Protein AF-A0A1V6GKD0-F1 (afdb_monomer_lite)

Sequence (882 aa):
MKEYPFYGKGAWTISAVLNGDIDNHHVLRGAIGEGGVSASPDVTTDTKTIPLMVEHYLYQGHDLKESFRRAVCDFEGSHAVAMGSNMEPGKVFLAQKGSGQTIYVGLLDDGYMFASEVYGLVEETRRFVKMDGETPRVPGDPATLGQLFILHDDRGPGLGGIEAMSYDGHPLILGDRDVSFAQITTRDIDRGEHPHFLIKEILDAPSSIRKTLRGKYFISEGRGVVFNLDEGVVDGRTREDLRQGRIRNIFVVGQGTAAVAAAAVAEAMAVYLRTAPVRVHARKSSDLSGFLLDDDMSDTIVIAITQSGTTTDTNRAVSMARLRGARLIAIVNRRQSDITTKVDGVFYTSDGRDIEMSVASTKAFYSQIVAGYVLALFFAQLLKTMPDEAIARDIETLEDAPDLMMRVIRGRDAIRKSAWNLVRRKQYWAVVGSGINKVASDEVRIKLSELCYKTISSDVIEDKKHIDLSSEPLILVCAAGSPEIVIDDIVKDVAIFKAHAATVVVITDEGEDRFDGISDAVVRVPRAGFPLSVIFNTLAGHLWGYYAACSLDELASTMKGFRTSLAEITRGHQSREYTVYESIADRELHRAIDTYAAEFKRWRARGELASMSNEVASDIALLFKYAKGKLPVEDFWMEFEDRRVSSSPIDMLDLTLKRAVDELSRPVDAIRHQAKTVTVGTSRKTETPRGPVFEVFGELGFTPESIHAKDVLTLKKLQSAIDRVNGYTLYEVEGLDEDGMPTEDSTLAIVKRMGSATGMTSRYDRPAPLKGTKNTIVRTRKVYAGTGRSDDASIVIIPIQGPRRIITHLLLLQVDFDERIGTEQKKDVMGVKTNDLMNLINEYNIPWKDAYLEGLAVKFLLGEDVEVIKNRIFEQIGNPAE

Structure (mmCIF, N/CA/C/O backbone):
data_AF-A0A1V6GKD0-F1
#
_entry.id   AF-A0A1V6GKD0-F1
#
loop_
_atom_site.group_PDB
_atom_site.id
_atom_site.type_symbol
_atom_site.label_atom_id
_atom_site.label_alt_id
_atom_site.label_comp_id
_atom_site.label_asym_id
_atom_site.label_entity_id
_atom_site.label_seq_id
_atom_site.pdbx_PDB_ins_code
_atom_site.Cartn_x
_atom_site.Cartn_y
_atom_site.Cartn_z
_atom_site.occupancy
_atom_site.B_iso_or_equiv
_atom_site.auth_seq_id
_atom_site.auth_comp_id
_atom_site.auth_asym_id
_atom_site.auth_atom_id
_atom_site.pdbx_PDB_model_num
ATOM 1 N N . MET A 1 1 ? 38.285 4.457 -21.832 1.00 76.81 1 MET A N 1
ATOM 2 C CA . MET A 1 1 ? 39.215 4.124 -20.730 1.00 76.81 1 MET A CA 1
ATOM 3 C C . MET A 1 1 ? 39.225 5.304 -19.782 1.00 76.81 1 MET A C 1
ATOM 5 O O . MET A 1 1 ? 39.429 6.413 -20.262 1.00 76.81 1 MET A O 1
ATOM 9 N N . LYS A 1 2 ? 38.939 5.075 -18.502 1.00 86.75 2 LYS A N 1
ATOM 10 C CA . LYS A 1 2 ? 38.967 6.094 -17.445 1.00 86.75 2 LYS A CA 1
ATOM 11 C C . LYS A 1 2 ? 40.337 6.073 -16.772 1.00 86.75 2 LYS A C 1
ATOM 13 O O . LYS A 1 2 ? 40.997 5.038 -16.794 1.00 86.75 2 LYS A O 1
ATOM 18 N N . GLU A 1 3 ? 40.768 7.196 -16.215 1.00 90.50 3 GLU A N 1
ATOM 19 C CA . GLU A 1 3 ? 42.053 7.329 -15.525 1.00 90.50 3 GLU A CA 1
ATOM 20 C C . GLU A 1 3 ? 41.811 7.935 -14.147 1.00 90.50 3 GLU A C 1
ATOM 22 O O . GLU A 1 3 ? 41.409 9.090 -14.044 1.00 90.50 3 GLU A O 1
ATOM 27 N N . TYR A 1 4 ? 42.010 7.131 -13.104 1.00 92.31 4 TYR A N 1
ATOM 28 C CA . TYR A 1 4 ? 41.867 7.563 -11.715 1.00 92.31 4 TYR A CA 1
ATOM 29 C C . TYR A 1 4 ? 43.251 7.617 -11.066 1.00 92.31 4 TYR A C 1
ATOM 31 O O . TYR A 1 4 ? 43.995 6.651 -11.224 1.00 92.31 4 TYR A O 1
ATOM 39 N N . PRO A 1 5 ? 43.617 8.673 -10.316 1.00 92.38 5 PRO A N 1
ATOM 40 C CA . PRO A 1 5 ? 44.950 8.795 -9.723 1.00 92.38 5 PRO A CA 1
ATOM 41 C C . PRO A 1 5 ? 45.395 7.582 -8.891 1.00 92.38 5 PRO A C 1
ATOM 43 O O . PRO A 1 5 ? 46.568 7.225 -8.930 1.00 92.38 5 PRO A O 1
ATOM 46 N N . PHE A 1 6 ? 44.470 6.919 -8.186 1.00 92.19 6 PHE A N 1
ATOM 47 C CA . PHE A 1 6 ? 44.782 5.747 -7.359 1.00 92.19 6 PHE A CA 1
ATOM 48 C C . PHE A 1 6 ? 44.885 4.429 -8.157 1.00 92.19 6 PHE A C 1
ATOM 50 O O . PHE A 1 6 ? 45.731 3.592 -7.857 1.00 92.19 6 PHE A O 1
ATOM 57 N N . TYR A 1 7 ? 44.053 4.239 -9.191 1.00 92.75 7 TYR A N 1
ATOM 58 C CA . TYR A 1 7 ? 43.936 2.969 -9.938 1.00 92.75 7 TYR A CA 1
ATOM 59 C C . TYR A 1 7 ? 44.594 2.994 -11.329 1.00 92.75 7 TYR A C 1
ATOM 61 O O . TYR A 1 7 ? 44.690 1.967 -12.000 1.00 92.75 7 TYR A O 1
ATOM 69 N N . GLY A 1 8 ? 45.040 4.161 -11.790 1.00 92.75 8 GLY A N 1
ATOM 70 C CA . GLY A 1 8 ? 45.573 4.367 -13.131 1.00 92.75 8 GLY A CA 1
ATOM 71 C C . GLY A 1 8 ? 44.511 4.275 -14.233 1.00 92.75 8 GLY A C 1
ATOM 72 O O . GLY A 1 8 ? 43.301 4.411 -14.009 1.00 92.75 8 GLY A O 1
ATOM 73 N N . LYS A 1 9 ? 44.980 4.067 -15.468 1.00 93.88 9 LYS A N 1
ATOM 74 C CA . LYS A 1 9 ? 44.150 4.038 -16.678 1.00 93.88 9 LYS A CA 1
ATOM 75 C C . LYS A 1 9 ? 43.603 2.636 -16.959 1.00 93.88 9 LYS A C 1
ATOM 77 O O . LYS A 1 9 ? 44.373 1.708 -17.181 1.00 93.88 9 LYS A O 1
ATOM 82 N N . GLY A 1 10 ? 42.281 2.498 -17.048 1.00 92.31 10 GLY A N 1
ATOM 83 C CA . GLY A 1 10 ? 41.614 1.207 -17.237 1.00 92.31 10 GLY A CA 1
ATOM 84 C C . GLY A 1 10 ? 40.193 1.307 -17.797 1.00 92.31 10 GLY A C 1
ATOM 85 O O . GLY A 1 10 ? 39.635 2.392 -17.993 1.00 92.31 10 GLY A O 1
ATOM 86 N N . ALA A 1 11 ? 39.593 0.154 -18.091 1.00 93.00 11 ALA A N 1
ATOM 87 C CA . ALA A 1 11 ? 38.180 0.038 -18.455 1.00 93.00 11 ALA A CA 1
ATOM 88 C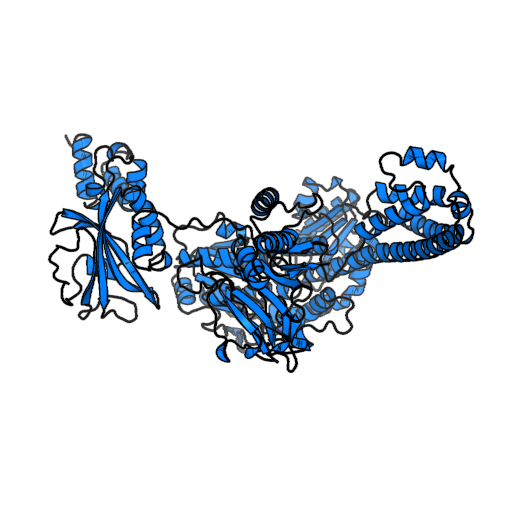 C . ALA A 1 11 ? 37.331 -0.095 -17.180 1.00 93.00 11 ALA A C 1
ATOM 90 O O . ALA A 1 11 ? 36.685 -1.113 -16.950 1.00 93.00 11 ALA A O 1
ATOM 91 N N . TRP A 1 12 ? 37.406 0.915 -16.313 1.00 94.06 12 TRP A N 1
ATOM 92 C CA . TRP A 1 12 ? 36.775 0.884 -14.997 1.00 94.06 12 TRP A CA 1
ATOM 93 C C . TRP A 1 12 ? 35.258 1.051 -15.079 1.00 94.06 12 TRP A C 1
ATOM 95 O O . TRP A 1 12 ? 34.755 1.894 -15.830 1.00 94.06 12 TRP A O 1
ATOM 105 N N . THR A 1 13 ? 34.539 0.259 -14.288 1.00 92.94 13 THR A N 1
ATOM 106 C CA . THR A 1 13 ? 33.075 0.244 -14.231 1.00 92.94 13 THR A CA 1
ATOM 107 C C . THR A 1 13 ? 32.599 0.194 -12.789 1.00 92.94 13 THR A C 1
ATOM 109 O O . THR A 1 13 ? 33.062 -0.649 -12.022 1.00 92.94 13 THR A O 1
ATOM 112 N N . ILE A 1 14 ? 31.620 1.034 -12.459 1.00 94.12 14 ILE A N 1
ATOM 113 C CA . ILE A 1 14 ? 30.905 1.012 -11.184 1.00 94.12 14 ILE A CA 1
ATOM 114 C C . ILE A 1 14 ? 29.465 0.599 -11.467 1.00 94.12 14 ILE A C 1
ATOM 116 O O . ILE A 1 14 ? 28.806 1.185 -12.326 1.00 94.12 14 ILE A O 1
ATOM 120 N N . SER A 1 15 ? 28.988 -0.408 -10.745 1.00 93.81 15 SER A N 1
ATOM 121 C CA . SER A 1 15 ? 27.587 -0.825 -10.761 1.00 93.81 15 SER A CA 1
ATOM 122 C C . SER A 1 15 ? 26.999 -0.576 -9.385 1.00 93.81 15 SER A C 1
ATOM 124 O O . SER A 1 15 ? 27.585 -0.987 -8.386 1.00 93.81 15 SER A O 1
ATOM 126 N N . ALA A 1 16 ? 25.856 0.098 -9.332 1.00 93.06 16 ALA A N 1
ATOM 127 C CA . ALA A 1 16 ? 25.175 0.406 -8.085 1.00 93.06 16 ALA A CA 1
ATOM 128 C C . ALA A 1 16 ? 23.680 0.121 -8.214 1.00 93.06 16 ALA A C 1
ATOM 130 O O . ALA A 1 16 ? 23.079 0.351 -9.266 1.00 93.06 16 ALA A O 1
ATOM 131 N N . VAL A 1 17 ? 23.096 -0.346 -7.118 1.00 91.88 17 VAL A N 1
ATOM 132 C CA . VAL A 1 17 ? 21.653 -0.446 -6.922 1.00 91.88 17 VAL A CA 1
ATOM 133 C C . VAL A 1 17 ? 21.271 0.376 -5.698 1.00 91.88 17 VAL A C 1
ATOM 135 O O . VAL A 1 17 ? 22.015 0.430 -4.717 1.00 91.88 17 VAL A O 1
ATOM 138 N N . LEU A 1 18 ? 20.120 1.033 -5.781 1.00 88.88 18 LEU A N 1
ATOM 139 C CA . LEU A 1 18 ? 19.557 1.859 -4.724 1.00 88.88 18 LEU A CA 1
ATOM 140 C C . LEU A 1 18 ? 18.175 1.326 -4.377 1.00 88.88 18 LEU A C 1
ATOM 142 O O . LEU A 1 18 ? 17.357 1.076 -5.261 1.00 88.88 18 LEU A O 1
ATOM 146 N N . ASN A 1 19 ? 17.922 1.206 -3.084 1.00 85.44 19 ASN A N 1
ATOM 147 C CA . ASN A 1 19 ? 16.585 1.157 -2.536 1.00 85.44 19 ASN A CA 1
ATOM 148 C C . ASN A 1 19 ? 16.394 2.391 -1.644 1.00 85.44 19 ASN A C 1
ATOM 150 O O . ASN A 1 19 ? 17.202 2.622 -0.744 1.00 85.44 19 ASN A O 1
ATOM 154 N N . GLY A 1 20 ? 15.354 3.185 -1.895 1.00 79.94 20 GLY A N 1
ATOM 155 C CA . GLY A 1 20 ? 15.155 4.509 -1.291 1.00 79.94 20 GLY A CA 1
ATOM 156 C C . GLY A 1 20 ? 15.452 5.641 -2.272 1.00 79.94 20 GLY A C 1
ATOM 157 O O . GLY A 1 20 ? 15.503 5.398 -3.475 1.00 79.94 20 GLY A O 1
ATOM 158 N N . ASP A 1 21 ? 15.654 6.849 -1.746 1.00 81.12 21 ASP A N 1
ATOM 159 C CA . ASP A 1 21 ? 15.751 8.076 -2.540 1.00 81.12 21 ASP A CA 1
ATOM 160 C C . ASP A 1 21 ? 16.968 8.924 -2.134 1.00 81.12 21 ASP A C 1
ATOM 162 O O . ASP A 1 21 ? 17.365 8.964 -0.962 1.00 81.12 21 ASP A O 1
ATOM 166 N N . ILE A 1 22 ? 17.541 9.637 -3.109 1.00 88.12 22 ILE A N 1
ATOM 167 C CA . ILE A 1 22 ? 18.547 10.689 -2.873 1.00 88.12 22 ILE A CA 1
ATOM 168 C C . ILE A 1 22 ? 17.901 12.056 -3.142 1.00 88.12 22 ILE A C 1
ATOM 170 O O . ILE A 1 22 ? 17.844 12.537 -4.281 1.00 88.12 22 ILE A O 1
ATOM 174 N N . ASP A 1 23 ? 17.424 12.703 -2.078 1.00 85.50 23 ASP A N 1
ATOM 175 C CA . ASP A 1 23 ? 16.606 13.925 -2.132 1.00 85.50 23 ASP A CA 1
ATOM 176 C C . ASP A 1 23 ? 17.359 15.094 -2.796 1.00 85.50 23 ASP A C 1
ATOM 178 O O . ASP A 1 23 ? 16.795 15.879 -3.567 1.00 85.50 23 ASP A O 1
ATOM 182 N N . ASN A 1 24 ? 18.670 15.184 -2.566 1.00 89.25 24 ASN A N 1
ATOM 183 C CA . ASN A 1 24 ? 19.530 16.242 -3.091 1.00 89.25 24 ASN A CA 1
ATOM 184 C C . ASN A 1 24 ? 20.243 15.882 -4.411 1.00 89.25 24 ASN A C 1
ATOM 186 O O . ASN A 1 24 ? 21.167 16.589 -4.813 1.00 89.25 24 ASN A O 1
ATOM 190 N N . HIS A 1 25 ? 19.814 14.838 -5.138 1.00 86.38 25 HIS A N 1
ATOM 191 C CA . HIS A 1 25 ? 20.489 14.385 -6.369 1.00 86.38 25 HIS A CA 1
ATOM 192 C C . HIS A 1 25 ? 20.666 15.485 -7.434 1.00 86.38 25 HIS A C 1
ATOM 194 O O . HIS A 1 25 ? 21.643 15.475 -8.180 1.00 86.38 25 HIS A O 1
ATOM 200 N N . HIS A 1 26 ? 19.736 16.438 -7.516 1.00 82.69 26 HIS A N 1
ATOM 201 C CA . HIS A 1 26 ? 19.808 17.570 -8.440 1.00 82.69 26 HIS A CA 1
ATOM 202 C C . HIS A 1 26 ? 20.936 18.549 -8.072 1.00 82.69 26 HIS A C 1
ATOM 204 O O . HIS A 1 26 ? 21.649 19.009 -8.962 1.00 82.69 26 HIS A O 1
ATOM 210 N N . VAL A 1 27 ? 21.142 18.809 -6.774 1.00 85.44 27 VAL A N 1
ATOM 211 C CA . VAL A 1 27 ? 22.254 19.629 -6.261 1.00 85.44 27 VAL A CA 1
ATOM 212 C C . VAL A 1 27 ? 23.584 18.928 -6.523 1.00 85.44 27 VAL A C 1
ATOM 214 O O . VAL A 1 27 ? 24.502 19.534 -7.072 1.00 85.44 27 VAL A O 1
ATOM 217 N N . LEU A 1 28 ? 23.658 17.631 -6.205 1.00 85.88 28 LEU A N 1
ATOM 218 C CA . LEU A 1 28 ? 24.863 16.818 -6.395 1.00 85.88 28 LEU A CA 1
ATOM 219 C C . LEU A 1 28 ? 25.310 16.806 -7.861 1.00 85.88 28 LEU A C 1
ATOM 221 O O . LEU A 1 28 ? 26.485 16.994 -8.158 1.00 85.88 28 LEU A O 1
ATOM 225 N N . ARG A 1 29 ? 24.372 16.676 -8.804 1.00 78.00 29 ARG A N 1
ATOM 226 C CA . ARG A 1 29 ? 24.683 16.734 -10.242 1.00 78.00 29 ARG A CA 1
ATOM 227 C C . ARG A 1 29 ? 25.269 18.072 -10.684 1.00 78.00 29 ARG A C 1
ATOM 229 O O . ARG A 1 29 ? 26.144 18.073 -11.546 1.00 78.00 29 ARG A O 1
ATOM 236 N N . GLY A 1 30 ? 24.806 19.183 -10.110 1.00 72.88 30 GLY A N 1
ATOM 237 C CA . GLY A 1 30 ? 25.388 20.503 -10.361 1.00 72.88 30 GLY A CA 1
ATOM 238 C C . GLY A 1 30 ? 26.860 20.556 -9.949 1.00 72.88 30 GLY A C 1
ATOM 239 O O . GLY A 1 30 ? 27.709 20.925 -10.757 1.00 72.88 30 GLY A O 1
ATOM 240 N N . ALA A 1 31 ? 27.169 20.079 -8.739 1.00 72.75 31 ALA A N 1
ATOM 241 C CA . ALA A 1 31 ? 28.534 20.039 -8.206 1.00 72.75 31 ALA A CA 1
ATOM 242 C C . ALA A 1 31 ? 29.476 19.127 -9.022 1.00 72.75 31 ALA A C 1
ATOM 244 O O . ALA A 1 31 ? 30.639 19.462 -9.246 1.00 72.75 31 ALA A O 1
ATOM 245 N N . ILE A 1 32 ? 28.970 17.998 -9.534 1.00 73.94 32 ILE A N 1
ATOM 246 C CA . ILE A 1 32 ? 29.730 17.081 -10.401 1.00 73.94 32 ILE A CA 1
ATOM 247 C C . ILE A 1 32 ? 30.140 17.767 -11.721 1.00 73.94 32 ILE A C 1
ATOM 249 O O . ILE A 1 32 ? 31.265 17.572 -12.194 1.00 73.94 32 ILE A O 1
ATOM 253 N N . GLY A 1 33 ? 29.251 18.589 -12.294 1.00 63.88 33 GLY A N 1
ATOM 254 C CA . GLY A 1 33 ? 29.498 19.317 -13.543 1.00 63.88 33 GLY A CA 1
ATOM 255 C C . GLY A 1 33 ? 30.638 20.335 -13.444 1.00 63.88 33 GLY A C 1
ATOM 256 O O . GLY A 1 33 ? 31.403 20.488 -14.395 1.00 63.88 33 GLY A O 1
ATOM 257 N N . GLU A 1 34 ? 30.807 20.970 -12.282 1.00 60.69 34 GLU A N 1
ATOM 258 C CA . GLU A 1 34 ? 31.934 21.872 -11.996 1.00 60.69 34 GLU A CA 1
ATOM 259 C C . GLU A 1 34 ? 33.258 21.110 -11.791 1.00 60.69 34 GLU A C 1
ATOM 261 O O . GLU A 1 34 ? 34.333 21.634 -12.078 1.00 60.69 34 GLU A O 1
ATOM 266 N N . GLY A 1 35 ? 33.185 19.845 -11.359 1.00 59.22 35 GLY A N 1
ATOM 267 C CA . GLY A 1 35 ? 34.327 18.957 -11.113 1.00 59.22 35 GLY A CA 1
ATOM 268 C C . GLY A 1 35 ? 34.828 18.154 -12.323 1.00 59.22 35 GLY A C 1
ATOM 269 O O . GLY A 1 35 ? 35.670 17.275 -12.150 1.00 59.22 35 GLY A O 1
ATOM 270 N N . GLY A 1 36 ? 34.323 18.414 -13.536 1.00 59.03 36 GLY A N 1
ATOM 271 C CA . GLY A 1 36 ? 34.824 17.807 -14.781 1.00 59.03 36 GLY A CA 1
ATOM 272 C C . GLY A 1 36 ? 34.230 16.445 -15.170 1.00 59.03 36 GLY A C 1
ATOM 273 O O . GLY A 1 36 ? 34.678 15.850 -16.151 1.00 59.03 36 GLY A O 1
ATOM 274 N N . VAL A 1 37 ? 33.207 15.952 -14.464 1.00 66.12 37 VAL A N 1
ATOM 275 C CA . VAL A 1 37 ? 32.473 14.727 -14.828 1.00 66.12 37 VAL A CA 1
ATOM 276 C C . VAL A 1 37 ? 31.145 15.127 -15.485 1.00 66.12 37 VAL A C 1
ATOM 278 O O . VAL A 1 37 ? 30.291 15.743 -14.857 1.00 66.12 37 VAL A O 1
ATOM 281 N N . SER A 1 38 ? 30.934 14.801 -16.765 1.00 62.78 38 SER A N 1
ATOM 282 C CA . SER A 1 38 ? 29.676 15.147 -17.448 1.00 62.78 38 SER A CA 1
ATOM 283 C C . SER A 1 38 ? 28.627 14.045 -17.267 1.00 62.78 38 SER A C 1
ATOM 285 O O . SER A 1 38 ? 28.803 12.933 -17.773 1.00 62.78 38 SER A O 1
ATOM 287 N N . ALA A 1 39 ? 27.510 14.349 -16.605 1.00 65.75 39 ALA A N 1
ATOM 288 C CA . ALA A 1 39 ? 26.331 13.483 -16.624 1.00 65.75 39 ALA A CA 1
ATOM 289 C C . ALA A 1 39 ? 25.623 13.595 -17.988 1.00 65.75 39 ALA A C 1
ATOM 291 O O . ALA A 1 39 ? 25.367 14.702 -18.460 1.00 65.75 39 ALA A O 1
ATOM 292 N N . SER A 1 40 ? 25.286 12.464 -18.623 1.00 66.94 40 SER A N 1
ATOM 293 C CA . SER A 1 40 ? 24.438 12.489 -19.827 1.00 66.94 40 SER A CA 1
ATOM 294 C C . SER A 1 40 ? 23.047 13.044 -19.474 1.00 66.94 40 SER A C 1
ATOM 296 O O . SER A 1 40 ? 22.509 12.664 -18.430 1.00 66.94 40 SER A O 1
ATOM 298 N N . PRO A 1 41 ? 22.420 13.865 -20.337 1.00 63.47 41 PRO A N 1
ATOM 299 C CA . PRO A 1 41 ? 21.029 14.293 -20.167 1.00 63.47 41 PRO A CA 1
ATOM 300 C C . PRO A 1 41 ? 20.036 13.129 -19.987 1.00 63.47 41 PRO A C 1
ATOM 302 O O . PRO A 1 41 ? 19.020 13.288 -19.316 1.00 63.47 41 PRO A O 1
ATOM 305 N N . ASP A 1 42 ? 20.356 11.938 -20.509 1.00 61.84 42 ASP A N 1
ATOM 306 C CA . ASP A 1 42 ? 19.531 10.720 -20.400 1.00 61.84 42 ASP A CA 1
ATOM 307 C C . ASP A 1 42 ? 19.579 10.069 -19.000 1.00 61.84 42 ASP A C 1
ATOM 309 O O . ASP A 1 42 ? 18.904 9.074 -18.701 1.00 61.84 42 ASP A O 1
ATOM 313 N N . VAL A 1 43 ? 20.424 10.591 -18.110 1.00 63.50 43 VAL A N 1
ATOM 314 C CA . VAL A 1 43 ? 20.505 10.176 -16.712 1.00 63.50 43 VAL A CA 1
ATOM 315 C C . VAL A 1 43 ? 19.400 10.894 -15.938 1.00 63.50 43 VAL A C 1
ATOM 317 O O . VAL A 1 43 ? 19.589 11.987 -15.425 1.00 63.50 43 VAL A O 1
ATOM 320 N N . THR A 1 44 ? 18.223 10.282 -15.827 1.00 65.94 44 THR A N 1
ATOM 321 C CA . THR A 1 44 ? 17.042 10.899 -15.186 1.00 65.94 44 THR A CA 1
ATOM 322 C C . THR A 1 44 ? 16.756 10.405 -13.768 1.00 65.94 44 THR A C 1
ATOM 324 O O . THR A 1 44 ? 15.887 10.958 -13.107 1.00 65.94 44 THR A O 1
ATOM 327 N N . THR A 1 45 ? 17.496 9.410 -13.270 1.00 71.81 45 THR A N 1
ATOM 328 C CA . THR A 1 45 ? 17.254 8.807 -11.949 1.00 71.81 45 THR A CA 1
ATOM 329 C C . THR A 1 45 ? 18.302 9.223 -10.921 1.00 71.81 45 THR A C 1
ATOM 331 O O . THR A 1 45 ? 19.485 9.381 -11.234 1.00 71.81 45 THR A O 1
ATOM 334 N N . ASP A 1 46 ? 17.873 9.378 -9.680 1.00 83.06 46 ASP A N 1
ATOM 335 C CA . ASP A 1 46 ? 18.713 9.621 -8.509 1.00 83.06 46 ASP A CA 1
ATOM 336 C C . ASP A 1 46 ? 19.747 8.501 -8.278 1.00 83.06 46 ASP A C 1
ATOM 338 O O . ASP A 1 46 ? 20.911 8.785 -8.012 1.00 83.06 46 ASP A O 1
ATOM 342 N N . THR A 1 47 ? 19.381 7.241 -8.530 1.00 85.88 47 THR A N 1
ATOM 343 C CA . THR A 1 47 ? 20.269 6.066 -8.444 1.00 85.88 47 THR A CA 1
ATOM 344 C C . THR A 1 47 ? 21.537 6.238 -9.282 1.00 85.88 47 THR A C 1
ATOM 346 O O . THR A 1 47 ? 22.635 5.879 -8.862 1.00 85.88 47 THR A O 1
ATOM 349 N N . LYS A 1 48 ? 21.411 6.819 -10.481 1.00 86.19 48 LYS A N 1
ATOM 350 C CA . LYS A 1 48 ? 22.551 7.036 -11.382 1.00 86.19 48 LYS A CA 1
ATOM 351 C C . LYS A 1 48 ? 23.497 8.141 -10.888 1.00 86.19 48 LYS A C 1
ATOM 353 O O . LYS A 1 48 ? 24.602 8.247 -11.411 1.00 86.19 48 LYS A O 1
ATOM 358 N N . THR A 1 49 ? 23.110 8.929 -9.884 1.00 87.88 49 THR A N 1
ATOM 359 C CA . THR A 1 49 ? 23.997 9.892 -9.212 1.00 87.88 49 THR A CA 1
ATOM 360 C C . THR A 1 49 ? 25.052 9.184 -8.357 1.00 87.88 49 THR A C 1
ATOM 362 O O . THR A 1 49 ? 26.155 9.704 -8.222 1.00 87.88 49 THR A O 1
ATOM 365 N N . ILE A 1 50 ? 24.774 7.972 -7.858 1.00 92.38 50 ILE A N 1
ATOM 366 C CA . ILE A 1 50 ? 25.704 7.193 -7.023 1.00 92.38 50 ILE A CA 1
ATOM 367 C C . ILE A 1 50 ? 27.048 6.955 -7.727 1.00 92.38 50 ILE A C 1
ATOM 369 O O . ILE A 1 50 ? 28.059 7.440 -7.221 1.00 92.38 50 ILE A O 1
ATOM 373 N N . PRO A 1 51 ? 27.112 6.276 -8.895 1.00 92.50 51 PRO A N 1
ATOM 374 C CA . PRO A 1 51 ? 28.390 6.051 -9.566 1.00 92.50 51 PRO A CA 1
ATOM 375 C C . PRO A 1 51 ? 29.087 7.364 -9.947 1.00 92.50 51 PRO A C 1
ATOM 377 O O . PRO A 1 51 ? 30.306 7.439 -9.863 1.00 92.50 51 PRO A O 1
ATOM 380 N N . LEU A 1 52 ? 28.341 8.417 -10.300 1.00 90.44 52 LEU A N 1
ATOM 381 C CA . LEU A 1 52 ? 28.920 9.718 -10.656 1.00 90.44 52 LEU A CA 1
ATOM 382 C C . LEU A 1 52 ? 29.611 10.401 -9.468 1.00 90.44 52 LEU A C 1
ATOM 384 O O . LEU A 1 52 ? 30.705 10.936 -9.629 1.00 90.44 52 LEU A O 1
ATOM 388 N N . MET A 1 53 ? 29.005 10.357 -8.279 1.00 92.56 53 MET A N 1
ATOM 389 C CA . MET A 1 53 ? 29.600 10.912 -7.059 1.00 92.56 53 MET A CA 1
ATOM 390 C C . MET A 1 53 ? 30.819 10.110 -6.601 1.00 92.56 53 MET A C 1
ATOM 392 O O . MET A 1 53 ? 31.821 10.690 -6.192 1.00 92.56 53 MET A O 1
ATOM 396 N N . VAL A 1 54 ? 30.783 8.781 -6.729 1.00 94.56 54 VAL A N 1
ATOM 397 C CA . VAL A 1 54 ? 31.963 7.950 -6.445 1.00 94.56 54 VAL A CA 1
ATOM 398 C C . VAL A 1 54 ? 33.100 8.294 -7.409 1.00 94.56 54 VAL A C 1
ATOM 400 O O . VAL A 1 54 ? 34.237 8.474 -6.981 1.00 94.56 54 VAL A O 1
ATOM 403 N N . GLU A 1 55 ? 32.807 8.460 -8.701 1.00 92.69 55 GLU A N 1
ATOM 404 C CA . GLU A 1 55 ? 33.807 8.876 -9.692 1.00 92.69 55 GLU A CA 1
ATOM 405 C C . GLU A 1 55 ? 34.386 10.257 -9.407 1.00 92.69 55 GLU A C 1
ATOM 407 O O . GLU A 1 55 ? 35.595 10.438 -9.534 1.00 92.69 55 GLU A O 1
ATOM 412 N N . HIS A 1 56 ? 33.555 11.207 -8.978 1.00 91.69 56 HIS A N 1
ATOM 413 C CA . HIS A 1 56 ? 34.007 12.534 -8.576 1.00 91.69 56 HIS A CA 1
ATOM 414 C C . HIS A 1 56 ? 35.119 12.461 -7.515 1.00 91.69 56 HIS A C 1
ATOM 416 O O . HIS A 1 56 ? 36.162 13.094 -7.678 1.00 91.69 56 HIS A O 1
ATOM 422 N N . TYR A 1 57 ? 34.952 11.635 -6.479 1.00 93.94 57 TYR A N 1
ATOM 423 C CA . TYR A 1 57 ? 35.977 11.453 -5.446 1.00 93.94 57 TYR A CA 1
ATOM 424 C C . TYR A 1 57 ? 37.173 10.608 -5.894 1.00 93.94 57 TYR A C 1
ATOM 426 O O . TYR A 1 57 ? 38.303 10.904 -5.497 1.00 93.94 57 TYR A O 1
ATOM 434 N N . LEU A 1 58 ? 36.969 9.630 -6.781 1.00 94.25 58 LEU A N 1
ATOM 435 C CA . LEU A 1 58 ? 38.075 8.889 -7.392 1.00 94.25 58 LEU A CA 1
ATOM 436 C C . LEU A 1 58 ? 38.999 9.831 -8.173 1.00 94.25 58 LEU A C 1
ATOM 438 O O . LEU A 1 58 ? 40.216 9.722 -8.053 1.00 94.25 58 LEU A O 1
ATOM 442 N N . TYR A 1 59 ? 38.451 10.799 -8.918 1.00 92.12 59 TYR A N 1
ATOM 443 C CA . TYR A 1 59 ? 39.242 11.813 -9.628 1.00 92.12 59 TYR A CA 1
ATOM 444 C C . TYR A 1 59 ? 40.018 12.756 -8.695 1.00 92.12 59 TYR A C 1
ATOM 446 O O . TYR A 1 59 ? 41.060 13.271 -9.095 1.00 92.12 59 TYR A O 1
ATOM 454 N N . GLN A 1 60 ? 39.575 12.931 -7.446 1.00 92.19 60 GLN A N 1
ATOM 455 C CA . GLN A 1 60 ? 40.312 13.673 -6.412 1.00 92.19 60 GLN A CA 1
ATOM 456 C C . GLN A 1 60 ? 41.461 12.862 -5.783 1.00 92.19 60 GLN A C 1
ATOM 458 O O . GLN A 1 60 ? 42.200 13.382 -4.949 1.00 92.19 60 GLN A O 1
ATOM 463 N N . GLY A 1 61 ? 41.643 11.604 -6.195 1.00 94.12 61 GLY A N 1
ATOM 464 C CA . GLY A 1 61 ? 42.749 10.748 -5.767 1.00 94.12 61 GLY A CA 1
ATOM 465 C C . GLY A 1 61 ? 42.467 9.894 -4.535 1.00 94.12 61 GLY A C 1
ATOM 466 O O . GLY A 1 61 ? 43.403 9.348 -3.951 1.00 94.12 61 GLY A O 1
ATOM 467 N N . HIS A 1 62 ? 41.200 9.753 -4.148 1.00 96.12 62 HIS A N 1
ATOM 468 C CA . HIS A 1 62 ? 40.789 8.804 -3.119 1.00 96.12 62 HIS A CA 1
ATOM 469 C C . HIS A 1 62 ? 40.736 7.369 -3.664 1.00 96.12 62 HIS A C 1
ATOM 471 O O . HIS A 1 62 ? 40.541 7.150 -4.861 1.00 96.12 62 HIS A O 1
ATOM 477 N N . ASP A 1 63 ? 40.892 6.384 -2.775 1.00 96.38 63 ASP A N 1
ATOM 478 C CA . ASP A 1 63 ? 40.595 4.987 -3.099 1.00 96.38 63 ASP A CA 1
ATOM 479 C C . ASP A 1 63 ? 39.071 4.762 -3.184 1.00 96.38 63 ASP A C 1
ATOM 481 O O . ASP A 1 63 ? 38.266 5.650 -2.883 1.00 96.38 63 ASP A O 1
ATOM 485 N N . LEU A 1 64 ? 38.648 3.584 -3.637 1.00 96.75 64 LEU A N 1
ATOM 486 C CA . LEU A 1 64 ? 37.239 3.263 -3.857 1.00 96.75 64 LEU A CA 1
ATOM 487 C C . LEU A 1 64 ? 36.440 3.269 -2.552 1.00 96.75 64 LEU A C 1
ATOM 489 O O . LEU A 1 64 ? 35.302 3.736 -2.543 1.00 96.75 64 LEU A O 1
ATOM 493 N N . LYS A 1 65 ? 37.041 2.797 -1.453 1.00 96.25 65 LYS A N 1
ATOM 494 C CA . LYS A 1 65 ? 36.418 2.800 -0.125 1.00 96.25 65 LYS A CA 1
ATOM 495 C C . LYS A 1 65 ? 36.091 4.219 0.326 1.00 96.25 65 LYS A C 1
ATOM 497 O O . LYS A 1 65 ? 34.946 4.506 0.672 1.00 96.25 65 LYS A O 1
ATOM 502 N N . GLU A 1 66 ? 37.083 5.098 0.321 1.00 96.50 66 GLU A N 1
ATOM 503 C CA . GLU A 1 66 ? 36.924 6.475 0.770 1.00 96.50 66 GLU A CA 1
ATOM 504 C C . GLU A 1 66 ? 36.038 7.272 -0.194 1.00 96.50 66 GLU A C 1
ATOM 506 O O . GLU A 1 66 ? 35.208 8.064 0.249 1.00 96.50 66 GLU A O 1
ATOM 511 N N . SER A 1 67 ? 36.137 7.010 -1.501 1.00 97.00 67 SER A N 1
ATOM 512 C CA . SER A 1 67 ? 35.268 7.627 -2.510 1.00 97.00 67 SER A CA 1
ATOM 513 C C . SER A 1 67 ? 33.801 7.253 -2.311 1.00 97.00 67 SER A C 1
ATOM 515 O O . SER A 1 67 ? 32.930 8.119 -2.381 1.00 97.00 67 SER A O 1
ATOM 517 N N . PHE A 1 68 ? 33.519 5.980 -2.020 1.00 97.25 68 PHE A N 1
ATOM 518 C CA . PHE A 1 68 ? 32.167 5.523 -1.711 1.00 97.25 68 PHE A CA 1
ATOM 519 C C . PHE A 1 68 ? 31.647 6.122 -0.404 1.00 97.25 68 PHE A C 1
ATOM 521 O O . PHE A 1 68 ? 30.537 6.650 -0.392 1.00 97.25 68 PHE A O 1
ATOM 528 N N . ARG A 1 69 ? 32.456 6.115 0.666 1.00 96.31 69 ARG A N 1
ATOM 529 C CA . ARG A 1 69 ? 32.085 6.702 1.963 1.00 96.31 69 ARG A CA 1
ATOM 530 C C . ARG A 1 69 ? 31.716 8.179 1.829 1.00 96.31 69 ARG A C 1
ATOM 532 O O . ARG A 1 69 ? 30.671 8.591 2.319 1.00 96.31 69 ARG A O 1
ATOM 539 N N . ARG A 1 70 ? 32.543 8.970 1.139 1.00 95.25 70 ARG A N 1
ATOM 540 C CA . ARG A 1 70 ? 32.271 10.398 0.917 1.00 95.25 70 ARG A CA 1
ATOM 541 C C . ARG A 1 70 ? 31.020 10.620 0.078 1.00 95.25 70 ARG A C 1
ATOM 543 O O . ARG A 1 70 ? 30.182 11.422 0.468 1.00 95.25 70 ARG A O 1
ATOM 550 N N . ALA A 1 71 ? 30.852 9.852 -1.000 1.00 94.88 71 ALA A N 1
ATOM 551 C CA . ALA A 1 71 ? 29.657 9.940 -1.831 1.00 94.88 71 ALA A CA 1
ATOM 552 C C . ALA A 1 71 ? 28.376 9.728 -1.006 1.00 94.88 71 ALA A C 1
ATOM 554 O O . ALA A 1 71 ? 27.466 10.545 -1.086 1.00 94.88 71 ALA A O 1
ATOM 555 N N . VAL A 1 72 ? 28.311 8.687 -0.167 1.00 94.19 72 VAL A N 1
ATOM 556 C CA . VAL A 1 72 ? 27.108 8.422 0.646 1.00 94.19 72 VAL A CA 1
ATOM 557 C C . VAL A 1 72 ? 26.908 9.422 1.793 1.00 94.19 72 VAL A C 1
ATOM 559 O O . VAL A 1 72 ? 25.768 9.660 2.194 1.00 94.19 72 VAL A O 1
ATOM 562 N N . CYS A 1 73 ? 27.976 10.058 2.296 1.00 92.81 73 CYS A N 1
ATOM 563 C CA . CYS A 1 73 ? 27.872 11.162 3.258 1.00 92.81 73 CYS A CA 1
ATOM 564 C C . CYS A 1 73 ? 27.135 12.372 2.677 1.00 92.81 73 CYS A C 1
ATOM 566 O O . CYS A 1 73 ? 26.361 13.006 3.397 1.00 92.81 73 CYS A O 1
ATOM 568 N N . ASP A 1 74 ? 27.345 12.661 1.393 1.00 92.56 74 ASP A N 1
ATOM 569 C CA . ASP A 1 74 ? 26.714 13.792 0.714 1.00 92.56 74 ASP A CA 1
ATOM 570 C C . ASP A 1 74 ? 25.223 13.571 0.443 1.00 92.56 74 ASP A C 1
ATOM 572 O O . ASP A 1 74 ? 24.507 14.517 0.120 1.00 92.56 74 ASP A O 1
ATOM 576 N N . PHE A 1 75 ? 24.730 12.335 0.545 1.00 92.00 75 PHE A N 1
ATOM 577 C CA . PHE A 1 75 ? 23.341 12.019 0.232 1.00 92.00 75 PHE A CA 1
ATOM 578 C C . PHE A 1 75 ? 22.394 12.482 1.351 1.00 92.00 75 PHE A C 1
ATOM 580 O O . PHE A 1 75 ? 22.494 12.083 2.524 1.00 92.00 75 PHE A O 1
ATOM 587 N N . GLU A 1 76 ? 21.413 13.293 0.962 1.00 88.62 76 GLU A N 1
ATOM 588 C CA . GLU A 1 76 ? 20.216 13.577 1.753 1.00 88.62 76 GLU A CA 1
ATOM 589 C C . GLU A 1 76 ? 19.102 12.586 1.391 1.00 88.62 76 GLU A C 1
ATOM 591 O O . GLU A 1 76 ? 19.007 12.138 0.250 1.00 88.62 76 GLU A O 1
ATOM 596 N N . GLY A 1 77 ? 18.255 12.248 2.363 1.00 82.50 77 GLY A N 1
ATOM 597 C CA . GLY A 1 77 ? 17.191 11.251 2.210 1.00 82.50 77 GLY A CA 1
ATOM 598 C C . GLY A 1 77 ? 17.504 9.922 2.903 1.00 82.50 77 GLY A C 1
ATOM 599 O O . GLY A 1 77 ? 18.500 9.793 3.624 1.00 82.50 77 GLY A O 1
ATOM 600 N N . SER A 1 78 ? 16.623 8.937 2.708 1.00 84.00 78 SER A N 1
ATOM 601 C CA . SER A 1 78 ? 16.795 7.575 3.223 1.00 84.00 78 SER A CA 1
ATOM 602 C C . SER A 1 78 ? 17.152 6.634 2.084 1.00 84.00 78 SER A C 1
ATOM 604 O O . SER A 1 78 ? 16.416 6.532 1.106 1.00 84.00 78 SER A O 1
ATOM 606 N N . HIS A 1 79 ? 18.275 5.938 2.225 1.00 88.69 79 HIS A N 1
ATOM 607 C CA . HIS A 1 79 ? 18.825 5.097 1.174 1.00 88.69 79 HIS A CA 1
ATOM 608 C C . HIS A 1 79 ? 19.493 3.847 1.743 1.00 88.69 79 HIS A C 1
ATOM 610 O O . HIS A 1 79 ? 20.119 3.874 2.802 1.00 88.69 79 HIS A O 1
ATOM 616 N N . ALA A 1 80 ? 19.386 2.769 0.980 1.00 92.31 80 ALA A N 1
ATOM 617 C CA . ALA A 1 80 ? 20.119 1.524 1.103 1.00 92.31 80 ALA A CA 1
ATOM 618 C C . ALA A 1 80 ? 20.804 1.267 -0.247 1.00 92.31 80 ALA A C 1
ATOM 620 O O . ALA A 1 80 ? 20.136 1.065 -1.263 1.00 92.31 80 ALA A O 1
ATOM 621 N N . VAL A 1 81 ? 22.132 1.325 -0.272 1.00 95.31 81 VAL A N 1
ATOM 622 C CA . VAL A 1 81 ? 22.945 1.239 -1.489 1.00 95.31 81 VAL A CA 1
ATOM 623 C C . VAL A 1 81 ? 23.791 -0.021 -1.449 1.00 95.31 81 VAL A C 1
ATOM 625 O O . VAL A 1 81 ? 24.435 -0.293 -0.439 1.00 95.31 81 VAL A O 1
ATOM 628 N N . ALA A 1 82 ? 23.840 -0.744 -2.567 1.00 96.75 82 ALA A N 1
ATOM 629 C CA . ALA A 1 82 ? 24.854 -1.763 -2.810 1.00 96.75 82 ALA A CA 1
ATOM 630 C C . ALA A 1 82 ? 25.634 -1.424 -4.083 1.00 96.75 82 ALA A C 1
ATOM 632 O O . ALA A 1 82 ? 25.045 -1.125 -5.124 1.00 96.75 82 ALA A O 1
ATOM 633 N N . MET A 1 83 ? 26.961 -1.459 -3.994 1.00 97.06 83 MET A N 1
ATOM 634 C CA . MET A 1 83 ? 27.871 -1.092 -5.073 1.00 97.06 83 MET A CA 1
ATOM 635 C C . MET A 1 83 ? 28.959 -2.154 -5.262 1.00 97.06 83 MET A C 1
ATOM 637 O O . MET A 1 83 ? 29.553 -2.639 -4.300 1.00 97.06 83 MET A O 1
ATOM 641 N N . GLY A 1 84 ? 29.253 -2.467 -6.525 1.00 96.62 84 GLY A N 1
ATOM 642 C CA . GLY A 1 84 ? 30.395 -3.275 -6.947 1.00 96.62 84 GLY A CA 1
ATOM 643 C C . GLY A 1 84 ? 31.211 -2.570 -8.031 1.00 96.62 84 GLY A C 1
ATOM 644 O O . GLY A 1 84 ? 30.706 -1.706 -8.757 1.00 96.62 84 GLY A O 1
ATOM 645 N N . SER A 1 85 ? 32.486 -2.935 -8.151 1.00 96.75 85 SER A N 1
ATOM 646 C CA . SER A 1 85 ? 33.399 -2.363 -9.142 1.00 96.75 85 SER A CA 1
ATOM 647 C C . SER A 1 85 ? 34.484 -3.354 -9.551 1.00 96.75 85 SER A C 1
ATOM 649 O O . SER A 1 85 ? 34.943 -4.151 -8.738 1.00 96.75 85 SER A O 1
ATOM 651 N N . ASN A 1 86 ? 34.950 -3.260 -10.799 1.00 95.31 86 ASN A N 1
ATOM 652 C CA . ASN A 1 86 ? 36.109 -4.024 -11.272 1.00 95.31 86 ASN A CA 1
ATOM 653 C C . ASN A 1 86 ? 37.464 -3.433 -10.828 1.00 95.31 86 ASN A C 1
ATOM 655 O O . ASN A 1 86 ? 38.499 -4.013 -11.145 1.00 95.31 86 ASN A O 1
ATOM 659 N N . MET A 1 87 ? 37.467 -2.302 -10.111 1.00 95.50 87 MET A N 1
ATOM 660 C CA . MET A 1 87 ? 38.668 -1.727 -9.484 1.00 95.50 87 MET A CA 1
ATOM 661 C C . MET A 1 87 ? 39.115 -2.520 -8.249 1.00 95.50 87 MET A C 1
ATOM 663 O O . MET A 1 87 ? 40.310 -2.667 -8.016 1.00 95.50 87 MET A O 1
ATOM 667 N N . GLU A 1 88 ? 38.162 -3.053 -7.479 1.00 94.62 88 GLU A N 1
ATOM 668 C CA . GLU A 1 88 ? 38.419 -3.908 -6.313 1.00 94.62 88 GLU A CA 1
ATOM 669 C C . GLU A 1 88 ? 37.551 -5.173 -6.401 1.00 94.62 88 GLU A C 1
ATOM 671 O O . GLU A 1 88 ? 36.519 -5.266 -5.729 1.00 94.62 88 GLU A O 1
ATOM 676 N N . PRO A 1 89 ? 37.916 -6.136 -7.272 1.00 92.12 89 PRO A N 1
ATOM 677 C CA . PRO A 1 89 ? 37.167 -7.381 -7.411 1.00 92.12 89 PRO A CA 1
ATOM 678 C C . PRO A 1 89 ? 37.167 -8.167 -6.090 1.00 92.12 89 PRO A C 1
ATOM 680 O O . PRO A 1 89 ? 38.142 -8.130 -5.343 1.00 92.12 89 PRO A O 1
ATOM 683 N N . GLY A 1 90 ? 36.072 -8.879 -5.807 1.00 90.88 90 GLY A N 1
ATOM 684 C CA . GLY A 1 90 ? 35.893 -9.622 -4.549 1.00 90.88 90 GLY A CA 1
ATOM 685 C C . GLY A 1 90 ? 35.386 -8.776 -3.374 1.00 90.88 90 GLY A C 1
ATOM 686 O O . GLY A 1 90 ? 35.276 -9.287 -2.262 1.00 90.88 90 GLY A O 1
ATOM 687 N N . LYS A 1 91 ? 35.055 -7.495 -3.605 1.00 95.25 91 LYS A N 1
ATOM 688 C CA . LYS A 1 91 ? 34.432 -6.626 -2.601 1.00 95.25 91 LYS A CA 1
ATOM 689 C C . LYS A 1 91 ? 33.065 -6.122 -3.029 1.00 95.25 91 LYS A C 1
ATOM 691 O O . LYS A 1 91 ? 32.855 -5.738 -4.181 1.00 95.25 91 LYS A O 1
ATOM 696 N N . VAL A 1 92 ? 32.161 -6.049 -2.057 1.00 96.81 92 VAL A N 1
ATOM 697 C CA . VAL A 1 92 ? 30.872 -5.365 -2.191 1.00 96.81 92 VAL A CA 1
ATOM 698 C C . VAL A 1 92 ? 30.766 -4.294 -1.118 1.00 96.81 92 VAL A C 1
ATOM 700 O O . VAL A 1 92 ? 31.045 -4.546 0.052 1.00 96.81 92 VAL A O 1
ATOM 703 N N . PHE A 1 93 ? 30.347 -3.102 -1.527 1.00 98.00 93 PHE A N 1
ATOM 704 C CA . PHE A 1 93 ? 30.190 -1.945 -0.659 1.00 98.00 93 PHE A CA 1
ATOM 705 C C . PHE A 1 93 ? 28.704 -1.711 -0.401 1.00 98.00 93 PHE A C 1
ATOM 707 O O . PHE A 1 93 ? 27.925 -1.546 -1.341 1.00 98.00 93 PHE A O 1
ATOM 714 N N . LEU A 1 94 ? 28.316 -1.698 0.868 1.00 97.94 94 LEU A N 1
ATOM 715 C CA . LEU A 1 94 ? 26.946 -1.512 1.328 1.00 97.94 94 LEU A CA 1
ATOM 716 C C . LEU A 1 94 ? 26.866 -0.243 2.169 1.00 97.94 94 LEU A C 1
ATOM 718 O O . LEU A 1 94 ? 27.749 0.007 2.988 1.00 97.94 94 LEU A O 1
ATOM 722 N N . ALA A 1 95 ? 25.809 0.543 2.000 1.00 96.62 95 ALA A N 1
ATOM 723 C CA . ALA A 1 95 ? 25.575 1.739 2.801 1.00 96.62 95 ALA A CA 1
ATOM 724 C C . ALA A 1 95 ? 24.092 1.884 3.149 1.00 96.62 95 ALA A C 1
ATOM 726 O O . ALA A 1 95 ? 23.241 1.639 2.294 1.00 96.62 95 ALA A O 1
ATOM 727 N N . GLN A 1 96 ? 23.777 2.286 4.380 1.00 94.00 96 GLN A N 1
ATOM 728 C CA . GLN A 1 96 ? 22.405 2.519 4.826 1.00 94.00 96 GLN A CA 1
ATOM 729 C C . GLN A 1 96 ? 22.290 3.789 5.674 1.00 94.00 96 GLN A C 1
ATOM 731 O O . GLN A 1 96 ? 23.035 3.969 6.637 1.00 94.00 96 GLN A O 1
ATOM 736 N N . LYS A 1 97 ? 21.292 4.622 5.355 1.00 90.88 97 LYS A N 1
ATOM 737 C CA . LYS A 1 97 ? 20.909 5.829 6.101 1.00 90.88 97 LYS A CA 1
ATOM 738 C C . LYS A 1 97 ? 19.380 5.958 6.169 1.00 90.88 97 LYS A C 1
ATOM 740 O O . LYS A 1 97 ? 18.687 5.826 5.157 1.00 90.88 97 LYS A O 1
ATOM 745 N N . GLY A 1 98 ? 18.851 6.264 7.350 1.00 80.69 98 GLY A N 1
ATOM 746 C CA . GLY A 1 98 ? 17.417 6.386 7.640 1.00 80.69 98 GLY A CA 1
ATOM 747 C C . GLY A 1 98 ? 16.685 5.054 7.874 1.00 80.69 98 GLY A C 1
ATOM 748 O O . GLY A 1 98 ? 17.276 3.979 7.778 1.00 80.69 98 GLY A O 1
ATOM 749 N N . SER A 1 99 ? 15.387 5.145 8.194 1.00 66.75 99 SER A N 1
ATOM 750 C CA . SER A 1 99 ? 14.485 4.007 8.483 1.00 66.75 99 SER A CA 1
ATOM 751 C C . SER A 1 99 ? 13.775 3.432 7.275 1.00 66.75 99 SER A C 1
ATOM 753 O O . SER A 1 99 ? 13.202 2.351 7.371 1.00 66.75 99 SER A O 1
ATOM 755 N N . GLY A 1 100 ? 13.685 4.186 6.176 1.00 63.28 100 GLY A N 1
ATOM 756 C CA . GLY A 1 100 ? 12.771 3.838 5.089 1.00 63.28 100 GLY A CA 1
ATOM 757 C C . GLY A 1 100 ? 13.115 2.491 4.463 1.00 63.28 100 GLY A C 1
ATOM 758 O O . GLY A 1 100 ? 12.226 1.787 3.987 1.00 63.28 100 GLY A O 1
ATOM 759 N N . GLN A 1 101 ? 14.402 2.142 4.492 1.00 75.00 101 GLN A N 1
ATOM 760 C CA . GLN A 1 101 ? 14.981 0.990 3.825 1.00 75.00 101 GLN A CA 1
ATOM 761 C C . GLN A 1 101 ? 15.998 0.308 4.733 1.00 75.00 101 GLN A C 1
ATOM 763 O O . GLN A 1 101 ? 16.597 0.935 5.605 1.00 75.00 101 GLN A O 1
ATOM 768 N N . THR A 1 102 ? 16.191 -0.992 4.543 1.00 81.88 102 THR A N 1
ATOM 769 C CA . THR A 1 102 ? 17.134 -1.788 5.333 1.00 81.88 102 THR A CA 1
ATOM 770 C C . THR A 1 102 ? 17.950 -2.693 4.423 1.00 81.88 102 THR A C 1
ATOM 772 O O . THR A 1 102 ? 17.461 -3.121 3.383 1.00 81.88 102 THR A O 1
ATOM 775 N N . ILE A 1 103 ? 19.187 -2.985 4.820 1.00 92.44 103 ILE A N 1
ATOM 776 C CA . ILE A 1 103 ? 20.027 -4.041 4.264 1.00 92.44 103 ILE A CA 1
ATOM 777 C C . ILE A 1 103 ? 20.250 -5.098 5.345 1.00 92.44 103 ILE A C 1
ATOM 779 O O . ILE A 1 103 ? 20.633 -4.805 6.481 1.00 92.44 103 ILE A O 1
ATOM 783 N N . TYR A 1 104 ? 20.024 -6.349 4.966 1.00 93.81 104 TYR A N 1
ATOM 784 C CA . TYR A 1 104 ? 20.357 -7.523 5.754 1.00 93.81 104 TYR A CA 1
ATOM 785 C C . TYR A 1 104 ? 21.514 -8.250 5.078 1.00 93.81 104 TYR A C 1
ATOM 787 O O . TYR A 1 104 ? 21.423 -8.570 3.894 1.00 93.81 104 TYR A O 1
ATOM 795 N N . VAL A 1 105 ? 22.580 -8.529 5.827 1.00 96.69 105 VAL A N 1
ATOM 796 C CA . VAL A 1 105 ? 23.737 -9.302 5.362 1.00 96.69 105 VAL A CA 1
ATOM 797 C C . VAL A 1 105 ? 23.636 -10.715 5.924 1.00 96.69 105 VAL A C 1
ATOM 799 O O . VAL A 1 105 ? 23.858 -10.929 7.114 1.00 96.69 105 VAL A O 1
ATOM 802 N N . GLY A 1 106 ? 23.267 -11.671 5.080 1.00 96.12 106 GLY A N 1
ATOM 803 C CA . GLY A 1 106 ? 23.270 -13.100 5.363 1.00 96.12 106 GLY A CA 1
ATOM 804 C C . GLY A 1 106 ? 24.688 -13.664 5.435 1.00 96.12 106 GLY A C 1
ATOM 805 O O . GLY A 1 106 ? 25.530 -13.377 4.585 1.00 96.12 106 GLY A O 1
ATOM 806 N N . LEU A 1 107 ? 24.935 -14.477 6.460 1.00 95.19 107 LEU A N 1
ATOM 807 C CA . LEU A 1 107 ? 26.209 -15.148 6.704 1.00 95.19 107 LEU A CA 1
ATOM 808 C C . LEU A 1 107 ? 26.132 -16.586 6.175 1.00 95.19 107 LEU A C 1
ATOM 810 O O . LEU A 1 107 ? 25.326 -17.372 6.687 1.00 95.19 107 LEU A O 1
ATOM 814 N N . LEU A 1 108 ? 26.954 -16.911 5.176 1.00 93.12 108 LEU A N 1
ATOM 815 C CA . LEU A 1 108 ? 27.092 -18.251 4.597 1.00 93.12 108 LEU A CA 1
ATOM 816 C C . LEU A 1 108 ? 28.373 -18.923 5.106 1.00 93.12 108 LEU A C 1
ATOM 818 O O . LEU A 1 108 ? 29.214 -18.284 5.744 1.00 93.12 108 LEU A O 1
ATOM 822 N N . ASP A 1 109 ? 28.517 -20.214 4.814 1.00 88.19 109 ASP A N 1
ATOM 823 C CA . ASP A 1 109 ? 29.724 -20.972 5.157 1.00 88.19 109 ASP A CA 1
ATOM 824 C C . ASP A 1 109 ? 30.913 -20.623 4.244 1.00 88.19 109 ASP A C 1
ATOM 826 O O . ASP A 1 109 ? 32.058 -20.821 4.637 1.00 88.19 109 ASP A O 1
ATOM 830 N N . ASP A 1 110 ? 30.660 -20.082 3.051 1.00 88.50 110 ASP A N 1
ATOM 831 C CA . ASP A 1 110 ? 31.659 -19.765 2.024 1.00 88.50 110 ASP A CA 1
ATOM 832 C C . ASP A 1 110 ? 31.590 -18.313 1.517 1.00 88.50 110 ASP A C 1
ATOM 834 O O . ASP A 1 110 ? 32.303 -17.959 0.584 1.00 88.50 110 ASP A O 1
ATOM 838 N N . GLY A 1 111 ? 30.781 -17.450 2.143 1.00 91.19 111 GLY A N 1
ATOM 839 C CA . GLY A 1 111 ? 30.678 -16.048 1.742 1.00 91.19 111 GLY A CA 1
ATOM 840 C C . GLY A 1 111 ? 29.523 -15.284 2.385 1.00 91.19 111 GLY A C 1
ATOM 841 O O . GLY A 1 111 ? 29.125 -15.533 3.528 1.00 91.19 111 GLY A O 1
ATOM 842 N N . TYR A 1 112 ? 28.982 -14.327 1.630 1.00 94.75 112 TYR A N 1
ATOM 843 C CA . TYR A 1 112 ? 27.904 -13.447 2.070 1.00 94.75 112 TYR A CA 1
ATOM 844 C C . TYR A 1 112 ? 26.813 -13.331 1.016 1.00 94.75 112 TYR A C 1
ATOM 846 O O . TYR A 1 112 ? 27.080 -13.278 -0.182 1.00 94.75 112 TYR A O 1
ATOM 854 N N . MET A 1 113 ? 25.583 -13.174 1.489 1.00 94.62 113 MET A N 1
ATOM 855 C CA . MET A 1 113 ? 24.453 -12.734 0.680 1.00 94.62 113 MET A CA 1
ATOM 856 C C . MET A 1 113 ? 23.900 -11.458 1.301 1.00 94.62 113 MET A C 1
ATOM 858 O O . MET A 1 113 ? 23.961 -11.287 2.513 1.00 94.62 113 MET A O 1
ATOM 862 N N . PHE A 1 114 ? 23.353 -10.544 0.511 1.00 94.56 114 PHE A N 1
ATOM 863 C CA . PHE A 1 114 ? 22.672 -9.378 1.059 1.00 94.56 114 PHE A CA 1
ATOM 864 C C . PHE A 1 114 ? 21.371 -9.129 0.317 1.00 94.56 114 PHE A C 1
ATOM 866 O O . PHE A 1 114 ? 21.255 -9.371 -0.882 1.00 94.56 114 PHE A O 1
ATOM 873 N N . ALA A 1 115 ? 20.381 -8.651 1.055 1.00 92.12 115 ALA A N 1
ATOM 874 C CA . ALA A 1 115 ? 19.058 -8.367 0.533 1.00 92.12 115 ALA A CA 1
ATOM 875 C C . ALA A 1 115 ? 18.447 -7.193 1.296 1.00 92.12 115 ALA A C 1
ATOM 877 O O . ALA A 1 115 ? 18.810 -6.921 2.442 1.00 92.12 115 ALA A O 1
ATOM 878 N N . SER A 1 116 ? 17.482 -6.517 0.676 1.00 83.69 116 SER A N 1
ATOM 879 C CA . SER A 1 116 ? 16.690 -5.497 1.367 1.00 83.69 116 SER A CA 1
ATOM 880 C C . SER A 1 116 ? 15.703 -6.092 2.375 1.00 83.69 116 SER A C 1
ATOM 882 O O . SER A 1 116 ? 15.195 -5.391 3.245 1.00 83.69 116 SER A O 1
ATOM 884 N N . GLU A 1 117 ? 15.445 -7.398 2.280 1.00 82.12 117 GLU A N 1
ATOM 885 C CA . GLU A 1 117 ? 14.511 -8.122 3.128 1.00 82.12 117 GLU A CA 1
ATOM 886 C C . GLU A 1 117 ? 15.037 -9.509 3.499 1.00 82.12 117 GLU A C 1
ATOM 888 O O . GLU A 1 117 ? 15.669 -10.194 2.696 1.00 82.12 117 GLU A O 1
ATOM 893 N N . VAL A 1 118 ? 14.731 -9.952 4.723 1.00 83.94 118 VAL A N 1
ATOM 894 C CA . VAL A 1 118 ? 15.263 -11.204 5.297 1.00 83.94 118 VAL A CA 1
ATOM 895 C C . VAL A 1 118 ? 14.895 -12.429 4.459 1.00 83.94 118 VAL A C 1
ATOM 897 O O . VAL A 1 118 ? 15.695 -13.351 4.349 1.00 83.94 118 VAL A O 1
ATOM 900 N N . TYR A 1 119 ? 13.713 -12.454 3.837 1.00 84.38 119 TYR A N 1
ATOM 901 C CA . TYR A 1 119 ? 13.290 -13.584 3.004 1.00 84.38 119 TYR A CA 1
ATOM 902 C C . TYR A 1 119 ? 14.114 -13.745 1.718 1.00 84.38 119 TYR A C 1
ATOM 904 O O . TYR A 1 119 ? 14.119 -14.830 1.152 1.00 84.38 119 TYR A O 1
ATOM 912 N N . GLY A 1 120 ? 14.859 -12.718 1.293 1.00 87.25 120 GLY A N 1
ATOM 913 C CA . GLY A 1 120 ? 15.858 -12.859 0.231 1.00 87.25 120 GLY A CA 1
ATOM 914 C C . GLY A 1 120 ? 17.088 -13.669 0.656 1.00 87.25 120 GLY A C 1
ATOM 915 O O . GLY A 1 120 ? 17.911 -13.980 -0.192 1.00 87.25 120 GLY A O 1
ATOM 916 N N . LEU A 1 121 ? 17.216 -13.998 1.949 1.00 90.62 121 LEU A N 1
ATOM 917 C CA . LEU A 1 121 ? 18.336 -14.750 2.520 1.00 90.62 121 LEU A CA 1
ATOM 918 C C . LEU A 1 121 ? 17.950 -16.178 2.934 1.00 90.62 121 LEU A C 1
ATOM 920 O O . LEU A 1 121 ? 18.800 -17.058 2.911 1.00 90.62 121 LEU A O 1
ATOM 924 N N . VAL A 1 122 ? 16.690 -16.420 3.334 1.00 88.94 122 VAL A N 1
ATOM 925 C CA . VAL A 1 122 ? 16.280 -17.631 4.090 1.00 88.94 122 VAL A CA 1
ATOM 926 C C . VAL A 1 122 ? 16.402 -18.960 3.343 1.00 88.94 122 VAL A C 1
ATOM 928 O O . VAL A 1 122 ? 16.310 -20.006 3.991 1.00 88.94 122 VAL A O 1
ATOM 931 N N . GLU A 1 123 ? 16.562 -18.929 2.019 1.00 89.69 123 GLU A N 1
ATOM 932 C CA . GLU A 1 123 ? 16.869 -20.117 1.214 1.00 89.69 123 GLU A CA 1
ATOM 933 C C . GLU A 1 123 ? 18.292 -20.616 1.482 1.00 89.69 123 GLU A C 1
ATOM 935 O O . GLU A 1 123 ? 18.485 -21.809 1.699 1.00 89.69 123 GLU A O 1
ATOM 940 N N . GLU A 1 124 ? 19.245 -19.691 1.591 1.00 92.88 124 GLU A N 1
ATOM 941 C CA . GLU A 1 124 ? 20.669 -19.993 1.744 1.00 92.88 124 GLU A CA 1
ATOM 942 C C . GLU A 1 124 ? 21.125 -19.926 3.210 1.00 92.88 124 GLU A C 1
ATOM 944 O O . GLU A 1 124 ? 21.904 -20.751 3.682 1.00 92.88 124 GLU A O 1
ATOM 949 N N . THR A 1 125 ? 20.621 -18.962 3.987 1.00 93.38 125 THR A N 1
ATOM 950 C CA . THR A 1 125 ? 20.987 -18.807 5.398 1.00 93.38 125 THR A CA 1
ATOM 951 C C . THR A 1 125 ? 19.905 -18.151 6.240 1.00 93.38 125 THR A C 1
ATOM 953 O O . THR A 1 125 ? 19.189 -17.238 5.834 1.00 93.38 125 THR A O 1
ATOM 956 N N . ARG A 1 126 ? 19.815 -18.589 7.498 1.00 92.31 126 ARG A N 1
ATOM 957 C CA . ARG A 1 126 ? 18.973 -17.943 8.515 1.00 92.31 126 ARG A CA 1
ATOM 958 C C . ARG A 1 126 ? 19.740 -16.939 9.362 1.00 92.31 126 ARG A C 1
ATOM 960 O O . ARG A 1 126 ? 19.105 -16.220 10.124 1.00 92.31 126 ARG A O 1
ATOM 967 N N . ARG A 1 127 ? 21.070 -16.922 9.289 1.00 95.00 127 ARG A N 1
ATOM 968 C CA . ARG A 1 127 ? 21.930 -16.062 10.108 1.00 95.00 127 ARG A CA 1
ATOM 969 C C . ARG A 1 127 ? 22.200 -14.784 9.343 1.00 95.00 127 ARG A C 1
ATOM 971 O O . ARG A 1 127 ? 22.704 -14.849 8.227 1.00 95.00 127 ARG A O 1
ATOM 978 N N . PHE A 1 128 ? 21.894 -13.638 9.934 1.00 94.88 128 PHE A N 1
ATOM 979 C CA . PHE A 1 128 ? 22.125 -12.356 9.282 1.00 94.88 128 PHE A CA 1
ATOM 980 C C . PHE A 1 128 ? 22.520 -11.261 10.271 1.00 94.88 128 PHE A C 1
ATOM 982 O O . PHE A 1 128 ? 22.192 -11.329 11.453 1.00 94.88 128 PHE A O 1
ATOM 989 N N . VAL A 1 129 ? 23.174 -10.222 9.762 1.00 95.25 129 VAL A N 1
ATOM 990 C CA . VAL A 1 129 ? 23.396 -8.947 10.451 1.00 95.25 129 VAL A CA 1
ATOM 991 C C . VAL A 1 129 ? 22.480 -7.901 9.814 1.00 95.25 129 VAL A C 1
ATOM 993 O O . VAL A 1 129 ? 22.426 -7.791 8.588 1.00 95.25 129 VAL A O 1
ATOM 996 N N . LYS A 1 130 ? 21.722 -7.157 10.627 1.00 92.38 130 LYS A N 1
ATOM 997 C CA . LYS A 1 130 ? 20.891 -6.031 10.162 1.00 92.38 130 LYS A CA 1
ATOM 998 C C . LYS A 1 130 ? 21.727 -4.753 10.220 1.00 92.38 130 LYS A C 1
ATOM 1000 O O . LYS A 1 130 ? 22.261 -4.443 11.280 1.00 92.38 130 LYS A O 1
ATOM 1005 N N . MET A 1 131 ? 21.805 -4.010 9.119 1.00 93.19 131 MET A N 1
ATOM 1006 C CA . MET A 1 131 ? 22.386 -2.666 9.133 1.00 93.19 131 MET A CA 1
ATOM 1007 C C . MET A 1 131 ? 21.417 -1.667 9.790 1.00 93.19 131 MET A C 1
ATOM 1009 O O . MET A 1 131 ? 20.197 -1.735 9.600 1.00 93.19 131 MET A O 1
ATOM 1013 N N . ASP A 1 132 ? 21.962 -0.740 10.574 1.00 88.50 132 ASP A N 1
ATOM 1014 C CA . ASP A 1 132 ? 21.219 0.322 11.255 1.00 88.50 132 ASP A CA 1
ATOM 1015 C C . ASP A 1 132 ? 21.483 1.670 10.577 1.00 88.50 132 ASP A C 1
ATOM 1017 O O . ASP A 1 132 ? 22.603 2.175 10.562 1.00 88.50 132 ASP A O 1
ATOM 1021 N N . GLY A 1 133 ? 20.432 2.245 9.995 1.00 85.50 133 GLY A N 1
ATOM 1022 C CA . GLY A 1 133 ? 20.478 3.558 9.360 1.00 85.50 133 GLY A CA 1
ATOM 1023 C C . GLY A 1 133 ? 19.942 4.695 10.229 1.00 85.50 133 GLY A C 1
ATOM 1024 O O . GLY A 1 133 ? 20.057 5.844 9.813 1.00 85.50 133 GLY A O 1
ATOM 1025 N N . GLU A 1 134 ? 19.330 4.420 11.383 1.00 82.81 134 GLU A N 1
ATOM 1026 C CA . GLU A 1 134 ? 18.630 5.428 12.197 1.00 82.81 134 GLU A CA 1
ATOM 1027 C C . GLU A 1 134 ? 19.403 5.846 13.441 1.00 82.81 134 GLU A C 1
ATOM 1029 O O . GLU A 1 134 ? 19.279 6.994 13.872 1.00 82.81 134 GLU A O 1
ATOM 1034 N N . THR A 1 135 ? 20.183 4.940 14.028 1.00 82.81 135 THR A N 1
ATOM 1035 C CA . THR A 1 135 ? 20.906 5.236 15.264 1.00 82.81 135 THR A CA 1
ATOM 1036 C C . THR A 1 135 ? 22.228 5.931 14.938 1.00 82.81 135 THR A C 1
ATOM 1038 O O . THR A 1 135 ? 23.117 5.304 14.353 1.00 82.81 135 THR A O 1
ATOM 1041 N N . PRO A 1 136 ? 22.414 7.213 15.309 1.00 83.94 136 PRO A N 1
ATOM 1042 C CA . PRO A 1 136 ? 23.721 7.841 15.195 1.00 83.94 136 PRO A CA 1
ATOM 1043 C C . PRO A 1 136 ? 24.699 7.156 16.154 1.00 83.94 136 PRO A C 1
ATOM 1045 O O . PRO A 1 136 ? 24.342 6.827 17.288 1.00 83.94 136 PRO A O 1
ATOM 1048 N N . ARG A 1 137 ? 25.949 6.956 15.719 1.00 87.25 137 ARG A N 1
ATOM 1049 C CA . ARG A 1 137 ? 26.989 6.349 16.567 1.00 87.25 137 ARG A CA 1
ATOM 1050 C C . ARG A 1 137 ? 27.177 7.133 17.869 1.00 87.25 137 ARG A C 1
ATOM 1052 O O . ARG A 1 137 ? 27.364 6.534 18.927 1.00 87.25 137 ARG A O 1
ATOM 1059 N N . VAL A 1 138 ? 27.160 8.462 17.784 1.00 85.19 138 VAL A N 1
ATOM 1060 C CA . VAL A 1 138 ? 27.140 9.351 18.948 1.00 85.19 138 VAL A CA 1
ATOM 1061 C C . VAL A 1 138 ? 25.696 9.800 19.163 1.00 85.19 138 VAL A C 1
ATOM 1063 O O . VAL A 1 138 ? 25.149 10.493 18.302 1.00 85.19 138 VAL A O 1
ATOM 1066 N N . PRO A 1 139 ? 25.056 9.430 20.288 1.00 79.56 139 PRO A N 1
ATOM 1067 C CA . PRO A 1 139 ? 23.695 9.859 20.586 1.00 79.56 139 PRO A CA 1
ATOM 1068 C C . PRO A 1 139 ? 23.548 11.382 20.478 1.00 79.56 139 PRO A C 1
ATOM 1070 O O . PRO A 1 139 ? 24.296 12.126 21.107 1.00 79.56 139 PRO A O 1
ATOM 1073 N N . GLY A 1 140 ? 22.587 11.837 19.672 1.00 76.50 140 GLY A N 1
ATOM 1074 C CA . GLY A 1 140 ? 22.318 13.262 19.454 1.00 76.50 140 GLY A CA 1
ATOM 1075 C C . GLY A 1 140 ? 23.157 13.940 18.365 1.00 76.50 140 GLY A C 1
ATOM 1076 O O . GLY A 1 140 ? 22.858 15.083 18.032 1.00 76.50 140 GLY A O 1
ATOM 1077 N N . ASP A 1 141 ? 24.142 13.258 17.768 1.00 80.50 141 ASP A N 1
ATOM 1078 C CA . ASP A 1 141 ? 24.942 13.805 16.665 1.00 80.50 141 ASP A CA 1
ATOM 1079 C C . ASP A 1 141 ? 24.536 13.197 15.305 1.00 80.50 141 ASP A C 1
ATOM 1081 O O . ASP A 1 141 ? 25.002 12.108 14.936 1.00 80.50 141 ASP A O 1
ATOM 1085 N N . PRO A 1 142 ? 23.695 13.891 14.514 1.00 77.31 142 PRO A N 1
ATOM 1086 C CA . PRO A 1 142 ? 23.236 13.403 13.218 1.00 77.31 142 PRO A CA 1
ATOM 1087 C C . PRO A 1 142 ? 24.352 13.305 12.168 1.00 77.31 142 PRO A C 1
ATOM 1089 O O . PRO A 1 142 ? 24.149 12.637 11.155 1.00 77.31 142 PRO A O 1
ATOM 1092 N N . ALA A 1 143 ? 25.527 13.913 12.383 1.00 79.62 143 ALA A N 1
ATOM 1093 C CA . ALA A 1 143 ? 26.667 13.750 11.479 1.00 79.62 143 ALA A CA 1
ATOM 1094 C C . ALA A 1 143 ? 27.241 12.322 11.519 1.00 79.62 143 ALA A C 1
ATOM 1096 O O . ALA A 1 143 ? 27.899 11.887 10.577 1.00 79.62 143 ALA A O 1
ATOM 1097 N N . THR A 1 144 ? 26.955 11.577 12.591 1.00 85.00 144 THR A N 1
ATOM 1098 C CA . THR A 1 144 ? 27.409 10.191 12.788 1.00 85.00 144 THR A CA 1
ATOM 1099 C C . THR A 1 144 ? 26.362 9.145 12.389 1.00 85.00 144 THR A C 1
ATOM 1101 O O . THR A 1 144 ? 26.480 7.972 12.747 1.00 85.00 144 THR A O 1
ATOM 1104 N N . LEU A 1 145 ? 25.314 9.570 11.678 1.00 87.56 145 LEU A N 1
ATOM 1105 C CA . LEU A 1 145 ? 24.195 8.733 11.262 1.00 87.56 145 LEU A CA 1
ATOM 1106 C C . LEU A 1 145 ? 24.506 7.990 9.957 1.00 87.56 145 LEU A C 1
ATOM 1108 O O . LEU A 1 145 ? 24.994 8.577 8.991 1.00 87.56 145 LEU A O 1
ATOM 1112 N N . GLY A 1 146 ? 24.156 6.706 9.931 1.00 91.62 146 GLY A N 1
ATOM 1113 C CA . GLY A 1 146 ? 24.352 5.820 8.790 1.00 91.62 146 GLY A CA 1
ATOM 1114 C C . GLY A 1 146 ? 25.543 4.878 8.956 1.00 91.62 146 GLY A C 1
ATOM 1115 O O . GLY A 1 146 ? 26.542 5.195 9.610 1.00 91.62 146 GLY A O 1
ATOM 1116 N N . GLN A 1 147 ? 25.419 3.701 8.351 1.00 95.25 147 GLN A N 1
ATOM 1117 C CA . GLN A 1 147 ? 26.395 2.617 8.422 1.00 95.25 147 GLN A CA 1
ATOM 1118 C C . GLN A 1 147 ? 26.870 2.211 7.033 1.00 95.25 147 GLN A C 1
ATOM 1120 O O . GLN A 1 147 ? 26.081 2.133 6.094 1.00 95.25 147 GLN A O 1
ATOM 1125 N N . LEU A 1 148 ? 28.159 1.904 6.926 1.00 96.38 148 LEU A N 1
ATOM 1126 C CA . LEU A 1 148 ? 28.829 1.419 5.728 1.00 96.38 148 LEU A CA 1
ATOM 1127 C C . LEU A 1 148 ? 29.511 0.090 6.041 1.00 96.38 148 LEU A C 1
ATOM 1129 O O . LEU A 1 148 ? 30.352 0.023 6.939 1.00 96.38 148 LEU A O 1
ATOM 1133 N N . PHE A 1 149 ? 29.149 -0.963 5.310 1.00 97.44 149 PHE A N 1
ATOM 1134 C CA . PHE A 1 149 ? 29.754 -2.291 5.421 1.00 97.44 149 PHE A CA 1
ATOM 1135 C C . PHE A 1 149 ? 30.474 -2.632 4.113 1.00 97.44 149 PHE A C 1
ATOM 1137 O O . PHE A 1 149 ? 29.931 -2.427 3.029 1.00 97.44 149 PHE A O 1
ATOM 1144 N N . ILE A 1 150 ? 31.682 -3.180 4.203 1.00 97.44 150 ILE A N 1
ATOM 1145 C CA . ILE A 1 150 ? 32.428 -3.720 3.062 1.00 97.44 150 ILE A CA 1
ATOM 1146 C C . ILE A 1 150 ? 32.582 -5.215 3.288 1.00 97.44 150 ILE A C 1
ATOM 1148 O O . ILE A 1 150 ? 33.181 -5.638 4.278 1.00 97.44 150 ILE A O 1
ATOM 1152 N N . LEU A 1 151 ? 32.016 -5.998 2.378 1.00 96.44 151 LEU A N 1
ATOM 1153 C CA . LEU A 1 151 ? 32.095 -7.452 2.399 1.00 96.44 151 LEU A CA 1
ATOM 1154 C C . LEU A 1 151 ? 33.327 -7.875 1.604 1.00 96.44 151 LEU A C 1
ATOM 1156 O O . LEU A 1 151 ? 33.448 -7.502 0.436 1.00 96.44 151 LEU A O 1
ATOM 1160 N N . HIS A 1 152 ? 34.230 -8.618 2.240 1.00 94.31 152 HIS A N 1
ATOM 1161 C CA . HIS A 1 152 ? 35.479 -9.093 1.646 1.00 94.31 152 HIS A CA 1
ATOM 1162 C C . HIS A 1 152 ? 35.411 -10.604 1.420 1.00 94.31 152 HIS A C 1
ATOM 1164 O O . HIS A 1 152 ? 35.293 -11.363 2.379 1.00 94.31 152 HIS A O 1
ATOM 1170 N N . ASP A 1 153 ? 35.534 -11.041 0.168 1.00 88.12 153 ASP A N 1
ATOM 1171 C CA . ASP A 1 153 ? 35.604 -12.467 -0.187 1.00 88.12 153 ASP A CA 1
ATOM 1172 C C . ASP A 1 153 ? 36.932 -13.117 0.271 1.00 88.12 153 ASP A C 1
ATOM 1174 O O . ASP A 1 153 ? 36.995 -14.280 0.659 1.00 88.12 153 ASP A O 1
ATOM 1178 N N . ASP A 1 154 ? 38.018 -12.337 0.335 1.00 85.50 154 ASP A N 1
ATOM 1179 C CA . ASP A 1 154 ? 39.369 -12.819 0.660 1.00 85.50 154 ASP A CA 1
ATOM 1180 C C . ASP A 1 154 ? 39.656 -12.990 2.166 1.00 85.50 154 ASP A C 1
ATOM 1182 O O . ASP A 1 154 ? 40.715 -13.500 2.541 1.00 85.50 154 ASP A O 1
ATOM 1186 N N . ARG A 1 155 ? 38.728 -12.589 3.045 1.00 85.12 155 ARG A N 1
ATOM 1187 C CA . ARG A 1 155 ? 38.885 -12.648 4.515 1.00 85.12 155 ARG A CA 1
ATOM 1188 C C . ARG A 1 155 ? 38.154 -13.818 5.177 1.00 85.12 155 ARG A C 1
ATOM 1190 O O . ARG A 1 155 ? 38.200 -13.946 6.402 1.00 85.12 155 ARG A O 1
ATOM 1197 N N . GLY A 1 156 ? 37.550 -14.692 4.374 1.00 75.31 156 GLY A N 1
ATOM 1198 C CA . GLY A 1 156 ? 36.799 -15.854 4.838 1.00 75.31 156 GLY A CA 1
ATOM 1199 C C . GLY A 1 156 ? 35.397 -15.513 5.368 1.00 75.31 156 GLY A C 1
ATOM 1200 O O . GLY A 1 156 ? 35.049 -14.342 5.525 1.00 75.31 156 GLY A O 1
ATOM 1201 N N . PRO A 1 157 ? 34.577 -16.543 5.643 1.00 79.69 157 PRO A N 1
ATOM 1202 C CA . PRO A 1 157 ? 33.176 -16.391 6.031 1.00 79.69 157 PRO A CA 1
ATOM 1203 C C . PRO A 1 157 ? 33.005 -15.820 7.450 1.00 79.69 157 PRO A C 1
ATOM 1205 O O . PRO A 1 157 ? 33.912 -15.836 8.287 1.00 79.69 157 PRO A O 1
ATOM 1208 N N . GLY A 1 158 ? 31.788 -15.372 7.769 1.00 87.81 158 GLY A N 1
ATOM 1209 C CA . GLY A 1 158 ? 31.418 -14.898 9.110 1.00 87.81 158 GLY A CA 1
ATOM 1210 C C . GLY A 1 158 ? 31.734 -13.420 9.358 1.00 87.81 158 GLY A C 1
ATOM 1211 O O . GLY A 1 158 ? 31.923 -12.649 8.431 1.00 87.81 158 GLY A O 1
ATOM 1212 N N . LEU A 1 159 ? 31.751 -12.965 10.612 1.00 92.06 159 LEU A N 1
ATOM 1213 C CA . LEU A 1 159 ? 31.854 -11.522 10.903 1.00 92.06 159 LEU A CA 1
ATOM 1214 C C . LEU A 1 159 ? 33.227 -10.909 10.561 1.00 92.06 159 LEU A C 1
ATOM 1216 O O . LEU A 1 159 ? 33.309 -9.710 10.323 1.00 92.06 159 LEU A O 1
ATOM 1220 N N . GLY A 1 160 ? 34.295 -11.714 10.511 1.00 88.62 160 GLY A N 1
ATOM 1221 C CA . GLY A 1 160 ? 35.666 -11.234 10.285 1.00 88.62 160 GLY A CA 1
ATOM 1222 C C . GLY A 1 160 ? 35.935 -10.677 8.881 1.00 88.62 160 GLY A C 1
ATOM 1223 O O . GLY A 1 160 ? 36.806 -9.821 8.726 1.00 88.62 160 GLY A O 1
ATOM 1224 N N . GLY A 1 161 ? 35.177 -11.115 7.872 1.00 91.31 161 GLY A N 1
ATOM 1225 C CA . GLY A 1 161 ? 35.247 -10.569 6.513 1.00 91.31 161 GLY A CA 1
ATOM 1226 C C . GLY A 1 161 ? 34.338 -9.361 6.268 1.00 91.31 161 GLY A C 1
ATOM 1227 O O . GLY A 1 161 ? 34.288 -8.861 5.146 1.00 91.31 161 GLY A O 1
ATOM 1228 N N . ILE A 1 162 ? 33.664 -8.845 7.303 1.00 95.88 162 ILE A N 1
ATOM 1229 C CA . ILE A 1 162 ? 32.868 -7.614 7.229 1.00 95.88 162 ILE A CA 1
ATOM 1230 C C . ILE A 1 162 ? 33.662 -6.463 7.854 1.00 95.88 162 ILE A C 1
ATOM 1232 O O . ILE A 1 162 ? 33.888 -6.420 9.061 1.00 95.88 162 ILE A O 1
ATOM 1236 N N . GLU A 1 163 ? 34.057 -5.488 7.039 1.00 96.00 163 GLU A N 1
ATOM 1237 C CA . GLU A 1 163 ? 34.592 -4.213 7.525 1.00 96.00 163 GLU A CA 1
ATOM 1238 C C . GLU A 1 163 ? 33.431 -3.225 7.689 1.00 96.00 163 GLU A C 1
ATOM 1240 O O . GLU A 1 163 ? 32.899 -2.718 6.702 1.00 96.00 163 GLU A O 1
ATOM 1245 N N . ALA A 1 164 ? 33.017 -2.976 8.933 1.00 96.00 164 ALA A N 1
ATOM 1246 C CA . ALA A 1 164 ? 31.902 -2.093 9.268 1.00 96.00 164 ALA A CA 1
ATOM 1247 C C . ALA A 1 164 ? 32.390 -0.748 9.831 1.00 96.00 164 ALA A C 1
ATOM 1249 O O . ALA A 1 164 ? 33.324 -0.695 10.632 1.00 96.00 164 ALA A O 1
ATOM 1250 N N . MET A 1 165 ? 31.739 0.346 9.440 1.00 95.38 165 MET A N 1
ATOM 1251 C CA . MET A 1 165 ? 31.997 1.696 9.950 1.00 95.38 165 MET A CA 1
ATOM 1252 C C . MET A 1 165 ? 30.743 2.571 9.891 1.00 95.38 165 MET A C 1
ATOM 1254 O O . MET A 1 165 ? 29.813 2.282 9.140 1.00 95.38 165 MET A O 1
ATOM 1258 N N . SER A 1 166 ? 30.704 3.652 10.665 1.00 93.81 166 SER A N 1
ATOM 1259 C CA . SER A 1 166 ? 29.734 4.730 10.456 1.00 93.81 166 SER A CA 1
ATOM 1260 C C . SER A 1 166 ? 30.182 5.659 9.327 1.00 93.81 166 SER A C 1
ATOM 1262 O O . SER A 1 166 ? 31.344 5.657 8.915 1.00 93.81 166 SER A O 1
ATOM 1264 N N . TYR A 1 167 ? 29.258 6.468 8.808 1.00 92.38 167 TYR A N 1
ATOM 1265 C CA . TYR A 1 167 ? 29.543 7.397 7.706 1.00 92.38 167 TYR A CA 1
ATOM 1266 C C . TYR A 1 167 ? 30.656 8.407 8.040 1.00 92.38 167 TYR A C 1
ATOM 1268 O O . TYR A 1 167 ? 31.434 8.766 7.159 1.00 92.38 167 TYR A O 1
ATOM 1276 N N . ASP A 1 168 ? 30.824 8.786 9.311 1.00 90.62 168 ASP A N 1
ATOM 1277 C CA . ASP A 1 168 ? 31.942 9.613 9.803 1.00 90.62 168 ASP A CA 1
ATOM 1278 C C . ASP A 1 168 ? 33.325 8.918 9.727 1.00 90.62 168 ASP A C 1
ATOM 1280 O O . ASP A 1 168 ? 34.347 9.541 10.011 1.00 90.62 168 ASP A O 1
ATOM 1284 N N . GLY A 1 169 ? 33.374 7.644 9.321 1.00 90.81 169 GLY A N 1
ATOM 1285 C CA . GLY A 1 169 ? 34.589 6.841 9.180 1.00 90.81 169 GLY A CA 1
ATOM 1286 C C . GLY A 1 169 ? 35.002 6.091 10.448 1.00 90.81 169 GLY A C 1
ATOM 1287 O O . GLY A 1 169 ? 36.040 5.429 10.445 1.00 90.81 169 GLY A O 1
ATOM 1288 N N . HIS A 1 170 ? 34.225 6.165 11.532 1.00 93.75 170 HIS A N 1
ATOM 1289 C CA . HIS A 1 170 ? 34.546 5.435 12.755 1.00 93.75 170 HIS A CA 1
ATOM 1290 C C . HIS A 1 170 ? 34.266 3.925 12.605 1.00 93.75 170 HIS A C 1
ATOM 1292 O O . HIS A 1 170 ? 33.149 3.555 12.236 1.00 93.75 170 HIS A O 1
ATOM 1298 N N . PRO A 1 171 ? 35.224 3.033 12.926 1.00 94.06 171 PRO A N 1
ATOM 1299 C CA . PRO A 1 171 ? 35.017 1.586 12.841 1.00 94.06 171 PRO A CA 1
ATOM 1300 C C . PRO A 1 171 ? 33.928 1.076 13.795 1.00 94.06 171 PRO A C 1
ATOM 1302 O O . PRO A 1 171 ? 33.884 1.459 14.962 1.00 94.06 171 PRO A O 1
ATOM 1305 N N . LEU A 1 172 ? 33.089 0.155 13.323 1.00 92.69 172 LEU A N 1
ATOM 1306 C CA . LEU A 1 172 ? 32.082 -0.546 14.121 1.00 92.69 172 LEU A CA 1
ATOM 1307 C C . LEU A 1 172 ? 32.527 -1.996 14.339 1.00 92.69 172 LEU A C 1
ATOM 1309 O O . LEU A 1 172 ? 32.855 -2.704 13.390 1.00 92.69 172 LEU A O 1
ATOM 1313 N N . ILE A 1 173 ? 32.540 -2.447 15.596 1.00 91.25 173 ILE A N 1
ATOM 1314 C CA . ILE A 1 173 ? 32.930 -3.818 15.949 1.00 91.25 173 ILE A CA 1
ATOM 1315 C C . ILE A 1 173 ? 31.675 -4.686 16.019 1.00 91.25 173 ILE A C 1
ATOM 1317 O O . ILE A 1 173 ? 30.880 -4.545 16.951 1.00 91.25 173 ILE A O 1
ATOM 1321 N N . LEU A 1 174 ? 31.531 -5.589 15.049 1.00 93.31 174 LEU A N 1
ATOM 1322 C CA . LEU A 1 174 ? 30.477 -6.600 15.028 1.00 93.31 174 LEU A CA 1
ATOM 1323 C C . LEU A 1 174 ? 30.873 -7.807 15.888 1.00 93.31 174 LEU A C 1
ATOM 1325 O O . LEU A 1 174 ? 32.014 -8.269 15.841 1.00 93.31 174 LEU A O 1
ATOM 1329 N N . GLY A 1 175 ? 29.923 -8.341 16.651 1.00 92.50 175 GLY A N 1
ATOM 1330 C CA . GLY A 1 175 ? 30.075 -9.573 17.423 1.00 92.50 175 GLY A CA 1
ATOM 1331 C C . GLY A 1 175 ? 28.824 -10.449 17.378 1.00 92.50 175 GLY A C 1
ATOM 1332 O O . GLY A 1 175 ? 27.837 -10.121 16.724 1.00 92.50 175 GLY A O 1
ATOM 1333 N N . ASP A 1 176 ? 28.833 -11.561 18.117 1.00 91.25 176 ASP A N 1
ATOM 1334 C CA . ASP A 1 176 ? 27.731 -12.541 18.104 1.00 91.25 176 ASP A CA 1
ATOM 1335 C C . ASP A 1 176 ? 26.364 -11.943 18.478 1.00 91.25 176 ASP A C 1
ATOM 1337 O O . ASP A 1 176 ? 25.330 -12.430 18.030 1.00 91.25 176 ASP A O 1
ATOM 1341 N N . ARG A 1 177 ? 26.349 -10.857 19.262 1.00 91.06 177 ARG A N 1
ATOM 1342 C CA . ARG A 1 177 ? 25.128 -10.120 19.636 1.00 91.06 177 ARG A CA 1
ATOM 1343 C C . ARG A 1 177 ? 24.436 -9.426 18.458 1.00 91.06 177 ARG A C 1
ATOM 1345 O O . ARG A 1 177 ? 23.246 -9.145 18.547 1.00 91.06 177 ARG A O 1
ATOM 1352 N N . ASP A 1 178 ? 25.181 -9.133 17.395 1.00 92.06 178 ASP A N 1
ATOM 1353 C CA . ASP A 1 178 ? 24.685 -8.441 16.204 1.00 92.06 178 ASP A CA 1
ATOM 1354 C C . ASP A 1 178 ? 24.115 -9.441 15.179 1.00 92.06 178 ASP A C 1
ATOM 1356 O O . ASP A 1 178 ? 23.425 -9.057 14.231 1.00 92.06 178 ASP A O 1
ATOM 1360 N N . VAL A 1 179 ? 24.361 -10.743 15.386 1.00 94.19 179 VAL A N 1
ATOM 1361 C CA . VAL A 1 179 ? 23.827 -11.822 14.553 1.00 94.19 179 VAL A CA 1
ATOM 1362 C C . VAL A 1 179 ? 22.412 -12.168 14.997 1.00 94.19 179 VAL A C 1
ATOM 1364 O O . VAL A 1 179 ? 22.165 -12.669 16.093 1.00 94.19 179 VAL A O 1
ATOM 1367 N N . SER A 1 180 ? 21.469 -11.946 14.092 1.00 91.94 180 SER A N 1
ATOM 1368 C CA . SER A 1 180 ? 20.069 -12.323 14.238 1.00 91.94 180 SER A CA 1
ATOM 1369 C C . SER A 1 180 ? 19.747 -13.586 13.441 1.00 91.94 180 SER A C 1
ATOM 1371 O O . SER A 1 180 ? 20.429 -13.938 12.476 1.00 91.94 180 SER A O 1
ATOM 1373 N N . PHE A 1 181 ? 18.675 -14.268 13.848 1.00 90.75 181 PHE A N 1
ATOM 1374 C CA . PHE A 1 181 ? 18.162 -15.453 13.167 1.00 90.75 181 PHE A CA 1
ATOM 1375 C C . PHE A 1 181 ? 16.794 -15.175 12.555 1.00 90.75 181 PHE A C 1
ATOM 1377 O O . PHE A 1 181 ? 15.865 -14.739 13.239 1.00 90.75 181 PHE A O 1
ATOM 1384 N N . ALA A 1 182 ? 16.656 -15.471 11.267 1.00 85.25 182 ALA A N 1
ATOM 1385 C CA . ALA A 1 182 ? 15.396 -15.367 10.557 1.00 85.25 182 ALA A CA 1
ATOM 1386 C C . ALA A 1 182 ? 14.378 -16.352 11.147 1.00 85.25 182 ALA A C 1
ATOM 1388 O O . ALA A 1 182 ? 14.616 -17.560 11.206 1.00 85.25 182 ALA A O 1
ATOM 1389 N N . GLN A 1 183 ? 13.228 -15.830 11.582 1.00 81.56 183 GLN A N 1
ATOM 1390 C CA . GLN A 1 183 ? 12.091 -16.653 12.017 1.00 81.56 183 GLN A CA 1
ATOM 1391 C C . GLN A 1 183 ? 11.205 -17.107 10.852 1.00 81.56 183 GLN A C 1
ATOM 1393 O O . GLN A 1 183 ? 10.366 -17.991 11.025 1.00 81.56 183 GLN A O 1
ATOM 1398 N N . ILE A 1 184 ? 11.382 -16.463 9.702 1.00 80.12 184 ILE A N 1
ATOM 1399 C CA . ILE A 1 184 ? 10.731 -16.765 8.433 1.00 80.12 184 ILE A CA 1
ATOM 1400 C C . ILE A 1 184 ? 11.473 -17.930 7.784 1.00 80.12 184 ILE A C 1
ATOM 1402 O O . ILE A 1 184 ? 12.694 -18.049 7.902 1.00 80.12 184 ILE A O 1
ATOM 1406 N N . THR A 1 185 ? 10.737 -18.788 7.096 1.00 83.25 185 THR A N 1
ATOM 1407 C CA . THR A 1 185 ? 11.261 -19.941 6.371 1.00 83.25 185 THR A CA 1
ATOM 1408 C C . THR A 1 185 ? 10.874 -19.878 4.898 1.00 83.25 185 THR A C 1
ATOM 1410 O O . THR A 1 185 ? 9.946 -19.167 4.520 1.00 83.25 185 THR A O 1
ATOM 1413 N N . THR A 1 186 ? 11.537 -20.675 4.059 1.00 84.50 186 THR A N 1
ATOM 1414 C CA . THR A 1 186 ? 11.184 -20.814 2.635 1.00 84.50 186 THR A CA 1
ATOM 1415 C C . THR A 1 186 ? 9.728 -21.239 2.420 1.00 84.50 186 THR A C 1
ATOM 1417 O O . THR A 1 186 ? 9.113 -20.836 1.443 1.00 84.50 186 THR A O 1
ATOM 1420 N N . ARG A 1 187 ? 9.126 -21.972 3.368 1.00 83.44 187 ARG A N 1
ATOM 1421 C CA . ARG A 1 187 ? 7.703 -22.360 3.319 1.00 83.44 187 ARG A CA 1
ATOM 1422 C C . ARG A 1 187 ? 6.748 -21.175 3.433 1.00 83.44 187 ARG A C 1
ATOM 1424 O O . ARG A 1 187 ? 5.640 -21.246 2.914 1.00 83.44 187 ARG A O 1
ATOM 1431 N N . ASP A 1 188 ? 7.157 -20.113 4.121 1.00 79.06 188 ASP A N 1
ATOM 1432 C CA . ASP A 1 188 ? 6.316 -18.930 4.329 1.00 79.06 188 ASP A CA 1
ATOM 1433 C C . ASP A 1 188 ? 6.231 -18.061 3.061 1.00 79.06 188 ASP A C 1
ATOM 1435 O O . ASP A 1 188 ? 5.290 -17.283 2.912 1.00 79.06 188 ASP A O 1
ATOM 1439 N N . ILE A 1 189 ? 7.185 -18.226 2.135 1.00 82.56 189 ILE A N 1
ATOM 1440 C CA . ILE A 1 189 ? 7.298 -17.483 0.867 1.00 82.56 189 ILE A CA 1
ATOM 1441 C C . ILE A 1 189 ? 7.141 -18.376 -0.372 1.00 82.56 189 ILE A C 1
ATOM 1443 O O . ILE A 1 189 ? 7.360 -17.923 -1.493 1.00 82.56 189 ILE A O 1
ATOM 1447 N N . ASP A 1 190 ? 6.773 -19.644 -0.189 1.00 86.06 190 ASP A N 1
ATOM 1448 C CA . ASP A 1 190 ? 6.557 -20.577 -1.291 1.00 86.06 190 ASP A CA 1
ATOM 1449 C C . ASP A 1 190 ? 5.253 -20.235 -2.029 1.00 86.06 190 ASP A C 1
ATOM 1451 O O . ASP A 1 190 ? 4.199 -20.054 -1.412 1.00 86.06 190 ASP A O 1
ATOM 1455 N N . ARG A 1 191 ? 5.312 -20.149 -3.363 1.00 90.12 191 ARG A N 1
ATOM 1456 C CA . ARG A 1 191 ? 4.133 -19.940 -4.218 1.00 90.12 191 ARG A CA 1
ATOM 1457 C C . ARG A 1 191 ? 3.342 -21.236 -4.423 1.00 90.12 191 ARG A C 1
ATOM 1459 O O . ARG A 1 191 ? 2.155 -21.178 -4.751 1.00 90.12 191 ARG A O 1
ATOM 1466 N N . GLY A 1 192 ? 3.974 -22.395 -4.240 1.00 89.44 192 GLY A N 1
ATOM 1467 C CA . GLY A 1 192 ? 3.406 -23.694 -4.583 1.00 89.44 192 GLY A CA 1
ATOM 1468 C C . GLY A 1 192 ? 2.940 -23.753 -6.043 1.00 89.44 192 GLY A C 1
ATOM 1469 O O . GLY A 1 192 ? 3.518 -23.129 -6.931 1.00 89.44 192 GLY A O 1
ATOM 1470 N N . GLU A 1 193 ? 1.833 -24.458 -6.280 1.00 91.19 193 GLU A N 1
ATOM 1471 C CA . GLU A 1 193 ? 1.244 -24.675 -7.615 1.00 91.19 193 GLU A CA 1
ATOM 1472 C C . GLU A 1 193 ? 0.454 -23.468 -8.160 1.00 91.19 193 GLU A C 1
ATOM 1474 O O . GLU A 1 193 ? -0.179 -23.539 -9.218 1.00 91.19 193 GLU A O 1
ATOM 1479 N N . HIS A 1 194 ? 0.419 -22.349 -7.433 1.00 93.88 194 HIS A N 1
ATOM 1480 C CA . HIS A 1 194 ? -0.333 -21.179 -7.865 1.00 93.88 194 HIS A CA 1
ATOM 1481 C C . HIS A 1 194 ? 0.424 -20.415 -8.965 1.00 93.88 194 HIS A C 1
ATOM 1483 O O . HIS A 1 194 ? 1.630 -20.199 -8.851 1.00 93.88 194 HIS A O 1
ATOM 1489 N N . PRO A 1 195 ? -0.266 -19.922 -10.012 1.00 93.81 195 PRO A N 1
ATOM 1490 C CA . PRO A 1 195 ? 0.386 -19.159 -11.081 1.00 93.81 195 PRO A CA 1
ATOM 1491 C C . PRO A 1 195 ? 0.936 -17.810 -10.596 1.00 93.81 195 PRO A C 1
ATOM 1493 O O . PRO A 1 195 ? 1.903 -17.306 -11.159 1.00 93.81 195 PRO A O 1
ATOM 1496 N N . HIS A 1 196 ? 0.327 -17.240 -9.552 1.00 94.94 196 HIS A N 1
ATOM 1497 C CA . HIS A 1 196 ? 0.655 -15.934 -8.985 1.00 94.94 196 HIS A CA 1
ATOM 1498 C C . HIS A 1 196 ? 0.570 -15.996 -7.448 1.00 94.94 196 HIS A C 1
ATOM 1500 O O . HIS A 1 196 ? -0.318 -16.668 -6.913 1.00 94.94 196 HIS A O 1
ATOM 1506 N N . PHE A 1 197 ? 1.449 -15.288 -6.737 1.00 93.69 197 PHE A N 1
ATOM 1507 C CA . PHE A 1 197 ? 1.342 -15.073 -5.288 1.00 93.69 197 PHE A CA 1
ATOM 1508 C C . PHE A 1 197 ? 0.020 -14.406 -4.908 1.00 93.69 197 PHE A C 1
ATOM 1510 O O . PHE A 1 197 ? -0.610 -14.844 -3.950 1.00 93.69 197 PHE A O 1
ATOM 1517 N N . LEU A 1 198 ? -0.469 -13.441 -5.698 1.00 94.88 198 LEU A N 1
ATOM 1518 C CA . LEU A 1 198 ? -1.736 -12.763 -5.396 1.00 94.88 198 LEU A CA 1
ATOM 1519 C C . LEU A 1 198 ? -2.900 -13.753 -5.231 1.00 94.88 198 LEU A C 1
ATOM 1521 O O . LEU A 1 198 ? -3.640 -13.695 -4.252 1.00 94.88 198 LEU A O 1
ATOM 1525 N N . ILE A 1 199 ? -3.083 -14.683 -6.180 1.00 96.81 199 ILE A N 1
ATOM 1526 C CA . ILE A 1 199 ? -4.188 -15.646 -6.085 1.00 96.81 199 ILE A CA 1
ATOM 1527 C C . ILE A 1 199 ? -3.959 -16.641 -4.952 1.00 96.81 199 ILE A C 1
ATOM 1529 O O . ILE A 1 199 ? -4.925 -17.010 -4.295 1.00 96.81 199 ILE A O 1
ATOM 1533 N N . LYS A 1 200 ? -2.711 -17.047 -4.684 1.00 95.19 200 LYS A N 1
ATOM 1534 C CA . LYS A 1 200 ? -2.394 -17.859 -3.504 1.00 95.19 200 LYS A CA 1
ATOM 1535 C C . LYS A 1 200 ? -2.862 -17.155 -2.232 1.00 95.19 200 LYS A C 1
ATOM 1537 O O . LYS A 1 200 ? -3.585 -17.737 -1.437 1.00 95.19 200 LYS A O 1
ATOM 1542 N N . GLU A 1 201 ? -2.502 -15.892 -2.067 1.00 95.12 201 GLU A N 1
ATOM 1543 C CA . GLU A 1 201 ? -2.786 -15.127 -0.855 1.00 95.12 201 GLU A CA 1
ATOM 1544 C C . GLU A 1 201 ? -4.279 -14.833 -0.678 1.00 95.12 201 GLU A C 1
ATOM 1546 O O . GLU A 1 201 ? -4.785 -14.939 0.438 1.00 95.12 201 GLU A O 1
ATOM 1551 N N . ILE A 1 202 ? -5.021 -14.580 -1.764 1.00 97.00 202 ILE A N 1
ATOM 1552 C CA . ILE A 1 202 ? -6.492 -14.504 -1.720 1.00 97.00 202 ILE A CA 1
ATOM 1553 C C . ILE A 1 202 ? -7.089 -15.824 -1.205 1.00 97.00 202 ILE A C 1
ATOM 1555 O O . ILE A 1 202 ? -8.028 -15.812 -0.408 1.00 97.00 202 ILE A O 1
ATOM 1559 N N . LEU A 1 203 ? -6.559 -16.965 -1.658 1.00 96.69 203 LEU A N 1
ATOM 1560 C CA . LEU A 1 203 ? -7.033 -18.293 -1.258 1.00 96.69 203 LEU A CA 1
ATOM 1561 C C . LEU A 1 203 ? -6.594 -18.681 0.163 1.00 96.69 203 LEU A C 1
ATOM 1563 O O . LEU A 1 203 ? -7.315 -19.423 0.827 1.00 96.69 203 LEU A O 1
ATOM 1567 N N . ASP A 1 204 ? -5.463 -18.156 0.637 1.00 95.12 204 ASP A N 1
ATOM 1568 C CA . ASP A 1 204 ? -4.939 -18.364 1.991 1.00 95.12 204 ASP A CA 1
ATOM 1569 C C . ASP A 1 204 ? -5.634 -17.477 3.042 1.00 95.12 204 ASP A C 1
ATOM 1571 O O . ASP A 1 204 ? -5.629 -17.816 4.229 1.00 95.12 204 ASP A O 1
ATOM 1575 N N . ALA A 1 205 ? -6.281 -16.377 2.632 1.00 96.19 205 ALA A N 1
ATOM 1576 C CA . ALA A 1 205 ? -6.914 -15.407 3.530 1.00 96.19 205 ALA A CA 1
ATOM 1577 C C . ALA A 1 205 ? -7.854 -16.015 4.601 1.00 96.19 205 ALA A C 1
ATOM 1579 O O . ALA A 1 205 ? -7.772 -15.585 5.755 1.00 96.19 205 ALA A O 1
ATOM 1580 N N . PRO A 1 206 ? -8.694 -17.039 4.320 1.00 96.94 206 PRO A N 1
ATOM 1581 C CA . PRO A 1 206 ? -9.490 -17.703 5.357 1.00 96.94 206 PRO A CA 1
ATOM 1582 C C . PRO A 1 206 ? -8.635 -18.314 6.478 1.00 96.94 206 PRO A C 1
ATOM 1584 O O . PRO A 1 206 ? -8.984 -18.230 7.655 1.00 96.94 206 PRO A O 1
ATOM 1587 N N . SER A 1 207 ? -7.492 -18.914 6.131 1.00 95.38 207 SER A N 1
ATOM 1588 C CA . SER A 1 207 ? -6.548 -19.481 7.101 1.00 95.38 207 SER A CA 1
ATOM 1589 C C . SER A 1 207 ? -5.887 -18.382 7.937 1.00 95.38 207 SER A C 1
ATOM 1591 O O . SER A 1 207 ? -5.803 -18.504 9.161 1.00 95.38 207 SER A O 1
ATOM 1593 N N . SER A 1 208 ? -5.495 -17.270 7.308 1.00 95.00 208 SER A N 1
ATOM 1594 C CA . SER A 1 208 ? -4.949 -16.084 7.986 1.00 95.00 208 SER A CA 1
ATOM 1595 C C . SER A 1 208 ? -5.930 -15.496 9.011 1.00 95.00 208 SER A C 1
ATOM 1597 O O . SER A 1 208 ? -5.552 -15.198 10.149 1.00 95.00 208 SER A O 1
ATOM 1599 N N . ILE A 1 209 ? -7.223 -15.435 8.674 1.00 96.12 209 ILE A N 1
ATOM 1600 C CA . ILE A 1 209 ? -8.274 -15.018 9.614 1.00 96.12 209 ILE A CA 1
ATOM 1601 C C . ILE A 1 209 ? -8.391 -15.994 10.789 1.00 96.12 209 ILE A C 1
ATOM 1603 O O . ILE A 1 209 ? -8.366 -15.554 11.940 1.00 96.12 209 ILE A O 1
ATOM 1607 N N . ARG A 1 210 ? -8.441 -17.313 10.538 1.00 96.19 210 ARG A N 1
ATOM 1608 C CA . ARG A 1 210 ? -8.475 -18.323 11.619 1.00 96.19 210 ARG A CA 1
ATOM 1609 C C . ARG A 1 210 ? -7.300 -18.149 12.581 1.00 96.19 210 ARG A C 1
ATOM 1611 O O . ARG A 1 210 ? -7.482 -18.186 13.796 1.00 96.19 210 ARG A O 1
ATOM 1618 N N . LYS A 1 211 ? -6.092 -17.932 12.049 1.00 95.19 211 LYS A N 1
ATOM 1619 C CA . LYS A 1 211 ? -4.890 -17.674 12.856 1.00 95.19 211 LYS A CA 1
ATOM 1620 C C . LYS A 1 211 ? -5.010 -16.388 13.677 1.00 95.19 211 LYS A C 1
ATOM 1622 O O . LYS A 1 211 ? -4.603 -16.394 14.833 1.00 95.19 211 LYS A O 1
ATOM 1627 N N . THR A 1 212 ? -5.594 -15.335 13.104 1.00 95.69 212 THR A N 1
ATOM 1628 C CA . THR A 1 212 ? -5.807 -14.038 13.769 1.00 95.69 212 THR A CA 1
ATOM 1629 C C . THR A 1 212 ? -6.752 -14.153 14.969 1.00 95.69 212 THR A C 1
ATOM 1631 O O . THR A 1 212 ? -6.490 -13.552 16.010 1.00 95.69 212 THR A O 1
ATOM 1634 N N . LEU A 1 213 ? -7.823 -14.945 14.849 1.00 95.56 213 LEU A N 1
ATOM 1635 C CA . LEU A 1 213 ? -8.805 -15.176 15.918 1.00 95.56 213 LEU A CA 1
ATOM 1636 C C . LEU A 1 213 ? -8.281 -16.105 17.024 1.00 95.56 213 LEU A C 1
ATOM 1638 O O . LEU A 1 213 ? -8.684 -15.995 18.184 1.00 95.56 213 LEU A O 1
ATOM 1642 N N . ARG A 1 214 ? -7.376 -17.026 16.675 1.00 94.25 214 ARG A N 1
ATOM 1643 C CA . ARG A 1 214 ? -6.936 -18.114 17.554 1.00 94.25 214 ARG A CA 1
ATOM 1644 C C . ARG A 1 214 ? -6.410 -17.604 18.898 1.00 94.25 214 ARG A C 1
ATOM 1646 O O . ARG A 1 214 ? -5.390 -16.919 18.969 1.00 94.25 214 ARG A O 1
ATOM 1653 N N . GLY A 1 215 ? -7.070 -18.037 19.972 1.00 92.25 215 GLY A N 1
ATOM 1654 C CA . GLY A 1 215 ? -6.650 -17.780 21.349 1.00 92.25 215 GLY A CA 1
ATOM 1655 C C . GLY A 1 215 ? -6.827 -16.332 21.808 1.00 92.25 215 GLY A C 1
ATOM 1656 O O . GLY A 1 215 ? -6.210 -15.960 22.801 1.00 92.25 215 GLY A O 1
ATOM 1657 N N . LYS A 1 216 ? -7.622 -15.513 21.101 1.00 94.88 216 LYS A N 1
ATOM 1658 C CA . LYS A 1 216 ? -7.889 -14.106 21.460 1.00 94.88 216 LYS A CA 1
ATOM 1659 C C . LYS A 1 216 ? -9.066 -13.919 22.409 1.00 94.88 216 LYS A C 1
ATOM 1661 O O . LYS A 1 216 ? -9.202 -12.848 22.993 1.00 94.88 216 LYS A O 1
ATOM 1666 N N . TYR A 1 217 ? -9.898 -14.935 22.578 1.00 94.56 217 TYR A N 1
ATOM 1667 C CA . TYR A 1 217 ? -11.047 -14.921 23.474 1.00 94.56 217 TYR A CA 1
ATOM 1668 C C . TYR A 1 217 ? -11.441 -16.348 23.861 1.00 94.56 217 TYR A C 1
ATOM 1670 O O . TYR A 1 217 ? -10.974 -17.325 23.273 1.00 94.56 217 TYR A O 1
ATOM 1678 N N . PHE A 1 218 ? -12.315 -16.439 24.854 1.00 94.25 218 PHE A N 1
ATOM 1679 C CA . PHE A 1 218 ? -13.010 -17.643 25.273 1.00 94.25 218 PHE A CA 1
ATOM 1680 C C . PHE A 1 218 ? -14.493 -17.314 25.459 1.00 94.25 218 PHE A C 1
ATOM 1682 O O . PHE A 1 218 ? -14.821 -16.326 26.119 1.00 94.25 218 PHE A O 1
ATOM 1689 N N . ILE A 1 219 ? -15.375 -18.136 24.890 1.00 91.81 219 ILE A N 1
ATOM 1690 C CA . ILE A 1 219 ? -16.823 -18.048 25.104 1.00 91.81 219 ILE A CA 1
ATOM 1691 C C . ILE A 1 219 ? -17.225 -19.189 26.041 1.00 91.81 219 ILE A C 1
ATOM 1693 O O . ILE A 1 219 ? -17.007 -20.361 25.746 1.00 91.81 219 ILE A O 1
ATOM 1697 N N . SER A 1 220 ? -17.780 -18.837 27.198 1.00 88.19 220 SER A N 1
ATOM 1698 C CA . SER A 1 220 ? -18.310 -19.799 28.172 1.00 88.19 220 SER A CA 1
ATOM 1699 C C . SER A 1 220 ? -19.669 -20.365 27.739 1.00 88.19 220 SER A C 1
ATOM 1701 O O . SER A 1 220 ? -20.378 -19.751 26.944 1.00 88.19 220 SER A O 1
ATOM 1703 N N . GLU A 1 221 ? -20.087 -21.500 28.315 1.00 78.25 221 GLU A N 1
ATOM 1704 C CA . GLU A 1 221 ? -21.388 -22.137 28.018 1.00 78.25 221 GLU A CA 1
ATOM 1705 C C . GLU A 1 221 ? -22.595 -21.203 28.244 1.00 78.25 221 GLU A C 1
ATOM 1707 O O . GLU A 1 221 ? -23.615 -21.326 27.570 1.00 78.25 221 GLU A O 1
ATOM 1712 N N . GLY A 1 222 ? -22.471 -20.224 29.148 1.00 79.81 222 GLY A N 1
ATOM 1713 C CA . GLY A 1 222 ? -23.480 -19.189 29.396 1.00 79.81 222 GLY A CA 1
ATOM 1714 C C . GLY A 1 222 ? -23.430 -17.988 28.443 1.00 79.81 222 GLY A C 1
ATOM 1715 O O . GLY A 1 222 ? -24.075 -16.988 28.731 1.00 79.81 222 GLY A O 1
ATOM 1716 N N . ARG A 1 223 ? -22.649 -18.048 27.352 1.00 82.19 223 ARG A N 1
ATOM 1717 C CA . ARG A 1 223 ? -22.349 -16.932 26.428 1.00 82.19 223 ARG A CA 1
ATOM 1718 C C . ARG A 1 223 ? -21.619 -15.734 27.052 1.00 82.19 223 ARG A C 1
ATOM 1720 O O . ARG A 1 223 ? -21.565 -14.667 26.449 1.00 82.19 223 ARG A O 1
ATOM 1727 N N . GLY A 1 224 ? -21.003 -15.908 28.221 1.00 86.06 224 GLY A N 1
ATOM 1728 C CA . GLY A 1 224 ? -20.054 -14.933 28.761 1.00 86.06 224 GLY A CA 1
ATOM 1729 C C . GLY A 1 224 ? -18.745 -14.972 27.974 1.00 86.06 224 GLY A C 1
ATOM 1730 O O . GLY A 1 224 ? -18.222 -16.063 27.725 1.00 86.06 224 GLY A O 1
ATOM 1731 N N . VAL A 1 225 ? -18.218 -13.805 27.605 1.00 92.62 225 VAL A N 1
ATOM 1732 C CA . VAL A 1 225 ? -16.992 -13.665 26.806 1.00 92.62 225 VAL A CA 1
ATOM 1733 C C . VAL A 1 225 ? -15.843 -13.211 27.693 1.00 92.62 225 VAL A C 1
ATOM 1735 O O . VAL A 1 225 ? -15.973 -12.259 28.455 1.00 92.62 225 VAL A O 1
ATOM 1738 N N . VAL A 1 226 ? -14.684 -13.848 27.559 1.00 93.75 226 VAL A N 1
ATOM 1739 C CA . VAL A 1 226 ? -13.437 -13.391 28.180 1.00 93.75 226 VAL A CA 1
ATOM 1740 C C . VAL A 1 226 ? -12.400 -13.189 27.087 1.00 93.75 226 VAL A C 1
ATOM 1742 O O . VAL A 1 226 ? -11.979 -14.151 26.448 1.00 93.75 226 VAL A O 1
ATOM 1745 N N . PHE A 1 227 ? -11.970 -11.947 26.861 1.00 95.06 227 PHE A N 1
ATOM 1746 C CA . PHE A 1 227 ? -10.883 -11.666 25.924 1.00 95.06 227 PHE A CA 1
ATOM 1747 C C . PHE A 1 227 ? -9.523 -12.028 26.528 1.00 95.06 227 PHE A C 1
ATOM 1749 O O . PHE A 1 227 ? -9.202 -11.657 27.654 1.00 95.06 227 PHE A O 1
ATOM 1756 N N . ASN A 1 228 ? -8.693 -12.690 25.728 1.00 93.12 228 ASN A N 1
ATOM 1757 C CA . ASN A 1 228 ? -7.286 -12.961 25.999 1.00 93.12 228 ASN A CA 1
ATOM 1758 C C . ASN A 1 228 ? -6.406 -11.980 25.204 1.00 93.12 228 ASN A C 1
ATOM 1760 O O . ASN A 1 228 ? -5.594 -12.361 24.357 1.00 93.12 228 ASN A O 1
ATOM 1764 N N . LEU A 1 229 ? -6.640 -10.689 25.436 1.00 91.38 229 LEU A N 1
ATOM 1765 C CA . LEU A 1 229 ? -5.768 -9.608 24.986 1.00 91.38 229 LEU A CA 1
ATOM 1766 C C . LEU A 1 229 ? -4.975 -9.169 26.216 1.00 91.38 229 LEU A C 1
ATOM 1768 O O . LEU A 1 229 ? -5.551 -8.612 27.151 1.00 91.38 229 LEU A O 1
ATOM 1772 N N . ASP A 1 230 ? -3.688 -9.496 26.268 1.00 82.75 230 ASP A N 1
ATOM 1773 C CA . ASP A 1 230 ? -2.818 -9.196 27.408 1.00 82.75 230 ASP A CA 1
ATOM 1774 C C . ASP A 1 230 ? -2.329 -7.732 27.398 1.00 82.75 230 ASP A C 1
ATOM 1776 O O . ASP A 1 230 ? -2.722 -6.919 26.552 1.00 82.75 230 ASP A O 1
ATOM 1780 N N . GLU A 1 231 ? -1.489 -7.386 28.376 1.00 87.31 231 GLU A N 1
ATOM 1781 C CA . GLU A 1 231 ? -0.812 -6.084 28.489 1.00 87.31 231 GLU A CA 1
ATOM 1782 C C . GLU A 1 231 ? 0.014 -5.732 27.238 1.00 87.31 231 GLU A C 1
ATOM 1784 O O . GLU A 1 231 ? 0.261 -4.560 26.977 1.00 87.31 231 GLU A O 1
ATOM 1789 N N . GLY A 1 232 ? 0.410 -6.727 26.434 1.00 88.69 232 GLY A N 1
ATOM 1790 C CA . GLY A 1 232 ? 1.140 -6.519 25.189 1.00 88.69 232 GLY A CA 1
ATOM 1791 C C . GLY A 1 232 ? 0.268 -6.035 24.029 1.00 88.69 232 GLY A C 1
ATOM 1792 O O . GLY A 1 232 ? 0.810 -5.498 23.066 1.00 88.69 232 GLY A O 1
ATOM 1793 N N . VAL A 1 233 ? -1.061 -6.200 24.093 1.00 93.75 233 VAL A N 1
ATOM 1794 C CA . VAL A 1 233 ? -2.000 -5.717 23.059 1.00 93.75 233 VAL A CA 1
ATOM 1795 C C . VAL A 1 233 ? -2.642 -4.393 23.461 1.00 93.75 233 VAL A C 1
ATOM 1797 O O . VAL A 1 233 ? -2.706 -3.468 22.654 1.00 93.75 233 VAL A O 1
ATOM 1800 N N . VAL A 1 234 ? -3.132 -4.314 24.698 1.00 95.62 234 VAL A N 1
ATOM 1801 C CA . VAL A 1 234 ? -3.692 -3.093 25.288 1.00 95.62 234 VAL A CA 1
ATOM 1802 C C . VAL A 1 234 ? -3.190 -3.019 26.720 1.00 95.62 234 VAL A C 1
ATOM 1804 O O . VAL A 1 234 ? -3.616 -3.826 27.551 1.00 95.62 234 VAL A O 1
ATOM 1807 N N . ASP A 1 235 ? -2.307 -2.069 27.002 1.00 93.75 235 ASP A N 1
ATOM 1808 C CA . ASP A 1 235 ? -1.708 -1.906 28.325 1.00 93.75 235 ASP A CA 1
ATOM 1809 C C . ASP A 1 235 ? -2.737 -1.443 29.379 1.00 93.75 235 ASP A C 1
ATOM 1811 O O . ASP A 1 235 ? -3.810 -0.901 29.079 1.00 93.75 235 ASP A O 1
ATOM 1815 N N . GLY A 1 236 ? -2.421 -1.666 30.652 1.00 92.62 236 GLY A N 1
ATOM 1816 C CA . GLY A 1 236 ? -3.288 -1.366 31.785 1.00 92.62 236 GLY A CA 1
ATOM 1817 C C . GLY A 1 236 ? -3.622 0.118 31.875 1.00 92.62 236 GLY A C 1
ATOM 1818 O O . GLY A 1 236 ? -4.742 0.482 32.238 1.00 92.62 236 GLY A O 1
ATOM 1819 N N . ARG A 1 237 ? -2.693 0.983 31.450 1.00 92.19 237 ARG A N 1
ATOM 1820 C CA . ARG A 1 237 ? -2.905 2.429 31.402 1.00 92.19 237 ARG A CA 1
ATOM 1821 C C . ARG A 1 237 ? -3.968 2.813 30.377 1.00 92.19 237 ARG A C 1
ATOM 1823 O O . ARG A 1 237 ? -4.870 3.575 30.715 1.00 92.19 237 ARG A O 1
ATOM 1830 N N . THR A 1 238 ? -3.912 2.266 29.162 1.00 94.81 238 THR A N 1
ATOM 1831 C CA . THR A 1 238 ? -4.942 2.494 28.137 1.00 94.81 238 THR A CA 1
ATOM 1832 C C . THR A 1 238 ? -6.298 1.972 28.603 1.00 94.81 238 THR A C 1
ATOM 1834 O O . THR A 1 238 ? -7.308 2.659 28.440 1.00 94.81 238 THR A O 1
ATOM 1837 N N . ARG A 1 239 ? -6.338 0.786 29.230 1.00 95.56 239 ARG A N 1
ATOM 1838 C CA . ARG A 1 239 ? -7.587 0.225 29.780 1.00 95.56 239 ARG A CA 1
ATOM 1839 C C . ARG A 1 239 ? -8.205 1.142 30.828 1.00 95.56 239 ARG A C 1
ATOM 1841 O O . ARG A 1 239 ? -9.418 1.343 30.823 1.00 95.56 239 ARG A O 1
ATOM 1848 N N . GLU A 1 240 ? -7.384 1.682 31.719 1.00 94.94 240 GLU A N 1
ATOM 1849 C CA . GLU A 1 240 ? -7.853 2.560 32.783 1.00 94.94 240 GLU A CA 1
ATOM 1850 C C . GLU A 1 240 ? -8.319 3.914 32.246 1.00 94.94 240 GLU A C 1
ATOM 1852 O O . GLU A 1 240 ? -9.396 4.379 32.612 1.00 94.94 240 GLU A O 1
ATOM 1857 N N . ASP A 1 241 ? -7.576 4.515 31.314 1.00 94.88 241 ASP A N 1
ATOM 1858 C CA . ASP A 1 241 ? -7.969 5.781 30.689 1.00 94.88 241 ASP A CA 1
ATOM 1859 C C . ASP A 1 241 ? -9.307 5.659 29.936 1.00 94.88 241 ASP A C 1
ATOM 1861 O O . ASP A 1 241 ? -10.125 6.584 29.974 1.00 94.88 241 ASP A O 1
ATOM 1865 N N . LEU A 1 242 ? -9.567 4.506 29.305 1.00 94.94 242 LEU A N 1
ATOM 1866 C CA . LEU A 1 242 ? -10.863 4.182 28.704 1.00 94.94 242 LEU A CA 1
ATOM 1867 C C . LEU A 1 242 ? -11.968 4.066 29.764 1.00 94.94 242 LEU A C 1
ATOM 1869 O O . LEU A 1 242 ? -12.990 4.741 29.651 1.00 94.94 242 LEU A O 1
ATOM 1873 N N . ARG A 1 243 ? -11.766 3.262 30.819 1.00 94.56 243 ARG A N 1
ATOM 1874 C CA . ARG A 1 243 ? -12.765 3.064 31.891 1.00 94.56 243 ARG A CA 1
ATOM 1875 C C . ARG A 1 243 ? -13.126 4.354 32.617 1.00 94.56 243 ARG A C 1
ATOM 1877 O O . ARG A 1 243 ? -14.289 4.561 32.952 1.00 94.56 243 ARG A O 1
ATOM 1884 N N . GLN A 1 244 ? -12.141 5.215 32.854 1.00 94.69 244 GLN A N 1
ATOM 1885 C CA . GLN A 1 244 ? -12.341 6.496 33.527 1.00 94.69 244 GLN A CA 1
ATOM 1886 C C . GLN A 1 244 ? -12.887 7.592 32.601 1.00 94.69 244 GLN A C 1
ATOM 1888 O O . GLN A 1 244 ? -13.108 8.716 33.051 1.00 94.69 244 GLN A O 1
ATOM 1893 N N . GLY A 1 245 ? -13.099 7.303 31.312 1.00 93.69 245 GLY A N 1
ATOM 1894 C CA . GLY A 1 245 ? -13.615 8.276 30.348 1.00 93.69 245 GLY A CA 1
ATOM 1895 C C . GLY A 1 245 ? -12.654 9.435 30.067 1.00 93.69 245 GLY A C 1
ATOM 1896 O O . GLY A 1 245 ? -13.104 10.525 29.706 1.00 93.69 245 GLY A O 1
ATOM 1897 N N . ARG A 1 246 ? -11.343 9.218 30.253 1.00 95.50 246 ARG A N 1
ATOM 1898 C CA . ARG A 1 246 ? -10.296 10.187 29.891 1.00 95.50 246 ARG A CA 1
ATOM 1899 C C . ARG A 1 246 ? -10.079 10.225 28.383 1.00 95.50 246 ARG A C 1
ATOM 1901 O O . ARG A 1 246 ? -9.741 11.274 27.855 1.00 95.50 246 ARG A O 1
ATOM 1908 N N . ILE A 1 247 ? -10.304 9.101 27.702 1.00 97.56 247 ILE A N 1
ATOM 1909 C CA . ILE A 1 247 ? -10.250 9.032 26.242 1.00 97.56 247 ILE A CA 1
ATOM 1910 C C . ILE A 1 247 ? -11.556 9.557 25.644 1.00 97.56 247 ILE A C 1
ATOM 1912 O O . ILE A 1 247 ? -12.640 9.080 25.983 1.00 97.56 247 ILE A O 1
ATOM 1916 N N . ARG A 1 248 ? -11.444 10.523 24.732 1.00 96.88 248 ARG A N 1
ATOM 1917 C CA . ARG A 1 248 ? -12.557 11.113 23.975 1.00 96.88 248 ARG A CA 1
ATOM 1918 C C . ARG A 1 248 ? -12.473 10.827 22.486 1.00 96.88 248 ARG A C 1
ATOM 1920 O O . ARG A 1 248 ? -13.512 10.831 21.830 1.00 96.88 248 ARG A O 1
ATOM 1927 N N . ASN A 1 249 ? -11.280 10.544 21.968 1.00 97.69 249 ASN A N 1
ATOM 1928 C CA . ASN A 1 249 ? -11.052 10.361 20.540 1.00 97.69 249 ASN A CA 1
ATOM 1929 C C . ASN A 1 249 ? -10.291 9.058 20.259 1.00 97.69 249 ASN A C 1
ATOM 1931 O O . ASN A 1 249 ? -9.315 8.730 20.934 1.00 97.69 249 ASN A O 1
ATOM 1935 N N . ILE A 1 250 ? -10.721 8.323 19.234 1.00 98.50 250 ILE A N 1
ATOM 1936 C CA . ILE A 1 250 ? -10.000 7.180 18.667 1.00 98.50 250 ILE A CA 1
ATOM 1937 C C . ILE A 1 250 ? -9.750 7.471 17.189 1.00 98.50 250 ILE A C 1
ATOM 1939 O O . ILE A 1 250 ? -10.687 7.515 16.392 1.00 98.50 250 ILE A O 1
ATOM 1943 N N . PHE A 1 251 ? -8.486 7.630 16.809 1.00 98.44 251 PHE A N 1
ATOM 1944 C CA . PHE A 1 251 ? -8.078 7.701 15.410 1.00 98.44 251 PHE A CA 1
ATOM 1945 C C . PHE A 1 251 ? -7.582 6.338 14.949 1.00 98.44 251 PHE A C 1
ATOM 1947 O O . PHE A 1 251 ? -6.564 5.850 15.432 1.00 98.44 251 PHE A O 1
ATOM 1954 N N . VAL A 1 252 ? -8.263 5.741 13.978 1.00 98.69 252 VAL A N 1
ATOM 1955 C CA . VAL A 1 252 ? -7.775 4.556 13.271 1.00 98.69 252 VAL A CA 1
ATOM 1956 C C . VAL A 1 252 ? -7.105 5.029 11.988 1.00 98.69 252 VAL A C 1
ATOM 1958 O O . VAL A 1 252 ? -7.723 5.719 11.171 1.00 98.69 252 VAL A O 1
ATOM 1961 N N . VAL A 1 253 ? -5.825 4.701 11.823 1.00 98.25 253 VAL A N 1
ATOM 1962 C CA . VAL A 1 253 ? -5.002 5.228 10.732 1.00 98.25 253 VAL A CA 1
ATOM 1963 C C . VAL A 1 253 ? -4.261 4.151 9.966 1.00 98.25 253 VAL A C 1
ATOM 1965 O O . VAL A 1 253 ? -3.859 3.139 10.521 1.00 98.25 253 VAL A O 1
ATOM 1968 N N . GLY A 1 254 ? -4.026 4.407 8.685 1.00 96.44 254 GLY A N 1
ATOM 1969 C CA . GLY A 1 254 ? -3.192 3.581 7.815 1.00 96.44 254 GLY A CA 1
ATOM 1970 C C . GLY A 1 254 ? -2.872 4.317 6.515 1.00 96.44 254 GLY A C 1
ATOM 1971 O O . GLY A 1 254 ? -3.218 5.491 6.361 1.00 96.44 254 GLY A O 1
ATOM 1972 N N . GLN A 1 255 ? -2.249 3.625 5.561 1.00 93.38 255 GLN A N 1
ATOM 1973 C CA . GLN A 1 255 ? -1.982 4.141 4.214 1.00 93.38 255 GLN A CA 1
ATOM 1974 C C . GLN A 1 255 ? -2.389 3.110 3.150 1.00 93.38 255 GLN A C 1
ATOM 1976 O O . GLN A 1 255 ? -2.222 1.907 3.344 1.00 93.38 255 GLN A O 1
ATOM 1981 N N . GLY A 1 256 ? -2.946 3.565 2.022 1.00 93.44 256 GLY A N 1
ATOM 1982 C CA . GLY A 1 256 ? -3.409 2.675 0.945 1.00 93.44 256 GLY A CA 1
ATOM 1983 C C . GLY A 1 256 ? -4.488 1.691 1.418 1.00 93.44 256 GLY A C 1
ATOM 1984 O O . GLY A 1 256 ? -5.422 2.101 2.102 1.00 93.44 256 GLY A O 1
ATOM 1985 N N . THR A 1 257 ? -4.343 0.401 1.097 1.00 95.31 257 THR A N 1
ATOM 1986 C CA . THR A 1 257 ? -5.243 -0.675 1.566 1.00 95.31 257 THR A CA 1
ATOM 1987 C C . THR A 1 257 ? -5.399 -0.685 3.095 1.00 95.31 257 THR A C 1
ATOM 1989 O O . THR A 1 257 ? -6.508 -0.854 3.596 1.00 95.31 257 THR A O 1
ATOM 1992 N N . ALA A 1 258 ? -4.341 -0.383 3.859 1.00 95.94 258 ALA A N 1
ATOM 1993 C CA . ALA A 1 258 ? -4.431 -0.311 5.321 1.00 95.94 258 ALA A CA 1
ATOM 1994 C C . ALA A 1 258 ? -5.283 0.877 5.815 1.00 95.94 258 ALA A C 1
ATOM 1996 O O . ALA A 1 258 ? -5.896 0.792 6.875 1.00 95.94 258 ALA A O 1
ATOM 1997 N N . ALA A 1 259 ? -5.377 1.972 5.047 1.00 97.12 259 ALA A N 1
ATOM 1998 C CA . ALA A 1 259 ? -6.298 3.070 5.357 1.00 97.12 259 ALA A CA 1
ATOM 1999 C C . ALA A 1 259 ? -7.763 2.670 5.116 1.00 97.12 259 ALA A C 1
ATOM 2001 O O . ALA A 1 259 ? -8.649 3.108 5.845 1.00 97.12 259 ALA A O 1
ATOM 2002 N N . VAL A 1 260 ? -8.023 1.818 4.118 1.00 97.75 260 VAL A N 1
ATOM 2003 C CA . VAL A 1 260 ? -9.366 1.269 3.880 1.00 97.75 260 VAL A CA 1
ATOM 2004 C C . VAL A 1 260 ? -9.737 0.264 4.975 1.00 97.75 260 VAL A C 1
ATOM 2006 O O . VAL A 1 260 ? -10.848 0.316 5.495 1.00 97.75 260 VAL A O 1
ATOM 2009 N N . ALA A 1 261 ? -8.791 -0.571 5.421 1.00 97.75 261 ALA A N 1
ATOM 2010 C CA . ALA A 1 261 ? -8.980 -1.404 6.611 1.00 97.75 261 ALA A CA 1
ATOM 2011 C C . ALA A 1 261 ? -9.267 -0.545 7.856 1.00 97.75 261 ALA A C 1
ATOM 2013 O O . ALA A 1 261 ? -10.182 -0.852 8.617 1.00 97.75 261 ALA A O 1
ATOM 2014 N N . ALA A 1 262 ? -8.552 0.574 8.030 1.00 98.00 262 ALA A N 1
ATOM 2015 C CA . ALA A 1 262 ? -8.799 1.522 9.116 1.00 98.00 262 ALA A CA 1
ATOM 2016 C C . ALA A 1 262 ? -10.214 2.115 9.068 1.00 98.00 262 ALA A C 1
ATOM 2018 O O . ALA A 1 262 ? -10.844 2.245 10.116 1.00 98.00 262 ALA A O 1
ATOM 2019 N N . ALA A 1 263 ? -10.743 2.405 7.875 1.00 97.56 263 ALA A N 1
ATOM 2020 C CA . ALA A 1 263 ? -12.138 2.810 7.700 1.00 97.56 263 ALA A CA 1
ATOM 2021 C C . ALA A 1 263 ? -13.116 1.714 8.147 1.00 97.56 263 ALA A C 1
ATOM 2023 O O . ALA A 1 263 ? -14.010 1.995 8.939 1.00 97.56 263 ALA A O 1
ATOM 2024 N N . ALA A 1 264 ? -12.898 0.460 7.736 1.00 97.31 264 ALA A N 1
ATOM 2025 C CA . ALA A 1 264 ? -13.728 -0.668 8.168 1.00 97.31 264 ALA A CA 1
ATOM 2026 C C . ALA A 1 264 ? -13.765 -0.807 9.699 1.00 97.31 264 ALA A C 1
ATOM 2028 O O . ALA A 1 264 ? -14.828 -0.979 10.295 1.00 97.31 264 ALA A O 1
ATOM 2029 N N . VAL A 1 265 ? -12.591 -0.730 10.332 1.00 98.06 265 VAL A N 1
ATOM 2030 C CA . VAL A 1 265 ? -12.426 -0.869 11.785 1.00 98.06 265 VAL A CA 1
ATOM 2031 C C . VAL A 1 265 ? -13.058 0.307 12.527 1.00 98.06 265 VAL A C 1
ATOM 2033 O O . VAL A 1 265 ? -13.740 0.094 13.527 1.00 98.06 265 VAL A O 1
ATOM 2036 N N . ALA A 1 266 ? -12.880 1.533 12.032 1.00 97.44 266 ALA A N 1
ATOM 2037 C CA . ALA A 1 266 ? -13.487 2.720 12.622 1.00 97.44 266 ALA A CA 1
ATOM 2038 C C . ALA A 1 266 ? -15.019 2.669 12.580 1.00 97.44 266 ALA A C 1
ATOM 2040 O O . ALA A 1 266 ? -15.654 2.992 13.579 1.00 97.44 266 ALA A O 1
ATOM 2041 N N . GLU A 1 267 ? -15.609 2.222 11.468 1.00 95.25 267 GLU A N 1
ATOM 2042 C CA . GLU A 1 267 ? -17.060 2.036 11.346 1.00 95.25 267 GLU A CA 1
ATOM 2043 C C . GLU A 1 267 ? -17.578 1.002 12.358 1.00 95.25 267 GLU A C 1
ATOM 2045 O O . GLU A 1 267 ? -18.556 1.252 13.063 1.00 95.25 267 GLU A O 1
ATOM 2050 N N . ALA A 1 268 ? -16.877 -0.124 12.528 1.00 95.38 268 ALA A N 1
ATOM 2051 C CA . ALA A 1 268 ? -17.230 -1.106 13.556 1.00 95.38 268 ALA A CA 1
ATOM 2052 C C . ALA A 1 268 ? -17.138 -0.550 14.973 1.00 95.38 268 ALA A C 1
ATOM 2054 O O . ALA A 1 268 ? -18.058 -0.731 15.769 1.00 95.38 268 ALA A O 1
ATOM 2055 N N . MET A 1 269 ? -16.063 0.171 15.286 1.00 97.00 269 MET A N 1
ATOM 2056 C CA . MET A 1 269 ? -15.923 0.839 16.577 1.00 97.00 269 MET A CA 1
ATOM 2057 C C . MET A 1 269 ? -17.021 1.884 16.789 1.00 97.00 269 MET A C 1
ATOM 2059 O O . MET A 1 269 ? -17.589 1.934 17.873 1.00 97.00 269 MET A O 1
ATOM 2063 N N . ALA A 1 270 ? -17.385 2.669 15.774 1.00 95.88 270 ALA A N 1
ATOM 2064 C CA . ALA A 1 270 ? -18.471 3.641 15.875 1.00 95.88 270 ALA A CA 1
ATOM 2065 C C . ALA A 1 270 ? -19.823 2.965 16.175 1.00 95.88 270 ALA A C 1
ATOM 2067 O O . ALA A 1 270 ? -20.595 3.461 16.997 1.00 95.88 270 ALA A O 1
ATOM 2068 N N . VAL A 1 271 ? -20.093 1.804 15.568 1.00 94.00 271 VAL A N 1
ATOM 2069 C CA . VAL A 1 271 ? -21.309 1.016 15.823 1.00 94.00 271 VAL A CA 1
ATOM 2070 C C . VAL A 1 271 ? -21.305 0.396 17.224 1.00 94.00 271 VAL A C 1
ATOM 2072 O O . VAL A 1 271 ? -22.298 0.514 17.950 1.00 94.00 271 VAL A O 1
ATOM 2075 N N . TYR A 1 272 ? -20.213 -0.259 17.623 1.00 96.38 272 TYR A N 1
ATOM 2076 C CA . TYR A 1 272 ? -20.128 -0.982 18.897 1.00 96.38 272 TYR A CA 1
ATOM 2077 C C . TYR A 1 272 ? -19.968 -0.053 20.105 1.00 96.38 272 TYR A C 1
ATOM 2079 O O . TYR A 1 272 ? -20.445 -0.371 21.194 1.00 96.38 272 TYR A O 1
ATOM 2087 N N . LEU A 1 273 ? -19.358 1.120 19.922 1.00 96.75 273 LEU A N 1
ATOM 2088 C CA . LEU A 1 273 ? -19.107 2.102 20.981 1.00 96.75 273 LEU A CA 1
ATOM 2089 C C . LEU A 1 273 ? -20.109 3.263 20.981 1.00 96.75 273 LEU A C 1
ATOM 2091 O O . LEU A 1 273 ? -19.884 4.249 21.673 1.00 96.75 273 LEU A O 1
ATOM 2095 N N . ARG A 1 274 ? -21.229 3.160 20.250 1.00 95.06 274 ARG A N 1
ATOM 2096 C CA . ARG A 1 274 ? -22.177 4.274 20.034 1.00 95.06 274 ARG A CA 1
ATOM 2097 C C . ARG A 1 274 ? -22.692 4.955 21.312 1.00 95.06 274 ARG A C 1
ATOM 2099 O O . ARG A 1 274 ? -23.126 6.100 21.260 1.00 95.06 274 ARG A O 1
ATOM 2106 N N . THR A 1 275 ? -22.733 4.228 22.431 1.00 94.88 275 THR A N 1
ATOM 2107 C CA . THR A 1 275 ? -23.216 4.721 23.732 1.00 94.88 275 THR A CA 1
ATOM 2108 C C . THR A 1 275 ? -22.093 5.250 24.625 1.00 94.88 275 THR A C 1
ATOM 2110 O O . THR A 1 275 ? -22.377 5.886 25.639 1.00 94.88 275 THR A O 1
ATOM 2113 N N . ALA A 1 276 ? -20.828 5.023 24.261 1.00 95.06 276 ALA A N 1
ATOM 2114 C CA . ALA A 1 276 ? -19.685 5.604 24.947 1.00 95.06 276 ALA A CA 1
ATOM 2115 C C . ALA A 1 276 ? -19.461 7.056 24.489 1.00 95.06 276 ALA A C 1
ATOM 2117 O O . ALA A 1 276 ? -19.698 7.390 23.327 1.00 95.06 276 ALA A O 1
ATOM 2118 N N . PRO A 1 277 ? -18.940 7.936 25.361 1.00 93.00 277 PRO A N 1
ATOM 2119 C CA . PRO A 1 277 ? -18.628 9.319 25.014 1.00 93.00 277 PRO A CA 1
ATOM 2120 C C . PRO A 1 277 ? -17.275 9.423 24.282 1.00 93.00 277 PRO A C 1
ATOM 2122 O O . PRO A 1 277 ? -16.407 10.203 24.683 1.00 93.00 277 PRO A O 1
ATOM 2125 N N . VAL A 1 278 ? -17.096 8.603 23.243 1.00 96.06 278 VAL A N 1
ATOM 2126 C CA . VAL A 1 278 ? -15.874 8.470 22.442 1.00 96.06 278 VAL A CA 1
ATOM 2127 C C . VAL A 1 278 ? -16.218 8.670 20.970 1.00 96.06 278 VAL A C 1
ATOM 2129 O O . VAL A 1 278 ? -17.146 8.055 20.449 1.00 96.06 278 VAL A O 1
ATOM 2132 N N . ARG A 1 279 ? -15.460 9.523 20.283 1.00 97.06 279 ARG A N 1
ATOM 2133 C CA . ARG A 1 279 ? -15.573 9.748 18.840 1.00 97.06 279 ARG A CA 1
ATOM 2134 C C . ARG A 1 279 ? -14.529 8.922 18.110 1.00 97.06 279 ARG A C 1
ATOM 2136 O O . ARG A 1 279 ? -13.358 8.933 18.478 1.00 97.06 279 ARG A O 1
ATOM 2143 N N . VAL A 1 280 ? -14.956 8.217 17.070 1.00 98.06 280 VAL A N 1
ATOM 2144 C CA . VAL A 1 280 ? -14.077 7.369 16.265 1.00 98.06 280 VAL A CA 1
ATOM 2145 C C . VAL A 1 280 ? -13.889 7.996 14.890 1.00 98.06 280 VAL A C 1
ATOM 2147 O O . VAL A 1 280 ? -14.851 8.422 14.250 1.00 98.06 280 VAL A O 1
ATOM 2150 N N . HIS A 1 281 ? -12.644 8.053 14.431 1.00 97.25 281 HIS A N 1
ATOM 2151 C CA . HIS A 1 281 ? -12.264 8.667 13.168 1.00 97.25 281 HIS A CA 1
ATOM 2152 C C . HIS A 1 281 ? -11.358 7.734 12.367 1.00 97.25 281 HIS A C 1
ATOM 2154 O O . HIS A 1 281 ? -10.312 7.316 12.853 1.00 97.25 281 HIS A O 1
ATOM 2160 N N . ALA A 1 282 ? -11.707 7.477 11.107 1.00 97.12 282 ALA A N 1
ATOM 2161 C CA . ALA A 1 282 ? -10.780 6.899 10.138 1.00 97.12 282 ALA A CA 1
ATOM 2162 C C . ALA A 1 282 ? -10.047 8.007 9.385 1.00 97.12 282 ALA A C 1
ATOM 2164 O O . ALA A 1 282 ? -10.683 8.903 8.816 1.00 97.12 282 ALA A O 1
ATOM 2165 N N . ARG A 1 283 ? -8.714 7.963 9.365 1.00 96.44 283 ARG A N 1
ATOM 2166 C CA . ARG A 1 283 ? -7.883 8.933 8.636 1.00 96.44 283 ARG A CA 1
ATOM 2167 C C . ARG A 1 283 ? -6.697 8.246 7.980 1.00 96.44 283 ARG A C 1
ATOM 2169 O O . ARG A 1 283 ? -6.210 7.226 8.455 1.00 96.44 283 ARG A O 1
ATOM 2176 N N . LYS A 1 284 ? -6.181 8.829 6.900 1.00 96.75 284 LYS A N 1
ATOM 2177 C CA . LYS A 1 284 ? -4.858 8.433 6.405 1.00 96.75 284 LYS A CA 1
ATOM 2178 C C . LYS A 1 284 ? -3.800 8.869 7.415 1.00 96.75 284 LYS A C 1
ATOM 2180 O O . LYS A 1 284 ? -3.938 9.922 8.040 1.00 96.75 284 LYS A O 1
ATOM 2185 N N . SER A 1 285 ? -2.719 8.105 7.554 1.00 94.12 285 SER A N 1
ATOM 2186 C CA . SER A 1 285 ? -1.613 8.477 8.449 1.00 94.12 285 SER A CA 1
ATOM 2187 C C . SER A 1 285 ? -0.987 9.829 8.074 1.00 94.12 285 SER A C 1
ATOM 2189 O O . SER A 1 285 ? -0.621 10.613 8.953 1.00 94.12 285 SER A O 1
ATOM 2191 N N . SER A 1 286 ? -0.922 10.136 6.773 1.00 90.19 286 SER A N 1
ATOM 2192 C CA . SER A 1 286 ? -0.483 11.439 6.258 1.00 90.19 286 SER A CA 1
ATOM 2193 C C . SER A 1 286 ? -1.364 12.595 6.729 1.00 90.19 286 SER A C 1
ATOM 2195 O O . SER A 1 286 ? -0.862 13.686 6.982 1.00 90.19 286 SER A O 1
ATOM 2197 N N . ASP A 1 287 ? -2.669 12.357 6.858 1.00 93.12 287 ASP A N 1
ATOM 2198 C CA . ASP A 1 287 ? -3.632 13.396 7.218 1.00 93.12 287 ASP A CA 1
ATOM 2199 C C . ASP A 1 287 ? -3.603 13.643 8.720 1.00 93.12 287 ASP A C 1
ATOM 2201 O O . ASP A 1 287 ? -3.624 14.795 9.147 1.00 93.12 287 ASP A O 1
ATOM 2205 N N . LEU A 1 288 ? -3.475 12.568 9.512 1.00 92.69 288 LEU A N 1
ATOM 2206 C CA . LEU A 1 288 ? -3.254 12.693 10.947 1.00 92.69 288 LEU A CA 1
ATOM 2207 C C . LEU A 1 288 ? -2.010 13.547 11.201 1.00 92.69 288 LEU A C 1
ATOM 2209 O O . LEU A 1 288 ? -2.128 14.639 11.741 1.00 92.69 288 LEU A O 1
ATOM 2213 N N . SER A 1 289 ? -0.847 13.091 10.725 1.00 88.69 289 SER A N 1
ATOM 2214 C CA . SER A 1 289 ? 0.433 13.780 10.945 1.00 88.69 289 SER A CA 1
ATOM 2215 C C . SER A 1 289 ? 0.514 15.180 10.332 1.00 88.69 289 SER A C 1
ATOM 2217 O O . SER A 1 289 ? 1.252 16.022 10.840 1.00 88.69 289 SER A O 1
ATOM 2219 N N . GLY A 1 290 ? -0.214 15.428 9.242 1.00 84.44 290 GLY A N 1
ATOM 2220 C CA . GLY A 1 290 ? -0.170 16.692 8.518 1.00 84.44 290 GLY A CA 1
ATOM 2221 C C . GLY A 1 290 ? -1.126 17.764 9.031 1.00 84.44 290 GLY A C 1
ATOM 2222 O O . GLY A 1 290 ? -0.795 18.939 8.900 1.00 84.44 290 GLY A O 1
ATOM 2223 N N . PHE A 1 291 ? -2.296 17.385 9.560 1.00 88.69 291 PHE A N 1
ATOM 2224 C CA . PHE A 1 291 ? -3.402 18.337 9.738 1.00 88.69 291 PHE A CA 1
ATOM 2225 C C . PHE A 1 291 ? -4.259 18.132 10.991 1.00 88.69 291 PHE A C 1
ATOM 2227 O O . PHE A 1 291 ? -5.029 19.027 11.319 1.00 88.69 291 PHE A O 1
ATOM 2234 N N . LEU A 1 292 ? -4.191 16.974 11.658 1.00 90.38 292 LEU A N 1
ATOM 2235 C CA . LEU A 1 292 ? -5.150 16.607 12.716 1.00 90.38 292 LEU A CA 1
ATOM 2236 C C . LEU A 1 292 ? -4.491 16.317 14.071 1.00 90.38 292 LEU A C 1
ATOM 2238 O O . LEU A 1 292 ? -5.145 15.790 14.965 1.00 90.38 292 LEU A O 1
ATOM 2242 N N . LEU A 1 293 ? -3.193 16.592 14.213 1.00 88.12 293 LEU A N 1
ATOM 2243 C CA . LEU A 1 293 ? -2.514 16.504 15.502 1.00 88.12 293 LEU A CA 1
ATOM 2244 C C . LEU A 1 293 ? -2.781 17.772 16.313 1.00 88.12 293 LEU A C 1
ATOM 2246 O O . LEU A 1 293 ? -2.359 18.854 15.905 1.00 88.12 293 LEU A O 1
ATOM 2250 N N . ASP A 1 294 ? -3.379 17.610 17.487 1.00 85.56 294 ASP A N 1
ATOM 2251 C CA . ASP A 1 294 ? -3.489 18.670 18.488 1.00 85.56 294 ASP A CA 1
ATOM 2252 C C . ASP A 1 294 ? -2.208 18.785 19.330 1.00 85.56 294 ASP A C 1
ATOM 2254 O O . ASP A 1 294 ? -1.367 17.884 19.353 1.00 85.56 294 ASP A O 1
ATOM 2258 N N . ASP A 1 295 ? -2.036 19.899 20.040 1.00 81.69 295 ASP A N 1
ATOM 2259 C CA . ASP A 1 295 ? -0.884 20.105 20.934 1.00 81.69 295 ASP A CA 1
ATOM 2260 C C . ASP A 1 295 ? -0.865 19.111 22.111 1.00 81.69 295 ASP A C 1
ATOM 2262 O O . ASP A 1 295 ? 0.202 18.702 22.575 1.00 81.69 295 ASP A O 1
ATOM 2266 N N . ASP A 1 296 ? -2.048 18.713 22.581 1.00 89.00 296 ASP A N 1
ATOM 2267 C CA . ASP A 1 296 ? -2.260 17.733 23.643 1.00 89.00 296 ASP A CA 1
ATOM 2268 C C . ASP A 1 296 ? -3.194 16.642 23.122 1.00 89.00 296 ASP A C 1
ATOM 2270 O O . ASP A 1 296 ? -4.344 16.907 22.788 1.00 89.00 296 ASP A O 1
ATOM 2274 N N . MET A 1 297 ? -2.683 15.418 23.046 1.00 93.94 297 MET A N 1
ATOM 2275 C CA . MET A 1 297 ? -3.426 14.240 22.605 1.00 93.94 297 MET A CA 1
ATOM 2276 C C . MET A 1 297 ? -3.581 13.219 23.736 1.00 93.94 297 MET A C 1
ATOM 2278 O O . MET A 1 297 ? -3.779 12.032 23.484 1.00 93.94 297 MET A O 1
ATOM 2282 N N . SER A 1 298 ? -3.463 13.641 24.997 1.00 94.56 298 SER A N 1
ATOM 2283 C CA . SER A 1 298 ? -3.584 12.743 26.155 1.00 94.56 298 SER A CA 1
ATOM 2284 C C . SER A 1 298 ? -4.967 12.093 26.307 1.00 94.56 298 SER A C 1
ATOM 2286 O O . SER A 1 298 ? -5.077 11.053 26.957 1.00 94.56 298 SER A O 1
ATOM 2288 N N . ASP A 1 299 ? -5.998 12.658 25.674 1.00 96.38 299 ASP A N 1
ATOM 2289 C CA . ASP A 1 299 ? -7.367 12.135 25.596 1.00 96.38 299 ASP A CA 1
ATOM 2290 C C . ASP A 1 299 ? -7.613 11.241 24.363 1.00 96.38 299 ASP A C 1
ATOM 2292 O O . ASP A 1 299 ? -8.759 10.909 24.037 1.00 96.38 299 ASP A O 1
ATOM 2296 N N . THR A 1 300 ? -6.555 10.881 23.637 1.00 98.00 300 THR A N 1
ATOM 2297 C CA . THR A 1 300 ? -6.662 10.269 22.315 1.00 98.00 300 THR A CA 1
ATOM 2298 C C . THR A 1 300 ? -5.948 8.920 22.251 1.00 98.00 300 THR A C 1
ATOM 2300 O O . THR A 1 300 ? -4.804 8.771 22.686 1.00 98.00 300 THR A O 1
ATOM 2303 N N . ILE A 1 301 ? -6.614 7.931 21.647 1.00 98.50 301 ILE A N 1
ATOM 2304 C CA . ILE A 1 301 ? -5.991 6.683 21.188 1.00 98.50 301 ILE A CA 1
ATOM 2305 C C . ILE A 1 301 ? -5.739 6.785 19.682 1.00 98.50 301 ILE A C 1
ATOM 2307 O O . ILE A 1 301 ? -6.636 7.144 18.919 1.00 98.50 301 ILE A O 1
ATOM 2311 N N . VAL A 1 302 ? -4.542 6.406 19.237 1.00 98.56 302 VAL A N 1
ATOM 2312 C CA . VAL A 1 302 ? -4.228 6.188 17.821 1.00 98.56 302 VAL A CA 1
ATOM 2313 C C . VAL A 1 302 ? -3.992 4.698 17.583 1.00 98.56 302 VAL A C 1
ATOM 2315 O O . VAL A 1 302 ? -3.088 4.100 18.165 1.00 98.56 302 VAL A O 1
ATOM 2318 N N . ILE A 1 303 ? -4.801 4.110 16.704 1.00 98.69 303 ILE A N 1
ATOM 2319 C CA . ILE A 1 303 ? -4.704 2.719 16.259 1.00 98.69 303 ILE A CA 1
ATOM 2320 C C . ILE A 1 303 ? -4.108 2.711 14.853 1.00 98.69 303 ILE A C 1
ATOM 2322 O O . ILE A 1 303 ? -4.781 3.046 13.879 1.00 98.69 303 ILE A O 1
ATOM 2326 N N . ALA A 1 304 ? -2.836 2.349 14.740 1.00 98.25 304 ALA A N 1
ATOM 2327 C CA . ALA A 1 304 ? -2.114 2.310 13.477 1.00 98.25 304 ALA A CA 1
ATOM 2328 C C . ALA A 1 304 ? -2.199 0.922 12.828 1.00 98.25 304 ALA A C 1
ATOM 2330 O O . ALA A 1 304 ? -1.709 -0.062 13.375 1.00 98.25 304 ALA A O 1
ATOM 2331 N N . ILE A 1 305 ? -2.788 0.844 11.638 1.00 98.12 305 ILE A N 1
ATOM 2332 C CA . ILE A 1 305 ? -2.873 -0.368 10.824 1.00 98.12 305 ILE A CA 1
ATOM 2333 C C . ILE A 1 305 ? -1.779 -0.334 9.756 1.00 98.12 305 ILE A C 1
ATOM 2335 O O . ILE A 1 305 ? -1.681 0.611 8.970 1.00 98.12 305 ILE A O 1
ATOM 2339 N N . THR A 1 306 ? -0.953 -1.377 9.710 1.00 93.56 306 THR A N 1
ATOM 2340 C CA . THR A 1 306 ? 0.117 -1.520 8.713 1.00 93.56 306 THR A CA 1
ATOM 2341 C C . THR A 1 306 ? 0.474 -2.990 8.510 1.00 93.56 306 THR A C 1
ATOM 2343 O O . THR A 1 306 ? 0.506 -3.768 9.455 1.00 93.56 306 THR A O 1
ATOM 2346 N N . GLN A 1 307 ? 0.726 -3.411 7.269 1.00 88.12 307 GLN A N 1
ATOM 2347 C CA . GLN A 1 307 ? 1.143 -4.790 6.986 1.00 88.12 307 GLN A CA 1
ATOM 2348 C C . GLN A 1 307 ? 2.629 -4.987 7.326 1.00 88.12 307 GLN A C 1
ATOM 2350 O O . GLN A 1 307 ? 2.970 -5.914 8.067 1.00 88.12 307 GLN A O 1
ATOM 2355 N N . SER A 1 308 ? 3.490 -4.086 6.838 1.00 84.12 308 SER A N 1
ATOM 2356 C CA . SER A 1 308 ? 4.947 -4.202 6.954 1.00 84.12 308 SER A CA 1
ATOM 2357 C C . SER A 1 308 ? 5.491 -3.696 8.287 1.00 84.12 308 SER A C 1
ATOM 2359 O O . SER A 1 308 ? 6.569 -4.114 8.703 1.00 84.12 308 SER A O 1
ATOM 2361 N N . GLY A 1 309 ? 4.785 -2.767 8.940 1.00 83.62 309 GLY A N 1
ATOM 2362 C CA . GLY A 1 309 ? 5.274 -2.073 10.131 1.00 83.62 309 GLY A CA 1
ATOM 2363 C C . GLY A 1 309 ? 6.403 -1.067 9.877 1.00 83.62 309 GLY A C 1
ATOM 2364 O O . GLY A 1 309 ? 6.876 -0.435 10.818 1.00 83.62 309 GLY A O 1
ATOM 2365 N N . THR A 1 310 ? 6.795 -0.869 8.618 1.00 76.81 310 THR A N 1
ATOM 2366 C CA . THR A 1 310 ? 7.866 0.047 8.179 1.00 76.81 310 THR A CA 1
ATOM 2367 C C . THR A 1 310 ? 7.337 1.237 7.374 1.00 76.81 310 THR A C 1
ATOM 2369 O O . THR A 1 310 ? 8.098 2.106 6.971 1.00 76.81 310 THR A O 1
ATOM 2372 N N . THR A 1 311 ? 6.020 1.323 7.143 1.00 81.06 311 THR A N 1
ATOM 2373 C CA . THR A 1 311 ? 5.410 2.417 6.371 1.00 81.06 311 THR A CA 1
ATOM 2374 C C . THR A 1 311 ? 5.757 3.778 6.985 1.00 81.06 311 THR A C 1
ATOM 2376 O O . THR A 1 311 ? 5.351 4.067 8.115 1.00 81.06 311 THR A O 1
ATOM 2379 N N . THR A 1 312 ? 6.485 4.616 6.242 1.00 78.56 312 THR A N 1
ATOM 2380 C CA . THR A 1 312 ? 7.079 5.868 6.741 1.00 78.56 312 THR A CA 1
ATOM 2381 C C . THR A 1 312 ? 6.040 6.838 7.296 1.00 78.56 312 THR A C 1
ATOM 2383 O O . THR A 1 312 ? 6.167 7.291 8.432 1.00 78.56 312 THR A O 1
ATOM 2386 N N . ASP A 1 313 ? 4.966 7.114 6.548 1.00 82.62 313 ASP A N 1
ATOM 2387 C CA . ASP A 1 313 ? 3.909 8.031 6.997 1.00 82.62 313 ASP A CA 1
ATOM 2388 C C . ASP A 1 313 ? 3.196 7.538 8.260 1.00 82.62 313 ASP A C 1
ATOM 2390 O O . ASP A 1 313 ? 2.866 8.335 9.139 1.00 82.62 313 ASP A O 1
ATOM 2394 N N . THR A 1 314 ? 2.985 6.225 8.379 1.00 90.50 314 THR A N 1
ATOM 2395 C CA . THR A 1 314 ? 2.358 5.613 9.557 1.00 90.50 314 THR A CA 1
ATOM 2396 C C . THR A 1 314 ? 3.275 5.688 10.770 1.00 90.50 314 THR A C 1
ATOM 2398 O O . THR A 1 314 ? 2.845 6.159 11.821 1.00 90.50 314 THR A O 1
ATOM 2401 N N . ASN A 1 315 ? 4.547 5.311 10.620 1.00 86.12 315 ASN A N 1
ATOM 2402 C CA . ASN A 1 315 ? 5.542 5.429 11.685 1.00 86.12 315 ASN A CA 1
ATOM 2403 C C . ASN A 1 315 ? 5.701 6.885 12.149 1.00 86.12 315 ASN A C 1
ATOM 2405 O O . ASN A 1 315 ? 5.722 7.145 13.350 1.00 86.12 315 ASN A O 1
ATOM 2409 N N . ARG A 1 316 ? 5.728 7.844 11.217 1.00 82.00 316 ARG A N 1
ATOM 2410 C CA . ARG A 1 316 ? 5.791 9.275 11.534 1.00 82.00 316 ARG A CA 1
ATOM 2411 C C . ARG A 1 316 ? 4.570 9.744 12.320 1.00 82.00 316 ARG A C 1
ATOM 2413 O O . ARG A 1 316 ? 4.733 10.412 13.338 1.00 82.00 316 ARG A O 1
ATOM 2420 N N . ALA A 1 317 ? 3.362 9.394 11.877 1.00 90.25 317 ALA A N 1
ATOM 2421 C CA . ALA A 1 317 ? 2.135 9.761 12.582 1.00 90.25 317 ALA A CA 1
ATOM 2422 C C . ALA A 1 317 ? 2.119 9.219 14.018 1.00 90.25 317 ALA A C 1
ATOM 2424 O O . ALA A 1 317 ? 1.800 9.959 14.946 1.00 90.25 317 ALA A O 1
ATOM 2425 N N . VAL A 1 318 ? 2.547 7.967 14.203 1.00 93.38 318 VAL A N 1
ATOM 2426 C CA . VAL A 1 318 ? 2.691 7.339 15.523 1.00 93.38 318 VAL A CA 1
ATOM 2427 C C . VAL A 1 318 ? 3.708 8.085 16.386 1.00 93.38 318 VAL A C 1
ATOM 2429 O O . VAL A 1 318 ? 3.379 8.464 17.507 1.00 93.38 318 VAL A O 1
ATOM 2432 N N . SER A 1 319 ? 4.911 8.362 15.875 1.00 86.44 319 SER A N 1
ATOM 2433 C CA . SER A 1 319 ? 5.939 9.104 16.618 1.00 86.44 319 SER A CA 1
ATOM 2434 C C . SER A 1 319 ? 5.460 10.498 17.030 1.00 86.44 319 SER A C 1
ATOM 2436 O O . SER A 1 319 ? 5.637 10.900 18.180 1.00 86.44 319 SER A O 1
ATOM 2438 N N . MET A 1 320 ? 4.804 11.231 16.128 1.00 85.25 320 MET A N 1
ATOM 2439 C CA . MET A 1 320 ? 4.303 12.576 16.419 1.00 85.25 320 MET A CA 1
ATOM 2440 C C . MET A 1 320 ? 3.152 12.577 17.433 1.00 85.25 320 MET A C 1
ATOM 2442 O O . MET A 1 320 ? 3.107 13.470 18.284 1.00 85.25 320 MET A O 1
ATOM 2446 N N . ALA A 1 321 ? 2.252 11.593 17.366 1.00 92.62 321 ALA A N 1
ATOM 2447 C CA . ALA A 1 321 ? 1.182 11.409 18.344 1.00 92.62 321 ALA A CA 1
ATOM 2448 C C . ALA A 1 321 ? 1.734 10.980 19.716 1.00 92.62 321 ALA A C 1
ATOM 2450 O O . ALA A 1 321 ? 1.270 11.472 20.745 1.00 92.62 321 ALA A O 1
ATOM 2451 N N . ARG A 1 322 ? 2.785 10.141 19.742 1.00 90.00 322 ARG A N 1
ATOM 2452 C CA . ARG A 1 322 ? 3.489 9.732 20.972 1.00 90.00 322 ARG A CA 1
ATOM 2453 C C . ARG A 1 322 ? 4.012 10.931 21.740 1.00 90.00 322 ARG A C 1
ATOM 2455 O O . ARG A 1 322 ? 3.810 11.021 22.951 1.00 90.00 322 ARG A O 1
ATOM 2462 N N . LEU A 1 323 ? 4.688 11.837 21.029 1.00 83.81 323 LEU A N 1
ATOM 2463 C CA . LEU A 1 323 ? 5.226 13.060 21.616 1.00 83.81 323 LEU A CA 1
ATOM 2464 C C . LEU A 1 323 ? 4.098 13.860 22.276 1.00 83.81 323 LEU A C 1
ATOM 2466 O O . LEU A 1 323 ? 4.250 14.285 23.409 1.00 83.81 323 LEU A O 1
ATOM 2470 N N . ARG A 1 324 ? 2.921 13.946 21.651 1.00 87.12 324 ARG A N 1
ATOM 2471 C CA . ARG A 1 324 ? 1.746 14.674 22.166 1.00 87.12 324 ARG A CA 1
ATOM 2472 C C . ARG A 1 324 ? 0.946 13.941 23.248 1.00 87.12 324 ARG A C 1
ATOM 2474 O O . ARG A 1 324 ? -0.075 14.445 23.698 1.00 87.12 324 ARG A O 1
ATOM 2481 N N . GLY A 1 325 ? 1.405 12.775 23.701 1.00 89.62 325 GLY A N 1
ATOM 2482 C CA . GLY A 1 325 ? 0.812 12.060 24.833 1.00 89.62 325 GLY A CA 1
ATOM 2483 C C . GLY A 1 325 ? -0.295 11.061 24.488 1.00 89.62 325 GLY A C 1
ATOM 2484 O O . GLY A 1 325 ? -0.845 10.474 25.424 1.00 89.62 325 GLY A O 1
ATOM 2485 N N . ALA A 1 326 ? -0.571 10.823 23.200 1.00 96.06 326 ALA A N 1
ATOM 2486 C CA . ALA A 1 326 ? -1.550 9.829 22.758 1.00 96.06 326 ALA A CA 1
ATOM 2487 C C . ALA A 1 326 ? -1.200 8.412 23.231 1.00 96.06 326 ALA A C 1
ATOM 2489 O O . ALA A 1 326 ? -0.025 8.064 23.380 1.00 96.06 326 ALA A O 1
ATOM 2490 N N . ARG A 1 327 ? -2.232 7.587 23.429 1.00 97.19 327 ARG A N 1
ATOM 2491 C CA . ARG A 1 327 ? -2.108 6.133 23.611 1.00 97.19 327 ARG A CA 1
ATOM 2492 C C . ARG A 1 327 ? -2.018 5.461 22.249 1.00 97.19 327 ARG A C 1
ATOM 2494 O O . ARG A 1 327 ? -2.779 5.804 21.345 1.00 97.19 327 ARG A O 1
ATOM 2501 N N . LEU A 1 328 ? -1.099 4.519 22.087 1.00 97.75 328 LEU A N 1
ATOM 2502 C CA . LEU A 1 328 ? -0.742 3.991 20.772 1.00 97.75 328 LEU A CA 1
ATOM 2503 C C . LEU A 1 328 ? -0.927 2.480 20.703 1.00 97.75 328 LEU A C 1
ATOM 2505 O O . LEU A 1 328 ? -0.298 1.743 21.457 1.00 97.75 328 LEU A O 1
ATOM 2509 N N . ILE A 1 329 ? -1.722 2.017 19.741 1.00 98.38 329 ILE A N 1
ATOM 2510 C CA . ILE A 1 329 ? -1.893 0.593 19.437 1.00 98.38 329 ILE A CA 1
ATOM 2511 C C . ILE A 1 329 ? -1.538 0.365 17.967 1.00 98.38 329 ILE A C 1
ATOM 2513 O O . ILE A 1 329 ? -1.960 1.134 17.108 1.00 98.38 329 ILE A O 1
ATOM 2517 N N . ALA A 1 330 ? -0.793 -0.691 17.648 1.00 97.88 330 ALA A N 1
ATOM 2518 C CA . ALA A 1 330 ? -0.568 -1.116 16.266 1.00 97.88 330 ALA A CA 1
ATOM 2519 C C . ALA A 1 330 ? -1.310 -2.418 15.952 1.00 97.88 330 ALA A C 1
ATOM 2521 O O . ALA A 1 330 ? -1.218 -3.377 16.711 1.00 97.88 330 ALA A O 1
ATOM 2522 N N . ILE A 1 331 ? -1.978 -2.484 14.799 1.00 97.75 331 ILE A N 1
ATOM 2523 C CA . ILE A 1 331 ? -2.415 -3.737 14.173 1.00 97.75 331 ILE A CA 1
ATOM 2524 C C . ILE A 1 331 ? -1.431 -4.034 13.045 1.00 97.75 331 ILE A C 1
ATOM 2526 O O . ILE A 1 331 ? -1.407 -3.331 12.031 1.00 97.75 331 ILE A O 1
ATOM 2530 N N . VAL A 1 332 ? -0.600 -5.059 13.232 1.00 93.75 332 VAL A N 1
ATOM 2531 C CA . VAL A 1 332 ? 0.520 -5.355 12.330 1.00 93.75 332 VAL A CA 1
ATOM 2532 C C . VAL A 1 332 ? 0.703 -6.849 12.126 1.00 93.75 332 VAL A C 1
ATOM 2534 O O . VAL A 1 332 ? 0.358 -7.657 12.982 1.00 93.75 332 VAL A O 1
ATOM 2537 N N . ASN A 1 333 ? 1.210 -7.247 10.964 1.00 86.12 333 ASN A N 1
ATOM 2538 C CA . ASN A 1 333 ? 1.555 -8.644 10.708 1.00 86.12 333 ASN A CA 1
ATOM 2539 C C . ASN A 1 333 ? 3.020 -8.920 11.063 1.00 86.12 333 ASN A C 1
ATOM 2541 O O . ASN A 1 333 ? 3.327 -9.862 11.779 1.00 86.12 333 ASN A O 1
ATOM 2545 N N . ARG A 1 334 ? 3.950 -8.071 10.622 1.00 80.31 334 ARG A N 1
ATOM 2546 C CA . ARG A 1 334 ? 5.385 -8.310 10.805 1.00 80.31 334 ARG A CA 1
ATOM 2547 C C . ARG A 1 334 ? 5.831 -8.148 12.267 1.00 80.31 334 ARG A C 1
ATOM 2549 O O . ARG A 1 334 ? 5.824 -7.051 12.822 1.00 80.31 334 ARG A O 1
ATOM 2556 N N . ARG A 1 335 ? 6.293 -9.238 12.887 1.00 80.38 335 ARG A N 1
ATOM 2557 C CA . ARG A 1 335 ? 7.017 -9.176 14.171 1.00 80.38 335 ARG A CA 1
ATOM 2558 C C . ARG A 1 335 ? 8.330 -8.412 14.013 1.00 80.38 335 ARG A C 1
ATOM 2560 O O . ARG A 1 335 ? 8.969 -8.494 12.970 1.00 80.38 335 ARG A O 1
ATOM 2567 N N . GLN A 1 336 ? 8.736 -7.702 15.068 1.00 72.12 336 GLN A N 1
ATOM 2568 C CA . GLN A 1 336 ? 10.000 -6.948 15.125 1.00 72.12 336 GLN A CA 1
ATOM 2569 C C . GLN A 1 336 ? 10.140 -5.853 14.047 1.00 72.12 336 GLN A C 1
ATOM 2571 O O . GLN A 1 336 ? 11.248 -5.414 13.752 1.00 72.12 336 GLN A O 1
ATOM 2576 N N . SER A 1 337 ? 9.031 -5.406 13.453 1.00 78.25 337 SER A N 1
ATOM 2577 C CA . SER A 1 337 ? 9.020 -4.218 12.592 1.00 78.25 337 SER A CA 1
ATOM 2578 C C . SER A 1 337 ? 9.110 -2.932 13.414 1.00 78.25 337 SER A C 1
ATOM 2580 O O . SER A 1 337 ? 8.672 -2.917 14.567 1.00 78.25 337 SER A O 1
ATOM 2582 N N . ASP A 1 338 ? 9.575 -1.842 12.815 1.00 77.44 338 ASP A N 1
ATOM 2583 C CA . ASP A 1 338 ? 9.852 -0.582 13.519 1.00 77.44 338 ASP A CA 1
ATOM 2584 C C . ASP A 1 338 ? 8.653 -0.022 14.295 1.00 77.44 338 ASP A C 1
ATOM 2586 O O . ASP A 1 338 ? 8.822 0.517 15.386 1.00 77.44 338 ASP A O 1
ATOM 2590 N N . ILE A 1 339 ? 7.423 -0.192 13.797 1.00 86.44 339 ILE A N 1
ATOM 2591 C CA . ILE A 1 339 ? 6.236 0.294 14.513 1.00 86.44 339 ILE A CA 1
ATOM 2592 C C . ILE A 1 339 ? 6.045 -0.400 15.869 1.00 86.44 339 ILE A C 1
ATOM 2594 O O . ILE A 1 339 ? 5.538 0.213 16.805 1.00 86.44 339 ILE A O 1
ATOM 2598 N N . THR A 1 340 ? 6.482 -1.659 16.002 1.00 88.50 340 THR A N 1
ATOM 2599 C CA . THR A 1 340 ? 6.267 -2.473 17.215 1.00 88.50 340 THR A CA 1
ATOM 2600 C C . THR A 1 340 ? 7.045 -1.961 18.421 1.00 88.50 340 THR A C 1
ATOM 2602 O O . THR A 1 340 ? 6.651 -2.238 19.547 1.00 88.50 340 THR A O 1
ATOM 2605 N N . THR A 1 341 ? 8.108 -1.181 18.206 1.00 84.25 341 THR A N 1
ATOM 2606 C CA . THR A 1 341 ? 8.897 -0.559 19.281 1.00 84.25 341 THR A CA 1
ATOM 2607 C C . THR A 1 341 ? 8.438 0.866 19.606 1.00 84.25 341 THR A C 1
ATOM 2609 O O . THR A 1 341 ? 8.890 1.450 20.590 1.00 84.25 341 THR A O 1
ATOM 2612 N N . LYS A 1 342 ? 7.535 1.439 18.795 1.00 86.00 342 LYS A N 1
ATOM 2613 C CA . LYS A 1 342 ? 7.071 2.835 18.893 1.00 86.00 342 LYS A CA 1
ATOM 2614 C C . LYS A 1 342 ? 5.689 2.980 19.546 1.00 86.00 342 LYS A C 1
ATOM 2616 O O . LYS A 1 342 ? 5.310 4.095 19.917 1.00 86.00 342 LYS A O 1
ATOM 2621 N N . VAL A 1 343 ? 4.941 1.888 19.695 1.00 94.19 343 VAL A N 1
ATOM 2622 C CA . VAL A 1 343 ? 3.574 1.868 20.250 1.00 94.19 343 VAL A CA 1
ATOM 2623 C C . VAL A 1 343 ? 3.518 1.275 21.659 1.00 94.19 343 VAL A C 1
ATOM 2625 O O . VAL A 1 343 ? 4.472 0.645 22.105 1.00 94.19 343 VAL A O 1
ATOM 2628 N N . ASP A 1 344 ? 2.403 1.496 22.358 1.00 95.56 344 ASP A N 1
ATOM 2629 C CA . ASP A 1 344 ? 2.175 0.996 23.719 1.00 95.56 344 ASP A CA 1
ATOM 2630 C C . ASP A 1 344 ? 1.581 -0.425 23.715 1.00 95.56 344 ASP A C 1
ATOM 2632 O O . ASP A 1 344 ? 1.802 -1.186 24.651 1.00 95.56 344 ASP A O 1
ATOM 2636 N N . GLY A 1 345 ? 0.878 -0.811 22.641 1.00 95.81 345 GLY A N 1
ATOM 2637 C CA . GLY A 1 345 ? 0.337 -2.158 22.457 1.00 95.81 345 GLY A CA 1
ATOM 2638 C C . GLY A 1 345 ? 0.338 -2.623 20.998 1.00 95.81 345 GLY A C 1
ATOM 2639 O O . GLY A 1 345 ? 0.231 -1.822 20.068 1.00 95.81 345 GLY A O 1
ATOM 2640 N N . VAL A 1 346 ? 0.471 -3.931 20.775 1.00 95.50 346 VAL A N 1
ATOM 2641 C CA . VAL A 1 346 ? 0.563 -4.541 19.442 1.00 95.50 346 VAL A CA 1
ATOM 2642 C C . VAL A 1 346 ? -0.410 -5.709 19.299 1.00 95.50 346 VAL A C 1
ATOM 2644 O O . VAL A 1 346 ? -0.266 -6.754 19.931 1.00 95.50 346 VAL A O 1
ATOM 2647 N N . PHE A 1 347 ? -1.364 -5.575 18.380 1.00 96.19 347 PHE A N 1
ATOM 2648 C CA . PHE A 1 347 ? -2.198 -6.672 17.909 1.00 96.19 347 PHE A CA 1
ATOM 2649 C C . PHE A 1 347 ? -1.566 -7.304 16.663 1.00 96.19 347 PHE A C 1
ATOM 2651 O O . PHE A 1 347 ? -1.665 -6.778 15.552 1.00 96.19 347 PHE A O 1
ATOM 2658 N N . TYR A 1 348 ? -0.951 -8.474 16.838 1.00 93.56 348 TYR A N 1
ATOM 2659 C CA . TYR A 1 348 ? -0.451 -9.252 15.706 1.00 93.56 348 TYR A CA 1
ATOM 2660 C C . TYR A 1 348 ? -1.585 -9.933 14.937 1.00 93.56 348 TYR A C 1
ATOM 2662 O O . TYR A 1 348 ? -2.384 -10.669 15.521 1.00 93.56 348 TYR A O 1
ATOM 2670 N N . THR A 1 349 ? -1.618 -9.705 13.626 1.00 92.94 349 THR A N 1
ATOM 2671 C CA . THR A 1 349 ? -2.449 -10.466 12.680 1.00 92.94 349 THR A CA 1
ATOM 2672 C C . THR A 1 349 ? -1.798 -11.812 12.345 1.00 92.94 349 THR A C 1
ATOM 2674 O O . THR A 1 349 ? -0.586 -11.987 12.502 1.00 92.94 349 THR A O 1
ATOM 2677 N N . SER A 1 350 ? -2.611 -12.791 11.942 1.00 86.38 350 SER A N 1
ATOM 2678 C CA . SER A 1 350 ? -2.203 -14.186 11.747 1.00 86.38 350 SER A CA 1
ATOM 2679 C C . SER A 1 350 ? -1.400 -14.723 12.952 1.00 86.38 350 SER A C 1
ATOM 2681 O O . SER A 1 350 ? -1.836 -14.631 14.096 1.00 86.38 350 SER A O 1
ATOM 2683 N N . ASP A 1 351 ? -0.225 -15.308 12.720 1.00 79.25 351 ASP A N 1
ATOM 2684 C CA . ASP A 1 351 ? 0.764 -15.704 13.735 1.00 79.25 351 ASP A CA 1
ATOM 2685 C C . ASP A 1 351 ? 1.941 -14.705 13.829 1.00 79.25 351 ASP A C 1
ATOM 2687 O O . ASP A 1 351 ? 2.899 -14.902 14.591 1.00 79.25 351 ASP A O 1
ATOM 2691 N N . GLY A 1 352 ? 1.851 -13.603 13.085 1.00 72.38 352 GLY A N 1
ATOM 2692 C CA . GLY A 1 352 ? 2.886 -12.599 12.896 1.00 72.38 352 GLY A CA 1
ATOM 2693 C C . GLY A 1 352 ? 4.035 -13.014 11.962 1.00 72.38 352 GLY A C 1
ATOM 2694 O O . GLY A 1 352 ? 5.107 -12.403 11.996 1.00 72.38 352 GLY A O 1
ATOM 2695 N N . ARG A 1 353 ? 3.853 -14.098 11.193 1.00 73.06 353 ARG A N 1
ATOM 2696 C CA . ARG A 1 353 ? 4.831 -14.652 10.235 1.00 73.06 353 ARG A CA 1
ATOM 2697 C C . ARG A 1 353 ? 4.267 -14.818 8.823 1.00 73.06 353 ARG A C 1
ATOM 2699 O O . ARG A 1 353 ? 4.970 -15.273 7.932 1.00 73.06 353 ARG A O 1
ATOM 2706 N N . ASP A 1 354 ? 3.008 -14.453 8.619 1.00 76.44 354 ASP A N 1
ATOM 2707 C CA . ASP A 1 354 ? 2.261 -14.732 7.398 1.00 76.44 354 ASP A CA 1
ATOM 2708 C C . ASP A 1 354 ? 2.568 -13.703 6.297 1.00 76.44 354 ASP A C 1
ATOM 2710 O O . ASP A 1 354 ? 1.791 -12.778 6.063 1.00 76.44 354 ASP A O 1
ATOM 2714 N N . ILE A 1 355 ? 3.745 -13.804 5.677 1.00 79.38 355 ILE A N 1
ATOM 2715 C CA . ILE A 1 355 ? 4.266 -12.801 4.732 1.00 79.38 355 ILE A CA 1
ATOM 2716 C C . ILE A 1 355 ? 3.398 -12.704 3.487 1.00 79.38 355 ILE A C 1
ATOM 2718 O O . ILE A 1 355 ? 2.964 -13.706 2.924 1.00 79.38 355 ILE A O 1
ATOM 2722 N N . GLU A 1 356 ? 3.180 -11.472 3.050 1.00 83.31 356 GLU A N 1
ATOM 2723 C CA . GLU A 1 356 ? 2.551 -11.157 1.775 1.00 83.31 356 GLU A CA 1
ATOM 2724 C C . GLU A 1 356 ? 3.666 -10.832 0.772 1.00 83.31 356 GLU A C 1
ATOM 2726 O O . GLU A 1 356 ? 4.437 -9.899 0.995 1.00 83.31 356 GLU A O 1
ATOM 2731 N N . MET A 1 357 ? 3.799 -11.669 -0.257 1.00 84.56 357 MET A N 1
ATOM 2732 C CA . MET A 1 357 ? 4.790 -11.571 -1.331 1.00 84.56 357 MET A CA 1
ATOM 2733 C C . MET A 1 357 ? 4.246 -10.787 -2.525 1.00 84.56 357 MET A C 1
ATOM 2735 O O . MET A 1 357 ? 5.013 -10.120 -3.220 1.00 84.56 357 MET A O 1
ATOM 2739 N N . SER A 1 358 ? 2.932 -10.842 -2.771 1.00 86.81 358 SER A N 1
ATOM 2740 C CA . SER A 1 358 ? 2.298 -9.935 -3.727 1.00 86.81 358 SER A CA 1
ATOM 2741 C C . SER A 1 358 ? 2.437 -8.492 -3.251 1.00 86.81 358 SER A C 1
ATOM 2743 O O . SER A 1 358 ? 2.158 -8.171 -2.096 1.00 86.81 358 SER A O 1
ATOM 2745 N N . VAL A 1 359 ? 2.787 -7.581 -4.164 1.00 82.56 359 VAL A N 1
ATOM 2746 C CA . VAL A 1 359 ? 2.802 -6.141 -3.848 1.00 82.56 359 VAL A CA 1
ATOM 2747 C C . VAL A 1 359 ? 1.390 -5.636 -3.519 1.00 82.56 359 VAL A C 1
ATOM 2749 O O . VAL A 1 359 ? 1.206 -4.755 -2.678 1.00 82.56 359 VAL A O 1
ATOM 2752 N N . ALA A 1 360 ? 0.375 -6.178 -4.194 1.00 88.12 360 ALA A N 1
ATOM 2753 C CA . ALA A 1 360 ? -1.016 -5.852 -3.923 1.00 88.12 360 ALA A CA 1
ATOM 2754 C C . ALA A 1 360 ? -1.512 -6.654 -2.712 1.00 88.12 360 ALA A C 1
ATOM 2756 O O . ALA A 1 360 ? -1.652 -7.873 -2.790 1.00 88.12 360 ALA A O 1
ATOM 2757 N N . SER A 1 361 ? -1.811 -5.951 -1.615 1.00 90.81 361 SER A N 1
ATOM 2758 C CA . SER A 1 361 ? -2.273 -6.574 -0.368 1.00 90.81 361 SER A CA 1
ATOM 2759 C C . SER A 1 361 ? -3.664 -7.203 -0.497 1.00 90.81 361 SER A C 1
ATOM 2761 O O . SER A 1 361 ? -4.550 -6.606 -1.111 1.00 90.81 361 SER A O 1
ATOM 2763 N N . THR A 1 362 ? -3.836 -8.391 0.088 1.00 93.69 362 THR A N 1
ATOM 2764 C CA . THR A 1 362 ? -5.028 -9.246 0.087 1.00 93.69 362 THR A CA 1
ATOM 2765 C C . THR A 1 362 ? -5.285 -9.843 1.482 1.00 93.69 362 THR A C 1
ATOM 2767 O O . THR A 1 362 ? -6.066 -9.282 2.248 1.00 93.69 362 THR A O 1
ATOM 2770 N N . LYS A 1 363 ? -4.631 -10.946 1.876 1.00 93.50 363 LYS A N 1
ATOM 2771 C CA . LYS A 1 363 ? -4.831 -11.624 3.176 1.00 93.50 363 LYS A CA 1
ATOM 2772 C C . LYS A 1 363 ? -4.565 -10.720 4.379 1.00 93.50 363 LYS A C 1
ATOM 2774 O O . LYS A 1 363 ? -5.233 -10.867 5.410 1.00 93.50 363 LYS A O 1
ATOM 2779 N N . ALA A 1 364 ? -3.637 -9.768 4.249 1.00 93.19 364 ALA A N 1
ATOM 2780 C CA . ALA A 1 364 ? -3.363 -8.819 5.321 1.00 93.19 364 ALA A CA 1
ATOM 2781 C C . ALA A 1 364 ? -4.554 -7.880 5.560 1.00 93.19 364 ALA A C 1
ATOM 2783 O O . ALA A 1 364 ? -4.901 -7.661 6.716 1.00 93.19 364 ALA A O 1
ATOM 2784 N N . PHE A 1 365 ? -5.235 -7.406 4.509 1.00 96.19 365 PHE A N 1
ATOM 2785 C CA . PHE A 1 365 ? -6.433 -6.564 4.634 1.00 96.19 365 PHE A CA 1
ATOM 2786 C C . PHE A 1 365 ? -7.524 -7.249 5.467 1.00 96.19 365 PHE A C 1
ATOM 2788 O O . PHE A 1 365 ? -8.001 -6.687 6.453 1.00 96.19 365 PHE A O 1
ATOM 2795 N N . TYR A 1 366 ? -7.873 -8.494 5.129 1.00 97.00 366 TYR A N 1
ATOM 2796 C CA . TYR A 1 366 ? -8.908 -9.233 5.859 1.00 97.00 366 TYR A CA 1
ATOM 2797 C C . TYR A 1 366 ? -8.519 -9.484 7.318 1.00 97.00 366 TYR A C 1
ATOM 2799 O O . TYR A 1 366 ? -9.326 -9.288 8.226 1.00 97.00 366 TYR A O 1
ATOM 2807 N N . SER A 1 367 ? -7.264 -9.868 7.555 1.00 96.56 367 SER A N 1
ATOM 2808 C CA . SER A 1 367 ? -6.762 -10.136 8.904 1.00 96.56 367 SER A CA 1
ATOM 2809 C C . SER A 1 367 ? -6.701 -8.861 9.755 1.00 96.56 367 SER A C 1
ATOM 2811 O O . SER A 1 367 ? -7.043 -8.898 10.935 1.00 96.56 367 SER A O 1
ATOM 2813 N N . GLN A 1 368 ? -6.330 -7.720 9.164 1.00 96.88 368 GLN A N 1
ATOM 2814 C CA . GLN A 1 368 ? -6.326 -6.407 9.822 1.00 96.88 368 GLN A CA 1
ATOM 2815 C C . GLN A 1 368 ? -7.732 -5.977 10.242 1.00 96.88 368 GLN A C 1
ATOM 2817 O O . GLN A 1 368 ? -7.919 -5.509 11.365 1.00 96.88 368 GLN A O 1
ATOM 2822 N N . ILE A 1 369 ? -8.721 -6.172 9.366 1.00 96.69 369 ILE A N 1
ATOM 2823 C CA . ILE A 1 369 ? -10.124 -5.881 9.664 1.00 96.69 369 ILE A CA 1
ATOM 2824 C C . ILE A 1 369 ? -10.620 -6.752 10.819 1.00 96.69 369 ILE A C 1
ATOM 2826 O O . ILE A 1 369 ? -11.149 -6.224 11.795 1.00 96.69 369 ILE A O 1
ATOM 2830 N N . VAL A 1 370 ? -10.397 -8.068 10.756 1.00 97.44 370 VAL A N 1
ATOM 2831 C CA . VAL A 1 370 ? -10.839 -8.992 11.813 1.00 97.44 370 VAL A CA 1
ATOM 2832 C C . VAL A 1 370 ? -10.157 -8.685 13.148 1.00 97.44 370 VAL A C 1
ATOM 2834 O O . VAL A 1 370 ? -10.830 -8.643 14.176 1.00 97.44 370 VAL A O 1
ATOM 2837 N N . ALA A 1 371 ? -8.852 -8.400 13.153 1.00 97.50 371 ALA A N 1
ATOM 2838 C CA . ALA A 1 371 ? -8.144 -7.964 14.356 1.00 97.50 371 ALA A CA 1
ATOM 2839 C C . ALA A 1 371 ? -8.748 -6.679 14.945 1.00 97.50 371 ALA A C 1
ATOM 2841 O O . ALA A 1 371 ? -8.969 -6.590 16.153 1.00 97.50 371 ALA A O 1
ATOM 2842 N N . GLY A 1 372 ? -9.067 -5.701 14.095 1.00 97.69 372 GLY A N 1
ATOM 2843 C CA . GLY A 1 372 ? -9.716 -4.467 14.523 1.00 97.69 372 GLY A CA 1
ATOM 2844 C C . GLY A 1 372 ? -11.139 -4.676 15.043 1.00 97.69 372 GLY A C 1
ATOM 2845 O O . GLY A 1 372 ? -11.524 -4.014 16.001 1.00 97.69 372 GLY A O 1
ATOM 2846 N N . TYR A 1 373 ? -11.900 -5.627 14.494 1.00 97.56 373 TYR A N 1
ATOM 2847 C CA . TYR A 1 373 ? -13.226 -5.995 15.005 1.00 97.56 373 TYR A CA 1
ATOM 2848 C C . TYR A 1 373 ? -13.155 -6.670 16.373 1.00 97.56 373 TYR A C 1
ATOM 2850 O O . TYR A 1 373 ? -13.917 -6.306 17.265 1.00 97.56 373 TYR A O 1
ATOM 2858 N N . VAL A 1 374 ? -12.197 -7.578 16.580 1.00 97.69 374 VAL A N 1
ATOM 2859 C CA . VAL A 1 374 ? -11.933 -8.166 17.904 1.00 97.69 374 VAL A CA 1
ATOM 2860 C C . VAL A 1 374 ? -11.562 -7.075 18.910 1.00 97.69 374 VAL A C 1
ATOM 2862 O O . VAL A 1 374 ? -12.092 -7.056 20.019 1.00 97.69 374 VAL A O 1
ATOM 2865 N N . LEU A 1 375 ? -10.701 -6.128 18.522 1.00 98.00 375 LEU A N 1
ATOM 2866 C CA . LEU A 1 375 ? -10.328 -4.997 19.373 1.00 98.00 375 LEU A CA 1
ATOM 2867 C C . LEU A 1 375 ? -11.526 -4.080 19.683 1.00 98.00 375 LEU A C 1
ATOM 2869 O O . LEU A 1 375 ? -11.680 -3.632 20.817 1.00 98.00 375 LEU A O 1
ATOM 2873 N N . ALA A 1 376 ? -12.399 -3.836 18.705 1.00 97.69 376 ALA A N 1
ATOM 2874 C CA . ALA A 1 376 ? -13.612 -3.041 18.879 1.00 97.69 376 ALA A CA 1
ATOM 2875 C C . ALA A 1 376 ? -14.599 -3.698 19.860 1.00 97.69 376 ALA A C 1
ATOM 2877 O O . ALA A 1 376 ? -15.130 -3.022 20.739 1.00 97.69 376 ALA A O 1
ATOM 2878 N N . LEU A 1 377 ? -14.799 -5.016 19.754 1.00 97.62 377 LEU A N 1
ATOM 2879 C CA . LEU A 1 377 ? -15.635 -5.790 20.676 1.00 97.62 377 LEU A CA 1
ATOM 2880 C C . LEU A 1 377 ? -15.034 -5.840 22.088 1.00 97.62 377 LEU A C 1
ATOM 2882 O O . LEU A 1 377 ? -15.762 -5.722 23.072 1.00 97.62 377 LEU A O 1
ATOM 2886 N N . PHE A 1 378 ? -13.706 -5.929 22.203 1.00 97.62 378 PHE A N 1
ATOM 2887 C CA . PHE A 1 378 ? -13.018 -5.802 23.488 1.00 97.62 378 PHE A CA 1
ATOM 2888 C C . PHE A 1 378 ? -13.258 -4.429 24.131 1.00 97.62 378 PHE A C 1
ATOM 2890 O O . PHE A 1 378 ? -13.581 -4.351 25.316 1.00 97.62 378 PHE A O 1
ATOM 2897 N N . PHE A 1 379 ? -13.162 -3.339 23.363 1.00 97.69 379 PHE A N 1
ATOM 2898 C CA . PHE A 1 379 ? -13.494 -2.002 23.866 1.00 97.69 379 PHE A CA 1
ATOM 2899 C C . PHE A 1 379 ? -14.971 -1.880 24.246 1.00 97.69 379 PHE A C 1
ATOM 2901 O O . PHE A 1 379 ? -15.277 -1.253 25.260 1.00 97.69 379 PHE A O 1
ATOM 2908 N N . ALA A 1 380 ? -15.876 -2.514 23.497 1.00 97.62 380 ALA A N 1
ATOM 2909 C CA . ALA A 1 380 ? -17.299 -2.528 23.816 1.00 97.62 380 ALA A CA 1
ATOM 2910 C C . ALA A 1 380 ? -17.586 -3.247 25.141 1.00 97.62 380 ALA A C 1
ATOM 2912 O O . ALA A 1 380 ? -18.359 -2.739 25.958 1.00 97.62 380 ALA A O 1
ATOM 2913 N N . GLN A 1 381 ? -16.906 -4.371 25.400 1.00 96.44 381 GLN A N 1
ATOM 2914 C CA . GLN A 1 381 ? -16.961 -5.050 26.695 1.00 96.44 381 GLN A CA 1
ATOM 2915 C C . GLN A 1 381 ? -16.406 -4.159 27.812 1.00 96.44 381 GLN A C 1
ATOM 2917 O O . GLN A 1 381 ? -17.034 -3.986 28.858 1.00 96.44 381 GLN A O 1
ATOM 2922 N N . LEU A 1 382 ? -15.233 -3.561 27.585 1.00 95.50 382 LEU A N 1
ATOM 2923 C CA . LEU A 1 382 ? -14.532 -2.741 28.570 1.00 95.50 382 LEU A CA 1
ATOM 2924 C C . LEU A 1 382 ? -15.355 -1.520 29.003 1.00 95.50 382 LEU A C 1
ATOM 2926 O O . LEU A 1 382 ? -15.399 -1.193 30.191 1.00 95.50 382 LEU A O 1
ATOM 2930 N N . LEU A 1 383 ? -16.000 -0.866 28.037 1.00 96.56 383 LEU A N 1
ATOM 2931 C CA . LEU A 1 383 ? -16.833 0.322 28.224 1.00 96.56 383 LEU A CA 1
ATOM 2932 C C . LEU A 1 383 ? -18.303 -0.016 28.519 1.00 96.56 383 LEU A C 1
ATOM 2934 O O . LEU A 1 383 ? -19.096 0.895 28.752 1.00 96.56 383 LEU A O 1
ATOM 2938 N N . LYS A 1 384 ? -18.667 -1.307 28.534 1.00 96.06 384 LYS A N 1
ATOM 2939 C CA . LYS A 1 384 ? -20.031 -1.812 28.763 1.00 96.06 384 LYS A CA 1
ATOM 2940 C C . LYS A 1 384 ? -21.069 -1.211 27.808 1.00 96.06 384 LYS A C 1
ATOM 2942 O O . LYS A 1 384 ? -22.202 -0.938 28.201 1.00 96.06 384 LYS A O 1
ATOM 2947 N N . THR A 1 385 ? -20.690 -0.992 26.551 1.00 96.88 385 THR A N 1
ATOM 2948 C CA . THR A 1 385 ? -21.601 -0.466 25.519 1.00 96.88 385 THR A CA 1
ATOM 2949 C C . THR A 1 385 ? -22.466 -1.556 24.894 1.00 96.88 385 THR A C 1
ATOM 2951 O O . THR A 1 385 ? -23.501 -1.253 24.298 1.00 96.88 385 THR A O 1
ATOM 2954 N N . MET A 1 386 ? -22.064 -2.818 25.051 1.00 95.88 386 MET A N 1
ATOM 2955 C CA . MET A 1 386 ? -22.773 -4.003 24.578 1.00 95.88 386 MET A CA 1
ATOM 2956 C C . MET A 1 386 ? -22.820 -5.074 25.677 1.00 95.88 386 MET A C 1
ATOM 2958 O O . MET A 1 386 ? -21.871 -5.178 26.455 1.00 95.88 386 MET A O 1
ATOM 2962 N N . PRO A 1 387 ? -23.900 -5.874 25.752 1.00 94.88 387 PRO A N 1
ATOM 2963 C CA . PRO A 1 387 ? -23.953 -7.034 26.635 1.00 94.88 387 PRO A CA 1
ATOM 2964 C C . PRO A 1 387 ? -23.070 -8.172 26.101 1.00 94.88 387 PRO A C 1
ATOM 2966 O O . PRO A 1 387 ? -22.915 -8.323 24.883 1.00 94.88 387 PRO A O 1
ATOM 2969 N N . ASP A 1 388 ? -22.538 -8.998 27.005 1.00 93.94 388 ASP A N 1
ATOM 2970 C CA . ASP A 1 388 ? -21.629 -10.100 26.665 1.00 93.94 388 ASP A CA 1
ATOM 2971 C C . ASP A 1 388 ? -22.263 -11.095 25.680 1.00 93.94 388 ASP A C 1
ATOM 2973 O O . ASP A 1 388 ? -21.582 -11.572 24.779 1.00 93.94 388 ASP A O 1
ATOM 2977 N N . GLU A 1 389 ? -23.576 -11.339 25.749 1.00 94.75 389 GLU A N 1
ATOM 2978 C CA . GLU A 1 389 ? -24.262 -12.244 24.821 1.00 94.75 389 GLU A CA 1
ATOM 2979 C C . GLU A 1 389 ? -24.321 -11.693 23.390 1.00 94.75 389 GLU A C 1
ATOM 2981 O O . GLU A 1 389 ? -24.332 -12.462 22.426 1.00 94.75 389 GLU A O 1
ATOM 2986 N N . ALA A 1 390 ? -24.388 -10.365 23.227 1.00 94.62 390 ALA A N 1
ATOM 2987 C CA . ALA A 1 390 ? -24.309 -9.744 21.907 1.00 94.62 390 ALA A CA 1
ATOM 2988 C C . ALA A 1 390 ? -22.880 -9.811 21.366 1.00 94.62 390 ALA A C 1
ATOM 2990 O O . ALA A 1 390 ? -22.698 -10.169 20.207 1.00 94.62 390 ALA A O 1
ATOM 2991 N N . ILE A 1 391 ? -21.888 -9.557 22.224 1.00 95.94 391 ILE A N 1
ATOM 2992 C CA . ILE A 1 391 ? -20.470 -9.692 21.877 1.00 95.94 391 ILE A CA 1
ATOM 2993 C C . ILE A 1 391 ? -20.154 -11.135 21.460 1.00 95.94 391 ILE A C 1
ATOM 2995 O O . ILE A 1 391 ? -19.509 -11.337 20.437 1.00 95.94 391 ILE A O 1
ATOM 2999 N N . ALA A 1 392 ? -20.656 -12.138 22.189 1.00 95.50 392 ALA A N 1
ATOM 3000 C CA . ALA A 1 392 ? -20.478 -13.550 21.855 1.00 95.50 392 ALA A CA 1
ATOM 3001 C C . ALA A 1 392 ? -21.012 -13.881 20.455 1.00 95.50 392 ALA A C 1
ATOM 3003 O O . ALA A 1 392 ? -20.310 -14.517 19.679 1.00 95.50 392 ALA A O 1
ATOM 3004 N N . ARG A 1 393 ? -22.212 -13.397 20.099 1.00 94.00 393 ARG A N 1
ATOM 3005 C CA . ARG A 1 393 ? -22.793 -13.616 18.759 1.00 94.00 393 ARG A CA 1
ATOM 3006 C C . ARG A 1 393 ? -21.963 -12.993 17.640 1.00 94.00 393 ARG A C 1
ATOM 3008 O O . ARG A 1 393 ? -21.810 -13.602 16.582 1.00 94.00 393 ARG A O 1
ATOM 3015 N N . ASP A 1 394 ? -21.435 -11.792 17.857 1.00 94.56 394 ASP A N 1
ATOM 3016 C CA . ASP A 1 394 ? -20.594 -11.129 16.858 1.00 94.56 394 ASP A CA 1
ATOM 3017 C C . ASP A 1 394 ? -19.243 -11.847 16.714 1.00 94.56 394 ASP A C 1
ATOM 3019 O O . ASP A 1 394 ? -18.729 -11.972 15.605 1.00 94.56 394 ASP A O 1
ATOM 3023 N N . ILE A 1 395 ? -18.695 -12.393 17.805 1.00 95.25 395 ILE A N 1
ATOM 3024 C CA . ILE A 1 395 ? -17.502 -13.247 17.765 1.00 95.25 395 ILE A CA 1
ATOM 3025 C C . ILE A 1 395 ? -17.773 -14.554 17.009 1.00 95.25 395 ILE A C 1
ATOM 3027 O O . ILE A 1 395 ? -17.003 -14.876 16.109 1.00 95.25 395 ILE A O 1
ATOM 3031 N N . GLU A 1 396 ? -18.860 -15.267 17.320 1.00 93.88 396 GLU A N 1
ATOM 3032 C CA . GLU A 1 396 ? -19.286 -16.486 16.605 1.00 93.88 396 GLU A CA 1
ATOM 3033 C C . GLU A 1 396 ? -19.421 -16.202 15.095 1.00 93.88 396 GLU A C 1
ATOM 3035 O O . GLU A 1 396 ? -18.938 -16.953 14.251 1.00 93.88 396 GLU A O 1
ATOM 3040 N N . THR A 1 397 ? -19.973 -15.037 14.741 1.00 94.00 397 THR A N 1
ATOM 3041 C CA . THR A 1 397 ? -20.062 -14.583 13.346 1.00 94.00 397 THR A CA 1
ATOM 3042 C C . THR A 1 397 ? -18.674 -14.411 12.705 1.00 94.00 397 THR A C 1
ATOM 3044 O O . THR A 1 397 ? -18.474 -14.772 11.545 1.00 94.00 397 THR A O 1
ATOM 3047 N N . LEU A 1 398 ? -17.682 -13.887 13.434 1.00 95.38 398 LEU A N 1
ATOM 3048 C CA . LEU A 1 398 ? -16.298 -13.812 12.948 1.00 95.38 398 LEU A CA 1
ATOM 3049 C C . LEU A 1 398 ? -15.644 -15.200 12.825 1.00 95.38 398 LEU A C 1
ATOM 3051 O O . LEU A 1 398 ? -14.844 -15.396 11.909 1.00 95.38 398 LEU A O 1
ATOM 3055 N N . GLU A 1 399 ? -15.979 -16.154 13.700 1.00 94.81 399 GLU A N 1
ATOM 3056 C CA . GLU A 1 399 ? -15.512 -17.549 13.616 1.00 94.81 399 GLU A CA 1
ATOM 3057 C C . GLU A 1 399 ? -16.031 -18.270 12.369 1.00 94.81 399 GLU A C 1
ATOM 3059 O O . GLU A 1 399 ? -15.290 -19.060 11.781 1.00 94.81 399 GLU A O 1
ATOM 3064 N N . ASP A 1 400 ? -17.246 -17.945 11.923 1.00 94.69 400 ASP A N 1
ATOM 3065 C CA . ASP A 1 400 ? -17.851 -18.491 10.702 1.00 94.69 400 ASP A CA 1
ATOM 3066 C C . ASP A 1 400 ? -17.266 -17.885 9.413 1.00 94.69 400 ASP A C 1
ATOM 3068 O O . ASP A 1 400 ? -17.342 -18.485 8.330 1.00 94.69 400 ASP A O 1
ATOM 3072 N N . ALA A 1 401 ? -16.655 -16.697 9.498 1.00 96.06 401 ALA A N 1
ATOM 3073 C CA . ALA A 1 401 ? -16.175 -15.952 8.335 1.00 96.06 401 ALA A CA 1
ATOM 3074 C C . ALA A 1 401 ? -15.244 -16.766 7.410 1.00 96.06 401 ALA A C 1
ATOM 3076 O O . ALA A 1 401 ? -15.479 -16.758 6.199 1.00 96.06 401 ALA A O 1
ATOM 3077 N N . PRO A 1 402 ? -14.235 -17.515 7.905 1.00 97.12 402 PRO A N 1
ATOM 3078 C CA . PRO A 1 402 ? -13.367 -18.337 7.064 1.00 97.12 402 PRO A CA 1
ATOM 3079 C C . PRO A 1 402 ? -14.121 -19.377 6.227 1.00 97.12 402 PRO A C 1
ATOM 3081 O O . PRO A 1 402 ? -13.802 -19.575 5.053 1.00 97.12 402 PRO A O 1
ATOM 3084 N N . ASP A 1 403 ? -15.127 -20.040 6.799 1.00 96.69 403 ASP A N 1
ATOM 3085 C CA . ASP A 1 403 ? -15.889 -21.073 6.092 1.00 96.69 403 ASP A CA 1
ATOM 3086 C C . ASP A 1 403 ? -16.825 -20.472 5.043 1.00 96.69 403 ASP A C 1
ATOM 3088 O O . ASP A 1 403 ? -16.949 -20.997 3.929 1.00 96.69 403 ASP A O 1
ATOM 3092 N N . LEU A 1 404 ? -17.407 -19.310 5.336 1.00 97.00 404 LEU A N 1
ATOM 3093 C CA . LEU A 1 404 ? -18.185 -18.544 4.367 1.00 97.00 404 LEU A CA 1
ATOM 3094 C C . LEU A 1 404 ? -17.305 -17.974 3.239 1.00 97.00 404 LEU A C 1
ATOM 3096 O O . LEU A 1 404 ? -17.686 -18.051 2.070 1.00 97.00 404 LEU A O 1
ATOM 3100 N N . MET A 1 405 ? -16.088 -17.507 3.531 1.00 98.06 405 MET A N 1
ATOM 3101 C CA . MET A 1 405 ? -15.124 -17.098 2.499 1.00 98.06 405 MET A CA 1
ATOM 3102 C C . MET A 1 405 ? -14.765 -18.255 1.565 1.00 98.06 405 MET A C 1
ATOM 3104 O O . MET A 1 405 ? -14.701 -18.073 0.348 1.00 98.06 405 MET A O 1
ATOM 3108 N N . MET A 1 406 ? -14.596 -19.469 2.100 1.00 98.06 406 MET A N 1
ATOM 3109 C CA . MET A 1 406 ? -14.354 -20.655 1.274 1.00 98.06 406 MET A CA 1
ATOM 3110 C C . MET A 1 406 ? -15.508 -20.938 0.305 1.00 98.06 406 MET A C 1
ATOM 3112 O O . MET A 1 406 ? -15.269 -21.433 -0.799 1.00 98.06 406 MET A O 1
ATOM 3116 N N . ARG A 1 407 ? -16.754 -20.594 0.656 1.00 96.88 407 ARG A N 1
ATOM 3117 C CA . ARG A 1 407 ? -17.890 -20.685 -0.277 1.00 96.88 407 ARG A CA 1
ATOM 3118 C C . ARG A 1 407 ? -17.773 -19.683 -1.426 1.00 96.88 407 ARG A C 1
ATOM 3120 O O . ARG A 1 407 ? -17.957 -20.088 -2.571 1.00 96.88 407 ARG A O 1
ATOM 3127 N N . VAL A 1 408 ? -17.388 -18.432 -1.152 1.00 97.81 408 VAL A N 1
ATOM 3128 C CA . VAL A 1 408 ? -17.105 -17.427 -2.201 1.00 97.81 408 VAL A CA 1
ATOM 3129 C C . VAL A 1 408 ? -15.996 -17.923 -3.132 1.00 97.81 408 VAL A C 1
ATOM 3131 O O . VAL A 1 408 ? -16.146 -17.915 -4.353 1.00 97.81 408 VAL A O 1
ATOM 3134 N N . ILE A 1 409 ? -14.905 -18.439 -2.558 1.00 98.12 409 ILE A N 1
ATOM 3135 C CA . ILE A 1 409 ? -13.754 -18.971 -3.298 1.00 98.12 409 ILE A CA 1
ATOM 3136 C C . ILE A 1 409 ? -14.148 -20.141 -4.210 1.00 98.12 409 ILE A C 1
ATOM 3138 O O . ILE A 1 409 ? -13.680 -20.215 -5.347 1.00 98.12 409 ILE A O 1
ATOM 3142 N N . ARG A 1 410 ? -15.029 -21.046 -3.766 1.00 97.19 410 ARG A N 1
ATOM 3143 C CA . ARG A 1 410 ? -15.545 -22.139 -4.616 1.00 97.19 410 ARG A CA 1
ATOM 3144 C C . ARG A 1 410 ? -16.314 -21.614 -5.836 1.00 97.19 410 ARG A C 1
ATOM 3146 O O . ARG A 1 410 ? -16.284 -22.252 -6.883 1.00 97.19 410 ARG A O 1
ATOM 3153 N N . GLY A 1 411 ? -16.935 -20.438 -5.732 1.00 95.44 411 GLY A N 1
ATOM 3154 C CA . GLY A 1 411 ? -17.622 -19.745 -6.828 1.00 95.44 411 GLY A CA 1
ATOM 3155 C C . GLY A 1 411 ? -16.707 -19.019 -7.826 1.00 95.44 411 GLY A C 1
ATOM 3156 O O . GLY A 1 411 ? -17.204 -18.420 -8.784 1.00 95.44 411 GLY A O 1
ATOM 3157 N N . ARG A 1 412 ? -15.376 -19.069 -7.656 1.00 96.31 412 ARG A N 1
ATOM 3158 C CA . ARG A 1 412 ? -14.410 -18.286 -8.453 1.00 96.31 412 ARG A CA 1
ATOM 3159 C C . ARG A 1 412 ? -14.497 -18.485 -9.966 1.00 96.31 412 ARG A C 1
ATOM 3161 O O . ARG A 1 412 ? -14.166 -17.565 -10.702 1.00 96.31 412 ARG A O 1
ATOM 3168 N N . ASP A 1 413 ? -14.959 -19.635 -10.456 1.00 97.06 413 ASP A N 1
ATOM 3169 C CA . ASP A 1 413 ? -15.112 -19.858 -11.901 1.00 97.06 413 ASP A CA 1
ATOM 3170 C C . ASP A 1 413 ? -16.222 -19.003 -12.521 1.00 97.06 413 ASP A C 1
ATOM 3172 O O . ASP A 1 413 ? -16.084 -18.544 -13.657 1.00 97.06 413 ASP A O 1
ATOM 3176 N N . ALA A 1 414 ? -17.311 -18.755 -11.788 1.00 96.31 414 ALA A N 1
ATOM 3177 C CA . ALA A 1 414 ? -18.355 -17.833 -12.228 1.00 96.31 414 ALA A CA 1
ATOM 3178 C C . ALA A 1 414 ? -17.831 -16.389 -12.233 1.00 96.31 414 ALA A C 1
ATOM 3180 O O . ALA A 1 414 ? -18.019 -15.663 -13.211 1.00 96.31 414 ALA A O 1
ATOM 3181 N N . ILE A 1 415 ? -17.080 -16.017 -11.190 1.00 98.31 415 ILE A N 1
ATOM 3182 C CA . ILE A 1 415 ? -16.405 -14.715 -11.085 1.00 98.31 415 ILE A CA 1
ATOM 3183 C C . ILE A 1 415 ? -15.431 -14.519 -12.256 1.00 98.31 415 ILE A C 1
ATOM 3185 O O . ILE A 1 415 ? -15.478 -13.494 -12.938 1.00 98.31 415 ILE A O 1
ATOM 3189 N N . ARG A 1 416 ? -14.608 -15.532 -12.554 1.00 98.31 416 ARG A N 1
ATOM 3190 C CA . ARG A 1 416 ? -13.677 -15.541 -13.687 1.00 98.31 416 ARG A CA 1
ATOM 3191 C C . ARG A 1 416 ? -14.396 -15.307 -15.003 1.00 98.31 416 ARG A C 1
ATOM 3193 O O . ARG A 1 416 ? -13.968 -14.454 -15.769 1.00 98.31 416 ARG A O 1
ATOM 3200 N N . LYS A 1 417 ? -15.476 -16.048 -15.272 1.00 97.62 417 LYS A N 1
ATOM 3201 C CA . LYS A 1 417 ? -16.262 -15.907 -16.510 1.00 97.62 417 LYS A CA 1
ATOM 3202 C C . LYS A 1 417 ? -16.831 -14.496 -16.664 1.00 97.62 417 LYS A C 1
ATOM 3204 O O . LYS A 1 417 ? -16.759 -13.946 -17.759 1.00 97.62 417 LYS A O 1
ATOM 3209 N N . SER A 1 418 ? -17.350 -13.911 -15.582 1.00 97.00 418 SER A N 1
ATOM 3210 C CA . SER A 1 418 ? -17.831 -12.523 -15.571 1.00 97.00 418 SER A CA 1
ATOM 3211 C C . SER A 1 418 ? -16.719 -11.544 -15.965 1.00 97.00 418 SER A C 1
ATOM 3213 O O . SER A 1 418 ? -16.865 -10.812 -16.943 1.00 97.00 418 SER A O 1
ATOM 3215 N N . ALA A 1 419 ? -15.570 -11.593 -15.283 1.00 97.19 419 ALA A N 1
ATOM 3216 C CA . ALA A 1 419 ? -14.440 -10.719 -15.591 1.00 97.19 419 ALA A CA 1
ATOM 3217 C C . ALA A 1 419 ? -13.944 -10.909 -17.036 1.00 97.19 419 ALA A C 1
ATOM 3219 O O . ALA A 1 419 ? -13.851 -9.944 -17.794 1.00 97.19 419 ALA A O 1
ATOM 3220 N N . TRP A 1 420 ? -13.697 -12.157 -17.454 1.00 95.88 420 TRP A N 1
ATOM 3221 C CA . TRP A 1 420 ? -13.103 -12.480 -18.758 1.00 95.88 420 TRP A CA 1
ATOM 3222 C C . TRP A 1 420 ? -13.910 -11.939 -19.939 1.00 95.88 420 TRP A C 1
ATOM 3224 O O . TRP A 1 420 ? -13.333 -11.479 -20.923 1.00 95.88 420 TRP A O 1
ATOM 3234 N N . ASN A 1 421 ? -15.239 -11.974 -19.823 1.00 92.94 421 ASN A N 1
ATOM 3235 C CA . ASN A 1 421 ? -16.150 -11.593 -20.896 1.00 92.94 421 ASN A CA 1
ATOM 3236 C C . ASN A 1 421 ? -16.368 -10.078 -21.012 1.00 92.94 421 ASN A C 1
ATOM 3238 O O . ASN A 1 421 ? -16.777 -9.611 -22.077 1.00 92.94 421 ASN A O 1
ATOM 3242 N N . LEU A 1 422 ? -16.140 -9.318 -19.937 1.00 94.69 422 LEU A N 1
ATOM 3243 C CA . LEU A 1 422 ? -16.597 -7.929 -19.830 1.00 94.69 422 LEU A CA 1
ATOM 3244 C C . LEU A 1 422 ? -15.450 -6.909 -19.851 1.00 94.69 422 LEU A C 1
ATOM 3246 O O . LEU A 1 422 ? -15.579 -5.859 -20.481 1.00 94.69 422 LEU A O 1
ATOM 3250 N N . VAL A 1 423 ? -14.304 -7.220 -19.237 1.00 94.19 423 VAL A N 1
ATOM 3251 C CA . VAL A 1 423 ? -13.228 -6.240 -18.963 1.00 94.19 423 VAL A CA 1
ATOM 3252 C C . VAL A 1 423 ? -12.598 -5.636 -20.218 1.00 94.19 423 VAL A C 1
ATOM 3254 O O . VAL A 1 423 ? -12.119 -4.506 -20.207 1.00 94.19 423 VAL A O 1
ATOM 3257 N N . ARG A 1 424 ? -12.614 -6.375 -21.329 1.00 93.06 424 ARG A N 1
ATOM 3258 C CA . ARG A 1 424 ? -11.997 -5.961 -22.596 1.00 93.06 424 ARG A CA 1
ATOM 3259 C C . ARG A 1 424 ? -12.839 -4.946 -23.378 1.00 93.06 424 ARG A C 1
ATOM 3261 O O . ARG A 1 424 ? -12.342 -4.394 -24.352 1.00 93.06 424 ARG A O 1
ATOM 3268 N N . ARG A 1 425 ? -14.100 -4.721 -22.981 1.00 92.56 425 ARG A N 1
ATOM 3269 C CA . ARG A 1 425 ? -15.110 -3.989 -23.772 1.00 92.56 425 ARG A CA 1
ATOM 3270 C C . ARG A 1 425 ? -15.288 -2.522 -23.397 1.00 92.56 425 ARG A C 1
ATOM 3272 O O . ARG A 1 425 ? -15.905 -1.781 -24.157 1.00 92.56 425 ARG A O 1
ATOM 3279 N N . LYS A 1 426 ? -14.784 -2.102 -22.235 1.00 91.88 426 LYS A N 1
ATOM 3280 C CA . LYS A 1 426 ? -14.970 -0.743 -21.712 1.00 91.88 426 LYS A CA 1
ATOM 3281 C C . LYS A 1 426 ? -13.637 -0.104 -21.334 1.00 91.88 426 LYS A C 1
ATOM 3283 O O . LYS A 1 426 ? -12.810 -0.717 -20.656 1.00 91.88 426 LYS A O 1
ATOM 3288 N N . GLN A 1 427 ? -13.469 1.149 -21.754 1.00 89.19 427 GLN A N 1
ATOM 3289 C CA . GLN A 1 427 ? -12.309 1.980 -21.424 1.00 89.19 427 GLN A CA 1
ATOM 3290 C C . GLN A 1 427 ? -12.355 2.407 -19.952 1.00 89.19 427 GLN A C 1
ATOM 3292 O O . GLN A 1 427 ? -11.426 2.094 -19.204 1.00 89.19 427 GLN A O 1
ATOM 3297 N N . TYR A 1 428 ? -13.458 3.039 -19.541 1.00 93.19 428 TYR A N 1
ATOM 3298 C CA . TYR A 1 428 ? -13.664 3.606 -18.207 1.00 93.19 428 TYR A CA 1
ATOM 3299 C C . TYR A 1 428 ? -14.346 2.624 -17.271 1.00 93.19 428 TYR A C 1
ATOM 3301 O O . TYR A 1 428 ? -15.297 1.945 -17.666 1.00 93.19 428 TYR A O 1
ATOM 3309 N N . TRP A 1 429 ? -13.837 2.517 -16.048 1.00 96.19 429 TRP A N 1
ATOM 3310 C CA . TRP A 1 429 ? -14.343 1.592 -15.041 1.00 96.19 429 TRP A CA 1
ATOM 3311 C C . TRP A 1 429 ? -14.667 2.353 -13.753 1.00 96.19 429 TRP A C 1
ATOM 3313 O O . TRP A 1 429 ? -14.028 3.357 -13.437 1.00 96.19 429 TRP A O 1
ATOM 3323 N N . ALA A 1 430 ? -15.622 1.835 -12.992 1.00 97.31 430 ALA A N 1
ATOM 3324 C CA . ALA A 1 430 ? -16.008 2.337 -11.686 1.00 97.31 430 ALA A CA 1
ATOM 3325 C C . ALA A 1 430 ? -16.324 1.179 -10.737 1.00 97.31 430 ALA A C 1
ATOM 3327 O O . ALA A 1 430 ? -16.761 0.106 -11.159 1.00 97.31 430 ALA A O 1
ATOM 3328 N N . VAL A 1 431 ? -16.136 1.415 -9.445 1.00 98.38 431 VAL A N 1
ATOM 3329 C CA . VAL A 1 431 ? -16.629 0.540 -8.380 1.00 98.38 431 VAL A CA 1
ATOM 3330 C C . VAL A 1 431 ? -17.549 1.365 -7.499 1.00 98.38 431 VAL A C 1
ATOM 3332 O O . VAL A 1 431 ? -17.238 2.513 -7.198 1.00 98.38 431 VAL A O 1
ATOM 3335 N N . VAL A 1 432 ? -18.691 0.816 -7.107 1.00 98.38 432 VAL A N 1
ATOM 3336 C CA . VAL A 1 432 ? -19.670 1.550 -6.302 1.00 98.38 432 VAL A CA 1
ATOM 3337 C C . VAL A 1 432 ? -20.141 0.726 -5.116 1.00 98.38 432 VAL A C 1
ATOM 3339 O O . VAL A 1 432 ? -20.309 -0.489 -5.217 1.00 98.38 432 VAL A O 1
ATOM 3342 N N . GLY A 1 433 ? -20.345 1.388 -3.984 1.00 97.31 433 GLY A N 1
ATOM 3343 C CA . GLY A 1 433 ? -20.845 0.776 -2.757 1.00 97.31 433 GLY A CA 1
ATOM 3344 C C . GLY A 1 433 ? -21.382 1.834 -1.801 1.00 97.31 433 GLY A C 1
ATOM 3345 O O . GLY A 1 433 ? -20.834 2.932 -1.730 1.00 97.31 433 GLY A O 1
ATOM 3346 N N . SER A 1 434 ? -22.435 1.500 -1.056 1.00 94.25 434 SER A N 1
ATOM 3347 C CA . SER A 1 434 ? -23.116 2.436 -0.147 1.00 94.25 434 SER A CA 1
ATOM 3348 C C . SER A 1 434 ? -23.036 1.971 1.305 1.00 94.25 434 SER A C 1
ATOM 3350 O O . SER A 1 434 ? -22.904 0.778 1.591 1.00 94.25 434 SER A O 1
ATOM 3352 N N . GLY A 1 435 ? -23.060 2.923 2.242 1.00 91.75 435 GLY A N 1
ATOM 3353 C CA . GLY A 1 435 ? -22.840 2.646 3.663 1.00 91.75 435 GLY A CA 1
ATOM 3354 C C . GLY A 1 435 ? -21.514 1.916 3.897 1.00 91.75 435 GLY A C 1
ATOM 3355 O O . GLY A 1 435 ? -20.484 2.289 3.337 1.00 91.75 435 GLY A O 1
ATOM 3356 N N . ILE A 1 436 ? -21.538 0.826 4.669 1.00 90.38 436 ILE A N 1
ATOM 3357 C CA . ILE A 1 436 ? -20.328 0.041 4.946 1.00 90.38 436 ILE A CA 1
ATOM 3358 C C . ILE A 1 436 ? -19.719 -0.587 3.679 1.00 90.38 436 ILE A C 1
ATOM 3360 O O . ILE A 1 436 ? -18.502 -0.748 3.586 1.00 90.38 436 ILE A O 1
ATOM 3364 N N . ASN A 1 437 ? -20.531 -0.875 2.654 1.00 95.25 437 ASN A N 1
ATOM 3365 C CA . ASN A 1 437 ? -20.038 -1.430 1.393 1.00 95.25 437 ASN A CA 1
ATOM 3366 C C . ASN A 1 437 ? -19.219 -0.410 0.585 1.00 95.25 437 ASN A C 1
ATOM 3368 O O . ASN A 1 437 ? -18.496 -0.807 -0.332 1.00 95.25 437 ASN A O 1
ATOM 3372 N N . LYS A 1 438 ? -19.229 0.878 0.962 1.00 96.06 438 LYS A N 1
ATOM 3373 C CA . LYS A 1 438 ? -18.288 1.864 0.418 1.00 96.06 438 LYS A CA 1
ATOM 3374 C C . LYS A 1 438 ? -16.838 1.468 0.704 1.00 96.06 438 LYS A C 1
ATOM 3376 O O . LYS A 1 438 ? -16.001 1.561 -0.191 1.00 96.06 438 LYS A O 1
ATOM 3381 N N . VAL A 1 439 ? -16.560 0.921 1.890 1.00 96.31 439 VAL A N 1
ATOM 3382 C CA . VAL A 1 439 ? -15.236 0.395 2.260 1.00 96.31 439 VAL A CA 1
ATOM 3383 C C . VAL A 1 439 ? -14.798 -0.709 1.294 1.00 96.31 439 VAL A C 1
ATOM 3385 O O . VAL A 1 439 ? -13.676 -0.679 0.790 1.00 96.31 439 VAL A O 1
ATOM 3388 N N . ALA A 1 440 ? -15.697 -1.648 0.979 1.00 97.12 440 ALA A N 1
ATOM 3389 C CA . ALA A 1 440 ? -15.414 -2.706 0.012 1.00 97.12 440 ALA A CA 1
ATOM 3390 C C . ALA A 1 440 ? -15.146 -2.129 -1.386 1.00 97.12 440 ALA A C 1
ATOM 3392 O O . ALA A 1 440 ? -14.161 -2.499 -2.025 1.00 97.12 440 ALA A O 1
ATOM 3393 N N . SER A 1 441 ? -15.965 -1.172 -1.841 1.00 97.88 441 SER A N 1
ATOM 3394 C CA . SER A 1 441 ? -15.772 -0.530 -3.147 1.00 97.88 441 SER A CA 1
ATOM 3395 C C . SER A 1 441 ? -14.423 0.191 -3.260 1.00 97.88 441 SER A C 1
ATOM 3397 O O . SER A 1 441 ? -13.747 0.080 -4.285 1.00 97.88 441 SER A O 1
ATOM 3399 N N . ASP A 1 442 ? -13.972 0.854 -2.189 1.00 97.94 442 ASP A N 1
ATOM 3400 C CA . ASP A 1 442 ? -12.695 1.565 -2.160 1.00 97.94 442 ASP A CA 1
ATOM 3401 C C . ASP A 1 442 ? -11.499 0.624 -2.248 1.00 97.94 442 ASP A C 1
ATOM 3403 O O . ASP A 1 442 ? -10.559 0.907 -3.000 1.00 97.94 442 ASP A O 1
ATOM 3407 N N . GLU A 1 443 ? -11.540 -0.499 -1.530 1.00 97.81 443 GLU A N 1
ATOM 3408 C CA . GLU A 1 443 ? -10.484 -1.510 -1.585 1.00 97.81 443 GLU A CA 1
ATOM 3409 C C . GLU A 1 443 ? -10.463 -2.222 -2.941 1.00 97.81 443 GLU A C 1
ATOM 3411 O O . GLU A 1 443 ? -9.404 -2.343 -3.565 1.00 97.81 443 GLU A O 1
ATOM 3416 N N . VAL A 1 444 ? -11.625 -2.623 -3.464 1.00 98.12 444 VAL A N 1
ATOM 3417 C CA . VAL A 1 444 ? -11.701 -3.259 -4.785 1.00 98.12 444 VAL A CA 1
ATOM 3418 C C . VAL A 1 444 ? -11.210 -2.304 -5.874 1.00 98.12 444 VAL A C 1
ATOM 3420 O O . VAL A 1 444 ? -10.434 -2.712 -6.738 1.00 98.12 444 VAL A O 1
ATOM 3423 N N . ARG A 1 445 ? -11.545 -1.010 -5.797 1.00 97.38 445 ARG A N 1
ATOM 3424 C CA . ARG A 1 445 ? -10.996 0.011 -6.701 1.00 97.38 445 ARG A CA 1
ATOM 3425 C C . ARG A 1 445 ? -9.469 0.098 -6.614 1.00 97.38 445 ARG A C 1
ATOM 3427 O O . ARG A 1 445 ? -8.819 0.205 -7.657 1.00 97.38 445 ARG A O 1
ATOM 3434 N N . ILE A 1 446 ? -8.879 0.038 -5.414 1.00 95.50 446 ILE A N 1
ATOM 3435 C CA . ILE A 1 446 ? -7.412 0.019 -5.264 1.00 95.50 446 ILE A CA 1
ATOM 3436 C C . ILE A 1 446 ? -6.834 -1.198 -5.984 1.00 95.50 446 ILE A C 1
ATOM 3438 O O . ILE A 1 446 ? -5.936 -1.025 -6.808 1.00 95.50 446 ILE A O 1
ATOM 3442 N N . LYS A 1 447 ? -7.364 -2.402 -5.731 1.00 95.12 447 LYS A N 1
ATOM 3443 C CA . LYS A 1 447 ? -6.858 -3.628 -6.369 1.00 95.12 447 LYS A CA 1
ATOM 3444 C C . LYS A 1 447 ? -6.991 -3.589 -7.880 1.00 95.12 447 LYS A C 1
ATOM 3446 O O . LYS A 1 447 ? -6.043 -3.912 -8.584 1.00 95.12 447 LYS A O 1
ATOM 3451 N N . LEU A 1 448 ? -8.133 -3.156 -8.403 1.00 95.12 448 LEU A N 1
ATOM 3452 C CA . LEU A 1 448 ? -8.311 -3.042 -9.846 1.00 95.12 448 LEU A CA 1
ATOM 3453 C C . LEU A 1 448 ? -7.345 -2.023 -10.459 1.00 95.12 448 LEU A C 1
ATOM 3455 O O . LEU A 1 448 ? -6.788 -2.283 -11.521 1.00 95.12 448 LEU A O 1
ATOM 3459 N N . SER A 1 449 ? -7.084 -0.902 -9.785 1.00 93.12 449 SER A N 1
ATOM 3460 C CA . SER A 1 449 ? -6.116 0.091 -10.272 1.00 93.12 449 SER A CA 1
ATOM 3461 C C . SER A 1 449 ? -4.686 -0.469 -10.267 1.00 93.12 449 SER A C 1
ATOM 3463 O O . SER A 1 449 ? -3.942 -0.284 -11.229 1.00 93.12 449 SER A O 1
ATOM 3465 N N . GLU A 1 450 ? -4.316 -1.203 -9.213 1.00 91.31 450 GLU A N 1
ATOM 3466 C CA . GLU A 1 450 ? -3.017 -1.877 -9.077 1.00 91.31 450 GLU A CA 1
ATOM 3467 C C . GLU A 1 450 ? -2.803 -2.987 -10.105 1.00 91.31 450 GLU A C 1
ATOM 3469 O O . GLU A 1 450 ? -1.702 -3.125 -10.623 1.00 91.31 450 GLU A O 1
ATOM 3474 N N . LEU A 1 451 ? -3.838 -3.779 -10.382 1.00 92.69 451 LEU A N 1
ATOM 3475 C CA . LEU A 1 451 ? -3.729 -4.988 -11.193 1.00 92.69 451 LEU A CA 1
ATOM 3476 C C . LEU A 1 451 ? -4.047 -4.747 -12.665 1.00 92.69 451 LEU A C 1
ATOM 3478 O O . LEU A 1 451 ? -3.531 -5.466 -13.509 1.00 92.69 451 LEU A O 1
ATOM 3482 N N . CYS A 1 452 ? -4.913 -3.782 -12.990 1.00 91.94 452 CYS A N 1
ATOM 3483 C CA . CYS A 1 452 ? -5.396 -3.551 -14.356 1.00 91.94 452 CYS A CA 1
ATOM 3484 C C . CYS A 1 452 ? -4.841 -2.272 -15.002 1.00 91.94 452 CYS A C 1
ATOM 3486 O O . CYS A 1 452 ? -5.092 -2.066 -16.193 1.00 91.94 452 CYS A O 1
ATOM 3488 N N . TYR A 1 453 ? -4.099 -1.439 -14.260 1.00 88.75 453 TYR A N 1
ATOM 3489 C CA . TYR A 1 453 ? -3.514 -0.166 -14.719 1.00 88.75 453 TYR A CA 1
ATOM 3490 C C . TYR A 1 453 ? -4.524 0.767 -15.391 1.00 88.75 453 TYR A C 1
ATOM 3492 O O . TYR A 1 453 ? -4.229 1.431 -16.382 1.00 88.75 453 TYR A O 1
ATOM 3500 N N . LYS A 1 454 ? -5.740 0.792 -14.846 1.00 85.62 454 LYS A N 1
ATOM 3501 C CA . LYS A 1 454 ? -6.794 1.718 -15.250 1.00 85.62 454 LYS A CA 1
ATOM 3502 C C . LYS A 1 454 ? -7.009 2.749 -14.153 1.00 85.62 454 LYS A C 1
ATOM 3504 O O . LYS A 1 454 ? -6.869 2.445 -12.970 1.00 85.62 454 LYS A O 1
ATOM 3509 N N . THR A 1 455 ? -7.393 3.952 -14.559 1.00 85.69 455 THR A N 1
ATOM 3510 C CA . THR A 1 455 ? -8.001 4.922 -13.649 1.00 85.69 455 THR A CA 1
ATOM 3511 C C . THR A 1 455 ? -9.434 4.483 -13.391 1.00 85.69 455 THR A C 1
ATOM 3513 O O . THR A 1 455 ? -10.199 4.295 -14.336 1.00 85.69 455 THR A O 1
ATOM 3516 N N . ILE A 1 456 ? -9.779 4.283 -12.122 1.00 93.88 456 ILE A N 1
ATOM 3517 C CA . ILE A 1 456 ? -11.067 3.722 -11.711 1.00 93.88 456 ILE A CA 1
ATOM 3518 C C . ILE A 1 456 ? -11.660 4.630 -10.638 1.00 93.88 456 ILE A C 1
ATOM 3520 O O . ILE A 1 456 ? -11.005 4.890 -9.624 1.00 93.88 456 ILE A O 1
ATOM 3524 N N . SER A 1 457 ? -12.879 5.123 -10.860 1.00 94.56 457 SER A N 1
ATOM 3525 C CA . SER A 1 457 ? -13.622 5.884 -9.849 1.00 94.56 457 SER A CA 1
ATOM 3526 C C . SER A 1 457 ? -14.201 4.956 -8.775 1.00 94.56 457 SER A C 1
ATOM 3528 O O . SER A 1 457 ? -14.443 3.772 -9.019 1.00 94.56 457 SER A O 1
ATOM 3530 N N . SER A 1 458 ? -14.360 5.483 -7.560 1.00 95.50 458 SER A N 1
ATOM 3531 C CA . SER A 1 458 ? -15.008 4.787 -6.445 1.00 95.50 458 SER A CA 1
ATOM 3532 C C . SER A 1 458 ? -16.027 5.715 -5.813 1.00 95.50 458 SER A C 1
ATOM 3534 O O . SER A 1 458 ? -15.649 6.649 -5.102 1.00 95.50 458 SER A O 1
ATOM 3536 N N . ASP A 1 459 ? -17.301 5.441 -6.071 1.00 95.81 459 ASP A N 1
ATOM 3537 C CA . ASP A 1 459 ? -18.405 6.339 -5.742 1.00 95.81 459 ASP A CA 1
ATOM 3538 C C . ASP A 1 459 ? -19.421 5.646 -4.826 1.00 95.81 459 ASP A C 1
ATOM 3540 O O . ASP A 1 459 ? -19.446 4.421 -4.682 1.00 95.81 459 ASP A O 1
ATOM 3544 N N . VAL A 1 460 ? -20.265 6.447 -4.187 1.00 96.69 460 VAL A N 1
ATOM 3545 C CA . VAL A 1 460 ? -21.500 5.955 -3.567 1.00 96.69 460 VAL A CA 1
ATOM 3546 C C . VAL A 1 460 ? -22.474 5.582 -4.695 1.00 96.69 460 VAL A C 1
ATOM 3548 O O . VAL A 1 460 ? -22.500 6.263 -5.723 1.00 96.69 460 VAL A O 1
ATOM 3551 N N . ILE A 1 461 ? -23.238 4.489 -4.549 1.00 96.56 461 ILE A N 1
ATOM 3552 C CA . ILE A 1 461 ? -24.088 3.953 -5.635 1.00 96.56 461 ILE A CA 1
ATOM 3553 C C . ILE A 1 461 ? -25.045 5.032 -6.147 1.00 96.56 461 ILE A C 1
ATOM 3555 O O . ILE A 1 461 ? -25.107 5.299 -7.347 1.00 96.56 461 ILE A O 1
ATOM 3559 N N . GLU A 1 462 ? -25.728 5.694 -5.223 1.00 94.06 462 GLU A N 1
ATOM 3560 C CA . GLU A 1 462 ? -26.766 6.683 -5.482 1.00 94.06 462 GLU A CA 1
ATOM 3561 C C . GLU A 1 462 ? -26.208 7.940 -6.173 1.00 94.06 462 GLU A C 1
ATOM 3563 O O . GLU A 1 462 ? -26.899 8.565 -6.981 1.00 94.06 462 GLU A O 1
ATOM 3568 N N . ASP A 1 463 ? -24.942 8.283 -5.913 1.00 93.81 463 ASP A N 1
ATOM 3569 C CA . ASP A 1 463 ? -24.278 9.464 -6.476 1.00 93.81 463 ASP A CA 1
ATOM 3570 C C . ASP A 1 463 ? -23.779 9.233 -7.905 1.00 93.81 463 ASP A C 1
ATOM 3572 O O . ASP A 1 463 ? -23.599 10.190 -8.661 1.00 93.81 463 ASP A O 1
ATOM 3576 N N . LYS A 1 464 ? -23.586 7.976 -8.329 1.00 93.06 464 LYS A N 1
ATOM 3577 C CA . LYS A 1 464 ? -22.950 7.660 -9.618 1.00 93.06 464 LYS A CA 1
ATOM 3578 C C . LYS A 1 464 ? -23.659 8.300 -10.813 1.00 93.06 464 LYS A C 1
ATOM 3580 O O . LYS A 1 464 ? -23.012 8.780 -11.746 1.00 93.06 464 LYS A O 1
ATOM 3585 N N . LYS A 1 465 ? -24.994 8.364 -10.769 1.00 88.62 465 LYS A N 1
ATOM 3586 C CA . LYS A 1 465 ? -25.822 9.003 -11.808 1.00 88.62 465 LYS A CA 1
ATOM 3587 C C . LYS A 1 465 ? -25.609 10.518 -11.928 1.00 88.62 465 LYS A C 1
ATOM 3589 O O . LYS A 1 465 ? -25.972 11.090 -12.951 1.00 88.62 465 LYS A O 1
ATOM 3594 N N . HIS A 1 466 ? -25.018 11.159 -10.920 1.00 89.88 466 HIS A N 1
ATOM 3595 C CA . HIS A 1 466 ? -24.760 12.599 -10.874 1.00 89.88 466 HIS A CA 1
ATOM 3596 C C . HIS A 1 466 ? -23.324 12.991 -11.257 1.00 89.88 466 HIS A C 1
ATOM 3598 O O . HIS A 1 466 ? -23.048 14.182 -11.375 1.00 89.88 466 HIS A O 1
ATOM 3604 N N . ILE A 1 467 ? -22.419 12.024 -11.447 1.00 88.50 467 ILE A N 1
ATOM 3605 C CA . ILE A 1 467 ? -20.981 12.285 -11.612 1.00 88.50 467 ILE A CA 1
ATOM 3606 C C . ILE A 1 467 ? -20.536 12.056 -13.063 1.00 88.50 467 ILE A C 1
ATOM 3608 O O . ILE A 1 467 ? -20.265 13.007 -13.789 1.00 88.50 467 ILE A O 1
ATOM 3612 N N . ASP A 1 468 ? -20.447 10.800 -13.500 1.00 87.50 468 ASP A N 1
ATOM 3613 C CA . ASP A 1 468 ? -19.768 10.414 -14.749 1.00 87.50 468 ASP A CA 1
ATOM 3614 C C . ASP A 1 468 ? -20.454 9.233 -15.464 1.00 87.50 468 ASP A C 1
ATOM 3616 O O . ASP A 1 468 ? -19.836 8.577 -16.308 1.00 87.50 468 ASP A O 1
ATOM 3620 N N . LEU A 1 469 ? -21.733 8.954 -15.174 1.00 90.62 469 LEU A N 1
ATOM 3621 C CA . LEU A 1 469 ? -22.468 7.849 -15.806 1.00 90.62 469 LEU A CA 1
ATOM 3622 C C . LEU A 1 469 ? -22.491 7.952 -17.346 1.00 90.62 469 LEU A C 1
ATOM 3624 O O . LEU A 1 469 ? -22.524 6.937 -18.038 1.00 90.62 469 LEU A O 1
ATOM 3628 N N . SER A 1 470 ? -22.380 9.168 -17.891 1.00 89.88 470 SER A N 1
ATOM 3629 C CA . SER A 1 470 ? -22.266 9.439 -19.331 1.00 89.88 470 SER A CA 1
ATOM 3630 C C . SER A 1 470 ? -20.990 8.899 -19.988 1.00 89.88 470 SER A C 1
ATOM 3632 O O . SER A 1 470 ? -20.905 8.890 -21.210 1.00 89.88 470 SER A O 1
ATOM 3634 N N . SER A 1 471 ? -19.993 8.463 -19.211 1.00 91.50 471 SER A N 1
ATOM 3635 C CA . SER A 1 471 ? -18.787 7.798 -19.730 1.00 91.50 471 SER A CA 1
ATOM 3636 C C . SER A 1 471 ? -19.026 6.338 -20.149 1.00 91.50 471 SER A C 1
ATOM 3638 O O . SER A 1 471 ? -18.098 5.669 -20.606 1.00 91.50 471 SER A O 1
ATOM 3640 N N . GLU A 1 472 ? -20.260 5.844 -19.989 1.00 94.25 472 GLU A N 1
ATOM 3641 C CA . GLU A 1 472 ? -20.682 4.465 -20.253 1.00 94.25 472 GLU A CA 1
ATOM 3642 C C . GLU A 1 472 ? -19.748 3.408 -19.623 1.00 94.25 472 GLU A C 1
ATOM 3644 O O . GLU A 1 472 ? -19.274 2.502 -20.325 1.00 94.25 472 GLU A O 1
ATOM 3649 N N . PRO A 1 473 ? -19.430 3.504 -18.319 1.00 95.44 473 PRO A N 1
ATOM 3650 C CA . PRO A 1 473 ? -18.352 2.723 -17.730 1.00 95.44 473 PRO A CA 1
ATOM 3651 C C . PRO A 1 473 ? -18.715 1.241 -17.541 1.00 95.44 473 PRO A C 1
ATOM 3653 O O . PRO A 1 473 ? -19.880 0.838 -17.576 1.00 95.44 473 PRO A O 1
ATOM 3656 N N . LEU A 1 474 ? -17.701 0.413 -17.284 1.00 97.12 474 LEU A N 1
ATOM 3657 C CA . LEU A 1 474 ? -17.900 -0.847 -16.567 1.00 97.12 474 LEU A CA 1
ATOM 3658 C C . LEU A 1 474 ? -18.047 -0.533 -15.074 1.00 97.12 474 LEU A C 1
ATOM 3660 O O . LEU A 1 474 ? -17.151 0.074 -14.499 1.00 97.12 474 LEU A O 1
ATOM 3664 N N . ILE A 1 475 ? -19.143 -0.947 -14.444 1.00 98.06 475 ILE A N 1
ATOM 3665 C CA . ILE A 1 475 ? -19.448 -0.674 -13.037 1.00 98.06 475 ILE A CA 1
ATOM 3666 C C . ILE A 1 475 ? -19.506 -1.988 -12.263 1.00 98.06 475 ILE A C 1
ATOM 3668 O O . ILE A 1 475 ? -20.334 -2.848 -12.563 1.00 98.06 475 ILE A O 1
ATOM 3672 N N . LEU A 1 476 ? -18.655 -2.127 -11.248 1.00 98.50 476 LEU A N 1
ATOM 3673 C CA . LEU A 1 476 ? -18.758 -3.192 -10.254 1.00 98.50 476 LEU A CA 1
ATOM 3674 C C . LEU A 1 476 ? -19.518 -2.670 -9.026 1.00 98.50 476 LEU A C 1
ATOM 3676 O O . LEU A 1 476 ? -19.070 -1.727 -8.379 1.00 98.50 476 LEU A O 1
ATOM 3680 N N . VAL A 1 477 ? -20.662 -3.272 -8.709 1.00 98.62 477 VAL A N 1
ATOM 3681 C CA . VAL A 1 477 ? -21.564 -2.845 -7.629 1.00 98.62 477 VAL A CA 1
ATOM 3682 C C . VAL A 1 477 ? -21.408 -3.772 -6.425 1.00 98.62 477 VAL A C 1
ATOM 3684 O O . VAL A 1 477 ? -21.653 -4.970 -6.535 1.00 98.62 477 VAL A O 1
ATOM 3687 N N . CYS A 1 478 ? -21.029 -3.226 -5.271 1.00 98.31 478 CYS A N 1
ATOM 3688 C CA . CYS A 1 478 ? -20.943 -3.938 -3.995 1.00 98.31 478 CYS A CA 1
ATOM 3689 C C . CYS A 1 478 ? -22.265 -3.797 -3.219 1.00 98.31 478 CYS A C 1
ATOM 3691 O O . CYS A 1 478 ? -22.450 -2.829 -2.479 1.00 98.31 478 CYS A O 1
ATOM 3693 N N . ALA A 1 479 ? -23.188 -4.746 -3.400 1.00 97.50 479 ALA A N 1
ATOM 3694 C CA . ALA A 1 479 ? -24.536 -4.710 -2.823 1.00 97.50 479 ALA A CA 1
ATOM 3695 C C . ALA A 1 479 ? -24.789 -5.776 -1.740 1.00 97.50 479 ALA A C 1
ATOM 3697 O O . ALA A 1 479 ? -25.767 -5.657 -1.005 1.00 97.50 479 ALA A O 1
ATOM 3698 N N . ALA A 1 480 ? -23.934 -6.798 -1.614 1.00 97.19 480 ALA A N 1
ATOM 3699 C CA . ALA A 1 480 ? -24.162 -7.902 -0.678 1.00 97.19 480 ALA A CA 1
ATOM 3700 C C . ALA A 1 480 ? -24.223 -7.420 0.784 1.00 97.19 480 ALA A C 1
ATOM 3702 O O . ALA A 1 480 ? -23.473 -6.519 1.177 1.00 97.19 480 ALA A O 1
ATOM 3703 N N . GLY A 1 481 ? -25.117 -8.007 1.581 1.00 95.31 481 GLY A N 1
ATOM 3704 C CA . GLY A 1 481 ? -25.373 -7.631 2.973 1.00 95.31 481 GLY A CA 1
ATOM 3705 C C . GLY A 1 481 ? -26.062 -6.277 3.190 1.00 95.31 481 GLY A C 1
ATOM 3706 O O . GLY A 1 481 ? -26.177 -5.843 4.340 1.00 95.31 481 GLY A O 1
ATOM 3707 N N . SER A 1 482 ? -26.515 -5.595 2.131 1.00 95.06 482 SER A N 1
ATOM 3708 C CA . SER A 1 482 ? -27.328 -4.380 2.262 1.00 95.06 482 SER A CA 1
ATOM 3709 C C . SER A 1 482 ? -28.731 -4.700 2.810 1.00 95.06 482 SER A C 1
ATOM 3711 O O . SER A 1 482 ? -29.289 -5.754 2.503 1.00 95.06 482 SER A O 1
ATOM 3713 N N . PRO A 1 483 ? -29.347 -3.802 3.604 1.00 93.38 483 PRO A N 1
ATOM 3714 C CA . PRO A 1 483 ? -30.733 -3.962 4.043 1.00 93.38 483 PRO A CA 1
ATOM 3715 C C . PRO A 1 483 ? -31.718 -4.020 2.867 1.00 93.38 483 PRO A C 1
ATOM 3717 O O . PRO A 1 483 ? -31.503 -3.361 1.856 1.00 93.38 483 PRO A O 1
ATOM 3720 N N . GLU A 1 484 ? -32.847 -4.713 3.041 1.00 92.94 484 GLU A N 1
ATOM 3721 C CA . GLU A 1 484 ? -33.876 -4.903 1.999 1.00 92.94 484 GLU A CA 1
ATOM 3722 C C . GLU A 1 484 ? -34.321 -3.589 1.334 1.00 92.94 484 GLU A C 1
ATOM 3724 O O . GLU A 1 484 ? -34.348 -3.483 0.113 1.00 92.94 484 GLU A O 1
ATOM 3729 N N . ILE A 1 485 ? -34.585 -2.556 2.142 1.00 93.75 485 ILE A N 1
ATOM 3730 C CA . ILE A 1 485 ? -35.004 -1.230 1.657 1.00 93.75 485 ILE A CA 1
ATOM 3731 C C . ILE A 1 485 ? -33.923 -0.601 0.764 1.00 93.75 485 ILE A C 1
ATOM 3733 O O . ILE A 1 485 ? -34.236 0.048 -0.226 1.00 93.75 485 ILE A O 1
ATOM 3737 N N . VAL A 1 486 ? -32.649 -0.814 1.099 1.00 94.69 486 VAL A N 1
ATOM 3738 C CA . VAL A 1 486 ? -31.517 -0.296 0.320 1.00 94.69 486 VAL A CA 1
ATOM 3739 C C . VAL A 1 486 ? -31.340 -1.106 -0.967 1.00 94.69 486 VAL A C 1
ATOM 3741 O O . VAL A 1 486 ? -31.031 -0.531 -2.004 1.00 94.69 486 VAL A O 1
ATOM 3744 N N . ILE A 1 487 ? -31.576 -2.424 -0.944 1.00 96.50 487 ILE A N 1
ATOM 3745 C CA . ILE A 1 487 ? -31.542 -3.255 -2.157 1.00 96.50 487 ILE A CA 1
ATOM 3746 C C . ILE A 1 487 ? -32.573 -2.774 -3.185 1.00 96.50 487 ILE A C 1
ATOM 3748 O O . ILE A 1 487 ? -32.228 -2.668 -4.362 1.00 96.50 487 ILE A O 1
ATOM 3752 N N . ASP A 1 488 ? -33.793 -2.424 -2.766 1.00 96.12 488 ASP A N 1
ATOM 3753 C CA . ASP A 1 488 ? -34.819 -1.887 -3.674 1.00 96.12 488 ASP A CA 1
ATOM 3754 C C . ASP A 1 488 ? -34.364 -0.613 -4.403 1.00 96.12 488 ASP A C 1
ATOM 3756 O O . ASP A 1 488 ? -34.712 -0.403 -5.569 1.00 96.12 488 ASP A O 1
ATOM 3760 N N . ASP A 1 489 ? -33.573 0.232 -3.744 1.00 96.44 489 ASP A N 1
ATOM 3761 C CA . ASP A 1 489 ? -33.009 1.436 -4.353 1.00 96.44 489 ASP A CA 1
ATOM 3762 C C . ASP A 1 489 ? -31.816 1.108 -5.262 1.00 96.44 489 ASP A C 1
ATOM 3764 O O . ASP A 1 489 ? -31.782 1.566 -6.408 1.00 96.44 489 ASP A O 1
ATOM 3768 N N . ILE A 1 490 ? -30.921 0.206 -4.840 1.00 97.56 490 ILE A N 1
ATOM 3769 C CA . ILE A 1 490 ? -29.800 -0.270 -5.669 1.00 97.56 490 ILE A CA 1
ATOM 3770 C C . ILE A 1 490 ? -30.307 -0.923 -6.964 1.00 97.56 490 ILE A C 1
ATOM 3772 O O . ILE A 1 490 ? -29.722 -0.710 -8.025 1.00 97.56 490 ILE A O 1
ATOM 3776 N N . VAL A 1 491 ? -31.403 -1.689 -6.925 1.00 98.12 491 VAL A N 1
ATOM 3777 C CA . VAL A 1 491 ? -32.032 -2.281 -8.121 1.00 98.12 491 VAL A CA 1
ATOM 3778 C C . VAL A 1 491 ? -32.439 -1.196 -9.124 1.00 98.12 491 VAL A C 1
ATOM 3780 O O . VAL A 1 491 ? -32.194 -1.345 -10.325 1.00 98.12 491 VAL A O 1
ATOM 3783 N N . LYS A 1 492 ? -33.007 -0.077 -8.655 1.00 96.62 492 LYS A N 1
ATOM 3784 C CA . LYS A 1 492 ? -33.370 1.056 -9.523 1.00 96.62 492 LYS A CA 1
ATOM 3785 C C . LYS A 1 492 ? -32.128 1.727 -10.104 1.00 96.62 492 LYS A C 1
ATOM 3787 O O . LYS A 1 492 ? -32.101 1.991 -11.305 1.00 96.62 492 LYS A O 1
ATOM 3792 N N . ASP A 1 493 ? -31.102 1.973 -9.291 1.00 97.69 493 ASP A N 1
ATOM 3793 C CA . ASP A 1 493 ? -29.863 2.600 -9.764 1.00 97.69 493 ASP A CA 1
ATOM 3794 C C . ASP A 1 493 ? -29.120 1.704 -10.771 1.00 97.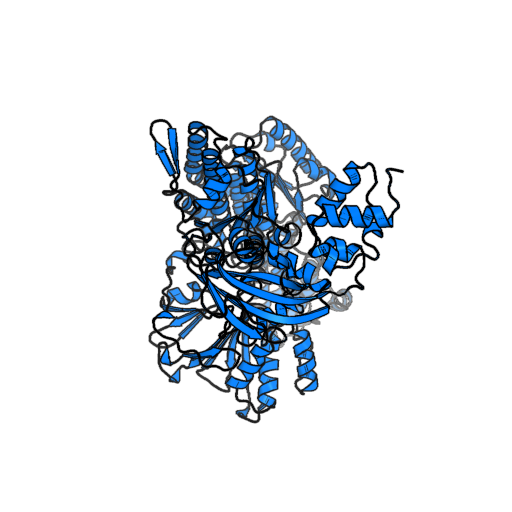69 493 ASP A C 1
ATOM 3796 O O . ASP A 1 493 ? -28.678 2.188 -11.811 1.00 97.69 493 ASP A O 1
ATOM 3800 N N . VAL A 1 494 ? -29.080 0.384 -10.563 1.00 98.00 494 VAL A N 1
ATOM 3801 C CA . VAL A 1 494 ? -28.520 -0.576 -11.532 1.00 98.00 494 VAL A CA 1
ATOM 3802 C C . VAL A 1 494 ? -29.277 -0.537 -12.864 1.00 98.00 494 VAL A C 1
ATOM 3804 O O . VAL A 1 494 ? -28.650 -0.514 -13.929 1.00 98.00 494 VAL A O 1
ATOM 3807 N N . ALA A 1 495 ? -30.611 -0.466 -12.832 1.00 97.38 495 ALA A N 1
ATOM 3808 C CA . ALA A 1 495 ? -31.411 -0.312 -14.045 1.00 97.38 495 ALA A CA 1
ATOM 3809 C C . ALA A 1 495 ? -31.105 1.012 -14.775 1.00 97.38 495 ALA A C 1
ATOM 3811 O O . ALA A 1 495 ? -30.986 1.020 -16.003 1.00 97.38 495 ALA A O 1
ATOM 3812 N N . ILE A 1 496 ? -30.905 2.111 -14.035 1.00 96.75 496 ILE A N 1
ATOM 3813 C CA . ILE A 1 496 ? -30.459 3.399 -14.591 1.00 96.75 496 ILE A CA 1
ATOM 3814 C C . ILE A 1 496 ? -29.079 3.245 -15.237 1.00 96.75 496 ILE A C 1
ATOM 3816 O O . ILE A 1 496 ? -28.888 3.664 -16.379 1.00 96.75 496 ILE A O 1
ATOM 3820 N N . PHE A 1 497 ? -28.126 2.592 -14.570 1.00 97.56 497 PHE A N 1
ATOM 3821 C CA . PHE A 1 497 ? -26.790 2.387 -15.126 1.00 97.56 497 PHE A CA 1
ATOM 3822 C C . PHE A 1 497 ? -26.843 1.648 -16.466 1.00 97.56 497 PHE A C 1
ATOM 3824 O O . PHE A 1 497 ? -26.237 2.089 -17.447 1.00 97.56 497 PHE A O 1
ATOM 3831 N N . LYS A 1 498 ? -27.626 0.565 -16.543 1.00 95.94 498 LYS A N 1
ATOM 3832 C CA . LYS A 1 498 ? -27.830 -0.179 -17.793 1.00 95.94 498 LYS A CA 1
ATOM 3833 C C . LYS A 1 498 ? -28.501 0.646 -18.882 1.00 95.94 498 LYS A C 1
ATOM 3835 O O . LYS A 1 498 ? -28.097 0.533 -20.039 1.00 95.94 498 LYS A O 1
ATOM 3840 N N . ALA A 1 499 ? -29.492 1.469 -18.537 1.00 95.12 499 ALA A N 1
ATOM 3841 C CA . ALA A 1 499 ? -30.168 2.343 -19.496 1.00 95.12 499 ALA A CA 1
ATOM 3842 C C . ALA A 1 499 ? -29.206 3.362 -20.140 1.00 95.12 499 ALA A C 1
ATOM 3844 O O . ALA A 1 499 ? -29.401 3.745 -21.290 1.00 95.12 499 ALA A O 1
ATOM 3845 N N . HIS A 1 500 ? -28.130 3.730 -19.438 1.00 95.19 500 HIS A N 1
ATOM 3846 C CA . HIS A 1 500 ? -27.054 4.602 -19.919 1.00 95.19 500 HIS A CA 1
ATOM 3847 C C . HIS A 1 500 ? -25.844 3.833 -20.484 1.00 95.19 500 HIS A C 1
ATOM 3849 O O . HIS A 1 500 ? -24.708 4.297 -20.414 1.00 95.19 500 HIS A O 1
ATOM 3855 N N . ALA A 1 501 ? -26.079 2.643 -21.047 1.00 94.69 501 ALA A N 1
ATOM 3856 C CA . ALA A 1 501 ? -25.080 1.821 -21.736 1.00 94.69 501 ALA A CA 1
ATOM 3857 C C . ALA A 1 501 ? -23.869 1.384 -20.883 1.00 94.69 501 ALA A C 1
ATOM 3859 O O . ALA A 1 501 ? -22.862 0.911 -21.429 1.00 94.69 501 ALA A O 1
ATOM 3860 N N . ALA A 1 502 ? -23.959 1.469 -19.551 1.00 96.44 502 ALA A N 1
ATOM 3861 C CA . ALA A 1 502 ? -22.950 0.901 -18.669 1.00 96.44 502 ALA A CA 1
ATOM 3862 C C . ALA A 1 502 ? -22.941 -0.636 -18.757 1.00 96.44 502 ALA A C 1
ATOM 3864 O O . ALA A 1 502 ? -23.965 -1.290 -19.000 1.00 96.44 502 ALA A O 1
ATOM 3865 N N . THR A 1 503 ? -21.766 -1.219 -18.529 1.00 97.00 503 THR A N 1
ATOM 3866 C CA . THR A 1 503 ? -21.627 -2.660 -18.298 1.00 97.00 503 THR A CA 1
ATOM 3867 C C . THR A 1 503 ? -21.615 -2.898 -16.796 1.00 97.00 503 THR A C 1
ATOM 3869 O O . THR A 1 503 ? -20.679 -2.469 -16.136 1.00 97.00 503 THR A O 1
ATOM 3872 N N . VAL A 1 504 ? -22.628 -3.552 -16.238 1.00 98.19 504 VAL A N 1
ATOM 3873 C CA . VAL A 1 504 ? -22.824 -3.636 -14.786 1.00 98.19 504 VAL A CA 1
ATOM 3874 C C . VAL A 1 504 ? -22.609 -5.061 -14.297 1.00 98.19 504 VAL A C 1
ATOM 3876 O O . VAL A 1 504 ? -23.244 -5.996 -14.784 1.00 98.19 504 VAL A O 1
ATOM 3879 N N . VAL A 1 505 ? -21.733 -5.212 -13.307 1.00 98.69 505 VAL A N 1
ATOM 3880 C CA . VAL A 1 505 ? -21.521 -6.451 -12.560 1.00 98.69 505 VAL A CA 1
ATOM 3881 C C . VAL A 1 505 ? -21.948 -6.212 -11.120 1.00 98.69 505 VAL A C 1
ATOM 3883 O O . VAL A 1 505 ? -21.407 -5.324 -10.468 1.00 98.69 505 VAL A O 1
ATOM 3886 N N . VAL A 1 506 ? -22.897 -6.993 -10.611 1.00 98.69 506 VAL A N 1
ATOM 3887 C CA . VAL A 1 506 ? -23.416 -6.823 -9.245 1.00 98.69 506 VAL A CA 1
ATOM 3888 C C . VAL A 1 506 ? -22.920 -7.949 -8.351 1.00 98.69 506 VAL A C 1
ATOM 3890 O O . VAL A 1 506 ? -23.135 -9.119 -8.658 1.00 98.69 506 VAL A O 1
ATOM 3893 N N . ILE A 1 507 ? -22.269 -7.605 -7.241 1.00 98.56 507 ILE A N 1
ATOM 3894 C CA . ILE A 1 507 ? -21.967 -8.526 -6.144 1.00 98.56 507 ILE A CA 1
ATOM 3895 C C . ILE A 1 507 ? -23.107 -8.423 -5.130 1.00 98.56 507 ILE A C 1
ATOM 3897 O O . ILE A 1 507 ? -23.312 -7.361 -4.546 1.00 98.56 507 ILE A O 1
ATOM 3901 N N . THR A 1 508 ? -23.855 -9.506 -4.934 1.00 97.81 508 THR A N 1
ATOM 3902 C CA . THR A 1 508 ? -25.058 -9.533 -4.086 1.00 97.81 508 THR A CA 1
ATOM 3903 C C . THR A 1 508 ? -25.172 -10.840 -3.301 1.00 97.81 508 THR A C 1
ATOM 3905 O O . THR A 1 508 ? -24.420 -11.786 -3.544 1.00 97.81 508 THR A O 1
ATOM 3908 N N . ASP A 1 509 ? -26.107 -10.898 -2.359 1.00 97.31 509 ASP A N 1
ATOM 3909 C CA . ASP A 1 509 ? -26.376 -12.090 -1.560 1.00 97.31 509 ASP A CA 1
ATOM 3910 C C . ASP A 1 509 ? -26.930 -13.243 -2.419 1.00 97.31 509 ASP A C 1
ATOM 3912 O O . ASP A 1 509 ? -27.637 -13.061 -3.412 1.00 97.31 509 ASP A O 1
ATOM 3916 N N . GLU A 1 510 ? -26.630 -14.475 -2.020 1.00 95.94 510 GLU A N 1
ATOM 3917 C CA . GLU A 1 510 ? -27.309 -15.663 -2.535 1.00 95.94 510 GLU A CA 1
ATOM 3918 C C . GLU A 1 510 ? -28.835 -15.551 -2.361 1.00 95.94 510 GLU A C 1
ATOM 3920 O O . GLU A 1 510 ? -29.331 -15.257 -1.273 1.00 95.94 510 GLU A O 1
ATOM 3925 N N . GLY A 1 511 ? -29.578 -15.839 -3.435 1.00 94.44 511 GLY A N 1
ATOM 3926 C CA . GLY A 1 511 ? -31.040 -15.722 -3.484 1.00 94.44 511 GLY A CA 1
ATOM 3927 C C . GLY A 1 511 ? -31.555 -14.345 -3.916 1.00 94.44 511 GLY A C 1
ATOM 3928 O O . GLY A 1 511 ? -32.762 -14.181 -4.067 1.00 94.44 511 GLY A O 1
ATOM 3929 N N . GLU A 1 512 ? -30.669 -13.370 -4.138 1.00 96.38 512 GLU A N 1
ATOM 3930 C CA . GLU A 1 512 ? -31.050 -12.067 -4.676 1.00 96.38 512 GLU A CA 1
ATOM 3931 C C . GLU A 1 512 ? -31.059 -12.078 -6.213 1.00 96.38 512 GLU A C 1
ATOM 3933 O O . GLU A 1 512 ? -30.051 -11.811 -6.872 1.00 96.38 512 GLU A O 1
ATOM 3938 N N . ASP A 1 513 ? -32.216 -12.410 -6.784 1.00 96.62 513 ASP A N 1
ATOM 3939 C CA . ASP A 1 513 ? -32.378 -12.625 -8.226 1.00 96.62 513 ASP A CA 1
ATOM 3940 C C . ASP A 1 513 ? -32.873 -11.374 -8.979 1.00 96.62 513 ASP A C 1
ATOM 3942 O O . ASP A 1 513 ? -32.912 -11.370 -10.213 1.00 96.62 513 ASP A O 1
ATOM 3946 N N . ARG A 1 514 ? -33.209 -10.273 -8.280 1.00 97.56 514 ARG A N 1
ATOM 3947 C CA . ARG A 1 514 ? -33.726 -9.041 -8.918 1.00 97.56 514 ARG A CA 1
ATOM 3948 C C . ARG A 1 514 ? -32.733 -8.413 -9.903 1.00 97.56 514 ARG A C 1
ATOM 3950 O O . ARG A 1 514 ? -33.151 -7.687 -10.803 1.00 97.56 514 ARG A O 1
ATOM 3957 N N . PHE A 1 515 ? -31.437 -8.706 -9.775 1.00 98.00 515 PHE A N 1
ATOM 3958 C CA . PHE A 1 515 ? -30.388 -8.178 -10.652 1.00 98.00 515 PHE A CA 1
ATOM 3959 C C . PHE A 1 515 ? -30.181 -8.967 -11.956 1.00 98.00 515 PHE A C 1
ATOM 3961 O O . PHE A 1 515 ? -29.566 -8.430 -12.881 1.00 98.00 515 PHE A O 1
ATOM 3968 N N . ASP A 1 516 ? -30.684 -10.202 -12.073 1.00 96.31 516 ASP A N 1
ATOM 3969 C CA . ASP A 1 516 ? -30.364 -11.102 -13.198 1.00 96.31 516 ASP A CA 1
ATOM 3970 C C . ASP A 1 516 ? -30.808 -10.548 -14.564 1.00 96.31 516 ASP A C 1
ATOM 3972 O O . ASP A 1 516 ? -30.142 -10.763 -15.575 1.00 96.31 516 ASP A O 1
ATOM 3976 N N . GLY A 1 517 ? -31.922 -9.811 -14.603 1.00 94.94 517 GLY A N 1
ATOM 3977 C CA . GLY A 1 517 ? -32.455 -9.202 -15.829 1.00 94.94 517 GLY A CA 1
ATOM 3978 C C . GLY A 1 517 ? -31.942 -7.789 -16.124 1.00 94.94 517 GLY A C 1
ATOM 3979 O O . GLY A 1 517 ? -32.219 -7.252 -17.195 1.00 94.94 517 GLY A O 1
ATOM 3980 N N . ILE A 1 518 ? -31.221 -7.175 -15.182 1.00 96.75 518 ILE A N 1
ATOM 3981 C CA . ILE A 1 518 ? -30.810 -5.762 -15.234 1.00 96.75 518 ILE A CA 1
ATOM 3982 C C . ILE A 1 518 ? -29.302 -5.582 -15.028 1.00 96.75 518 ILE A C 1
ATOM 3984 O O . ILE A 1 518 ? -28.844 -4.495 -14.705 1.00 96.75 518 ILE A O 1
ATOM 3988 N N . SER A 1 519 ? -28.501 -6.630 -15.201 1.00 97.56 519 SER A N 1
ATOM 3989 C CA . SER A 1 519 ? -27.039 -6.561 -15.121 1.00 97.56 519 SER A CA 1
ATOM 3990 C C . SER A 1 519 ? -26.399 -7.479 -16.164 1.00 97.56 519 SER A C 1
ATOM 3992 O O . SER A 1 519 ? -27.056 -8.358 -16.715 1.00 97.56 519 SER A O 1
ATOM 3994 N N . ASP A 1 520 ? -25.125 -7.253 -16.497 1.00 97.94 520 ASP A N 1
ATOM 3995 C CA . ASP A 1 520 ? -24.384 -8.124 -17.426 1.00 97.94 520 ASP A CA 1
ATOM 3996 C C . ASP A 1 520 ? -23.836 -9.372 -16.729 1.00 97.94 520 ASP A C 1
ATOM 3998 O O . ASP A 1 520 ? -23.565 -10.382 -17.382 1.00 97.94 520 ASP A O 1
ATOM 4002 N N . ALA A 1 521 ? -23.644 -9.298 -15.411 1.00 98.00 521 ALA A N 1
ATOM 4003 C CA . ALA A 1 521 ? -23.297 -10.437 -14.580 1.00 98.00 521 ALA A CA 1
ATOM 4004 C C . ALA A 1 521 ? -23.682 -10.203 -13.115 1.00 98.00 521 ALA A C 1
ATOM 4006 O O . ALA A 1 521 ? -23.492 -9.112 -12.575 1.00 98.00 521 ALA A O 1
ATOM 4007 N N . VAL A 1 522 ? -24.108 -11.276 -12.449 1.00 98.31 522 VAL A N 1
ATOM 4008 C CA . VAL A 1 522 ? -24.367 -11.302 -11.007 1.00 98.31 522 VAL A CA 1
ATOM 4009 C C . VAL A 1 522 ? -23.388 -12.262 -10.337 1.00 98.31 522 VAL A C 1
ATOM 4011 O O . VAL A 1 522 ? -23.289 -13.435 -10.704 1.00 98.31 522 VAL A O 1
ATOM 4014 N N . VAL A 1 523 ? -22.656 -11.761 -9.348 1.00 98.19 523 VAL A N 1
ATOM 4015 C CA . VAL A 1 523 ? -21.766 -12.528 -8.477 1.00 98.19 523 VAL A CA 1
ATOM 4016 C C . VAL A 1 523 ? -22.467 -12.710 -7.137 1.00 98.19 523 VAL A C 1
ATOM 4018 O O . VAL A 1 523 ? -22.595 -11.769 -6.361 1.00 98.19 523 VAL A O 1
ATOM 4021 N N . ARG A 1 524 ? -22.930 -13.932 -6.869 1.00 97.31 524 ARG A N 1
ATOM 4022 C CA . ARG A 1 524 ? -23.619 -14.270 -5.620 1.00 97.31 524 ARG A CA 1
ATOM 4023 C C . ARG A 1 524 ? -22.610 -14.690 -4.552 1.00 97.31 524 ARG A C 1
ATOM 4025 O O . ARG A 1 524 ? -21.779 -15.565 -4.805 1.00 97.31 524 ARG A O 1
ATOM 4032 N N . VAL A 1 525 ? -22.691 -14.080 -3.374 1.00 97.62 525 VAL A N 1
ATOM 4033 C CA . VAL A 1 525 ? -21.888 -14.418 -2.188 1.00 97.62 525 VAL A CA 1
ATOM 4034 C C . VAL A 1 525 ? -22.799 -14.858 -1.035 1.00 97.62 525 VAL A C 1
ATOM 4036 O O . VAL A 1 525 ? -23.978 -14.506 -1.033 1.00 97.62 525 VAL A O 1
ATOM 4039 N N . PRO A 1 526 ? -22.308 -15.641 -0.055 1.00 96.69 526 PRO A N 1
ATOM 4040 C CA . PRO A 1 526 ? -23.126 -16.064 1.073 1.00 96.69 526 PRO A CA 1
ATOM 4041 C C . PRO A 1 526 ? -23.749 -14.873 1.793 1.00 96.69 526 PRO A C 1
ATOM 4043 O O . PRO A 1 526 ? -23.072 -13.879 2.056 1.00 96.69 526 PRO A O 1
ATOM 4046 N N . ARG A 1 527 ? -25.026 -15.009 2.150 1.00 94.12 527 ARG A N 1
ATOM 4047 C CA . ARG A 1 527 ? -25.749 -13.980 2.892 1.00 94.12 527 ARG A CA 1
ATOM 4048 C C . ARG A 1 527 ? -25.109 -13.771 4.262 1.00 94.12 527 ARG A C 1
ATOM 4050 O O . ARG A 1 527 ? -25.134 -14.675 5.097 1.00 94.12 527 ARG A O 1
ATOM 4057 N N . ALA A 1 528 ? -24.588 -12.575 4.501 1.00 88.75 528 ALA A N 1
ATOM 4058 C CA . ALA A 1 528 ? -24.153 -12.144 5.820 1.00 88.75 528 ALA A CA 1
ATOM 4059 C C . ALA A 1 528 ? -24.284 -10.630 5.969 1.00 88.75 528 ALA A C 1
ATOM 4061 O O . ALA A 1 528 ? -23.983 -9.867 5.053 1.00 88.75 528 ALA A O 1
ATOM 4062 N N . GLY A 1 529 ? -24.736 -10.207 7.146 1.00 81.44 529 GLY A N 1
ATOM 4063 C CA . GLY A 1 529 ? -24.807 -8.796 7.494 1.00 81.44 529 GLY A CA 1
ATOM 4064 C C . GLY A 1 529 ? -23.4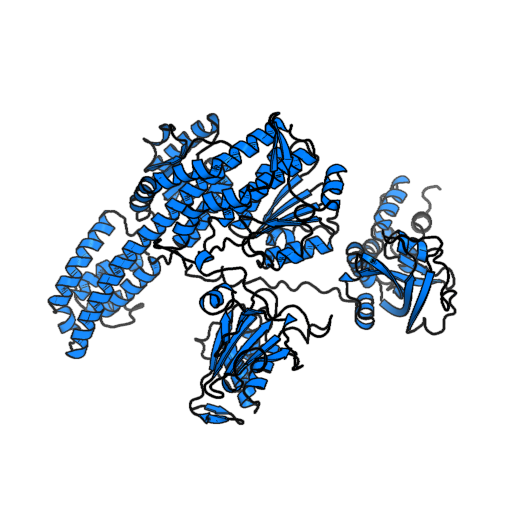50 -8.229 7.901 1.00 81.44 529 GLY A C 1
ATOM 4065 O O . GLY A 1 529 ? -22.395 -8.858 7.772 1.00 81.44 529 GLY A O 1
ATOM 4066 N N . PHE A 1 530 ? -23.497 -7.020 8.449 1.00 82.56 530 PHE A N 1
ATOM 4067 C CA . PHE A 1 530 ? -22.361 -6.437 9.141 1.00 82.56 530 PHE A CA 1
ATOM 4068 C C . PHE A 1 530 ? -21.905 -7.361 10.294 1.00 82.56 530 PHE A C 1
ATOM 4070 O O . PHE A 1 530 ? -22.765 -7.838 11.034 1.00 82.56 530 PHE A O 1
ATOM 4077 N N . PRO A 1 531 ? -20.596 -7.618 10.465 1.00 82.94 531 PRO A N 1
ATOM 4078 C CA . PRO A 1 531 ? -19.480 -6.982 9.761 1.00 82.94 531 PRO A CA 1
ATOM 4079 C C . PRO A 1 531 ? -18.908 -7.771 8.559 1.00 82.94 531 PRO A C 1
ATOM 4081 O O . PRO A 1 531 ? -17.948 -7.326 7.930 1.00 82.94 531 PRO A O 1
ATOM 4084 N N . LEU A 1 532 ? -19.471 -8.933 8.210 1.00 91.38 532 LEU A N 1
ATOM 4085 C CA . LEU A 1 532 ? -18.909 -9.825 7.181 1.00 91.38 532 LEU A CA 1
ATOM 4086 C C . LEU A 1 532 ? -19.181 -9.381 5.740 1.00 91.38 532 LEU A C 1
ATOM 4088 O O . LEU A 1 532 ? -18.429 -9.751 4.836 1.00 91.38 532 LEU A O 1
ATOM 4092 N N . SER A 1 533 ? -20.220 -8.578 5.509 1.00 92.12 533 SER A N 1
ATOM 4093 C CA . SER A 1 533 ? -20.582 -8.100 4.168 1.00 92.12 533 SER A CA 1
ATOM 4094 C C . SER A 1 533 ? -19.416 -7.405 3.449 1.00 92.12 533 SER A C 1
ATOM 4096 O O . SER A 1 533 ? -19.192 -7.635 2.258 1.00 92.12 533 SER A O 1
ATOM 4098 N N . VAL A 1 534 ? -18.604 -6.626 4.174 1.00 94.31 534 VAL A N 1
ATOM 4099 C CA . VAL A 1 534 ? -17.403 -5.961 3.637 1.00 94.31 534 VAL A CA 1
ATOM 4100 C C . VAL A 1 534 ? -16.380 -6.985 3.155 1.00 94.31 534 VAL A C 1
ATOM 4102 O O . VAL A 1 534 ? -15.815 -6.835 2.071 1.00 94.31 534 VAL A O 1
ATOM 4105 N N . ILE A 1 535 ? -16.165 -8.046 3.936 1.00 97.12 535 ILE A N 1
ATOM 4106 C CA . ILE A 1 535 ? -15.208 -9.115 3.632 1.00 97.12 535 ILE A CA 1
ATOM 4107 C C . ILE A 1 535 ? -15.634 -9.848 2.357 1.00 97.12 535 ILE A C 1
ATOM 4109 O O . ILE A 1 535 ? -14.807 -10.058 1.474 1.00 97.12 535 ILE A O 1
ATOM 4113 N N . PHE A 1 536 ? -16.915 -10.193 2.213 1.00 97.56 536 PHE A N 1
ATOM 4114 C CA . PHE A 1 536 ? -17.387 -10.975 1.064 1.00 97.56 536 PHE A CA 1
ATOM 4115 C C . PHE A 1 536 ? -17.459 -10.160 -0.226 1.00 97.56 536 PHE A C 1
ATOM 4117 O O . PHE A 1 536 ? -17.013 -10.651 -1.266 1.00 97.56 536 PHE A O 1
ATOM 4124 N N . ASN A 1 537 ? -17.935 -8.910 -0.162 1.00 98.00 537 ASN A N 1
ATOM 4125 C CA . ASN A 1 537 ? -17.885 -7.999 -1.308 1.00 98.00 537 ASN A CA 1
ATOM 4126 C C . ASN A 1 537 ? -16.438 -7.799 -1.784 1.00 98.00 537 ASN A C 1
ATOM 4128 O O . ASN A 1 537 ? -16.155 -7.898 -2.979 1.00 98.00 537 ASN A O 1
ATOM 4132 N N . THR A 1 538 ? -15.511 -7.577 -0.847 1.00 98.12 538 THR A N 1
ATOM 4133 C CA . THR A 1 538 ? -14.097 -7.367 -1.180 1.00 98.12 538 THR A CA 1
ATOM 4134 C C . THR A 1 538 ? -13.453 -8.632 -1.744 1.00 98.12 538 THR A C 1
ATOM 4136 O O . THR A 1 538 ? -12.767 -8.550 -2.756 1.00 98.12 538 THR A O 1
ATOM 4139 N N . LEU A 1 539 ? -13.728 -9.810 -1.173 1.00 98.62 539 LEU A N 1
ATOM 4140 C CA . LEU A 1 539 ? -13.188 -11.091 -1.647 1.00 98.62 539 LEU A CA 1
ATOM 4141 C C . LEU A 1 539 ? -13.639 -11.420 -3.069 1.00 98.62 539 LEU A C 1
ATOM 4143 O O . LEU A 1 539 ? -12.823 -11.800 -3.912 1.00 98.62 539 LEU A O 1
ATOM 4147 N N . ALA A 1 540 ? -14.926 -11.229 -3.358 1.00 98.56 540 ALA A N 1
ATOM 4148 C CA . ALA A 1 540 ? -15.448 -11.377 -4.708 1.00 98.56 540 ALA A CA 1
ATOM 4149 C C . ALA A 1 540 ? -14.795 -10.376 -5.676 1.00 98.56 540 ALA A C 1
ATOM 4151 O O . ALA A 1 540 ? -14.388 -10.762 -6.773 1.00 98.56 540 ALA A O 1
ATOM 4152 N N . GLY A 1 541 ? -14.632 -9.117 -5.258 1.00 98.31 541 GLY A N 1
ATOM 4153 C CA . GLY A 1 541 ? -13.968 -8.082 -6.050 1.00 98.31 541 GLY A CA 1
ATOM 4154 C C . GLY A 1 541 ? -12.469 -8.323 -6.274 1.00 98.31 541 GLY A C 1
ATOM 4155 O O . GLY A 1 541 ? -11.981 -8.095 -7.378 1.00 98.31 541 GLY A O 1
ATOM 4156 N N . HIS A 1 542 ? -11.738 -8.845 -5.283 1.00 98.56 542 HIS A N 1
ATOM 4157 C CA . HIS A 1 542 ? -10.330 -9.254 -5.397 1.00 98.56 542 HIS A CA 1
ATOM 4158 C C . HIS A 1 542 ? -10.168 -10.381 -6.422 1.00 98.56 542 HIS A C 1
ATOM 4160 O O . HIS A 1 542 ? -9.336 -10.277 -7.325 1.00 98.56 542 HIS A O 1
ATOM 4166 N N . LEU A 1 543 ? -11.003 -11.426 -6.338 1.00 98.62 543 LEU A N 1
ATOM 4167 C CA . LEU A 1 543 ? -11.029 -12.511 -7.325 1.00 98.62 543 LEU A CA 1
ATOM 4168 C C . LEU A 1 543 ? -11.377 -11.986 -8.723 1.00 98.62 543 LEU A C 1
ATOM 4170 O O . LEU A 1 543 ? -10.721 -12.346 -9.702 1.00 98.62 543 LEU A O 1
ATOM 4174 N N . TRP A 1 544 ? -12.383 -11.114 -8.826 1.00 98.56 544 TRP A N 1
ATOM 4175 C CA . TRP A 1 544 ? -12.779 -10.507 -10.095 1.00 98.56 544 TRP A CA 1
ATOM 4176 C C . TRP A 1 544 ? -11.633 -9.688 -10.697 1.00 98.56 544 TRP A C 1
ATOM 4178 O O . TRP A 1 544 ? -11.326 -9.845 -11.877 1.00 98.56 544 TRP A O 1
ATOM 4188 N N . GLY A 1 545 ? -10.943 -8.885 -9.885 1.00 97.38 545 GLY A N 1
ATOM 4189 C CA . GLY A 1 545 ? -9.810 -8.071 -10.316 1.00 97.38 545 GLY A CA 1
ATOM 4190 C C . GLY A 1 545 ? -8.591 -8.874 -10.755 1.00 97.38 545 GLY A C 1
ATOM 4191 O O . GLY A 1 545 ? -7.975 -8.534 -11.765 1.00 97.38 545 GLY A O 1
ATOM 4192 N N . TYR A 1 546 ? -8.292 -9.981 -10.074 1.00 97.94 546 TYR A N 1
ATOM 4193 C CA . TYR A 1 546 ? -7.271 -10.927 -10.521 1.00 97.94 546 TYR A CA 1
ATOM 4194 C C . TYR A 1 546 ? -7.587 -11.471 -11.921 1.00 97.94 546 TYR A C 1
ATOM 4196 O O . TYR A 1 546 ? -6.758 -11.398 -12.828 1.00 97.94 546 TYR A O 1
ATOM 4204 N N . TYR A 1 547 ? -8.811 -11.962 -12.135 1.00 98.44 547 TYR A N 1
ATOM 4205 C CA . TYR A 1 547 ? -9.201 -12.500 -13.438 1.00 98.44 547 TYR A CA 1
ATOM 4206 C C . TYR A 1 547 ? -9.335 -11.426 -14.521 1.00 98.44 547 TYR A C 1
ATOM 4208 O O . TYR A 1 547 ? -9.083 -11.715 -15.692 1.00 98.44 547 TYR A O 1
ATOM 4216 N N . ALA A 1 548 ? -9.676 -10.192 -14.149 1.00 97.19 548 ALA A N 1
ATOM 4217 C CA . ALA A 1 548 ? -9.646 -9.050 -15.051 1.00 97.19 548 ALA A CA 1
ATOM 4218 C C . ALA A 1 548 ? -8.220 -8.787 -15.556 1.00 97.19 548 ALA A C 1
ATOM 4220 O O . ALA A 1 548 ? -8.012 -8.680 -16.765 1.00 97.19 548 ALA A O 1
ATOM 4221 N N . ALA A 1 549 ? -7.234 -8.772 -14.655 1.00 96.38 549 ALA A N 1
ATOM 4222 C CA . ALA A 1 549 ? -5.829 -8.608 -15.011 1.00 96.38 549 ALA A CA 1
ATOM 4223 C C . ALA A 1 549 ? -5.317 -9.754 -15.895 1.00 96.38 549 ALA A C 1
ATOM 4225 O O . ALA A 1 549 ? -4.718 -9.492 -16.936 1.00 96.38 549 ALA A O 1
ATOM 4226 N N . CYS A 1 550 ? -5.627 -11.011 -15.552 1.00 97.06 550 CYS A N 1
ATOM 4227 C CA . CYS A 1 550 ? -5.272 -12.166 -16.384 1.00 97.06 550 CYS A CA 1
ATOM 4228 C C . CYS A 1 550 ? -5.897 -12.096 -17.784 1.00 97.06 550 CYS A C 1
ATOM 4230 O O . CYS A 1 550 ? -5.240 -12.419 -18.770 1.00 97.06 550 CYS A O 1
ATOM 4232 N N . SER A 1 551 ? -7.150 -11.644 -17.892 1.00 96.06 551 SER A N 1
ATOM 4233 C CA . SER A 1 551 ? -7.800 -11.458 -19.190 1.00 96.06 551 SER A CA 1
ATOM 4234 C C . SER A 1 551 ? -7.100 -10.376 -20.022 1.00 96.06 551 SER A C 1
ATOM 4236 O O . SER A 1 551 ? -6.944 -10.544 -21.228 1.00 96.06 551 SER A O 1
ATOM 4238 N N . LEU A 1 552 ? -6.638 -9.278 -19.423 1.00 94.88 552 LEU A N 1
ATOM 4239 C CA . LEU A 1 552 ? -5.874 -8.262 -20.157 1.00 94.88 552 LEU A CA 1
ATOM 4240 C C . LEU A 1 552 ? -4.485 -8.777 -20.573 1.00 94.88 552 LEU A C 1
ATOM 4242 O O . LEU A 1 552 ? -4.073 -8.565 -21.714 1.00 94.88 552 LEU A O 1
ATOM 4246 N N . ASP A 1 553 ? -3.801 -9.514 -19.697 1.00 95.12 553 ASP A N 1
ATOM 4247 C CA . ASP A 1 553 ? -2.476 -10.069 -19.990 1.00 95.12 553 ASP A CA 1
ATOM 4248 C C . ASP A 1 553 ? -2.506 -11.176 -21.056 1.00 95.12 553 ASP A C 1
ATOM 4250 O O . ASP A 1 553 ? -1.566 -11.306 -21.838 1.00 95.12 553 ASP A O 1
ATOM 4254 N N . GLU A 1 554 ? -3.605 -11.929 -21.176 1.00 94.88 554 GLU A N 1
ATOM 4255 C CA . GLU A 1 554 ? -3.783 -12.902 -22.264 1.00 94.88 554 GLU A CA 1
ATOM 4256 C C . GLU A 1 554 ? -3.783 -12.216 -23.645 1.00 94.88 554 GLU A C 1
ATOM 4258 O O . GLU A 1 554 ? -3.163 -12.719 -24.589 1.00 94.88 554 GLU A O 1
ATOM 4263 N N . LEU A 1 555 ? -4.407 -11.033 -23.772 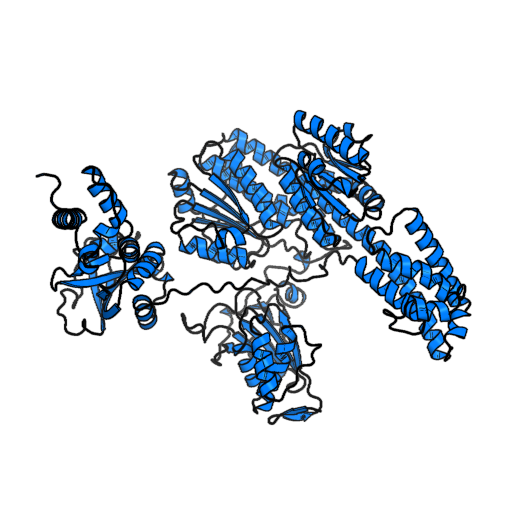1.00 92.38 555 LEU A N 1
ATOM 4264 C CA . LEU A 1 555 ? -4.321 -10.247 -25.010 1.00 92.38 555 LEU A CA 1
ATOM 4265 C C . LEU A 1 555 ? -2.870 -9.857 -25.297 1.00 92.38 555 LEU A C 1
ATOM 4267 O O . LEU A 1 555 ? -2.391 -10.060 -26.413 1.00 92.38 555 LEU A O 1
ATOM 4271 N N . ALA A 1 556 ? -2.153 -9.354 -24.286 1.00 94.00 556 ALA A N 1
ATOM 4272 C CA . ALA A 1 556 ? -0.744 -8.991 -24.414 1.00 94.00 556 ALA A CA 1
ATOM 4273 C C . ALA A 1 556 ? 0.120 -10.192 -24.822 1.00 94.00 556 ALA A C 1
ATOM 4275 O O . ALA A 1 556 ? 0.975 -10.071 -25.695 1.00 94.00 556 ALA A O 1
ATOM 4276 N N . SER A 1 557 ? -0.119 -11.358 -24.226 1.00 94.31 557 SER A N 1
ATOM 4277 C CA . SER A 1 557 ? 0.599 -12.602 -24.513 1.00 94.31 557 SER A CA 1
ATOM 4278 C C . SER A 1 557 ? 0.393 -13.066 -25.952 1.00 94.31 557 SER A C 1
ATOM 4280 O O . SER A 1 557 ? 1.353 -13.460 -26.614 1.00 94.31 557 SER A O 1
ATOM 4282 N N . THR A 1 558 ? -0.823 -12.924 -26.480 1.00 93.19 558 THR A N 1
ATOM 4283 C CA . THR A 1 558 ? -1.107 -13.219 -27.891 1.00 93.19 558 THR A CA 1
ATOM 4284 C C . THR A 1 558 ? -0.339 -12.267 -28.819 1.00 93.19 558 THR A C 1
ATOM 4286 O O . THR A 1 558 ? 0.286 -12.706 -29.786 1.00 93.19 558 THR A O 1
ATOM 4289 N N . MET A 1 559 ? -0.282 -10.971 -28.480 1.00 93.44 559 MET A N 1
ATOM 4290 C CA . MET A 1 559 ? 0.512 -9.987 -29.231 1.00 93.44 559 MET A CA 1
ATOM 4291 C C . MET A 1 559 ? 2.022 -10.273 -29.157 1.00 93.44 559 MET A C 1
ATOM 4293 O O . MET A 1 559 ? 2.717 -10.165 -30.168 1.00 93.44 559 MET A O 1
ATOM 4297 N N . LYS A 1 560 ? 2.537 -10.675 -27.983 1.00 94.81 560 LYS A N 1
ATOM 4298 C CA . LYS A 1 560 ? 3.940 -11.089 -27.789 1.00 94.81 560 LYS A CA 1
ATOM 4299 C C . LYS A 1 560 ? 4.286 -12.274 -28.687 1.00 94.81 560 LYS A C 1
ATOM 4301 O O . LYS A 1 560 ? 5.318 -12.236 -29.345 1.00 94.81 560 LYS A O 1
ATOM 4306 N N . GLY A 1 561 ? 3.418 -13.285 -28.755 1.00 95.06 561 GLY A N 1
ATOM 4307 C CA . GLY A 1 561 ? 3.611 -14.449 -29.624 1.00 95.06 561 GLY A CA 1
ATOM 4308 C C . GLY A 1 561 ? 3.728 -14.068 -31.103 1.00 95.06 561 GLY A C 1
ATOM 4309 O O . GLY A 1 561 ? 4.652 -14.514 -31.791 1.00 95.06 561 GLY A O 1
ATOM 4310 N N . PHE A 1 562 ? 2.852 -13.176 -31.581 1.00 95.00 562 PHE A N 1
ATOM 4311 C CA . PHE A 1 562 ? 2.951 -12.651 -32.945 1.00 95.00 562 PHE A CA 1
ATOM 4312 C C . PHE A 1 562 ? 4.245 -11.863 -33.165 1.00 95.00 562 PHE A C 1
ATOM 4314 O O . PHE A 1 562 ? 4.923 -12.056 -34.170 1.00 95.00 562 PHE A O 1
ATOM 4321 N N . ARG A 1 563 ? 4.630 -11.025 -32.201 1.00 94.88 563 ARG A N 1
ATOM 4322 C CA . ARG A 1 563 ? 5.854 -10.227 -32.266 1.00 94.88 563 ARG A CA 1
ATOM 4323 C C . ARG A 1 563 ? 7.124 -11.087 -32.306 1.00 94.88 563 ARG A C 1
ATOM 4325 O O . ARG A 1 563 ? 8.024 -10.803 -33.088 1.00 94.88 563 ARG A O 1
ATOM 4332 N N . THR A 1 564 ? 7.184 -12.169 -31.528 1.00 94.94 564 THR A N 1
ATOM 4333 C CA . THR A 1 564 ? 8.283 -13.149 -31.590 1.00 94.94 564 THR A CA 1
ATOM 4334 C C . THR A 1 564 ? 8.368 -13.797 -32.970 1.00 94.94 564 THR A C 1
ATOM 4336 O O . THR A 1 564 ? 9.452 -13.850 -33.549 1.00 94.94 564 THR A O 1
ATOM 4339 N N . SER A 1 565 ? 7.222 -14.208 -33.523 1.00 94.06 565 SER A N 1
ATOM 4340 C CA . SER A 1 565 ? 7.149 -14.785 -34.873 1.00 94.06 565 SER A CA 1
ATOM 4341 C C . SER A 1 565 ? 7.622 -13.782 -35.931 1.00 94.06 565 SER A C 1
ATOM 4343 O O . SER A 1 565 ? 8.393 -14.130 -36.821 1.00 94.06 565 SER A O 1
ATOM 4345 N N . LEU A 1 566 ? 7.213 -12.514 -35.803 1.00 93.69 566 LEU A N 1
ATOM 4346 C CA . LEU A 1 566 ? 7.659 -11.430 -36.674 1.00 93.69 566 LEU A CA 1
ATOM 4347 C C . LEU A 1 566 ? 9.183 -11.282 -36.608 1.00 93.69 566 LEU A C 1
ATOM 4349 O O . LEU A 1 566 ? 9.834 -11.355 -37.641 1.00 93.69 566 LEU A O 1
ATOM 4353 N N . ALA A 1 567 ? 9.758 -11.175 -35.407 1.00 91.31 567 ALA A N 1
ATOM 4354 C CA . ALA A 1 567 ? 11.196 -11.004 -35.201 1.00 91.31 567 ALA A CA 1
ATOM 4355 C C . ALA A 1 567 ? 12.052 -12.190 -35.690 1.00 91.31 567 ALA A C 1
ATOM 4357 O O . ALA A 1 567 ? 13.223 -12.012 -36.029 1.00 91.31 567 ALA A O 1
ATOM 4358 N N . GLU A 1 568 ? 11.521 -13.413 -35.703 1.00 93.44 568 GLU A N 1
ATOM 4359 C CA . GLU A 1 568 ? 12.182 -14.571 -36.322 1.00 93.44 568 GLU A CA 1
ATOM 4360 C C . GLU A 1 568 ? 12.238 -14.439 -37.846 1.00 93.44 568 GLU A C 1
ATOM 4362 O O . GLU A 1 568 ? 13.314 -14.586 -38.431 1.00 93.44 568 GLU A O 1
ATOM 4367 N N . ILE A 1 569 ? 11.117 -14.065 -38.468 1.00 92.38 569 ILE A N 1
ATOM 4368 C CA . ILE A 1 569 ? 11.028 -13.829 -39.913 1.00 92.38 569 ILE A CA 1
ATOM 4369 C C . ILE A 1 569 ? 11.969 -12.686 -40.324 1.00 92.38 569 ILE A C 1
ATOM 4371 O O . ILE A 1 569 ? 12.787 -12.865 -41.230 1.00 92.38 569 ILE A O 1
ATOM 4375 N N . THR A 1 570 ? 11.946 -11.545 -39.620 1.00 87.94 570 THR A N 1
ATOM 4376 C CA . THR A 1 570 ? 12.808 -10.399 -39.956 1.00 87.94 570 THR A CA 1
ATOM 4377 C C . THR A 1 570 ? 14.292 -10.690 -39.734 1.00 87.94 570 THR A C 1
ATOM 4379 O O . THR A 1 570 ? 15.121 -10.205 -40.501 1.00 87.94 570 THR A O 1
ATOM 4382 N N . ARG A 1 571 ? 14.668 -11.514 -38.741 1.00 89.38 571 ARG A N 1
ATOM 4383 C CA . ARG A 1 571 ? 16.062 -11.989 -38.598 1.00 89.38 571 ARG A CA 1
ATOM 4384 C C . ARG A 1 571 ? 16.490 -12.843 -39.792 1.00 89.38 571 ARG A C 1
ATOM 4386 O O . ARG A 1 571 ? 17.605 -12.684 -40.289 1.00 89.38 571 ARG A O 1
ATOM 4393 N N . GLY A 1 572 ? 15.596 -13.703 -40.283 1.00 87.00 572 GLY A N 1
ATOM 4394 C CA . GLY A 1 572 ? 15.786 -14.441 -41.531 1.00 87.00 572 GLY A CA 1
ATOM 4395 C C . GLY A 1 572 ? 16.034 -13.511 -42.722 1.00 87.00 572 GLY A C 1
ATOM 4396 O O . GLY A 1 572 ? 17.004 -13.701 -43.456 1.00 87.00 572 GLY A O 1
ATOM 4397 N N . HIS A 1 573 ? 15.215 -12.467 -42.875 1.00 87.56 573 HIS A N 1
ATOM 4398 C CA . HIS A 1 573 ? 15.375 -11.441 -43.915 1.00 87.56 573 HIS A CA 1
ATOM 4399 C C . HIS A 1 573 ? 16.717 -10.703 -43.809 1.00 87.56 573 HIS A C 1
ATOM 4401 O O . HIS A 1 573 ? 17.414 -10.576 -44.812 1.00 87.56 573 HIS A O 1
ATOM 4407 N N . GLN A 1 574 ? 17.126 -10.297 -42.600 1.00 80.44 574 GLN A N 1
ATOM 4408 C CA . GLN A 1 574 ? 18.414 -9.629 -42.355 1.00 80.44 574 GLN A CA 1
ATOM 4409 C C . GLN A 1 574 ? 19.606 -10.510 -42.746 1.00 80.44 574 GLN A C 1
ATOM 4411 O O . GLN A 1 574 ? 20.509 -10.045 -43.432 1.00 80.44 574 GLN A O 1
ATOM 4416 N N . SER A 1 575 ? 19.592 -11.796 -42.375 1.00 85.19 575 SER A N 1
ATOM 4417 C CA . SER A 1 575 ? 20.658 -12.740 -42.753 1.00 85.19 575 SER A CA 1
ATOM 4418 C C . SER A 1 575 ? 20.784 -12.983 -44.262 1.00 85.19 575 SER A C 1
ATOM 4420 O O . SER A 1 575 ? 21.828 -13.438 -44.721 1.00 85.19 575 SER A O 1
ATOM 4422 N N . ARG A 1 576 ? 19.724 -12.696 -45.027 1.00 84.19 576 ARG A N 1
ATOM 4423 C CA . ARG A 1 576 ? 19.678 -12.807 -46.492 1.00 84.19 576 ARG A CA 1
ATOM 4424 C C . ARG A 1 576 ? 19.781 -11.447 -47.192 1.00 84.19 576 ARG A C 1
ATOM 4426 O O . ARG A 1 576 ? 19.606 -11.403 -48.404 1.00 84.19 576 ARG A O 1
ATOM 4433 N N . GLU A 1 577 ? 20.022 -10.375 -46.435 1.00 83.75 577 GLU A N 1
ATOM 4434 C CA . GLU A 1 577 ? 20.134 -8.991 -46.914 1.00 83.75 577 GLU A CA 1
ATOM 4435 C C . GLU A 1 577 ? 18.922 -8.499 -47.729 1.00 83.75 577 GLU A C 1
ATOM 4437 O O . GLU A 1 577 ? 19.069 -7.737 -48.682 1.00 83.75 577 GLU A O 1
ATOM 4442 N N . TYR A 1 578 ? 17.706 -8.917 -47.357 1.00 79.94 578 TYR A N 1
ATOM 4443 C CA . TYR A 1 578 ? 16.493 -8.477 -48.057 1.00 79.94 578 TYR A CA 1
ATOM 4444 C C . TYR A 1 578 ? 16.292 -6.962 -47.943 1.00 79.94 578 TYR A C 1
ATOM 4446 O O . TYR A 1 578 ? 16.387 -6.369 -46.865 1.00 79.94 578 TYR A O 1
ATOM 4454 N N . THR A 1 579 ? 15.925 -6.343 -49.061 1.00 77.50 579 THR A N 1
ATOM 4455 C CA . THR A 1 579 ? 15.400 -4.976 -49.099 1.00 77.50 579 THR A CA 1
ATOM 4456 C C . THR A 1 579 ? 14.000 -4.907 -48.482 1.00 77.50 579 THR A C 1
ATOM 4458 O O . THR A 1 579 ? 13.290 -5.907 -48.385 1.00 77.50 579 THR A O 1
ATOM 4461 N N . VAL A 1 580 ? 13.540 -3.703 -48.121 1.00 72.69 580 VAL A N 1
ATOM 4462 C CA . VAL A 1 580 ? 12.173 -3.495 -47.596 1.00 72.69 580 VAL A CA 1
ATOM 4463 C C . VAL A 1 580 ? 11.108 -4.043 -48.559 1.00 72.69 580 VAL A C 1
ATOM 4465 O O . VAL A 1 580 ? 10.138 -4.654 -48.115 1.00 72.69 580 VAL A O 1
ATOM 4468 N N . TYR A 1 581 ? 11.302 -3.888 -49.871 1.00 75.06 581 TYR A N 1
ATOM 4469 C CA . TYR A 1 581 ? 10.377 -4.394 -50.889 1.00 75.06 581 TYR A CA 1
ATOM 4470 C C . TYR A 1 581 ? 10.357 -5.927 -50.964 1.00 75.06 581 TYR A C 1
ATOM 4472 O O . TYR A 1 581 ? 9.284 -6.515 -51.085 1.00 75.06 581 TYR A O 1
ATOM 4480 N N . GLU A 1 582 ? 11.517 -6.579 -50.853 1.00 77.88 582 GLU A N 1
ATOM 4481 C CA . GLU A 1 582 ? 11.616 -8.045 -50.821 1.00 77.88 582 GLU A CA 1
ATOM 4482 C C . GLU A 1 582 ? 10.998 -8.620 -49.546 1.00 77.88 582 GLU A C 1
ATOM 4484 O O . GLU A 1 582 ? 10.242 -9.588 -49.617 1.00 77.88 582 GLU A O 1
ATOM 4489 N N . SER A 1 583 ? 11.233 -7.977 -48.399 1.00 75.88 583 SER A N 1
ATOM 4490 C CA . SER A 1 583 ? 10.615 -8.352 -47.125 1.00 75.88 583 SER A CA 1
ATOM 4491 C C . SER A 1 583 ? 9.093 -8.226 -47.178 1.00 75.88 583 SER A C 1
ATOM 4493 O O . SER A 1 583 ? 8.388 -9.135 -46.751 1.00 75.88 583 SER A O 1
ATOM 4495 N N . ILE A 1 584 ? 8.561 -7.146 -47.761 1.00 81.62 584 ILE A N 1
ATOM 4496 C CA . ILE A 1 584 ? 7.112 -6.959 -47.943 1.00 81.62 584 ILE A CA 1
ATOM 4497 C C . ILE A 1 584 ? 6.522 -7.980 -48.927 1.00 81.62 584 ILE A C 1
ATOM 4499 O O . ILE A 1 584 ? 5.348 -8.320 -48.808 1.00 81.62 584 ILE A O 1
ATOM 4503 N N . ALA A 1 585 ? 7.293 -8.489 -49.889 1.00 80.25 585 ALA A N 1
ATOM 4504 C CA . ALA A 1 585 ? 6.839 -9.512 -50.834 1.00 80.25 585 ALA A CA 1
ATOM 4505 C C . ALA A 1 585 ? 6.918 -10.951 -50.277 1.00 80.25 585 ALA A C 1
ATOM 4507 O O . ALA A 1 585 ? 6.462 -11.893 -50.936 1.00 80.25 585 ALA A O 1
ATOM 4508 N N . ASP A 1 586 ? 7.483 -11.137 -49.081 1.00 87.50 586 ASP A N 1
ATOM 4509 C CA . ASP A 1 586 ? 7.721 -12.452 -48.502 1.00 87.50 586 ASP A CA 1
ATOM 4510 C C . ASP A 1 586 ? 6.423 -13.191 -48.120 1.00 87.50 586 ASP A C 1
ATOM 4512 O O . ASP A 1 586 ? 5.524 -12.683 -47.442 1.00 87.50 586 ASP A O 1
ATOM 4516 N N . ARG A 1 587 ? 6.332 -14.457 -48.544 1.00 88.00 587 ARG A N 1
ATOM 4517 C CA . ARG A 1 587 ? 5.130 -15.285 -48.349 1.00 88.00 587 ARG A CA 1
ATOM 4518 C C . ARG A 1 587 ? 4.965 -15.752 -46.908 1.00 88.00 587 ARG A C 1
ATOM 4520 O O . ARG A 1 587 ? 3.831 -15.979 -46.479 1.00 88.00 587 ARG A O 1
ATOM 4527 N N . GLU A 1 588 ? 6.066 -15.962 -46.195 1.00 90.75 588 GLU A N 1
ATOM 4528 C CA . GLU A 1 588 ? 6.042 -16.397 -44.799 1.00 90.75 588 GLU A CA 1
ATOM 4529 C C . GLU A 1 588 ? 5.526 -15.265 -43.903 1.00 90.75 588 GLU A C 1
ATOM 4531 O O . GLU A 1 588 ? 4.557 -15.466 -43.163 1.00 90.75 588 GLU A O 1
ATOM 4536 N N . LEU A 1 589 ? 6.047 -14.049 -44.102 1.00 89.81 589 LEU A N 1
ATOM 4537 C CA . LEU A 1 589 ? 5.549 -12.825 -43.477 1.00 89.81 589 LEU A CA 1
ATOM 4538 C C . LEU A 1 589 ? 4.045 -12.622 -43.712 1.00 89.81 589 LEU A C 1
ATOM 4540 O O . LEU A 1 589 ? 3.292 -12.361 -42.771 1.00 89.81 589 LEU A O 1
ATOM 4544 N N . HIS A 1 590 ? 3.570 -12.785 -44.952 1.00 91.69 590 HIS A N 1
ATOM 4545 C CA . HIS A 1 590 ? 2.148 -12.612 -45.278 1.00 91.69 590 HIS A CA 1
ATOM 4546 C C . HIS A 1 590 ? 1.237 -13.566 -44.507 1.00 91.69 590 HIS A C 1
ATOM 4548 O O . HIS A 1 590 ? 0.187 -13.139 -44.025 1.00 91.69 590 HIS A O 1
ATOM 4554 N N . ARG A 1 591 ? 1.625 -14.841 -44.383 1.00 92.75 591 ARG A N 1
ATOM 4555 C CA . ARG A 1 591 ? 0.844 -15.853 -43.650 1.00 92.75 591 ARG A CA 1
ATOM 4556 C C . ARG A 1 591 ? 0.778 -15.545 -42.159 1.00 92.75 591 ARG A C 1
ATOM 4558 O O . ARG A 1 591 ? -0.295 -15.670 -41.562 1.00 92.75 591 ARG A O 1
ATOM 4565 N N . ALA A 1 592 ? 1.902 -15.128 -41.575 1.00 92.75 592 ALA A N 1
ATOM 4566 C CA . ALA A 1 592 ? 1.958 -14.713 -40.180 1.00 92.75 592 ALA A CA 1
ATOM 4567 C C . ALA A 1 592 ? 1.026 -13.513 -39.936 1.00 92.75 592 ALA A C 1
ATOM 4569 O O . ALA A 1 592 ? 0.176 -13.563 -39.043 1.00 92.75 592 ALA A O 1
ATOM 4570 N N . ILE A 1 593 ? 1.110 -12.480 -40.786 1.00 95.19 593 ILE A N 1
ATOM 4571 C CA . ILE A 1 593 ? 0.250 -11.294 -40.689 1.00 95.19 593 ILE A CA 1
ATOM 4572 C C . ILE A 1 593 ? -1.229 -11.657 -40.869 1.00 95.19 593 ILE A C 1
ATOM 4574 O O . ILE A 1 593 ? -2.053 -11.182 -40.096 1.00 95.19 593 ILE A O 1
ATOM 4578 N N . ASP A 1 594 ? -1.602 -12.488 -41.847 1.00 93.19 594 ASP A N 1
ATOM 4579 C CA . ASP A 1 594 ? -3.013 -12.834 -42.086 1.00 93.19 594 ASP A CA 1
ATOM 4580 C C . ASP A 1 594 ? -3.657 -13.559 -40.905 1.00 93.19 594 ASP A C 1
ATOM 4582 O O . ASP A 1 594 ? -4.804 -13.271 -40.552 1.00 93.19 594 ASP A O 1
ATOM 4586 N N . THR A 1 595 ? -2.913 -14.479 -40.288 1.00 92.25 595 THR A N 1
ATOM 4587 C CA . THR A 1 595 ? -3.381 -15.238 -39.125 1.00 92.25 595 THR A CA 1
ATOM 4588 C C . THR A 1 595 ? -3.718 -14.285 -37.981 1.00 92.25 595 THR A C 1
ATOM 4590 O O . THR A 1 595 ? -4.835 -14.300 -37.458 1.00 92.25 595 THR A O 1
ATOM 4593 N N . TYR A 1 596 ? -2.789 -13.386 -37.657 1.00 94.19 596 TYR A N 1
ATOM 4594 C CA . TYR A 1 596 ? -2.958 -12.455 -36.550 1.00 94.19 596 TYR A CA 1
ATOM 4595 C C . TYR A 1 596 ? -3.943 -11.318 -36.869 1.00 94.19 596 TYR A C 1
ATOM 4597 O O . TYR A 1 596 ? -4.778 -10.960 -36.041 1.00 94.19 596 TYR A O 1
ATOM 4605 N N . ALA A 1 597 ? -3.951 -10.797 -38.098 1.00 94.81 597 ALA A N 1
ATOM 4606 C CA . ALA A 1 597 ? -4.906 -9.777 -38.528 1.00 94.81 597 ALA A CA 1
ATOM 4607 C C . ALA A 1 597 ? -6.359 -10.284 -38.487 1.00 94.81 597 ALA A C 1
ATOM 4609 O O . ALA A 1 597 ? -7.276 -9.509 -38.193 1.00 94.81 597 ALA A O 1
ATOM 4610 N N . ALA A 1 598 ? -6.595 -11.574 -38.755 1.00 94.06 598 ALA A N 1
ATOM 4611 C CA . ALA A 1 598 ? -7.918 -12.182 -38.625 1.00 94.06 598 ALA A CA 1
ATOM 4612 C C . ALA A 1 598 ? -8.390 -12.220 -37.164 1.00 94.06 598 ALA A C 1
ATOM 4614 O O . ALA A 1 598 ? -9.548 -11.895 -36.886 1.00 94.06 598 ALA A O 1
ATOM 4615 N N . GLU A 1 599 ? -7.505 -12.576 -36.236 1.00 93.56 599 GLU A N 1
ATOM 4616 C CA . GLU A 1 599 ? -7.789 -12.562 -34.801 1.00 93.56 599 GLU A CA 1
ATOM 4617 C C . GLU A 1 599 ? -8.006 -11.136 -34.278 1.00 93.56 599 GLU A C 1
ATOM 4619 O O . GLU A 1 599 ? -9.048 -10.846 -33.687 1.00 93.56 599 GLU A O 1
ATOM 4624 N N . PHE A 1 600 ? -7.112 -10.208 -34.622 1.00 94.88 600 PHE A N 1
ATOM 4625 C CA . PHE A 1 600 ? -7.231 -8.793 -34.280 1.00 94.88 600 PHE A CA 1
ATOM 4626 C C . PHE A 1 600 ? -8.551 -8.185 -34.780 1.00 94.88 600 PHE A C 1
ATOM 4628 O O . PHE A 1 600 ? -9.236 -7.451 -34.063 1.00 94.88 600 PHE A O 1
ATOM 4635 N N . LYS A 1 601 ? -8.978 -8.542 -36.000 1.00 94.00 601 LYS A N 1
ATOM 4636 C CA . LYS A 1 601 ? -10.276 -8.126 -36.550 1.00 94.00 601 LYS A CA 1
ATOM 4637 C C . LYS A 1 601 ? -11.451 -8.664 -35.726 1.00 94.00 601 LYS A C 1
ATOM 4639 O O . LYS A 1 601 ? -12.438 -7.943 -35.574 1.00 94.00 601 LYS A O 1
ATOM 4644 N N . ARG A 1 602 ? -11.369 -9.893 -35.196 1.00 94.00 602 ARG A N 1
ATOM 4645 C CA . ARG A 1 602 ? -12.403 -10.456 -34.305 1.00 94.00 602 ARG A CA 1
ATOM 4646 C C . ARG A 1 602 ? -12.469 -9.688 -32.989 1.00 94.00 602 ARG A C 1
ATOM 4648 O O . ARG A 1 602 ? -13.571 -9.324 -32.588 1.00 94.00 602 ARG A O 1
ATOM 4655 N N . TRP A 1 603 ? -11.329 -9.387 -32.365 1.00 93.56 603 TRP A N 1
ATOM 4656 C CA . TRP A 1 603 ? -11.291 -8.566 -31.149 1.00 93.56 603 TRP A CA 1
ATOM 4657 C C . TRP A 1 603 ? -11.926 -7.199 -31.380 1.00 93.56 603 TRP A C 1
ATOM 4659 O O . TRP A 1 603 ? -12.820 -6.798 -30.638 1.00 93.56 603 TRP A O 1
ATOM 4669 N N . ARG A 1 604 ? -11.551 -6.523 -32.473 1.00 92.62 604 ARG A N 1
ATOM 4670 C CA . ARG A 1 604 ? -12.134 -5.230 -32.846 1.00 92.62 604 ARG A CA 1
ATOM 4671 C C . ARG A 1 604 ? -13.648 -5.310 -33.053 1.00 92.62 604 ARG A C 1
ATOM 4673 O O . ARG A 1 604 ? -14.368 -4.449 -32.567 1.00 92.62 604 ARG A O 1
ATOM 4680 N N . ALA A 1 605 ? -14.141 -6.346 -33.735 1.00 92.06 605 ALA A N 1
ATOM 4681 C CA . ALA A 1 605 ? -15.576 -6.537 -33.968 1.00 92.06 605 ALA A CA 1
ATOM 4682 C C . ALA A 1 605 ? -16.374 -6.787 -32.675 1.00 92.06 605 ALA A C 1
ATOM 4684 O O . ALA A 1 605 ? -17.553 -6.455 -32.618 1.00 92.06 605 ALA A O 1
ATOM 4685 N N . ARG A 1 606 ? -15.738 -7.350 -31.640 1.00 90.69 606 ARG A N 1
ATOM 4686 C CA . ARG A 1 606 ? -16.336 -7.568 -30.311 1.00 90.69 606 ARG A CA 1
ATOM 4687 C C . ARG A 1 606 ? -16.089 -6.419 -29.326 1.00 90.69 606 ARG A C 1
ATOM 4689 O O . ARG A 1 606 ? -16.501 -6.519 -28.174 1.00 90.69 606 ARG A O 1
ATOM 4696 N N . GLY A 1 607 ? -15.406 -5.355 -29.754 1.00 90.25 607 GLY A N 1
ATOM 4697 C CA . GLY A 1 607 ? -15.026 -4.233 -28.894 1.00 90.25 607 GLY A CA 1
ATOM 4698 C C . GLY A 1 607 ? -13.950 -4.570 -27.855 1.00 90.25 607 GLY A C 1
ATOM 4699 O O . GLY A 1 607 ? -13.787 -3.825 -26.903 1.00 90.25 607 GLY A O 1
ATOM 4700 N N . GLU A 1 608 ? -13.204 -5.668 -28.013 1.00 92.69 608 GLU A N 1
ATOM 4701 C CA . GLU A 1 608 ? -12.264 -6.197 -27.004 1.00 92.69 608 GLU A CA 1
ATOM 4702 C C . GLU A 1 608 ? -10.917 -5.456 -26.930 1.00 92.69 608 GLU A C 1
ATOM 4704 O O . GLU A 1 608 ? -10.016 -5.854 -26.196 1.00 92.69 608 GLU A O 1
ATOM 4709 N N . LEU A 1 609 ? -10.761 -4.382 -27.701 1.00 91.94 609 LEU A N 1
ATOM 4710 C CA . LEU A 1 609 ? -9.546 -3.566 -27.730 1.00 91.94 609 LEU A CA 1
ATOM 4711 C C . LEU A 1 609 ? -9.678 -2.303 -26.865 1.00 91.94 609 LEU A C 1
ATOM 4713 O O . LEU A 1 609 ? -8.834 -1.418 -26.942 1.00 91.94 609 LEU A O 1
ATOM 4717 N N . ALA A 1 610 ? -10.705 -2.224 -26.010 1.00 89.94 610 ALA A N 1
ATOM 4718 C CA . ALA A 1 610 ? -11.012 -1.051 -25.192 1.00 89.94 610 ALA A CA 1
ATOM 4719 C C . ALA A 1 610 ? -10.064 -0.843 -23.991 1.00 89.94 610 ALA A C 1
ATOM 4721 O O . ALA A 1 610 ? -10.369 -0.083 -23.081 1.00 89.94 610 ALA A O 1
ATOM 4722 N N . SER A 1 611 ? -8.938 -1.546 -23.926 1.00 87.44 611 SER A N 1
ATOM 4723 C CA . SER A 1 611 ? -7.878 -1.294 -22.936 1.00 87.44 611 SER A CA 1
ATOM 4724 C C . SER A 1 611 ? -6.571 -0.846 -23.582 1.00 87.44 611 SER A C 1
ATOM 4726 O O . SER A 1 611 ? -5.594 -0.636 -22.874 1.00 87.44 611 SER A O 1
ATOM 4728 N N . MET A 1 612 ? -6.572 -0.712 -24.906 1.00 90.31 612 MET A N 1
ATOM 4729 C CA . MET A 1 612 ? -5.480 -0.183 -25.708 1.00 90.31 612 MET A CA 1
ATOM 4730 C C . MET A 1 612 ? -5.866 1.212 -26.206 1.00 90.31 612 MET A C 1
ATOM 4732 O O . MET A 1 612 ? -7.056 1.519 -26.364 1.00 90.31 612 MET A O 1
ATOM 4736 N N . SER A 1 613 ? -4.873 2.059 -26.453 1.00 90.75 613 SER A N 1
ATOM 4737 C CA . SER A 1 613 ? -5.086 3.373 -27.047 1.00 90.75 613 SER A CA 1
ATOM 4738 C C . SER A 1 613 ? -5.642 3.259 -28.473 1.00 90.75 613 SER A C 1
ATOM 4740 O O . SER A 1 613 ? -5.306 2.355 -29.244 1.00 90.75 613 SER A O 1
ATOM 4742 N N . ASN A 1 614 ? -6.520 4.200 -28.839 1.00 90.69 614 ASN A N 1
ATOM 4743 C CA . ASN A 1 614 ? -7.142 4.224 -30.168 1.00 90.69 614 ASN A CA 1
ATOM 4744 C C . ASN A 1 614 ? -6.100 4.379 -31.287 1.00 90.69 614 ASN A C 1
ATOM 4746 O O . ASN A 1 614 ? -6.270 3.800 -32.358 1.00 90.69 614 ASN A O 1
ATOM 4750 N N . GLU A 1 615 ? -5.024 5.126 -31.021 1.00 91.75 615 GLU A N 1
ATOM 4751 C CA . GLU A 1 615 ? -3.882 5.290 -31.924 1.00 91.75 615 GLU A CA 1
ATOM 4752 C C . GLU A 1 615 ? -3.216 3.942 -32.207 1.00 91.75 615 GLU A C 1
ATOM 4754 O O . GLU A 1 615 ? -3.215 3.496 -33.349 1.00 91.75 615 GLU A O 1
ATOM 4759 N N . VAL A 1 616 ? -2.768 3.225 -31.171 1.00 93.62 616 VAL A N 1
ATOM 4760 C CA . VAL A 1 616 ? -2.104 1.921 -31.327 1.00 93.62 616 VAL A CA 1
ATOM 4761 C C . VAL A 1 616 ? -3.023 0.910 -32.022 1.00 93.62 616 VAL A C 1
ATOM 4763 O O . VAL A 1 616 ? -2.588 0.185 -32.919 1.00 93.62 616 VAL A O 1
ATOM 4766 N N . ALA A 1 617 ? -4.313 0.884 -31.670 1.00 93.38 617 ALA A N 1
ATOM 4767 C CA . ALA A 1 617 ? -5.294 0.012 -32.314 1.00 93.38 617 ALA A CA 1
ATOM 4768 C C . ALA A 1 617 ? -5.439 0.289 -33.823 1.00 93.38 617 ALA A C 1
ATOM 4770 O O . ALA A 1 617 ? -5.545 -0.645 -34.628 1.00 93.38 617 ALA A O 1
ATOM 4771 N N . SER A 1 618 ? -5.486 1.571 -34.193 1.00 93.62 618 SER A N 1
ATOM 4772 C CA . SER A 1 618 ? -5.614 2.028 -35.577 1.00 93.62 618 SER A CA 1
ATOM 4773 C C . SER A 1 618 ? -4.340 1.744 -36.371 1.00 93.62 618 SER A C 1
ATOM 4775 O O . SER A 1 618 ? -4.407 1.146 -37.448 1.00 93.62 618 SER A O 1
ATOM 4777 N N . ASP A 1 619 ? -3.187 2.079 -35.797 1.00 94.88 619 ASP A N 1
ATOM 4778 C CA . ASP A 1 619 ? -1.875 1.911 -36.412 1.00 94.88 619 ASP A CA 1
ATOM 4779 C C . ASP A 1 619 ? -1.589 0.443 -36.706 1.00 94.88 619 ASP A C 1
ATOM 4781 O O . ASP A 1 619 ? -1.190 0.120 -37.818 1.00 94.88 619 ASP A O 1
ATOM 4785 N N . ILE A 1 620 ? -1.872 -0.480 -35.778 1.00 95.62 620 ILE A N 1
ATOM 4786 C CA . ILE A 1 620 ? -1.717 -1.925 -36.028 1.00 95.62 620 ILE A CA 1
ATOM 4787 C C . ILE A 1 620 ? -2.554 -2.362 -37.238 1.00 95.62 620 ILE A C 1
ATOM 4789 O O . ILE A 1 620 ? -2.064 -3.057 -38.131 1.00 95.62 620 ILE A O 1
ATOM 4793 N N . ALA A 1 621 ? -3.820 -1.937 -37.299 1.00 94.50 621 ALA A N 1
ATOM 4794 C CA . ALA A 1 621 ? -4.721 -2.315 -38.385 1.00 94.50 621 ALA A CA 1
ATOM 4795 C C . ALA A 1 621 ? -4.255 -1.790 -39.754 1.00 94.50 621 ALA A C 1
ATOM 4797 O O . ALA A 1 621 ? -4.478 -2.447 -40.779 1.00 94.50 621 ALA A O 1
ATOM 4798 N N . LEU A 1 622 ? -3.642 -0.608 -39.772 1.00 94.44 622 LEU A N 1
ATOM 4799 C CA . LEU A 1 622 ? -3.096 0.034 -40.959 1.00 94.44 622 LEU A CA 1
ATOM 4800 C C . LEU A 1 622 ? -1.748 -0.580 -41.367 1.00 94.44 622 LEU A C 1
ATOM 4802 O O . LEU A 1 622 ? -1.572 -0.969 -42.523 1.00 94.44 622 LEU A O 1
ATOM 4806 N N . LEU A 1 623 ? -0.840 -0.773 -40.410 1.00 95.38 623 LEU A N 1
ATOM 4807 C CA . LEU A 1 623 ? 0.481 -1.367 -40.608 1.00 95.38 623 LEU A CA 1
ATOM 4808 C C . LEU A 1 623 ? 0.397 -2.812 -41.110 1.00 95.38 623 LEU A C 1
ATOM 4810 O O . LEU A 1 623 ? 1.227 -3.202 -41.924 1.00 95.38 623 LEU A O 1
ATOM 4814 N N . PHE A 1 624 ? -0.646 -3.584 -40.770 1.00 95.75 624 PHE A N 1
ATOM 4815 C CA . PHE A 1 624 ? -0.888 -4.876 -41.432 1.00 95.75 624 PHE A CA 1
ATOM 4816 C C . PHE A 1 624 ? -1.063 -4.760 -42.947 1.00 95.75 624 PHE A C 1
ATOM 4818 O O . PHE A 1 624 ? -0.694 -5.678 -43.678 1.00 95.75 624 PHE A O 1
ATOM 4825 N N . LYS A 1 625 ? -1.665 -3.672 -43.441 1.00 93.75 625 LYS A N 1
ATOM 4826 C CA . LYS A 1 625 ? -1.866 -3.468 -44.880 1.00 93.75 625 LYS A CA 1
ATOM 4827 C C . LYS A 1 625 ? -0.562 -3.058 -45.558 1.00 93.75 625 LYS A C 1
ATOM 4829 O O . LYS A 1 625 ? -0.256 -3.622 -46.607 1.00 93.75 625 LYS A O 1
ATOM 4834 N N . TYR A 1 626 ? 0.200 -2.149 -44.948 1.00 93.00 626 TYR A N 1
ATOM 4835 C CA . TYR A 1 626 ? 1.506 -1.720 -45.459 1.00 93.00 626 TYR A CA 1
ATOM 4836 C C . TYR A 1 626 ? 2.542 -2.849 -45.430 1.00 93.00 626 TYR A C 1
ATOM 4838 O O . TYR A 1 626 ? 3.152 -3.138 -46.453 1.00 93.00 626 TYR A O 1
ATOM 4846 N N . ALA A 1 627 ? 2.673 -3.571 -44.313 1.00 90.75 627 ALA A N 1
ATOM 4847 C CA . ALA A 1 627 ? 3.599 -4.701 -44.186 1.00 90.75 627 ALA A CA 1
ATOM 4848 C C . ALA A 1 627 ? 3.267 -5.869 -45.138 1.00 90.75 627 ALA A C 1
ATOM 4850 O O . ALA A 1 627 ? 4.139 -6.670 -45.458 1.00 90.75 627 ALA A O 1
ATOM 4851 N N . LYS A 1 628 ? 2.021 -5.952 -45.628 1.00 89.88 628 LYS A N 1
ATOM 4852 C CA . LYS A 1 628 ? 1.599 -6.894 -46.678 1.00 89.88 628 LYS A CA 1
ATOM 4853 C C . LYS A 1 628 ? 1.700 -6.352 -48.109 1.00 89.88 628 LYS A C 1
ATOM 4855 O O . LYS A 1 628 ? 1.313 -7.061 -49.038 1.00 89.88 628 LYS A O 1
ATOM 4860 N N . GLY A 1 629 ? 2.109 -5.099 -48.300 1.00 84.69 629 GLY A N 1
ATOM 4861 C CA . GLY A 1 629 ? 2.168 -4.465 -49.620 1.00 84.69 629 GLY A CA 1
ATOM 4862 C C . GLY A 1 629 ? 0.797 -4.258 -50.270 1.00 84.69 629 GLY A C 1
ATOM 4863 O O . GLY A 1 629 ? 0.695 -4.192 -51.490 1.00 84.69 629 GLY A O 1
ATOM 4864 N N . LYS A 1 630 ? -0.285 -4.194 -49.477 1.00 87.38 630 LYS A N 1
ATOM 4865 C CA . LYS A 1 630 ? -1.635 -3.876 -49.986 1.00 87.38 630 LYS A CA 1
ATOM 4866 C C . LYS A 1 630 ? -1.827 -2.386 -50.266 1.00 87.38 630 LYS A C 1
ATOM 4868 O O . LYS A 1 630 ? -2.791 -2.024 -50.933 1.00 87.38 630 LYS A O 1
ATOM 4873 N N . LEU A 1 631 ? -0.965 -1.555 -49.691 1.00 86.75 631 LEU A N 1
ATOM 4874 C CA . LEU A 1 631 ? -0.916 -0.110 -49.865 1.00 86.75 631 LEU A CA 1
ATOM 4875 C C . LEU A 1 631 ? 0.507 0.278 -50.309 1.00 86.75 631 LEU A C 1
ATOM 4877 O O . LEU A 1 631 ? 1.443 -0.443 -49.941 1.00 86.75 631 LEU A O 1
ATOM 4881 N N . PRO A 1 632 ? 0.675 1.373 -51.073 1.00 80.94 632 PRO A N 1
ATOM 4882 C CA . PRO A 1 632 ? 1.989 1.894 -51.456 1.00 80.94 632 PRO A CA 1
ATOM 4883 C C . PRO A 1 632 ? 2.866 2.210 -50.236 1.00 80.94 632 PRO A C 1
ATOM 4885 O O . PRO A 1 632 ? 2.370 2.673 -49.213 1.00 80.94 632 PRO A O 1
ATOM 4888 N N . VAL A 1 633 ? 4.175 1.960 -50.319 1.00 76.44 633 VAL A N 1
ATOM 4889 C CA . VAL A 1 633 ? 5.103 2.208 -49.192 1.00 76.44 633 VAL A CA 1
ATOM 4890 C C . VAL A 1 633 ? 5.372 3.707 -49.023 1.00 76.44 633 VAL A C 1
ATOM 4892 O O . VAL A 1 633 ? 5.642 4.181 -47.921 1.00 76.44 633 VAL A O 1
ATOM 4895 N N . GLU A 1 634 ? 5.239 4.465 -50.104 1.00 80.19 634 GLU A N 1
ATOM 4896 C CA . GLU A 1 634 ? 5.366 5.916 -50.141 1.00 80.19 634 GLU A CA 1
ATOM 4897 C C . GLU A 1 634 ? 4.295 6.592 -49.275 1.00 80.19 634 GLU A C 1
ATOM 4899 O O . GLU A 1 634 ? 4.609 7.508 -48.513 1.00 80.19 634 GLU A O 1
ATOM 4904 N N . ASP A 1 635 ? 3.061 6.079 -49.314 1.00 84.25 635 ASP A N 1
ATOM 4905 C CA . ASP A 1 635 ? 1.953 6.571 -48.489 1.00 84.25 635 ASP A CA 1
ATOM 4906 C C . ASP A 1 635 ? 2.243 6.353 -46.996 1.00 84.25 635 ASP A C 1
ATOM 4908 O O . ASP A 1 635 ? 1.990 7.234 -46.174 1.00 84.25 635 ASP A O 1
ATOM 4912 N N . PHE A 1 636 ? 2.876 5.228 -46.638 1.00 83.88 636 PHE A N 1
ATOM 4913 C CA . PHE A 1 636 ? 3.331 4.980 -45.267 1.00 83.88 636 PHE A CA 1
ATOM 4914 C C . PHE A 1 636 ? 4.347 6.032 -44.799 1.00 83.88 636 PHE A C 1
ATOM 4916 O O . PHE A 1 636 ? 4.299 6.467 -43.647 1.00 83.88 636 PHE A O 1
ATOM 4923 N N . TRP A 1 637 ? 5.270 6.464 -45.663 1.00 78.25 637 TRP A N 1
ATOM 4924 C CA . TRP A 1 637 ? 6.265 7.465 -45.278 1.00 78.25 637 TRP A CA 1
ATOM 4925 C C . TRP A 1 637 ? 5.656 8.828 -44.977 1.00 78.25 637 TRP A C 1
ATOM 4927 O O . TRP A 1 637 ? 6.181 9.505 -44.094 1.00 78.25 637 TRP A O 1
ATOM 4937 N N . MET A 1 638 ? 4.581 9.192 -45.675 1.00 81.69 638 MET A N 1
ATOM 4938 C CA . MET A 1 638 ? 3.825 10.420 -45.432 1.00 81.69 638 MET A CA 1
ATOM 4939 C C . MET A 1 638 ? 2.941 10.299 -44.186 1.00 81.69 638 MET A C 1
ATOM 4941 O O . MET A 1 638 ? 2.946 11.173 -43.329 1.00 81.69 638 MET A O 1
ATOM 4945 N N . GLU A 1 639 ? 2.201 9.198 -44.049 1.00 85.12 639 GLU A N 1
ATOM 4946 C CA . GLU A 1 639 ? 1.217 9.021 -42.973 1.00 85.12 639 GLU A CA 1
ATOM 4947 C C . GLU A 1 639 ? 1.867 8.910 -41.580 1.00 85.12 639 GLU A C 1
ATOM 4949 O O . GLU A 1 639 ? 1.267 9.295 -40.576 1.00 85.12 639 GLU A O 1
ATOM 4954 N N . PHE A 1 640 ? 3.118 8.439 -41.518 1.00 83.06 640 PHE A N 1
ATOM 4955 C CA . PHE A 1 640 ? 3.891 8.311 -40.279 1.00 83.06 640 PHE A CA 1
ATOM 4956 C C . PHE A 1 640 ? 5.017 9.347 -40.127 1.00 83.06 640 PHE A C 1
ATOM 4958 O O . PHE A 1 640 ? 5.802 9.210 -39.192 1.00 83.06 640 PHE A O 1
ATOM 4965 N N . GLU A 1 641 ? 5.119 10.366 -40.989 1.00 77.88 641 GLU A N 1
ATOM 4966 C CA . GLU A 1 641 ? 6.267 11.292 -41.082 1.00 77.88 641 GLU A CA 1
ATOM 4967 C C . GLU A 1 641 ? 6.789 11.789 -39.717 1.00 77.88 641 GLU A C 1
ATOM 4969 O O . GLU A 1 641 ? 7.960 11.583 -39.396 1.00 77.88 641 GLU A O 1
ATOM 4974 N N . ASP A 1 642 ? 5.907 12.318 -38.865 1.00 75.75 642 ASP A N 1
ATOM 4975 C CA . ASP A 1 642 ? 6.266 12.891 -37.555 1.00 75.75 642 ASP A CA 1
ATOM 4976 C C . ASP A 1 642 ? 6.608 11.855 -36.466 1.00 75.75 642 ASP A C 1
ATOM 4978 O O . ASP A 1 642 ? 7.139 12.192 -35.407 1.00 75.75 642 ASP A O 1
ATOM 4982 N N . ARG A 1 643 ? 6.250 10.583 -36.674 1.00 71.25 643 ARG A N 1
ATOM 4983 C CA . ARG A 1 643 ? 6.304 9.514 -35.655 1.00 71.25 643 ARG A CA 1
ATOM 4984 C C . ARG A 1 643 ? 7.182 8.331 -36.068 1.00 71.25 643 ARG A C 1
ATOM 4986 O O . ARG A 1 643 ? 7.337 7.374 -35.301 1.00 71.25 643 ARG A O 1
ATOM 4993 N N . ARG A 1 644 ? 7.751 8.376 -37.272 1.00 72.12 644 ARG A N 1
ATOM 4994 C CA . ARG A 1 644 ? 8.506 7.284 -37.881 1.00 72.12 644 ARG A CA 1
ATOM 4995 C C . ARG A 1 644 ? 9.910 7.180 -37.290 1.00 72.12 644 ARG A C 1
ATOM 4997 O O . ARG A 1 644 ? 10.741 8.059 -37.479 1.00 72.12 644 ARG A O 1
ATOM 5004 N N . VAL A 1 645 ? 10.201 6.042 -36.661 1.00 72.69 645 VAL A N 1
ATOM 5005 C CA . VAL A 1 645 ? 11.555 5.697 -36.178 1.00 72.69 645 VAL A CA 1
ATOM 5006 C C . VAL A 1 645 ? 12.305 4.804 -37.181 1.00 72.69 645 VAL A C 1
ATOM 5008 O O . VAL A 1 645 ? 13.530 4.755 -37.169 1.00 72.69 645 VAL A O 1
ATOM 5011 N N . SER A 1 646 ? 11.584 4.131 -38.089 1.00 75.19 646 SER A N 1
ATOM 5012 C CA . SER A 1 646 ? 12.145 3.303 -39.170 1.00 75.19 646 SER A CA 1
ATOM 5013 C C . SER A 1 646 ? 11.394 3.515 -40.487 1.00 75.19 646 SER A C 1
ATOM 5015 O O . SER A 1 646 ? 10.175 3.662 -40.496 1.00 75.19 646 SER A O 1
ATOM 5017 N N . SER A 1 647 ? 12.105 3.495 -41.617 1.00 76.06 647 SER A N 1
ATOM 5018 C CA . SER A 1 647 ? 11.517 3.549 -42.967 1.00 76.06 647 SER A CA 1
ATOM 5019 C C . SER A 1 647 ? 10.813 2.252 -43.391 1.00 76.06 647 SER A C 1
ATOM 5021 O O . SER A 1 647 ? 10.185 2.225 -44.450 1.00 76.06 647 SER A O 1
ATOM 5023 N N . SER A 1 648 ? 10.893 1.199 -42.573 1.00 83.75 648 SER A N 1
ATOM 5024 C CA . SER A 1 648 ? 10.243 -0.093 -42.789 1.00 83.75 648 SER A CA 1
ATOM 5025 C C . SER A 1 648 ? 8.881 -0.159 -42.075 1.00 83.75 648 SER A C 1
ATOM 5027 O O . SER A 1 648 ? 8.827 -0.034 -40.845 1.00 83.75 648 SER A O 1
ATOM 5029 N N . PRO A 1 649 ? 7.774 -0.440 -42.794 1.00 86.62 649 PRO A N 1
ATOM 5030 C CA . PRO A 1 649 ? 6.474 -0.706 -42.172 1.00 86.62 649 PRO A CA 1
ATOM 5031 C C . PRO A 1 649 ? 6.480 -1.916 -41.227 1.00 86.62 649 PRO A C 1
ATOM 5033 O O . PRO A 1 649 ? 5.674 -1.977 -40.302 1.00 86.62 649 PRO A O 1
ATOM 5036 N N . ILE A 1 650 ? 7.383 -2.879 -41.449 1.00 89.69 650 ILE A N 1
ATOM 5037 C CA . ILE A 1 650 ? 7.526 -4.086 -40.622 1.00 89.69 650 ILE A CA 1
ATOM 5038 C C . ILE A 1 650 ? 8.126 -3.722 -39.261 1.00 89.69 650 ILE A C 1
ATOM 5040 O O . ILE A 1 650 ? 7.634 -4.171 -38.227 1.00 89.69 650 ILE A O 1
ATOM 5044 N N . ASP A 1 651 ? 9.139 -2.857 -39.251 1.00 87.44 651 ASP A N 1
ATOM 5045 C CA . ASP A 1 651 ? 9.766 -2.386 -38.014 1.00 87.44 651 ASP A CA 1
ATOM 5046 C C . ASP A 1 651 ? 8.800 -1.501 -37.225 1.00 87.44 651 ASP A C 1
ATOM 5048 O O . ASP A 1 651 ? 8.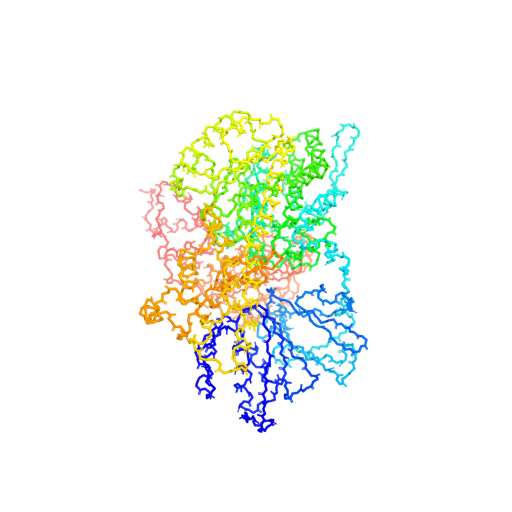688 -1.627 -36.007 1.00 87.44 651 ASP A O 1
ATOM 5052 N N . MET A 1 652 ? 8.053 -0.633 -37.917 1.00 90.62 652 MET A N 1
ATOM 5053 C CA . MET A 1 652 ? 6.992 0.144 -37.277 1.00 90.62 652 MET A CA 1
ATOM 5054 C C . MET A 1 652 ? 5.897 -0.762 -36.707 1.00 90.62 652 MET A C 1
ATOM 5056 O O . MET A 1 652 ? 5.434 -0.508 -35.600 1.00 90.62 652 MET A O 1
ATOM 5060 N N . LEU A 1 653 ? 5.520 -1.848 -37.395 1.00 94.31 653 LEU A N 1
ATOM 5061 C CA . LEU A 1 653 ? 4.592 -2.842 -36.852 1.00 94.31 653 LEU A CA 1
ATOM 5062 C C . LEU A 1 653 ? 5.146 -3.494 -35.576 1.00 94.31 653 LEU A C 1
ATOM 5064 O O . LEU A 1 653 ? 4.413 -3.577 -34.593 1.00 94.31 653 LEU A O 1
ATOM 5068 N N . ASP A 1 654 ? 6.421 -3.900 -35.551 1.00 92.62 654 ASP A N 1
ATOM 5069 C CA . ASP A 1 654 ? 7.064 -4.436 -34.339 1.00 92.62 654 ASP A CA 1
ATOM 5070 C C . ASP A 1 654 ? 7.031 -3.431 -33.179 1.00 92.62 654 ASP A C 1
ATOM 5072 O O . ASP A 1 654 ? 6.646 -3.779 -32.058 1.00 92.62 654 ASP A O 1
ATOM 5076 N N . LEU A 1 655 ? 7.385 -2.172 -33.449 1.00 90.88 655 LEU A N 1
ATOM 5077 C CA . LEU A 1 655 ? 7.397 -1.100 -32.453 1.00 90.88 655 LEU A CA 1
ATOM 5078 C C . LEU A 1 655 ? 5.994 -0.804 -31.915 1.00 90.88 655 LEU A C 1
ATOM 5080 O O . LEU A 1 655 ? 5.819 -0.651 -30.704 1.00 90.88 655 LEU A O 1
ATOM 5084 N N . THR A 1 656 ? 4.982 -0.754 -32.778 1.00 93.75 656 THR A N 1
ATOM 5085 C CA . THR A 1 656 ? 3.594 -0.514 -32.366 1.00 93.75 656 THR A CA 1
ATOM 5086 C C . THR A 1 656 ? 3.030 -1.707 -31.592 1.00 93.75 656 THR A C 1
ATOM 5088 O O . THR A 1 656 ? 2.362 -1.516 -30.576 1.00 93.75 656 THR A O 1
ATOM 5091 N N . LEU A 1 657 ? 3.359 -2.944 -31.979 1.00 94.81 657 LEU A N 1
ATOM 5092 C CA . LEU A 1 657 ? 3.021 -4.136 -31.193 1.00 94.81 657 LEU A CA 1
ATOM 5093 C C . LEU A 1 657 ? 3.705 -4.129 -29.829 1.00 94.81 657 LEU A C 1
ATOM 5095 O O . LEU A 1 657 ? 3.082 -4.503 -28.840 1.00 94.81 657 LEU A O 1
ATOM 5099 N N . LYS A 1 658 ? 4.963 -3.681 -29.749 1.00 93.62 658 LYS A N 1
ATOM 5100 C CA . LYS A 1 658 ? 5.656 -3.498 -28.469 1.00 93.62 658 LYS A CA 1
ATOM 5101 C C . LYS A 1 658 ? 4.893 -2.520 -27.576 1.00 93.62 658 LYS A C 1
ATOM 5103 O O . LYS A 1 658 ? 4.642 -2.846 -26.422 1.00 93.62 658 LYS A O 1
ATOM 5108 N N . ARG A 1 659 ? 4.457 -1.376 -28.115 1.00 93.31 659 ARG A N 1
ATOM 5109 C CA . ARG A 1 659 ? 3.622 -0.412 -27.375 1.00 93.31 659 ARG A CA 1
ATOM 5110 C C . ARG A 1 659 ? 2.312 -1.044 -26.897 1.00 93.31 659 ARG A C 1
ATOM 5112 O O . ARG A 1 659 ? 1.974 -0.902 -25.728 1.00 93.31 659 ARG A O 1
ATOM 5119 N N . ALA A 1 660 ? 1.621 -1.804 -27.749 1.00 93.88 660 ALA A N 1
ATOM 5120 C CA . ALA A 1 660 ? 0.399 -2.518 -27.364 1.00 93.88 660 ALA A CA 1
ATOM 5121 C C . ALA A 1 660 ? 0.643 -3.535 -26.237 1.00 93.88 660 ALA A C 1
ATOM 5123 O O . ALA A 1 660 ? -0.115 -3.607 -25.271 1.00 93.88 660 ALA A O 1
ATOM 5124 N N . VAL A 1 661 ? 1.730 -4.303 -26.336 1.00 94.19 661 VAL A N 1
ATOM 5125 C CA . VAL A 1 661 ? 2.168 -5.242 -25.298 1.00 94.19 661 VAL A CA 1
ATOM 5126 C C . VAL A 1 661 ? 2.442 -4.513 -23.987 1.00 94.19 661 VAL A C 1
ATOM 5128 O O . VAL A 1 661 ? 2.017 -4.986 -22.932 1.00 94.19 661 VAL A O 1
ATOM 5131 N N . ASP A 1 662 ? 3.118 -3.371 -24.045 1.00 90.56 662 ASP A N 1
ATOM 5132 C CA . ASP A 1 662 ? 3.423 -2.551 -22.880 1.00 90.56 662 ASP A CA 1
ATOM 5133 C C . ASP A 1 662 ? 2.139 -1.971 -22.257 1.00 90.56 662 ASP A C 1
ATOM 5135 O O . ASP A 1 662 ? 2.024 -1.921 -21.035 1.00 90.56 662 ASP A O 1
ATOM 5139 N N . GLU A 1 663 ? 1.142 -1.568 -23.050 1.00 90.94 663 GLU A N 1
ATOM 5140 C CA . GLU A 1 663 ? -0.161 -1.086 -22.559 1.00 90.94 663 GLU A CA 1
ATOM 5141 C C . GLU A 1 663 ? -1.023 -2.195 -21.927 1.00 90.94 663 GLU A C 1
ATOM 5143 O O . GLU A 1 663 ? -1.758 -1.930 -20.971 1.00 90.94 663 GLU A O 1
ATOM 5148 N N . LEU A 1 664 ? -0.931 -3.437 -22.417 1.00 91.81 664 LEU A N 1
ATOM 5149 C CA . LEU A 1 664 ? -1.820 -4.548 -22.037 1.00 91.81 664 LEU A CA 1
ATOM 5150 C C . LEU A 1 664 ? -1.226 -5.533 -21.020 1.00 91.81 664 LEU A C 1
ATOM 5152 O O . LEU A 1 664 ? -1.988 -6.168 -20.295 1.00 91.81 664 LEU A O 1
ATOM 5156 N N . SER A 1 665 ? 0.101 -5.653 -20.923 1.00 92.81 665 SER A N 1
ATOM 5157 C CA . SER A 1 665 ? 0.736 -6.612 -20.005 1.00 92.81 665 SER A CA 1
ATOM 5158 C C . SER A 1 665 ? 0.384 -6.303 -18.550 1.00 92.81 665 SER A C 1
ATOM 5160 O O . SER A 1 665 ? 0.437 -5.140 -18.136 1.00 92.81 665 SER A O 1
ATOM 5162 N N . ARG A 1 666 ? 0.050 -7.334 -17.769 1.00 92.38 666 ARG A N 1
ATOM 5163 C CA . ARG A 1 666 ? -0.242 -7.236 -16.331 1.00 92.38 666 ARG A CA 1
ATOM 5164 C C . ARG A 1 666 ? 0.663 -8.189 -15.555 1.00 92.38 666 ARG A C 1
ATOM 5166 O O . ARG A 1 666 ? 0.310 -9.352 -15.372 1.00 92.38 666 ARG A O 1
ATOM 5173 N N . PRO A 1 667 ? 1.824 -7.719 -15.074 1.00 84.62 667 PRO A N 1
ATOM 5174 C CA . PRO A 1 667 ? 2.589 -8.473 -14.094 1.00 84.62 667 PRO A CA 1
ATOM 5175 C C . PRO A 1 667 ? 1.780 -8.516 -12.787 1.00 84.62 667 PRO A C 1
ATOM 5177 O O . PRO A 1 667 ? 1.699 -7.538 -12.055 1.00 84.62 667 PRO A O 1
ATOM 5180 N N . VAL A 1 668 ? 1.086 -9.629 -12.541 1.00 85.69 668 VAL A N 1
ATOM 5181 C CA . VAL A 1 668 ? 0.104 -9.731 -11.447 1.00 85.69 668 VAL A CA 1
ATOM 5182 C C . VAL A 1 668 ? 0.764 -9.623 -10.069 1.00 85.69 668 VAL A C 1
ATOM 5184 O O . VAL A 1 668 ? 0.245 -8.924 -9.205 1.00 85.69 668 VAL A O 1
ATOM 5187 N N . ASP A 1 669 ? 1.912 -10.281 -9.877 1.00 82.44 669 ASP A N 1
ATOM 5188 C CA . ASP A 1 669 ? 2.640 -10.271 -8.598 1.00 82.44 669 ASP A CA 1
ATOM 5189 C C . ASP A 1 669 ? 3.521 -9.026 -8.421 1.00 82.44 669 ASP A C 1
ATOM 5191 O O . ASP A 1 669 ? 3.769 -8.587 -7.298 1.00 82.44 669 ASP A O 1
ATOM 5195 N N . ALA A 1 670 ? 3.983 -8.438 -9.529 1.00 69.50 670 ALA A N 1
ATOM 5196 C CA . ALA A 1 670 ? 4.890 -7.297 -9.537 1.00 69.50 670 ALA A CA 1
ATOM 5197 C C . ALA A 1 670 ? 4.202 -6.074 -10.150 1.00 69.50 670 ALA A C 1
ATOM 5199 O O . ALA A 1 670 ? 3.900 -6.060 -11.331 1.00 69.50 670 ALA A O 1
ATOM 5200 N N . ILE A 1 671 ? 3.984 -5.000 -9.395 1.00 62.81 671 ILE A N 1
ATOM 5201 C CA . ILE A 1 671 ? 3.362 -3.791 -9.957 1.00 62.81 671 ILE A CA 1
ATOM 5202 C C . ILE A 1 671 ? 4.384 -3.034 -10.826 1.00 62.81 671 ILE A C 1
ATOM 5204 O O . ILE A 1 671 ? 5.482 -2.725 -10.367 1.00 62.81 671 ILE A O 1
ATOM 5208 N N . ARG A 1 672 ? 4.003 -2.688 -12.070 1.00 53.66 672 ARG A N 1
ATOM 5209 C CA . ARG A 1 672 ? 4.837 -2.006 -13.089 1.00 53.66 672 ARG A CA 1
ATOM 5210 C C . ARG A 1 672 ? 5.549 -0.741 -12.590 1.00 53.66 672 ARG A C 1
ATOM 5212 O O . ARG A 1 672 ? 6.619 -0.412 -13.089 1.00 53.66 672 ARG A O 1
ATOM 5219 N N . HIS A 1 673 ? 4.973 -0.048 -11.611 1.00 50.12 673 HIS A N 1
ATOM 5220 C CA . HIS A 1 673 ? 5.592 1.084 -10.926 1.00 50.12 673 HIS A CA 1
ATOM 5221 C C . HIS A 1 673 ? 5.843 0.715 -9.460 1.00 50.12 673 HIS A C 1
ATOM 5223 O O . HIS A 1 673 ? 4.929 0.737 -8.636 1.00 50.12 673 HIS A O 1
ATOM 5229 N N . GLN A 1 674 ? 7.095 0.393 -9.130 1.00 45.47 674 GLN A N 1
ATOM 5230 C CA . GLN A 1 674 ? 7.542 -0.031 -7.796 1.00 45.47 674 GLN A CA 1
ATOM 5231 C C . GLN A 1 674 ? 7.578 1.085 -6.730 1.00 45.47 674 GLN A C 1
ATOM 5233 O O . GLN A 1 674 ? 8.151 0.904 -5.661 1.00 45.47 674 GLN A O 1
ATOM 5238 N N . ALA A 1 675 ? 6.878 2.205 -6.935 1.00 36.62 675 ALA A N 1
ATOM 5239 C CA . ALA A 1 675 ? 6.719 3.247 -5.913 1.00 36.62 675 ALA A CA 1
ATOM 5240 C C . ALA A 1 675 ? 5.971 2.765 -4.645 1.00 36.62 675 ALA A C 1
ATOM 5242 O O . ALA A 1 675 ? 5.864 3.507 -3.679 1.00 36.62 675 ALA A O 1
ATOM 5243 N N . LYS A 1 676 ? 5.409 1.543 -4.647 1.00 42.50 676 LYS A N 1
ATOM 5244 C CA . LYS A 1 676 ? 4.800 0.908 -3.462 1.00 42.50 676 LYS A CA 1
ATOM 5245 C C . LYS A 1 676 ? 5.776 0.091 -2.621 1.00 42.50 676 LYS A C 1
ATOM 5247 O O . LYS A 1 676 ? 5.548 -0.043 -1.424 1.00 42.50 676 LYS A O 1
ATOM 5252 N N . THR A 1 677 ? 6.820 -0.460 -3.235 1.00 35.47 677 THR A N 1
ATOM 5253 C CA . THR A 1 677 ? 7.877 -1.219 -2.547 1.00 35.47 677 THR A CA 1
ATOM 5254 C C . THR A 1 677 ? 9.043 -0.323 -2.150 1.00 35.47 677 THR A C 1
ATOM 5256 O O . THR A 1 677 ? 9.682 -0.571 -1.134 1.00 35.47 677 THR A O 1
ATOM 5259 N N . VAL A 1 678 ? 9.282 0.753 -2.902 1.00 37.03 678 VAL A N 1
ATOM 5260 C CA . VAL A 1 678 ? 10.157 1.847 -2.479 1.00 37.03 678 VAL A CA 1
ATOM 5261 C C . VAL A 1 678 ? 9.323 2.756 -1.578 1.00 37.03 678 VAL A C 1
ATOM 5263 O O . VAL A 1 678 ? 8.351 3.354 -2.033 1.00 37.03 678 VAL A O 1
ATOM 5266 N N . THR A 1 679 ? 9.636 2.823 -0.285 1.00 41.38 679 THR A N 1
ATOM 5267 C CA . THR A 1 679 ? 9.046 3.785 0.655 1.00 41.38 679 THR A CA 1
ATOM 5268 C C . THR A 1 679 ? 9.523 5.191 0.295 1.00 41.38 679 THR A C 1
ATOM 5270 O O . THR A 1 679 ? 10.372 5.763 0.972 1.00 41.38 679 THR A O 1
ATOM 5273 N N . VAL A 1 680 ? 8.959 5.765 -0.771 1.00 38.47 680 VAL A N 1
ATOM 5274 C CA . VAL A 1 680 ? 9.158 7.174 -1.131 1.00 38.47 680 VAL A CA 1
ATOM 5275 C C . VAL A 1 680 ? 8.371 8.011 -0.126 1.00 38.47 680 VAL A C 1
ATOM 5277 O O . VAL A 1 680 ? 7.236 8.438 -0.356 1.00 38.47 680 VAL A O 1
ATOM 5280 N N . GLY A 1 681 ? 8.915 8.138 1.080 1.00 40.72 681 GLY A N 1
ATOM 5281 C CA . GLY A 1 681 ? 8.374 9.022 2.093 1.00 40.72 681 GLY A CA 1
ATOM 5282 C C . GLY A 1 681 ? 8.614 10.452 1.641 1.00 40.72 681 GLY A C 1
ATOM 5283 O O . GLY A 1 681 ? 9.746 10.829 1.372 1.00 40.72 681 GLY A O 1
ATOM 5284 N N . THR A 1 682 ? 7.578 11.289 1.592 1.00 37.00 682 THR A N 1
ATOM 5285 C CA . THR A 1 682 ? 7.828 12.730 1.499 1.00 37.00 682 THR A CA 1
ATOM 5286 C C . THR A 1 682 ? 8.515 13.158 2.796 1.00 37.00 682 THR A C 1
ATOM 5288 O O . THR A 1 682 ? 7.848 13.301 3.829 1.00 37.00 682 THR A O 1
ATOM 5291 N N . SER A 1 683 ? 9.836 13.328 2.751 1.00 37.16 683 SER A N 1
ATOM 5292 C CA . SER A 1 683 ? 10.677 13.890 3.806 1.00 37.16 683 SER A CA 1
ATOM 5293 C C . SER A 1 683 ? 10.256 15.338 4.079 1.00 37.16 683 SER A C 1
ATOM 5295 O O . SER A 1 683 ? 10.923 16.290 3.680 1.00 37.16 683 SER A O 1
ATOM 5297 N N . ARG A 1 684 ? 9.109 15.570 4.732 1.00 43.53 684 ARG A N 1
ATOM 5298 C CA . ARG A 1 684 ? 8.835 16.908 5.272 1.00 43.53 684 ARG A CA 1
ATOM 5299 C C . ARG A 1 684 ? 9.801 17.099 6.429 1.00 43.53 684 ARG A C 1
ATOM 5301 O O . ARG A 1 684 ? 9.694 16.376 7.417 1.00 43.53 684 ARG A O 1
ATOM 5308 N N . LYS A 1 685 ? 10.741 18.036 6.280 1.00 36.00 685 LYS A N 1
ATOM 5309 C CA . LYS A 1 685 ? 11.693 18.422 7.326 1.00 36.00 685 LYS A CA 1
ATOM 5310 C C . LYS A 1 685 ? 10.901 18.755 8.591 1.00 36.00 685 LYS A C 1
ATOM 5312 O O . LYS A 1 685 ? 10.194 19.757 8.634 1.00 36.00 685 LYS A O 1
ATOM 5317 N N . THR A 1 686 ? 10.968 17.884 9.593 1.00 41.19 686 THR A N 1
ATOM 5318 C CA . THR A 1 686 ? 10.484 18.183 10.938 1.00 41.19 686 THR A CA 1
ATOM 5319 C C . THR A 1 686 ? 11.319 19.362 11.426 1.00 41.19 686 THR A C 1
ATOM 5321 O O . THR A 1 686 ? 12.537 19.231 11.532 1.00 41.19 686 THR A O 1
ATOM 5324 N N . GLU A 1 687 ? 10.716 20.531 11.647 1.00 43.66 687 GLU A N 1
ATOM 5325 C CA . GLU A 1 687 ? 11.450 21.660 12.220 1.00 43.66 687 GLU A CA 1
ATOM 5326 C C . GLU A 1 687 ? 11.939 21.267 13.614 1.00 43.66 687 GLU A C 1
ATOM 5328 O O . GLU A 1 687 ? 11.155 21.182 14.561 1.00 43.66 687 GLU A O 1
ATOM 5333 N N . THR A 1 688 ? 13.239 21.009 13.744 1.00 50.56 688 THR A N 1
ATOM 5334 C CA . THR A 1 688 ? 13.880 20.882 15.049 1.00 50.56 688 THR A CA 1
ATOM 5335 C C . THR A 1 688 ? 13.660 22.195 15.803 1.00 50.56 688 THR A C 1
ATOM 5337 O O . THR A 1 688 ? 13.943 23.255 15.236 1.00 50.56 688 THR A O 1
ATOM 5340 N N . PRO A 1 689 ? 13.156 22.174 17.048 1.00 57.16 689 PRO A N 1
ATOM 5341 C CA . PRO A 1 689 ? 13.061 23.379 17.860 1.00 57.16 689 PRO A CA 1
ATOM 5342 C C . PRO A 1 689 ? 14.441 24.046 17.969 1.00 57.16 689 PRO A C 1
ATOM 5344 O O . PRO A 1 689 ? 15.410 23.405 18.367 1.00 57.16 689 PRO A O 1
ATOM 5347 N N . ARG A 1 690 ? 14.542 25.318 17.569 1.00 61.84 690 ARG A N 1
ATOM 5348 C CA . ARG A 1 690 ? 15.764 26.141 17.636 1.00 61.84 690 ARG A CA 1
ATOM 5349 C C . ARG A 1 690 ? 15.511 27.362 18.510 1.00 61.84 690 ARG A C 1
ATOM 5351 O O . ARG A 1 690 ? 14.388 27.859 18.509 1.00 61.84 690 ARG A O 1
ATOM 5358 N N . GLY A 1 691 ? 16.539 27.851 19.198 1.00 76.56 691 GLY A N 1
ATOM 5359 C CA . GLY A 1 691 ? 16.494 29.071 20.008 1.00 76.56 691 GLY A CA 1
ATOM 5360 C C . GLY A 1 691 ? 17.410 28.995 21.236 1.00 76.56 691 GLY A C 1
ATOM 5361 O O . GLY A 1 691 ? 17.933 27.916 21.527 1.00 76.56 691 GLY A O 1
ATOM 5362 N N . PRO A 1 692 ? 17.568 30.100 21.991 1.00 82.81 692 PRO A N 1
ATOM 5363 C CA . PRO A 1 692 ? 18.562 30.209 23.067 1.00 82.81 692 PRO A CA 1
ATOM 5364 C C . PRO A 1 692 ? 18.439 29.124 24.146 1.00 82.81 692 PRO A C 1
ATOM 5366 O O . PRO A 1 692 ? 19.430 28.666 24.704 1.00 82.81 692 PRO A O 1
ATOM 5369 N N . VAL A 1 693 ? 17.213 28.672 24.430 1.00 86.38 693 VAL A N 1
ATOM 5370 C CA . VAL A 1 693 ? 16.957 27.591 25.393 1.00 86.38 693 VAL A CA 1
ATOM 5371 C C . VAL A 1 693 ? 17.403 26.232 24.843 1.00 86.38 693 VAL A C 1
ATOM 5373 O O . VAL A 1 693 ? 18.051 25.468 25.556 1.00 86.38 693 VAL A O 1
ATOM 5376 N N . PHE A 1 694 ? 17.084 25.924 23.581 1.00 82.31 694 PHE A N 1
ATOM 5377 C CA . PHE A 1 694 ? 17.439 24.640 22.965 1.00 82.31 694 PHE A CA 1
ATOM 5378 C C . PHE A 1 694 ? 18.935 24.534 22.624 1.00 82.31 694 PHE A C 1
ATOM 5380 O O . PHE A 1 694 ? 19.471 23.431 22.582 1.00 82.31 694 PHE A O 1
ATOM 5387 N N . GLU A 1 695 ? 19.631 25.659 22.453 1.00 83.31 695 GLU A N 1
ATOM 5388 C CA . GLU A 1 695 ? 21.097 25.691 22.357 1.00 83.31 695 GLU A CA 1
ATOM 5389 C C . GLU A 1 695 ? 21.754 25.234 23.668 1.00 83.31 695 GLU A C 1
ATOM 5391 O O . GLU A 1 695 ? 22.638 24.377 23.645 1.00 83.31 695 GLU A O 1
ATOM 5396 N N . VAL A 1 696 ? 21.256 25.708 24.819 1.00 84.88 696 VAL A N 1
ATOM 5397 C CA . VAL A 1 696 ? 21.723 25.249 26.142 1.00 84.88 696 VAL A CA 1
ATOM 5398 C C . VAL A 1 696 ? 21.396 23.770 26.373 1.00 84.88 696 VAL A C 1
ATOM 5400 O O . VAL A 1 696 ? 22.181 23.056 26.994 1.00 84.88 696 VAL A O 1
ATOM 5403 N N . PHE A 1 697 ? 20.269 23.276 25.849 1.00 81.56 697 PHE A N 1
ATOM 5404 C CA . PHE A 1 697 ? 19.958 21.841 25.868 1.00 81.56 697 PHE A CA 1
ATOM 5405 C C . PHE A 1 697 ? 21.014 21.034 25.116 1.00 81.56 697 PHE A C 1
ATOM 5407 O O . PHE A 1 697 ? 21.564 20.090 25.683 1.00 81.56 697 PHE A O 1
ATOM 5414 N N . GLY A 1 698 ? 21.337 21.445 23.886 1.00 76.44 698 GLY A N 1
ATOM 5415 C CA . GLY A 1 698 ? 22.371 20.805 23.077 1.00 76.44 698 GLY A CA 1
ATOM 5416 C C . GLY A 1 698 ? 23.737 20.807 23.768 1.00 76.44 698 GLY A C 1
ATOM 5417 O O . GLY A 1 698 ? 24.407 19.779 23.799 1.00 76.44 698 GLY A O 1
ATOM 5418 N N . GLU A 1 699 ? 24.117 21.919 24.406 1.00 83.75 699 GLU A N 1
ATOM 5419 C CA . GLU A 1 699 ? 25.370 22.025 25.170 1.00 83.75 699 GLU A CA 1
ATOM 5420 C C . GLU A 1 699 ? 25.420 21.066 26.375 1.00 83.75 699 GLU A C 1
ATOM 5422 O O . GLU A 1 699 ? 26.481 20.555 26.741 1.00 83.75 699 GLU A O 1
ATOM 5427 N N . LEU A 1 700 ? 24.271 20.808 27.002 1.00 82.50 700 LEU A N 1
ATOM 5428 C CA . LEU A 1 700 ? 24.141 19.901 28.142 1.00 82.50 700 LEU A CA 1
ATOM 5429 C C . LEU A 1 700 ? 23.900 18.438 27.745 1.00 82.50 700 LEU A C 1
ATOM 5431 O O . LEU A 1 700 ? 23.782 17.590 28.628 1.00 82.50 700 LEU A O 1
ATOM 5435 N N . GLY A 1 701 ? 23.847 18.131 26.446 1.00 76.38 701 GLY A N 1
ATOM 5436 C CA . GLY A 1 701 ? 23.545 16.789 25.945 1.00 76.38 701 GLY A CA 1
ATOM 5437 C C . GLY A 1 701 ? 22.085 16.369 26.145 1.00 76.38 701 GLY A C 1
ATOM 5438 O O . GLY A 1 701 ? 21.776 15.182 26.066 1.00 76.38 701 GLY A O 1
ATOM 5439 N N . PHE A 1 702 ? 21.185 17.321 26.407 1.00 80.75 702 PHE A N 1
ATOM 5440 C CA . PHE A 1 702 ? 19.745 17.084 26.461 1.00 80.75 702 PHE A CA 1
ATOM 5441 C C . PHE A 1 702 ? 19.109 17.326 25.095 1.00 80.75 702 PHE A C 1
ATOM 5443 O O . PHE A 1 702 ? 19.504 18.213 24.341 1.00 80.75 702 PHE A O 1
ATOM 5450 N N . THR A 1 703 ? 18.064 16.565 24.796 1.00 68.31 703 THR A N 1
ATOM 5451 C CA . THR A 1 703 ? 17.262 16.740 23.581 1.00 68.31 703 THR A CA 1
ATOM 5452 C C . THR A 1 703 ? 15.858 17.248 23.938 1.00 68.31 703 THR A C 1
ATOM 5454 O O . THR A 1 703 ? 15.447 17.124 25.096 1.00 68.31 703 THR A O 1
ATOM 5457 N N . PRO A 1 704 ? 15.075 17.815 22.999 1.00 63.03 704 PRO A N 1
ATOM 5458 C CA . PRO A 1 704 ? 13.688 18.206 23.270 1.00 63.03 704 PRO A CA 1
ATOM 5459 C C . PRO A 1 704 ? 12.809 17.059 23.802 1.00 63.03 704 PRO A C 1
ATOM 5461 O O . PRO A 1 704 ? 11.839 17.308 24.508 1.00 63.03 704 PRO A O 1
ATOM 5464 N N . GLU A 1 705 ? 13.156 15.801 23.521 1.00 59.28 705 GLU A N 1
ATOM 5465 C CA . GLU A 1 705 ? 12.486 14.608 24.061 1.00 59.28 705 GLU A CA 1
ATOM 5466 C C . GLU A 1 705 ? 12.761 14.382 25.556 1.00 59.28 705 GLU A C 1
ATOM 5468 O O . GLU A 1 705 ? 12.069 13.595 26.200 1.00 59.28 705 GLU A O 1
ATOM 5473 N N . SER A 1 706 ? 13.751 15.079 26.122 1.00 71.50 706 SER A N 1
ATOM 5474 C CA . SER A 1 706 ? 14.114 15.016 27.544 1.00 71.50 706 SER A CA 1
ATOM 5475 C C . SER A 1 706 ? 13.175 15.845 28.428 1.00 71.50 706 SER A C 1
ATOM 5477 O O . SER A 1 706 ? 13.395 15.953 29.627 1.00 71.50 706 SER A O 1
ATOM 5479 N N . ILE A 1 707 ? 12.135 16.462 27.869 1.00 76.00 707 ILE A N 1
ATOM 5480 C CA . ILE A 1 707 ? 11.134 17.253 28.592 1.00 76.00 707 ILE A CA 1
ATOM 5481 C C . ILE A 1 707 ? 9.731 16.890 28.101 1.00 76.00 707 ILE A C 1
ATOM 5483 O O . ILE A 1 707 ? 9.553 16.302 27.036 1.00 76.00 707 ILE A O 1
ATOM 5487 N N . HIS A 1 708 ? 8.702 17.220 28.880 1.00 65.56 708 HIS A N 1
ATOM 5488 C CA . HIS A 1 708 ? 7.328 16.915 28.489 1.00 65.56 708 HIS A CA 1
ATOM 5489 C C . HIS A 1 708 ? 6.939 17.697 27.220 1.00 65.56 708 HIS A C 1
ATOM 5491 O O . HIS A 1 708 ? 7.254 18.876 27.106 1.00 65.56 708 HIS A O 1
ATOM 5497 N N . ALA A 1 709 ? 6.207 17.112 26.268 1.00 56.47 709 ALA A N 1
ATOM 5498 C CA . ALA A 1 709 ? 5.936 17.797 24.992 1.00 56.47 709 ALA A CA 1
ATOM 5499 C C . ALA A 1 709 ? 5.142 19.105 25.129 1.00 56.47 709 ALA A C 1
ATOM 5501 O O . ALA A 1 709 ? 5.400 20.070 24.413 1.00 56.47 709 ALA A O 1
ATOM 5502 N N . LYS A 1 710 ? 4.229 19.174 26.105 1.00 60.47 710 LYS A N 1
ATOM 5503 C CA . LYS A 1 710 ? 3.549 20.427 26.472 1.00 60.47 710 LYS A CA 1
ATOM 5504 C C . LYS A 1 710 ? 4.537 21.518 26.903 1.00 60.47 710 LYS A C 1
ATOM 5506 O O . LYS A 1 710 ? 4.342 22.690 26.588 1.00 60.47 710 LYS A O 1
ATOM 5511 N N . ASP A 1 711 ? 5.615 21.127 27.574 1.00 70.31 711 ASP A N 1
ATOM 5512 C CA . ASP A 1 711 ? 6.697 22.028 27.951 1.00 70.31 711 ASP A CA 1
ATOM 5513 C C . ASP A 1 711 ? 7.602 22.360 26.758 1.00 70.31 711 ASP A C 1
ATOM 5515 O O . ASP A 1 711 ? 8.026 23.502 26.660 1.00 70.31 711 ASP A O 1
ATOM 5519 N N . VAL A 1 712 ? 7.828 21.449 25.797 1.00 66.38 712 VAL A N 1
ATOM 5520 C CA . VAL A 1 712 ? 8.536 21.770 24.533 1.00 66.38 712 VAL A CA 1
ATOM 5521 C C . VAL A 1 712 ? 7.840 22.918 23.803 1.00 66.38 712 VAL A C 1
ATOM 5523 O O . VAL A 1 712 ? 8.489 23.872 23.378 1.00 66.38 712 VAL A O 1
ATOM 5526 N N . LEU A 1 713 ? 6.512 22.853 23.684 1.00 63.84 713 LEU A N 1
ATOM 5527 C CA . LEU A 1 713 ? 5.715 23.911 23.059 1.00 63.84 713 LEU A CA 1
ATOM 5528 C C . LEU A 1 713 ? 5.734 25.199 23.886 1.00 63.84 713 LEU A C 1
ATOM 5530 O O . LEU A 1 713 ? 5.900 26.284 23.331 1.00 63.84 713 LEU A O 1
ATOM 5534 N N . THR A 1 714 ? 5.619 25.081 25.211 1.00 73.25 714 THR A N 1
ATOM 5535 C CA . THR A 1 714 ? 5.712 26.224 26.132 1.00 73.25 714 THR A CA 1
ATOM 5536 C C . THR A 1 714 ? 7.073 26.912 26.011 1.00 73.25 714 THR A C 1
ATOM 5538 O O . THR A 1 714 ? 7.132 28.132 25.923 1.00 73.25 714 THR A O 1
ATOM 5541 N N . LEU A 1 715 ? 8.163 26.152 25.901 1.00 80.69 715 LEU A N 1
ATOM 5542 C CA . LEU A 1 715 ? 9.508 26.676 25.673 1.00 80.69 715 LEU A CA 1
ATOM 5543 C C . LEU A 1 715 ? 9.670 27.276 24.278 1.00 80.69 715 LEU A C 1
ATOM 5545 O O . LEU A 1 715 ? 10.302 28.320 24.166 1.00 80.69 715 LEU A O 1
ATOM 5549 N N . LYS A 1 716 ? 9.061 26.691 23.235 1.00 74.94 716 LYS A N 1
ATOM 5550 C CA . LYS A 1 716 ? 9.050 27.267 21.877 1.00 74.94 716 LYS A CA 1
ATOM 5551 C C . LYS A 1 716 ? 8.369 28.642 21.846 1.00 74.94 716 LYS A C 1
ATOM 5553 O O . LYS A 1 716 ? 8.815 29.509 21.100 1.00 74.94 716 LYS A O 1
ATOM 5558 N N . LYS A 1 717 ? 7.328 28.846 22.660 1.00 79.25 717 LYS A N 1
ATOM 5559 C CA . LYS A 1 717 ? 6.664 30.150 22.840 1.00 79.25 717 LYS A CA 1
ATOM 5560 C C . LYS A 1 717 ? 7.470 31.087 23.742 1.00 79.25 717 LYS A C 1
ATOM 5562 O O . LYS A 1 717 ? 7.665 32.245 23.406 1.00 79.25 717 LYS A O 1
ATOM 5567 N N . LEU A 1 718 ? 8.000 30.597 24.863 1.00 84.12 718 LEU A N 1
ATOM 5568 C CA . LEU A 1 718 ? 8.804 31.407 25.788 1.00 84.12 718 LEU A CA 1
ATOM 5569 C C . LEU A 1 718 ? 10.076 31.942 25.131 1.00 84.12 718 LEU A C 1
ATOM 5571 O O . LEU A 1 718 ? 10.426 33.100 25.329 1.00 84.12 718 LEU A O 1
ATOM 5575 N N . GLN A 1 719 ? 10.758 31.130 24.325 1.00 84.19 719 GLN A N 1
ATOM 5576 C CA . GLN A 1 719 ? 12.019 31.532 23.705 1.00 84.19 719 GLN A CA 1
ATOM 5577 C C . GLN A 1 719 ? 11.873 32.661 22.682 1.00 84.19 719 GLN A C 1
ATOM 5579 O O . GLN A 1 719 ? 12.848 33.367 22.463 1.00 84.19 719 GLN A O 1
ATOM 5584 N N . SER A 1 720 ? 10.692 32.878 22.079 1.00 81.56 720 SER A N 1
ATOM 5585 C CA . SER A 1 720 ? 10.490 34.049 21.209 1.00 81.56 720 SER A CA 1
ATOM 5586 C C . SER A 1 720 ? 10.499 35.364 21.986 1.00 81.56 720 SER A C 1
ATOM 5588 O O . SER A 1 720 ? 10.598 36.425 21.382 1.00 81.56 720 SER A O 1
ATOM 5590 N N . ALA A 1 721 ? 10.390 35.290 23.314 1.00 84.69 721 ALA A N 1
ATOM 5591 C CA . ALA A 1 721 ? 10.507 36.416 24.222 1.00 84.69 721 ALA A CA 1
ATOM 5592 C C . ALA A 1 721 ? 11.826 36.432 25.000 1.00 84.69 721 ALA A C 1
ATOM 5594 O O . ALA A 1 721 ? 11.978 37.287 25.861 1.00 84.69 721 ALA A O 1
ATOM 5595 N N . ILE A 1 722 ? 12.766 35.515 24.750 1.00 88.62 722 ILE A N 1
ATOM 5596 C CA . ILE A 1 722 ? 14.078 35.498 25.413 1.00 88.62 722 ILE A CA 1
ATOM 5597 C C . ILE A 1 722 ? 15.101 36.146 24.473 1.00 88.62 722 ILE A C 1
ATOM 5599 O O . ILE A 1 722 ? 15.384 35.598 23.412 1.00 88.62 722 ILE A O 1
ATOM 5603 N N . ASP A 1 723 ? 15.671 37.285 24.878 1.00 87.31 723 ASP A N 1
ATOM 5604 C CA . ASP A 1 723 ? 16.766 37.964 24.161 1.00 87.31 723 ASP A CA 1
ATOM 5605 C C . ASP A 1 723 ? 18.058 37.142 24.265 1.00 87.31 723 ASP A C 1
ATOM 5607 O O . ASP A 1 723 ? 18.718 36.859 23.266 1.00 87.31 723 ASP A O 1
ATOM 5611 N N . ARG A 1 724 ? 18.406 36.703 25.485 1.00 87.00 724 ARG A N 1
ATOM 5612 C CA . ARG A 1 724 ? 19.587 35.864 25.738 1.00 87.00 724 ARG A CA 1
ATOM 5613 C C . ARG A 1 724 ? 19.466 35.033 27.016 1.00 87.00 724 ARG A C 1
ATOM 5615 O O . ARG A 1 724 ? 18.728 35.385 27.937 1.00 87.00 724 ARG A O 1
ATOM 5622 N N . VAL A 1 725 ? 20.257 33.961 27.099 1.00 90.31 725 VAL A N 1
ATOM 5623 C CA . VAL A 1 725 ? 20.479 33.188 28.332 1.00 90.31 725 VAL A CA 1
ATOM 5624 C C . VAL A 1 725 ? 21.819 33.609 28.942 1.00 90.31 725 VAL A C 1
ATOM 5626 O O . VAL A 1 725 ? 22.868 33.431 28.332 1.00 90.31 725 VAL A O 1
ATOM 5629 N N . ASN A 1 726 ? 21.789 34.167 30.151 1.00 88.00 726 ASN A N 1
ATOM 5630 C CA . ASN A 1 726 ? 22.960 34.716 30.849 1.00 88.00 726 ASN A CA 1
ATOM 5631 C C . ASN A 1 726 ? 23.767 33.660 31.620 1.00 88.00 726 ASN A C 1
ATOM 5633 O O . ASN A 1 726 ? 24.956 33.835 31.905 1.00 88.00 726 ASN A O 1
ATOM 5637 N N . GLY A 1 727 ? 23.120 32.554 31.973 1.00 89.62 727 GLY A N 1
ATOM 5638 C CA . GLY A 1 727 ? 23.731 31.455 32.703 1.00 89.62 727 GLY A CA 1
ATOM 5639 C C . GLY A 1 727 ? 22.715 30.382 33.058 1.00 89.62 727 GLY A C 1
ATOM 5640 O O . GLY A 1 727 ? 21.506 30.575 32.915 1.00 89.62 727 GLY A O 1
ATOM 5641 N N . TYR A 1 728 ? 23.204 29.246 33.545 1.00 93.06 728 TYR A N 1
ATOM 5642 C CA . TYR A 1 728 ? 22.349 28.151 33.985 1.00 93.06 728 TYR A CA 1
ATOM 5643 C C . TYR A 1 728 ? 22.893 27.449 35.227 1.00 93.06 728 TYR A C 1
ATOM 5645 O O . TYR A 1 728 ? 24.096 27.439 35.493 1.00 93.06 728 TYR A O 1
ATOM 5653 N N . THR A 1 729 ? 21.991 26.830 35.984 1.00 92.00 729 THR A N 1
ATOM 5654 C CA . THR A 1 729 ? 22.306 25.852 37.028 1.00 92.00 729 THR A CA 1
ATOM 5655 C C . THR A 1 729 ? 21.543 24.567 36.749 1.00 92.00 729 THR A C 1
ATOM 5657 O O . THR A 1 729 ? 20.313 24.573 36.704 1.00 92.00 729 THR A O 1
ATOM 5660 N N . LEU A 1 730 ? 22.272 23.467 36.593 1.00 93.38 730 LEU A N 1
ATOM 5661 C CA . LEU A 1 730 ? 21.714 22.129 36.477 1.00 93.38 730 LEU A CA 1
ATOM 5662 C C . LEU A 1 730 ? 21.704 21.471 37.856 1.00 93.38 730 LEU A C 1
ATOM 5664 O O . LEU A 1 730 ? 22.744 21.381 38.514 1.00 93.38 730 LEU A O 1
ATOM 5668 N N . TYR A 1 731 ? 20.530 21.020 38.279 1.00 93.06 731 TYR A N 1
ATOM 5669 C CA . TYR A 1 731 ? 20.331 20.285 39.519 1.00 93.06 731 TYR A CA 1
ATOM 5670 C C . TYR A 1 731 ? 19.982 18.829 39.237 1.00 93.06 731 TYR A C 1
ATOM 5672 O O . TYR A 1 731 ? 19.231 18.567 38.303 1.00 93.06 731 TYR A O 1
ATOM 5680 N N . GLU A 1 732 ? 20.440 17.923 40.088 1.00 93.19 732 GLU A N 1
ATOM 5681 C CA . GLU A 1 732 ? 20.025 16.520 40.140 1.00 93.19 732 GLU A CA 1
ATOM 5682 C C . GLU A 1 732 ? 18.970 16.336 41.233 1.00 93.19 732 GLU A C 1
ATOM 5684 O O . GLU A 1 732 ? 19.070 16.944 42.306 1.00 93.19 732 GLU A O 1
ATOM 5689 N N . VAL A 1 733 ? 17.935 15.550 40.927 1.00 92.12 733 VAL A N 1
ATOM 5690 C CA . VAL A 1 733 ? 16.810 15.232 41.813 1.00 92.12 733 VAL A CA 1
ATOM 5691 C C . VAL A 1 733 ? 16.893 13.760 42.204 1.00 92.12 733 VAL A C 1
ATOM 5693 O O . VAL A 1 733 ? 16.850 12.889 41.338 1.00 92.12 733 VAL A O 1
ATOM 5696 N N . GLU A 1 734 ? 16.926 13.481 43.505 1.00 90.19 734 GLU A N 1
ATOM 5697 C CA . GLU A 1 734 ? 16.960 12.116 44.044 1.00 90.19 734 GLU A CA 1
ATOM 5698 C C . GLU A 1 734 ? 15.856 11.890 45.085 1.00 90.19 734 GLU A C 1
ATOM 5700 O O . GLU A 1 734 ? 15.305 12.841 45.644 1.00 90.19 734 GLU A O 1
ATOM 5705 N N . GLY A 1 735 ? 15.540 10.621 45.368 1.00 86.38 735 GLY A N 1
ATOM 5706 C CA . GLY A 1 735 ? 14.583 10.237 46.415 1.00 86.38 735 GLY A CA 1
ATOM 5707 C C . GLY A 1 735 ? 13.108 10.443 46.045 1.00 86.38 735 GLY A C 1
ATOM 5708 O O . GLY A 1 735 ? 12.304 10.772 46.918 1.00 86.38 735 GLY A O 1
ATOM 5709 N N . LEU A 1 736 ? 12.750 10.306 44.762 1.00 86.88 736 LEU A N 1
ATOM 5710 C CA . LEU A 1 736 ? 11.353 10.269 44.295 1.00 86.88 736 LEU A CA 1
ATOM 5711 C C . LEU A 1 736 ? 10.769 8.850 44.430 1.00 86.88 736 LEU A C 1
ATOM 5713 O O . LEU A 1 736 ? 11.520 7.875 44.415 1.00 86.88 736 LEU A O 1
ATOM 5717 N N . ASP A 1 737 ? 9.445 8.733 44.547 1.00 82.50 737 ASP A N 1
ATOM 5718 C CA . ASP A 1 737 ? 8.751 7.434 44.569 1.00 82.50 737 ASP A CA 1
ATOM 5719 C C . ASP A 1 737 ? 8.625 6.781 43.172 1.00 82.50 737 ASP A C 1
ATOM 5721 O O . ASP A 1 737 ? 9.102 7.317 42.168 1.00 82.50 737 ASP A O 1
ATOM 5725 N N . GLU A 1 738 ? 7.991 5.602 43.096 1.00 73.31 738 GLU A N 1
ATOM 5726 C CA . GLU A 1 738 ? 7.817 4.837 41.846 1.00 73.31 738 GLU A CA 1
ATOM 5727 C C . GLU A 1 738 ? 7.005 5.588 40.777 1.00 73.31 738 GLU A C 1
ATOM 5729 O O . GLU A 1 738 ? 7.227 5.387 39.580 1.00 73.31 738 GLU A O 1
ATOM 5734 N N . ASP A 1 739 ? 6.124 6.499 41.198 1.00 64.88 739 ASP A N 1
ATOM 5735 C CA . ASP A 1 739 ? 5.352 7.366 40.313 1.00 64.88 739 ASP A CA 1
ATOM 5736 C C . ASP A 1 739 ? 6.119 8.638 39.928 1.00 64.88 739 ASP A C 1
ATOM 5738 O O . ASP A 1 739 ? 5.651 9.404 39.081 1.00 64.88 739 ASP A O 1
ATOM 5742 N N . GLY A 1 740 ? 7.305 8.875 40.499 1.00 75.38 740 GLY A N 1
ATOM 5743 C CA . GLY A 1 740 ? 8.139 10.051 40.271 1.00 75.38 740 GLY A CA 1
ATOM 5744 C C . GLY A 1 740 ? 7.640 11.300 41.000 1.00 75.38 740 GLY A C 1
ATOM 5745 O O . GLY A 1 740 ? 7.743 12.402 40.450 1.00 75.38 740 GLY A O 1
ATOM 5746 N N . MET A 1 741 ? 7.048 11.141 42.186 1.00 81.81 741 MET A N 1
ATOM 5747 C CA . MET A 1 741 ? 6.593 12.225 43.057 1.00 81.81 741 MET A CA 1
ATOM 5748 C C . MET A 1 741 ? 7.580 12.487 44.209 1.00 81.81 741 MET A C 1
ATOM 5750 O O . MET A 1 741 ? 8.228 11.559 44.696 1.00 81.81 741 MET A O 1
ATOM 5754 N N . PRO A 1 742 ? 7.705 13.746 44.681 1.00 85.81 742 PRO A N 1
ATOM 5755 C CA . PRO A 1 742 ? 8.565 14.058 45.820 1.00 85.81 742 PRO A CA 1
ATOM 5756 C C . PRO A 1 742 ? 8.040 13.502 47.150 1.00 85.81 742 PRO A C 1
ATOM 5758 O O . PRO A 1 742 ? 6.879 13.745 47.506 1.00 85.81 742 PRO A O 1
ATOM 5761 N N . THR A 1 743 ? 8.932 12.856 47.898 1.00 87.25 743 THR A N 1
ATOM 5762 C CA . THR A 1 743 ? 8.764 12.310 49.254 1.00 87.25 743 THR A CA 1
ATOM 5763 C C . THR A 1 743 ? 9.471 13.192 50.300 1.00 87.25 743 THR A C 1
ATOM 5765 O O . THR A 1 743 ? 10.073 14.215 49.960 1.00 87.25 743 THR A O 1
ATOM 5768 N N . GLU A 1 744 ? 9.401 12.824 51.585 1.00 83.88 744 GLU A N 1
ATOM 5769 C CA . GLU A 1 744 ? 10.143 13.520 52.653 1.00 83.88 744 GLU A CA 1
ATOM 5770 C C . GLU A 1 744 ? 11.669 13.398 52.496 1.00 83.88 744 GLU A C 1
ATOM 5772 O O . GLU A 1 744 ? 12.399 14.308 52.898 1.00 83.88 744 GLU A O 1
ATOM 5777 N N . ASP A 1 745 ? 12.129 12.335 51.830 1.00 87.19 745 ASP A N 1
ATOM 5778 C CA . ASP A 1 745 ? 13.541 12.045 51.574 1.00 87.19 745 ASP A CA 1
ATOM 5779 C C . ASP A 1 745 ? 14.046 12.632 50.247 1.00 87.19 745 ASP A C 1
ATOM 5781 O O . ASP A 1 745 ? 15.222 12.488 49.911 1.00 87.19 745 ASP A O 1
ATOM 5785 N N . SER A 1 746 ? 13.191 13.311 49.471 1.00 91.25 746 SER A N 1
ATOM 5786 C CA . SER A 1 746 ? 13.613 13.880 48.192 1.00 91.25 746 SER A CA 1
ATOM 5787 C C . SER A 1 746 ? 14.639 14.995 48.378 1.00 91.25 746 SER A C 1
ATOM 5789 O O . SER A 1 746 ? 14.384 15.999 49.057 1.00 91.25 746 SER A O 1
ATOM 5791 N N . THR A 1 747 ? 15.782 14.870 47.707 1.00 91.69 747 THR A N 1
ATOM 5792 C CA . THR A 1 747 ? 16.873 15.848 47.765 1.00 91.69 747 THR A CA 1
ATOM 5793 C C . THR A 1 747 ? 17.159 16.471 46.404 1.00 91.69 747 THR A C 1
ATOM 5795 O O . THR A 1 747 ? 16.727 15.988 45.357 1.00 91.69 747 THR A O 1
ATOM 5798 N N . LEU A 1 748 ? 17.845 17.612 46.439 1.00 92.38 748 LEU A N 1
ATOM 5799 C CA . LEU A 1 748 ? 18.311 18.331 45.265 1.00 92.38 748 LEU A CA 1
ATOM 5800 C C . LEU A 1 748 ? 19.783 18.717 45.464 1.00 92.38 748 LEU A C 1
ATOM 5802 O O . LEU A 1 748 ? 20.137 19.258 46.517 1.00 92.38 748 LEU A O 1
ATOM 5806 N N . ALA A 1 749 ? 20.620 18.490 44.456 1.00 90.75 749 ALA A N 1
ATOM 5807 C CA . ALA A 1 749 ? 22.040 18.851 44.466 1.00 90.75 749 ALA A CA 1
ATOM 5808 C C . ALA A 1 749 ? 22.435 19.559 43.164 1.00 90.75 749 ALA A C 1
ATOM 5810 O O . ALA A 1 749 ? 21.824 19.333 42.124 1.00 90.75 749 ALA A O 1
ATOM 5811 N N . ILE A 1 750 ? 23.424 20.455 43.204 1.00 91.12 750 ILE A N 1
ATOM 5812 C CA . ILE A 1 750 ? 23.942 21.111 41.993 1.00 91.12 750 ILE A CA 1
ATOM 5813 C C . ILE A 1 750 ? 24.959 20.208 41.301 1.00 91.12 750 ILE A C 1
ATOM 5815 O O . ILE A 1 750 ? 25.959 19.831 41.904 1.00 91.12 750 ILE A O 1
ATOM 5819 N N . VAL A 1 751 ? 24.735 19.954 40.012 1.00 90.06 751 VAL A N 1
ATOM 5820 C CA . VAL A 1 751 ? 25.639 19.179 39.149 1.00 90.06 751 VAL A CA 1
ATOM 5821 C C . VAL A 1 751 ? 26.582 20.099 38.384 1.00 90.06 751 VAL A C 1
ATOM 5823 O O . VAL A 1 751 ? 27.785 19.862 38.312 1.00 90.06 751 VAL A O 1
ATOM 5826 N N . LYS A 1 752 ? 26.037 21.165 37.788 1.00 89.38 752 LYS A N 1
ATOM 5827 C CA . LYS A 1 752 ? 26.790 22.057 36.899 1.00 89.38 752 LYS A CA 1
ATOM 5828 C C . LYS A 1 752 ? 26.249 23.480 36.961 1.00 89.38 752 LYS A C 1
ATOM 5830 O O . LYS A 1 752 ? 25.047 23.693 37.111 1.00 89.38 752 LYS A O 1
ATOM 5835 N N . ARG A 1 753 ? 27.142 24.458 36.812 1.00 90.75 753 ARG A N 1
ATOM 5836 C CA . ARG A 1 753 ? 26.814 25.882 36.669 1.00 90.75 753 ARG A CA 1
ATOM 5837 C C . ARG A 1 753 ? 27.628 26.502 35.550 1.00 90.75 753 ARG A C 1
ATOM 5839 O O . ARG A 1 753 ? 28.767 26.098 35.330 1.00 90.75 753 ARG A O 1
ATOM 5846 N N . MET A 1 754 ? 27.054 27.502 34.893 1.00 89.75 754 MET A N 1
ATOM 5847 C CA . MET A 1 754 ? 27.740 28.280 33.868 1.00 89.75 754 MET A CA 1
ATOM 5848 C C . MET A 1 754 ? 27.225 29.720 33.827 1.00 89.75 754 MET A C 1
ATOM 5850 O O . MET A 1 754 ? 26.107 30.005 34.264 1.00 89.75 754 MET A O 1
ATOM 5854 N N . GLY A 1 755 ? 28.043 30.629 33.295 1.00 87.56 755 GLY A N 1
ATOM 5855 C CA . GLY A 1 755 ? 27.688 32.037 33.129 1.00 87.56 755 GLY A CA 1
ATOM 5856 C C . GLY A 1 755 ? 27.493 32.745 34.469 1.00 87.56 755 GLY A C 1
ATOM 5857 O O . GLY A 1 755 ? 28.227 32.482 35.432 1.00 87.56 755 GLY A O 1
ATOM 5858 N N . SER A 1 756 ? 26.479 33.608 34.544 1.00 81.19 756 SER A N 1
ATOM 5859 C CA . SER A 1 756 ? 26.125 34.389 35.741 1.00 81.19 756 SER A CA 1
ATOM 5860 C C . SER A 1 756 ? 25.839 33.540 36.989 1.00 81.19 756 SER A C 1
ATOM 5862 O O . SER A 1 756 ? 26.012 34.020 38.109 1.00 81.19 756 SER A O 1
ATOM 5864 N N . ALA A 1 757 ? 25.501 32.256 36.829 1.00 81.19 757 ALA A N 1
ATOM 5865 C CA . ALA A 1 757 ? 25.242 31.345 37.942 1.00 81.19 757 ALA A CA 1
ATOM 5866 C C . ALA A 1 757 ? 26.510 30.894 38.700 1.00 81.19 757 ALA A C 1
ATOM 5868 O O . ALA A 1 757 ? 26.415 30.415 39.832 1.00 81.19 757 ALA A O 1
ATOM 5869 N N . THR A 1 758 ? 27.705 31.039 38.114 1.00 81.25 758 THR A N 1
ATOM 5870 C CA . THR A 1 758 ? 28.964 30.502 38.675 1.00 81.25 758 THR A CA 1
ATOM 5871 C C . THR A 1 758 ? 29.321 31.129 40.029 1.00 81.25 758 THR A C 1
ATOM 5873 O O . THR A 1 758 ? 29.809 30.436 40.918 1.00 81.25 758 THR A O 1
ATOM 5876 N N . GLY A 1 759 ? 29.029 32.421 40.213 1.00 72.44 759 GLY A N 1
ATOM 5877 C CA . GLY A 1 759 ? 29.347 33.177 41.432 1.00 72.44 759 GLY A CA 1
ATOM 5878 C C . GLY A 1 759 ? 28.253 33.195 42.508 1.00 72.44 759 GLY A C 1
ATOM 5879 O O . GLY A 1 759 ? 28.424 33.863 43.523 1.00 72.44 759 GLY A O 1
ATOM 5880 N N . MET A 1 760 ? 27.122 32.509 42.305 1.00 80.69 760 MET A N 1
ATOM 5881 C CA . MET A 1 760 ? 25.967 32.594 43.208 1.00 80.69 760 MET A CA 1
ATOM 5882 C C . MET A 1 760 ? 26.036 31.587 44.360 1.00 80.69 760 MET A C 1
ATOM 5884 O O . MET A 1 760 ? 26.325 30.411 44.160 1.00 80.69 760 MET A O 1
ATOM 5888 N N . THR A 1 761 ? 25.701 31.992 45.581 1.00 75.94 761 THR A N 1
ATOM 5889 C CA . THR A 1 761 ? 25.589 31.057 46.713 1.00 75.94 761 THR A CA 1
ATOM 5890 C C . THR A 1 761 ? 24.241 30.334 46.677 1.00 75.94 761 THR A C 1
ATOM 5892 O O . THR A 1 761 ? 23.194 30.959 46.510 1.00 75.94 761 THR A O 1
ATOM 5895 N N . SER A 1 762 ? 24.230 29.001 46.816 1.00 81.25 762 SER A N 1
ATOM 5896 C CA . SER A 1 762 ? 22.984 28.225 46.832 1.00 81.25 762 SER A CA 1
ATOM 5897 C C . SER A 1 762 ? 22.929 27.256 48.000 1.00 81.25 762 SER A C 1
ATOM 5899 O O . SER A 1 762 ? 23.876 26.542 48.303 1.00 81.25 762 SER A O 1
ATOM 5901 N N . ARG A 1 763 ? 21.744 27.121 48.602 1.00 80.19 763 ARG A N 1
ATOM 5902 C CA . ARG A 1 763 ? 21.489 26.089 49.622 1.00 80.19 763 ARG A CA 1
ATOM 5903 C C . ARG A 1 763 ? 21.724 24.655 49.116 1.00 80.19 763 ARG A C 1
ATOM 5905 O O . ARG A 1 763 ? 21.826 23.752 49.931 1.00 80.19 763 ARG A O 1
ATOM 5912 N N . TYR A 1 764 ? 21.761 24.474 47.794 1.00 84.00 764 TYR A N 1
ATOM 5913 C CA . TYR A 1 764 ? 21.958 23.198 47.107 1.00 84.00 764 TYR A CA 1
ATOM 5914 C C . TYR A 1 764 ? 23.417 22.967 46.670 1.00 84.00 764 TYR A C 1
ATOM 5916 O O . TYR A 1 764 ? 23.680 22.037 45.912 1.00 84.00 764 TYR A O 1
ATOM 5924 N N . ASP A 1 765 ? 24.367 23.796 47.138 1.00 81.25 765 ASP A N 1
ATOM 5925 C CA . ASP A 1 765 ? 25.817 23.551 46.980 1.00 81.25 765 ASP A CA 1
ATOM 5926 C C . ASP A 1 765 ? 26.262 22.266 47.707 1.00 81.25 765 ASP A C 1
ATOM 5928 O O . ASP A 1 765 ? 27.338 21.727 47.462 1.00 81.25 765 ASP A O 1
ATOM 5932 N N . ARG A 1 766 ? 25.404 21.760 48.597 1.00 83.06 766 ARG A N 1
ATOM 5933 C CA . ARG A 1 766 ? 25.409 20.393 49.118 1.00 83.06 766 ARG A CA 1
ATOM 5934 C C . ARG A 1 766 ? 24.004 19.799 48.940 1.00 83.06 766 ARG A C 1
ATOM 5936 O O . ARG A 1 766 ? 23.048 20.581 48.919 1.00 83.06 766 ARG A O 1
ATOM 5943 N N . PRO A 1 767 ? 23.856 18.464 48.858 1.00 87.06 767 PRO A N 1
ATOM 5944 C CA . PRO A 1 767 ? 22.544 17.825 48.800 1.00 87.06 767 PRO A CA 1
ATOM 5945 C C . PRO A 1 767 ? 21.654 18.298 49.953 1.00 87.06 767 PRO A C 1
ATOM 5947 O O . PRO A 1 767 ? 22.040 18.222 51.122 1.00 87.06 767 PRO A O 1
ATOM 5950 N N . ALA A 1 768 ? 20.481 18.834 49.624 1.00 89.44 768 ALA A N 1
ATOM 5951 C CA . ALA A 1 768 ? 19.542 19.374 50.602 1.00 89.44 768 ALA A CA 1
ATOM 5952 C C . ALA A 1 768 ? 18.093 19.025 50.224 1.00 89.44 768 ALA A C 1
ATOM 5954 O O . ALA A 1 768 ? 17.806 18.840 49.040 1.00 89.44 768 ALA A O 1
ATOM 5955 N N . PRO A 1 769 ? 17.155 18.984 51.192 1.00 89.25 769 PRO A N 1
ATOM 5956 C CA . PRO A 1 769 ? 15.766 18.622 50.919 1.00 89.25 769 PRO A CA 1
ATOM 5957 C C . PRO A 1 769 ? 15.103 19.495 49.843 1.00 89.25 769 PRO A C 1
ATOM 5959 O O . PRO A 1 769 ? 15.229 20.731 49.837 1.00 89.25 769 PRO A O 1
ATOM 5962 N N . LEU A 1 770 ? 14.345 18.854 48.954 1.00 87.44 770 LEU A N 1
ATOM 5963 C CA . LEU A 1 770 ? 13.604 19.497 47.875 1.00 87.44 770 LEU A CA 1
ATOM 5964 C C . LEU A 1 770 ? 12.430 20.312 48.449 1.00 87.44 770 LEU A C 1
ATOM 5966 O O . LEU A 1 770 ? 11.465 19.774 48.984 1.00 87.44 770 LEU A O 1
ATOM 5970 N N . LYS A 1 771 ? 12.498 21.647 48.355 1.00 83.25 771 LYS A N 1
ATOM 5971 C CA . LYS A 1 771 ? 11.527 22.567 48.980 1.00 83.25 771 LYS A CA 1
ATOM 5972 C C . LYS A 1 771 ? 11.135 23.720 48.046 1.00 83.25 771 LYS A C 1
ATOM 5974 O O . LYS A 1 771 ? 11.870 24.074 47.125 1.00 83.25 771 LYS A O 1
ATOM 5979 N N . GLY A 1 772 ? 9.977 24.332 48.307 1.00 84.44 772 GLY A N 1
ATOM 5980 C CA . GLY A 1 772 ? 9.499 25.546 47.625 1.00 84.44 772 GLY A CA 1
ATOM 5981 C C . GLY A 1 772 ? 9.097 25.345 46.156 1.00 84.44 772 GLY A C 1
ATOM 5982 O O . GLY A 1 772 ? 8.551 24.304 45.788 1.00 84.44 772 GLY A O 1
ATOM 5983 N N . THR A 1 773 ? 9.376 26.342 45.308 1.00 83.81 773 THR A N 1
ATOM 5984 C CA . THR A 1 773 ? 9.023 26.340 43.873 1.00 83.81 773 THR A CA 1
ATOM 5985 C C . THR A 1 773 ? 9.594 25.126 43.140 1.00 83.81 773 THR A C 1
ATOM 5987 O O . THR A 1 773 ? 8.902 24.517 42.336 1.00 83.81 773 THR A O 1
ATOM 5990 N N . LYS A 1 774 ? 10.815 24.694 43.480 1.00 87.81 774 LYS A N 1
ATOM 5991 C CA . LYS A 1 774 ? 11.454 23.518 42.867 1.00 87.81 774 LYS A CA 1
ATOM 5992 C C . LYS A 1 774 ? 10.720 22.213 43.191 1.00 87.81 774 LYS A C 1
ATOM 5994 O O . LYS A 1 774 ? 10.516 21.408 42.295 1.00 87.81 774 LYS A O 1
ATOM 5999 N N . ASN A 1 775 ? 10.241 22.042 44.428 1.00 87.88 775 ASN A N 1
ATOM 6000 C CA . ASN A 1 775 ? 9.369 20.914 44.797 1.00 87.88 775 ASN A CA 1
ATOM 6001 C C . ASN A 1 775 ? 8.061 20.937 43.990 1.00 87.88 775 ASN A C 1
ATOM 6003 O O . ASN A 1 775 ? 7.623 19.920 43.460 1.00 87.88 775 ASN A O 1
ATOM 6007 N N . THR A 1 776 ? 7.471 22.125 43.836 1.00 85.31 776 THR A N 1
ATOM 6008 C CA . THR A 1 776 ? 6.241 22.302 43.051 1.00 85.31 776 THR A CA 1
ATOM 6009 C C . THR A 1 776 ? 6.459 21.941 41.583 1.00 85.31 776 THR A C 1
ATOM 6011 O O . THR A 1 776 ? 5.626 21.257 41.000 1.00 85.31 776 THR A O 1
ATOM 6014 N N . ILE A 1 777 ? 7.589 22.331 40.993 1.00 86.44 777 ILE A N 1
ATOM 6015 C CA . ILE A 1 777 ? 7.940 22.008 39.603 1.00 86.44 777 ILE A CA 1
ATOM 6016 C C . ILE A 1 777 ? 8.137 20.505 39.417 1.00 86.44 777 ILE A C 1
ATOM 6018 O O . ILE A 1 777 ? 7.597 19.950 38.467 1.00 86.44 777 ILE A O 1
ATOM 6022 N N . VAL A 1 778 ? 8.828 19.821 40.335 1.00 85.62 778 VAL A N 1
ATOM 6023 C CA . VAL A 1 778 ? 8.977 18.356 40.251 1.00 85.62 778 VAL A CA 1
ATOM 6024 C C . VAL A 1 778 ? 7.618 17.659 40.377 1.00 85.62 778 VAL A C 1
ATOM 6026 O O . VAL A 1 778 ? 7.306 16.754 39.610 1.00 85.62 778 VAL A O 1
ATOM 6029 N N . ARG A 1 779 ? 6.758 18.122 41.290 1.00 83.62 779 ARG A N 1
ATOM 6030 C CA . ARG A 1 779 ? 5.424 17.540 41.502 1.00 83.62 779 ARG A CA 1
ATOM 6031 C C . ARG A 1 779 ? 4.463 17.794 40.337 1.00 83.62 779 ARG A C 1
ATOM 6033 O O . ARG A 1 779 ? 3.704 16.910 39.961 1.00 83.62 779 ARG A O 1
ATOM 6040 N N . THR A 1 780 ? 4.476 19.001 39.775 1.00 78.31 780 THR A N 1
ATOM 6041 C CA . THR A 1 780 ? 3.572 19.403 38.679 1.00 78.31 780 THR A CA 1
ATOM 6042 C C . THR A 1 780 ? 4.105 19.051 37.297 1.00 78.31 780 THR A C 1
ATOM 6044 O O . THR A 1 780 ? 3.316 18.963 36.360 1.00 78.31 780 THR A O 1
ATOM 6047 N N . ARG A 1 781 ? 5.420 18.836 37.175 1.00 79.00 781 ARG A N 1
ATOM 6048 C CA . ARG A 1 781 ? 6.144 18.561 35.926 1.00 79.00 781 ARG A CA 1
ATOM 6049 C C . ARG A 1 781 ? 5.936 19.626 34.855 1.00 79.00 781 ARG A C 1
ATOM 6051 O O . ARG A 1 781 ? 5.840 19.286 33.686 1.00 79.00 781 ARG A O 1
ATOM 6058 N N . LYS A 1 782 ? 5.809 20.887 35.266 1.00 80.19 782 LYS A N 1
ATOM 6059 C CA . LYS A 1 782 ? 5.603 22.024 34.363 1.00 80.19 782 LYS A CA 1
ATOM 6060 C C . LYS A 1 782 ? 6.814 22.935 34.370 1.00 80.19 782 LYS A C 1
ATOM 6062 O O . LYS A 1 782 ? 7.407 23.160 35.427 1.00 80.19 782 LYS A O 1
ATOM 6067 N N . VAL A 1 783 ? 7.125 23.519 33.217 1.00 84.75 783 VAL A N 1
ATOM 6068 C CA . VAL A 1 783 ? 8.075 24.633 33.141 1.00 84.75 783 VAL A CA 1
ATOM 6069 C C . VAL A 1 783 ? 7.558 25.808 33.965 1.00 84.75 783 VAL A C 1
ATOM 6071 O O . VAL A 1 783 ? 6.386 26.180 33.896 1.00 84.75 783 VAL A O 1
ATOM 6074 N N . TYR A 1 784 ? 8.455 26.406 34.737 1.00 87.31 784 TYR A N 1
ATOM 6075 C CA . TYR A 1 784 ? 8.208 27.655 35.440 1.00 87.31 784 TYR A CA 1
ATOM 6076 C C . TYR A 1 784 ? 8.992 28.770 34.760 1.00 87.31 784 TYR A C 1
ATOM 6078 O O . TYR A 1 784 ? 10.198 28.635 34.584 1.00 87.31 784 TYR A O 1
ATOM 6086 N N . ALA A 1 785 ? 8.334 29.876 34.430 1.00 86.25 785 ALA A N 1
ATOM 6087 C CA . ALA A 1 785 ? 8.978 31.109 33.996 1.00 86.25 785 ALA A CA 1
ATOM 6088 C C . ALA A 1 785 ? 8.496 32.246 34.901 1.00 86.25 785 ALA A C 1
ATOM 6090 O O . ALA A 1 785 ? 7.294 32.390 35.111 1.00 86.25 785 ALA A O 1
ATOM 6091 N N . GLY A 1 786 ? 9.419 33.018 35.467 1.00 84.06 786 GLY A N 1
ATOM 6092 C CA . GLY A 1 786 ? 9.082 34.089 36.402 1.00 84.06 786 GLY A CA 1
ATOM 6093 C C . GLY A 1 786 ? 10.318 34.702 37.047 1.00 84.06 786 GLY A C 1
ATOM 6094 O O . GLY A 1 786 ? 11.420 34.594 36.514 1.00 84.06 786 GLY A O 1
ATOM 6095 N N . THR A 1 787 ? 10.147 35.333 38.206 1.00 80.44 787 THR A N 1
ATOM 6096 C CA . THR A 1 787 ? 11.235 36.005 38.928 1.00 80.44 787 THR A CA 1
ATOM 6097 C C . THR A 1 787 ? 11.746 35.176 40.108 1.00 80.44 787 THR A C 1
ATOM 6099 O O . THR A 1 787 ? 11.005 34.438 40.771 1.00 80.44 787 THR A O 1
ATOM 6102 N N . GLY A 1 788 ? 13.052 35.253 40.357 1.00 76.62 788 GLY A N 1
ATOM 6103 C CA . GLY A 1 788 ? 13.709 34.648 41.506 1.00 76.62 788 GLY A CA 1
ATOM 6104 C C . GLY A 1 788 ? 13.380 35.409 42.790 1.00 76.62 788 GLY A C 1
ATOM 6105 O O . GLY A 1 788 ? 13.588 36.612 42.890 1.00 76.62 788 GLY A O 1
ATOM 6106 N N . ARG A 1 789 ? 12.889 34.709 43.822 1.00 70.69 789 ARG A N 1
ATOM 6107 C CA . ARG A 1 789 ? 12.471 35.347 45.090 1.00 70.69 789 ARG A CA 1
ATOM 6108 C C . ARG A 1 789 ? 13.617 35.951 45.913 1.00 70.69 789 ARG A C 1
ATOM 6110 O O . ARG A 1 789 ? 13.353 36.685 46.856 1.00 70.69 789 ARG A O 1
ATOM 6117 N N . SER A 1 790 ? 14.862 35.575 45.631 1.00 68.62 790 SER A N 1
ATOM 6118 C CA . SER A 1 790 ? 16.046 35.992 46.397 1.00 68.62 790 SER A CA 1
ATOM 6119 C C . SER A 1 790 ? 16.868 37.086 45.721 1.00 68.62 790 SER A C 1
ATOM 6121 O O . SER A 1 790 ? 17.625 37.768 46.402 1.00 68.62 790 SER A O 1
ATOM 6123 N N . ASP A 1 791 ? 16.756 37.219 44.403 1.00 70.00 791 ASP A N 1
ATOM 6124 C CA . ASP A 1 791 ? 17.648 38.014 43.554 1.00 70.00 791 ASP A CA 1
ATOM 6125 C C . ASP A 1 791 ? 16.908 38.803 42.460 1.00 70.00 791 ASP A C 1
ATOM 6127 O O . ASP A 1 791 ? 17.552 39.504 41.688 1.00 70.00 791 ASP A O 1
ATOM 6131 N N . ASP A 1 792 ? 15.575 38.692 42.387 1.00 74.12 792 ASP A N 1
ATOM 6132 C CA . ASP A 1 792 ? 14.706 39.306 41.370 1.00 74.12 792 ASP A CA 1
ATOM 6133 C C . ASP A 1 792 ? 15.150 39.026 39.915 1.00 74.12 792 ASP A C 1
ATOM 6135 O O . ASP A 1 792 ? 14.790 39.726 38.964 1.00 74.12 792 ASP A O 1
ATOM 6139 N N . ALA A 1 793 ? 15.939 37.967 39.716 1.00 81.12 793 ALA A N 1
ATOM 6140 C CA . ALA A 1 793 ? 16.419 37.568 38.405 1.00 81.12 793 ALA A CA 1
ATOM 6141 C C . ALA A 1 793 ? 15.288 36.907 37.609 1.00 81.12 793 ALA A C 1
ATOM 6143 O O . ALA A 1 793 ? 14.522 36.105 38.146 1.00 81.12 793 ALA A O 1
ATOM 6144 N N . SER A 1 794 ? 15.199 37.206 36.316 1.00 88.00 794 SER A N 1
ATOM 6145 C CA . SER A 1 794 ? 14.314 36.493 35.396 1.00 88.00 794 SER A CA 1
ATOM 6146 C C . SER A 1 794 ? 14.841 35.074 35.188 1.00 88.00 794 SER A C 1
ATOM 6148 O O . SER A 1 794 ? 15.968 34.871 34.729 1.00 88.00 794 SER A O 1
ATOM 6150 N N . ILE A 1 795 ? 14.037 34.084 35.568 1.00 90.00 795 ILE A N 1
ATOM 6151 C CA . ILE A 1 795 ? 14.422 32.677 35.551 1.00 90.00 795 ILE A CA 1
ATOM 6152 C C . ILE A 1 795 ? 13.399 31.814 34.824 1.00 90.00 795 ILE A C 1
ATOM 6154 O O . ILE A 1 795 ? 12.188 32.021 34.922 1.00 90.00 795 ILE A O 1
ATOM 6158 N N . VAL A 1 796 ? 13.903 30.784 34.151 1.00 90.44 796 VAL A N 1
ATOM 6159 C CA . VAL A 1 796 ? 13.103 29.688 33.599 1.00 90.44 796 VAL A CA 1
ATOM 6160 C C . VAL A 1 796 ? 13.615 28.386 34.200 1.00 90.44 796 VAL A C 1
ATOM 6162 O O . VAL A 1 796 ? 14.790 28.066 34.063 1.00 90.44 796 VAL A O 1
ATOM 6165 N N . ILE A 1 797 ? 12.765 27.639 34.899 1.00 91.75 797 ILE A N 1
ATOM 6166 C CA . ILE A 1 797 ? 13.111 26.344 35.489 1.00 91.75 797 ILE A CA 1
ATOM 6167 C C . ILE A 1 797 ? 12.393 25.247 34.713 1.00 91.75 797 ILE A C 1
ATOM 6169 O O . ILE A 1 797 ? 11.166 25.244 34.613 1.00 91.75 797 ILE A O 1
ATOM 6173 N N . ILE A 1 798 ? 13.172 24.304 34.197 1.00 92.75 798 ILE A N 1
ATOM 6174 C CA . ILE A 1 798 ? 12.725 23.275 33.270 1.00 92.75 798 ILE A CA 1
ATOM 6175 C C . ILE A 1 798 ? 12.945 21.895 33.902 1.00 92.75 798 ILE A C 1
ATOM 6177 O O . ILE A 1 798 ? 14.084 21.567 34.251 1.00 92.75 798 ILE A O 1
ATOM 6181 N N . PRO A 1 799 ? 11.889 21.081 34.081 1.00 91.31 799 PRO A N 1
ATOM 6182 C CA . PRO A 1 799 ? 12.030 19.719 34.577 1.00 91.31 799 PRO A CA 1
ATOM 6183 C C . PRO A 1 799 ? 12.493 18.768 33.470 1.00 91.31 799 PRO A C 1
ATOM 6185 O O . PRO A 1 799 ? 11.779 18.562 32.493 1.00 91.31 799 PRO A O 1
ATOM 6188 N N . ILE A 1 800 ? 13.662 18.153 33.646 1.00 88.62 800 ILE A N 1
ATOM 6189 C CA . ILE A 1 800 ? 14.252 17.206 32.695 1.00 88.62 800 ILE A CA 1
ATOM 6190 C C . ILE A 1 800 ? 13.928 15.768 33.120 1.00 88.62 800 ILE A C 1
ATOM 6192 O O . ILE A 1 800 ? 14.168 15.352 34.259 1.00 88.62 800 ILE A O 1
ATOM 6196 N N . GLN A 1 801 ? 13.380 15.004 32.185 1.00 80.75 801 GLN A N 1
ATOM 6197 C CA . GLN A 1 801 ? 12.975 13.615 32.334 1.00 80.75 801 GLN A CA 1
ATOM 6198 C C . GLN A 1 801 ? 14.137 12.668 32.027 1.00 80.75 801 GLN A C 1
ATOM 6200 O O . GLN A 1 801 ? 14.825 12.808 31.021 1.00 80.75 801 GLN A O 1
ATOM 6205 N N . GLY A 1 802 ? 14.324 11.675 32.895 1.00 72.88 802 GLY A N 1
ATOM 6206 C CA . GLY A 1 802 ? 15.175 10.519 32.635 1.00 72.88 802 GLY A CA 1
ATOM 6207 C C . GLY A 1 802 ? 14.375 9.280 32.204 1.00 72.88 802 GLY A C 1
ATOM 6208 O O . GLY A 1 802 ? 13.204 9.378 31.810 1.00 72.88 802 GLY A O 1
ATOM 6209 N N . PRO A 1 803 ? 14.981 8.082 32.299 1.00 53.69 803 PRO A N 1
ATOM 6210 C CA . PRO A 1 803 ? 14.317 6.817 31.995 1.00 53.69 803 PRO A CA 1
ATOM 6211 C C . PRO A 1 803 ? 12.991 6.664 32.762 1.00 53.69 803 PRO A C 1
ATOM 6213 O O . PRO A 1 803 ? 12.889 7.057 33.921 1.00 53.69 803 PRO A O 1
ATOM 6216 N N . ARG A 1 804 ? 11.960 6.092 32.119 1.00 52.56 804 ARG A N 1
ATOM 6217 C CA . ARG A 1 804 ? 10.585 5.939 32.661 1.00 52.56 804 ARG A CA 1
ATOM 6218 C C . ARG A 1 804 ? 9.800 7.244 32.910 1.00 52.56 804 ARG A C 1
ATOM 6220 O O . ARG A 1 804 ? 8.765 7.201 33.564 1.00 52.56 804 ARG A O 1
ATOM 6227 N N . ARG A 1 805 ? 10.218 8.385 32.337 1.00 61.25 805 ARG A N 1
ATOM 6228 C CA . ARG A 1 805 ? 9.549 9.706 32.468 1.00 61.25 805 ARG A CA 1
ATOM 6229 C C . ARG A 1 805 ? 9.536 10.278 33.896 1.00 61.25 805 ARG A C 1
ATOM 6231 O O . ARG A 1 805 ? 8.704 11.132 34.211 1.00 61.25 805 ARG A O 1
ATOM 6238 N N . ILE A 1 806 ? 10.456 9.829 34.747 1.00 77.62 806 ILE A N 1
ATOM 6239 C CA . ILE A 1 806 ? 10.695 10.404 36.076 1.00 77.62 806 ILE A CA 1
ATOM 6240 C C . ILE A 1 806 ? 11.631 11.609 35.919 1.00 77.62 806 ILE A C 1
ATOM 6242 O O . ILE A 1 806 ? 12.546 11.579 35.095 1.00 77.62 806 ILE A O 1
ATOM 6246 N N . ILE A 1 807 ? 11.397 12.684 36.676 1.00 83.88 807 ILE A N 1
ATOM 6247 C CA . ILE A 1 807 ? 12.270 13.864 36.644 1.00 83.88 807 ILE A CA 1
ATOM 6248 C C . ILE A 1 807 ? 13.588 13.509 37.321 1.00 83.88 807 ILE A C 1
ATOM 6250 O O . ILE A 1 807 ? 13.605 13.187 38.504 1.00 83.88 807 ILE A O 1
ATOM 6254 N N . THR A 1 808 ? 14.678 13.592 36.567 1.00 88.19 808 THR A N 1
ATOM 6255 C CA . THR A 1 808 ? 16.033 13.340 37.078 1.00 88.19 808 THR A CA 1
ATOM 6256 C C . THR A 1 808 ? 16.795 14.632 37.312 1.00 88.19 808 THR A C 1
ATOM 6258 O O . THR A 1 808 ? 17.639 14.689 38.199 1.00 88.19 808 THR A O 1
ATOM 6261 N N . HIS A 1 809 ? 16.480 15.690 36.557 1.00 93.56 809 HIS A N 1
ATOM 6262 C CA . HIS A 1 809 ? 17.161 16.970 36.690 1.00 93.56 809 HIS A CA 1
ATOM 6263 C C . HIS A 1 809 ? 16.191 18.151 36.657 1.00 93.56 809 HIS A C 1
ATOM 6265 O O . HIS A 1 809 ? 15.116 18.091 36.059 1.00 93.56 809 HIS A O 1
ATOM 6271 N N . LEU A 1 810 ? 16.596 19.262 37.268 1.00 93.50 810 LEU A N 1
ATOM 6272 C CA . LEU A 1 810 ? 15.996 20.576 37.039 1.00 93.50 810 LEU A CA 1
ATOM 6273 C C . LEU A 1 810 ? 17.041 21.482 36.396 1.00 93.50 810 LEU A C 1
ATOM 6275 O O . LEU A 1 810 ? 18.111 21.689 36.966 1.00 93.50 810 LEU A O 1
ATOM 6279 N N . LEU A 1 811 ? 16.720 22.069 35.250 1.00 93.44 811 LEU A N 1
ATOM 6280 C CA . LEU A 1 811 ? 17.556 23.072 34.604 1.00 93.44 811 LEU A CA 1
ATOM 6281 C C . LEU A 1 811 ? 16.993 24.461 34.899 1.00 93.44 811 LEU A C 1
ATOM 6283 O O . LEU A 1 811 ? 15.903 24.796 34.449 1.00 93.44 811 LEU A O 1
ATOM 6287 N N . LEU A 1 812 ? 17.720 25.267 35.668 1.00 93.06 812 LEU A N 1
ATOM 6288 C CA . LEU A 1 812 ? 17.386 26.669 35.908 1.00 93.06 812 LEU A CA 1
ATOM 6289 C C . LEU A 1 812 ? 18.216 27.541 34.975 1.00 93.06 812 LEU A C 1
ATOM 6291 O O . LEU A 1 812 ? 19.438 27.563 35.084 1.00 93.06 812 LEU A O 1
ATOM 6295 N N . LEU A 1 813 ? 17.547 28.277 34.100 1.00 92.38 813 LEU A N 1
ATOM 6296 C CA . LEU A 1 813 ? 18.125 29.269 33.206 1.00 92.38 813 LEU A CA 1
ATOM 6297 C C . LEU A 1 813 ? 17.907 30.663 33.781 1.00 92.38 813 LEU A C 1
ATOM 6299 O O . LEU A 1 813 ? 16.810 30.974 34.242 1.00 92.38 813 LEU A O 1
ATOM 6303 N N . GLN A 1 814 ? 18.936 31.499 33.725 1.00 90.19 814 GLN A N 1
ATOM 6304 C CA . GLN A 1 814 ? 18.830 32.940 33.933 1.00 90.19 814 GLN A CA 1
ATOM 6305 C C . GLN A 1 814 ? 18.731 33.600 32.567 1.00 90.19 814 GLN A C 1
ATOM 6307 O O . GLN A 1 814 ? 19.613 33.406 31.730 1.00 90.19 814 GLN A O 1
ATOM 6312 N N . VAL A 1 815 ? 17.653 34.337 32.329 1.00 91.56 815 VAL A N 1
ATOM 6313 C CA . VAL A 1 815 ? 17.301 34.836 30.995 1.00 91.56 815 VAL A CA 1
ATOM 6314 C C . VAL A 1 815 ? 17.026 36.328 31.035 1.00 91.56 815 VAL A C 1
ATOM 6316 O O . VAL A 1 815 ? 16.493 36.818 32.025 1.00 91.56 815 VAL A O 1
ATOM 6319 N N . ASP A 1 816 ? 17.333 37.032 29.952 1.00 88.75 816 ASP A N 1
ATOM 6320 C CA . ASP A 1 816 ? 16.786 38.367 29.714 1.00 88.75 816 ASP A CA 1
ATOM 6321 C C . ASP A 1 816 ? 15.609 38.239 28.754 1.00 88.75 816 ASP A C 1
ATOM 6323 O O . ASP A 1 816 ? 15.733 37.627 27.690 1.00 88.75 816 ASP A O 1
ATOM 6327 N N . PHE A 1 817 ? 14.459 38.795 29.134 1.00 88.31 817 PHE A N 1
ATOM 6328 C CA . PHE A 1 817 ? 13.304 38.846 28.246 1.00 88.31 817 PHE A CA 1
ATOM 6329 C C . PHE A 1 817 ? 13.430 40.033 27.281 1.00 88.31 817 PHE A C 1
ATOM 6331 O O . PHE A 1 817 ? 13.862 41.116 27.679 1.00 88.31 817 PHE A O 1
ATOM 6338 N N . ASP A 1 818 ? 13.044 39.847 26.017 1.00 87.06 818 ASP A N 1
ATOM 6339 C CA . ASP A 1 818 ? 12.913 40.947 25.063 1.00 87.06 818 ASP A CA 1
ATOM 6340 C C . ASP A 1 818 ? 11.624 41.721 25.356 1.00 87.06 818 ASP A C 1
ATOM 6342 O O . ASP A 1 818 ? 10.512 41.293 25.047 1.00 87.06 818 ASP A O 1
ATOM 6346 N N . GLU A 1 819 ? 11.778 42.897 25.956 1.00 84.75 819 GLU A N 1
ATOM 6347 C CA . GLU A 1 819 ? 10.661 43.760 26.339 1.00 84.75 819 GLU A CA 1
ATOM 6348 C C . GLU A 1 819 ? 10.016 44.499 25.147 1.00 84.75 819 GLU A C 1
ATOM 6350 O O . GLU A 1 819 ? 8.997 45.175 25.311 1.00 84.75 819 GLU A O 1
ATOM 6355 N N . ARG A 1 820 ? 10.577 44.375 23.934 1.00 83.31 820 ARG A N 1
ATOM 6356 C CA . ARG A 1 820 ? 10.085 45.037 22.709 1.00 83.31 820 ARG A CA 1
ATOM 6357 C C . ARG A 1 820 ? 9.045 44.214 21.944 1.00 83.31 820 ARG A C 1
ATOM 6359 O O . ARG A 1 820 ? 8.568 44.669 20.906 1.00 83.31 820 ARG A O 1
ATOM 6366 N N . ILE A 1 821 ? 8.711 43.015 22.417 1.00 85.00 821 ILE A N 1
ATOM 6367 C CA . ILE A 1 821 ? 7.762 42.129 21.736 1.00 85.00 821 ILE A CA 1
ATOM 6368 C C . ILE A 1 821 ? 6.337 42.706 21.719 1.00 85.00 821 ILE A C 1
ATOM 6370 O O . ILE A 1 821 ? 5.906 43.402 22.646 1.00 85.00 821 ILE A O 1
ATOM 6374 N N . GLY A 1 822 ? 5.593 42.399 20.655 1.00 86.12 822 GLY A N 1
ATOM 6375 C CA . GLY A 1 822 ? 4.213 42.857 20.471 1.00 86.12 822 GLY A CA 1
ATOM 6376 C C . GLY A 1 822 ? 3.220 42.196 21.435 1.00 86.12 822 GLY A C 1
ATOM 6377 O O . GLY A 1 822 ? 3.511 41.175 22.057 1.00 86.12 822 GLY A O 1
ATOM 6378 N N . THR A 1 823 ? 2.010 42.747 21.538 1.00 86.06 823 THR A N 1
ATOM 6379 C CA . THR A 1 823 ? 0.937 42.238 22.418 1.00 86.06 823 THR A CA 1
ATOM 6380 C C . THR A 1 823 ? 0.520 40.800 22.103 1.00 86.06 823 THR A C 1
ATOM 6382 O O . THR A 1 823 ? 0.327 40.013 23.026 1.00 86.06 823 THR A O 1
ATOM 6385 N N . GLU A 1 824 ? 0.469 40.423 20.824 1.00 82.56 824 GLU A N 1
ATOM 6386 C CA . GLU A 1 824 ? 0.205 39.039 20.398 1.00 82.56 824 GLU A CA 1
ATOM 6387 C C . GLU A 1 824 ? 1.270 38.063 20.917 1.00 82.56 824 GLU A C 1
ATOM 6389 O O . GLU A 1 824 ? 0.947 37.025 21.490 1.00 82.56 824 GLU A O 1
ATOM 6394 N N . GLN A 1 825 ? 2.550 38.434 20.830 1.00 82.19 825 GLN A N 1
ATOM 6395 C CA . GLN A 1 825 ? 3.644 37.612 21.356 1.00 82.19 825 GLN A CA 1
ATOM 6396 C C . GLN A 1 825 ? 3.594 37.517 22.888 1.00 82.19 825 GLN A C 1
ATOM 6398 O O . GLN A 1 825 ? 3.870 36.458 23.447 1.00 82.19 825 GLN A O 1
ATOM 6403 N N . LYS A 1 826 ? 3.184 38.589 23.583 1.00 86.19 826 LYS A N 1
ATOM 6404 C CA . LYS A 1 826 ? 2.962 38.554 25.040 1.00 86.19 826 LYS A CA 1
ATOM 6405 C C . LYS A 1 826 ? 1.848 37.578 25.426 1.00 86.19 826 LYS A C 1
ATOM 6407 O O . LYS A 1 826 ? 2.011 36.851 26.402 1.00 86.19 826 LYS A O 1
ATOM 6412 N N . LYS A 1 827 ? 0.755 37.508 24.654 1.00 83.75 827 LYS A N 1
ATOM 6413 C CA . LYS A 1 827 ? -0.326 36.522 24.861 1.00 83.75 827 LYS A CA 1
ATOM 6414 C C . LYS A 1 827 ? 0.178 35.096 24.680 1.00 83.75 827 LYS A C 1
ATOM 6416 O O . LYS A 1 827 ? -0.057 34.249 25.539 1.00 83.75 827 LYS A O 1
ATOM 6421 N N . ASP A 1 828 ? 0.929 34.849 23.611 1.00 79.75 828 ASP A N 1
ATOM 6422 C CA . ASP A 1 828 ? 1.499 33.527 23.348 1.00 79.75 828 ASP A CA 1
ATOM 6423 C C . ASP A 1 828 ? 2.429 33.056 24.473 1.00 79.75 828 ASP A C 1
ATOM 6425 O O . ASP A 1 828 ? 2.379 31.892 24.878 1.00 79.75 828 ASP A O 1
ATOM 6429 N N . VAL A 1 829 ? 3.241 33.966 25.014 1.00 83.94 829 VAL A N 1
ATOM 6430 C CA . VAL A 1 829 ? 4.188 33.703 26.108 1.00 83.94 829 VAL A CA 1
ATOM 6431 C C . VAL A 1 829 ? 3.481 33.465 27.447 1.00 83.94 829 VAL A C 1
ATOM 6433 O O . VAL A 1 829 ? 3.897 32.602 28.219 1.00 83.94 829 VAL A O 1
ATOM 6436 N N . MET A 1 830 ? 2.399 34.194 27.724 1.00 82.50 830 MET A N 1
ATOM 6437 C CA . MET A 1 830 ? 1.582 34.022 28.931 1.00 82.50 830 MET A CA 1
ATOM 6438 C C . MET A 1 830 ? 0.730 32.742 28.904 1.00 82.50 830 MET A C 1
ATOM 6440 O O . MET A 1 830 ? 0.414 32.181 29.959 1.00 82.50 830 MET A O 1
ATOM 6444 N N . GLY A 1 831 ? 0.358 32.257 27.716 1.00 79.69 831 GLY A N 1
ATOM 6445 C CA . GLY A 1 831 ? -0.368 31.004 27.532 1.00 79.69 831 GLY A CA 1
ATOM 6446 C C . GLY A 1 831 ? -1.688 30.967 28.307 1.00 79.69 831 GLY A C 1
ATOM 6447 O O . GLY A 1 831 ? -2.567 31.800 28.111 1.00 79.69 831 GLY A O 1
ATOM 6448 N N . VAL A 1 832 ? -1.844 29.996 29.215 1.00 70.94 832 VAL A N 1
ATOM 6449 C CA . VAL A 1 832 ? -3.085 29.820 29.998 1.00 70.94 832 VAL A CA 1
ATOM 6450 C C . VAL A 1 832 ? -3.392 31.042 30.877 1.00 70.94 832 VAL A C 1
ATOM 6452 O O . VAL A 1 832 ? -4.562 31.394 31.013 1.00 70.94 832 VAL A O 1
ATOM 6455 N N . LYS A 1 833 ? -2.364 31.752 31.379 1.00 80.69 833 LYS A N 1
ATOM 6456 C CA . LYS A 1 833 ? -2.555 32.970 32.190 1.00 80.69 833 LYS A CA 1
ATOM 6457 C C . LYS A 1 833 ? -3.316 34.061 31.432 1.00 80.69 833 LYS A C 1
ATOM 6459 O O . LYS A 1 833 ? -3.986 34.872 32.061 1.00 80.69 833 LYS A O 1
ATOM 6464 N N . THR A 1 834 ? -3.234 34.098 30.100 1.00 82.62 834 THR A N 1
ATOM 6465 C CA . THR A 1 834 ? -3.993 35.054 29.285 1.00 82.62 834 THR A CA 1
ATOM 6466 C C . THR A 1 834 ? -5.491 34.816 29.404 1.00 82.62 834 THR A C 1
ATOM 6468 O O . THR A 1 834 ? -6.234 35.769 29.602 1.00 82.62 834 THR A O 1
ATOM 6471 N N . ASN A 1 835 ? -5.933 33.558 29.348 1.00 81.56 835 ASN A N 1
ATOM 6472 C CA . ASN A 1 835 ? -7.350 33.221 29.475 1.00 81.56 835 ASN A CA 1
ATOM 6473 C C . ASN A 1 835 ? -7.867 33.525 30.885 1.00 81.56 835 ASN A C 1
ATOM 6475 O O . ASN A 1 835 ? -8.952 34.082 31.030 1.00 81.56 835 ASN A O 1
ATOM 6479 N N . ASP A 1 836 ? -7.073 33.215 31.913 1.00 84.19 836 ASP A N 1
ATOM 6480 C CA . ASP A 1 836 ? -7.420 33.527 33.303 1.00 84.19 836 ASP A CA 1
ATOM 6481 C C . ASP A 1 836 ? -7.553 35.044 33.508 1.00 84.19 836 ASP A C 1
ATOM 6483 O O . ASP A 1 836 ? -8.516 35.508 34.115 1.00 84.19 836 ASP A O 1
ATOM 6487 N N . LEU A 1 837 ? -6.638 35.830 32.931 1.00 85.81 837 LEU A N 1
ATOM 6488 C CA . LEU A 1 837 ? -6.676 37.292 32.979 1.00 85.81 837 LEU A CA 1
ATOM 6489 C C . LEU A 1 837 ? -7.865 37.876 32.206 1.00 85.81 837 LEU A C 1
ATOM 6491 O O . LEU A 1 837 ? -8.526 38.787 32.701 1.00 85.81 837 LEU A O 1
ATOM 6495 N N . MET A 1 838 ? -8.156 37.347 31.014 1.00 85.56 838 MET A N 1
ATOM 6496 C CA . MET A 1 838 ? -9.316 37.735 30.207 1.00 85.56 838 MET A CA 1
ATOM 6497 C C . MET A 1 838 ? -10.619 37.488 30.966 1.00 85.56 838 MET A C 1
ATOM 6499 O O . MET A 1 838 ? -11.455 38.385 31.050 1.00 85.56 838 MET A O 1
ATOM 6503 N N . ASN A 1 839 ? -10.779 36.293 31.540 1.00 83.19 839 ASN A N 1
ATOM 6504 C CA . ASN A 1 839 ? -11.955 35.940 32.329 1.00 83.19 839 ASN A CA 1
ATOM 6505 C C . ASN A 1 839 ? -12.096 36.869 33.538 1.00 83.19 839 ASN A C 1
ATOM 6507 O O . ASN A 1 839 ? -13.161 37.449 33.734 1.00 83.19 839 ASN A O 1
ATOM 6511 N N . LEU A 1 840 ? -11.004 37.088 34.275 1.00 86.06 840 LEU A N 1
ATOM 6512 C CA . LEU A 1 840 ? -10.999 37.939 35.461 1.00 86.06 840 LEU A CA 1
ATOM 6513 C C . LEU A 1 840 ? -11.329 39.405 35.145 1.00 86.06 840 LEU A C 1
ATOM 6515 O O . LEU A 1 840 ? -11.994 40.061 35.935 1.00 86.06 840 LEU A O 1
ATOM 6519 N N . ILE A 1 841 ? -10.887 39.945 34.007 1.00 84.81 841 ILE A N 1
ATOM 6520 C CA . ILE A 1 841 ? -11.224 41.318 33.589 1.00 84.81 841 ILE A CA 1
ATOM 6521 C C . ILE A 1 841 ? -12.673 41.409 33.097 1.00 84.81 841 ILE A C 1
ATOM 6523 O O . ILE A 1 841 ? -13.377 42.362 33.440 1.00 84.81 841 ILE A O 1
ATOM 6527 N N . ASN A 1 842 ? -13.139 40.405 32.349 1.00 82.50 842 ASN A N 1
ATOM 6528 C CA . ASN A 1 842 ? -14.516 40.346 31.863 1.00 82.50 842 ASN A CA 1
ATOM 6529 C C . ASN A 1 842 ? -15.537 40.289 33.017 1.00 82.50 842 ASN A C 1
ATOM 6531 O O . ASN A 1 842 ? -16.629 40.836 32.873 1.00 82.50 842 ASN A O 1
ATOM 6535 N N . GLU A 1 843 ? -15.189 39.704 34.173 1.00 84.38 843 GLU A N 1
ATOM 6536 C CA . GLU A 1 843 ? -16.036 39.706 35.383 1.00 84.38 843 GLU A CA 1
ATOM 6537 C C . GLU A 1 843 ? -16.373 41.119 35.895 1.00 84.38 843 GLU A C 1
ATOM 6539 O O . GLU A 1 843 ? -17.410 41.315 36.528 1.00 84.38 843 GLU A O 1
ATOM 6544 N N . TYR A 1 844 ? -15.560 42.126 35.562 1.00 82.06 844 TYR A N 1
ATOM 6545 C CA . TYR A 1 844 ? -15.820 43.534 35.885 1.00 82.06 844 TYR A CA 1
ATOM 6546 C C . TYR A 1 844 ? -16.567 44.285 34.764 1.00 82.06 844 TYR A C 1
ATOM 6548 O O . TYR A 1 844 ? -16.613 45.513 34.775 1.00 82.06 844 TYR A O 1
ATOM 6556 N N . ASN A 1 845 ? -17.168 43.574 33.799 1.00 78.44 845 ASN A N 1
ATOM 6557 C CA . ASN A 1 845 ? -17.851 44.123 32.614 1.00 78.44 845 ASN A CA 1
ATOM 6558 C C . ASN A 1 845 ? -16.960 44.985 31.697 1.00 78.44 845 ASN A C 1
ATOM 6560 O O . ASN A 1 845 ? -17.461 45.813 30.932 1.00 78.44 845 ASN A O 1
ATOM 6564 N N . ILE A 1 846 ? -15.643 44.787 31.740 1.00 81.12 846 ILE A N 1
ATOM 6565 C CA . ILE A 1 846 ? -14.698 45.453 30.841 1.00 81.12 846 ILE A CA 1
ATOM 6566 C C . ILE A 1 846 ? -14.369 44.477 29.707 1.00 81.12 846 ILE A C 1
ATOM 6568 O O . ILE A 1 846 ? -13.830 43.407 29.985 1.00 81.12 846 ILE A O 1
ATOM 6572 N N . PRO A 1 847 ? -14.660 44.802 28.434 1.00 81.69 847 PRO A N 1
ATOM 6573 C CA . PRO A 1 847 ? -14.310 43.922 27.329 1.00 81.69 847 PRO A CA 1
ATOM 6574 C C . PRO A 1 847 ? -12.790 43.866 27.167 1.00 81.69 847 PRO A C 1
ATOM 6576 O O . PRO A 1 847 ? -12.142 44.904 27.020 1.00 81.69 847 PRO A O 1
ATOM 6579 N N . TRP A 1 848 ? -12.225 42.659 27.156 1.00 86.75 848 TRP A N 1
ATOM 6580 C CA . TRP A 1 848 ? -10.797 42.467 26.911 1.00 86.75 848 TRP A CA 1
ATOM 6581 C C . TRP A 1 848 ? -10.336 43.110 25.589 1.00 86.75 848 TRP A C 1
ATOM 6583 O O . TRP A 1 848 ? -10.946 42.915 24.535 1.00 86.75 848 TRP A O 1
ATOM 6593 N N . LYS A 1 849 ? -9.217 43.841 25.641 1.00 86.00 849 LYS A N 1
ATOM 6594 C CA . LYS A 1 849 ? -8.489 44.352 24.474 1.00 86.00 849 LYS A CA 1
ATOM 6595 C C . LYS A 1 849 ? -7.017 43.989 24.612 1.00 86.00 849 LYS A C 1
ATOM 6597 O O . LYS A 1 849 ? -6.420 44.259 25.647 1.00 86.00 849 LYS A O 1
ATOM 6602 N N . ASP A 1 850 ? -6.404 43.476 23.549 1.00 85.19 850 ASP A N 1
ATOM 6603 C CA . ASP A 1 850 ? -4.985 43.079 23.570 1.00 85.19 850 ASP A CA 1
ATOM 6604 C C . ASP A 1 850 ? -4.039 44.253 23.877 1.00 85.19 850 ASP A C 1
ATOM 6606 O O . ASP A 1 850 ? -2.969 44.059 24.452 1.00 85.19 850 ASP A O 1
ATOM 6610 N N . ALA A 1 851 ? -4.478 45.483 23.583 1.00 85.06 851 ALA A N 1
ATOM 6611 C CA . ALA A 1 851 ? -3.793 46.719 23.954 1.00 85.06 851 ALA A CA 1
ATOM 6612 C C . ALA A 1 851 ? -3.576 46.875 25.475 1.00 85.06 851 ALA A C 1
ATOM 6614 O O . ALA A 1 851 ? -2.692 47.615 25.886 1.00 85.06 851 ALA A O 1
ATOM 6615 N N . TYR A 1 852 ? -4.319 46.159 26.329 1.00 88.00 852 TYR A N 1
ATOM 6616 C CA . TYR A 1 852 ? -4.098 46.157 27.784 1.00 88.00 852 TYR A CA 1
ATOM 6617 C C . TYR A 1 852 ? -2.746 45.557 28.194 1.00 88.00 852 TYR A C 1
ATOM 6619 O O . TYR A 1 852 ? -2.298 45.760 29.317 1.00 88.00 852 TYR A O 1
ATOM 6627 N N . LEU A 1 853 ? -2.078 44.834 27.293 1.00 87.38 853 LEU A N 1
ATOM 6628 C CA . LEU A 1 853 ? -0.725 44.318 27.507 1.00 87.38 853 LEU A CA 1
ATOM 6629 C C . LEU A 1 853 ? 0.369 45.276 26.991 1.00 87.38 853 LEU A C 1
ATOM 6631 O O . LEU A 1 853 ? 1.568 44.988 27.130 1.00 87.38 853 LEU A O 1
ATOM 6635 N N . GLU A 1 854 ? 0.000 46.409 26.383 1.00 85.38 854 GLU A N 1
ATOM 6636 C CA . GLU A 1 854 ? 0.960 47.430 25.954 1.00 85.38 854 GLU A CA 1
ATOM 6637 C C . GLU A 1 854 ? 1.608 48.111 27.166 1.00 85.38 854 GLU A C 1
ATOM 6639 O O . GLU A 1 854 ? 0.975 48.410 28.176 1.00 85.38 854 GLU A O 1
ATOM 6644 N N . GLY A 1 855 ? 2.924 48.321 27.099 1.00 81.00 855 GLY A N 1
ATOM 6645 C CA . GLY A 1 855 ? 3.689 48.931 28.191 1.00 81.00 855 GLY A CA 1
ATOM 6646 C C . GLY A 1 855 ? 3.908 48.054 29.436 1.00 81.00 855 GLY A C 1
ATOM 6647 O O . GLY A 1 855 ? 4.697 48.443 30.293 1.00 81.00 855 GLY A O 1
ATOM 6648 N N . LEU A 1 856 ? 3.282 46.872 29.545 1.00 88.38 856 LEU A N 1
ATOM 6649 C CA . LEU A 1 856 ? 3.587 45.898 30.601 1.00 88.38 856 LEU A CA 1
ATOM 6650 C C . LEU A 1 856 ? 4.815 45.061 30.235 1.00 88.38 856 LEU A C 1
ATOM 6652 O O . LEU A 1 856 ? 4.880 44.502 29.139 1.00 88.38 856 LEU A O 1
ATOM 6656 N N . ALA A 1 857 ? 5.774 44.957 31.154 1.00 87.44 857 ALA A N 1
ATOM 6657 C CA . ALA A 1 857 ? 6.981 44.166 30.940 1.00 87.44 857 ALA A CA 1
ATOM 6658 C C . ALA A 1 857 ? 6.672 42.656 30.920 1.00 87.44 857 ALA A C 1
ATOM 6660 O O . ALA A 1 857 ? 5.891 42.167 31.738 1.00 87.44 857 ALA A O 1
ATOM 6661 N N . VAL A 1 858 ? 7.317 41.895 30.039 1.00 86.12 858 VAL A N 1
ATOM 6662 C CA . VAL A 1 858 ? 7.233 40.430 29.945 1.00 86.12 858 VAL A CA 1
ATOM 6663 C C . VAL A 1 858 ? 7.643 39.787 31.267 1.00 86.12 858 VAL A C 1
ATOM 6665 O O . VAL A 1 858 ? 6.950 38.893 31.756 1.00 86.12 858 VAL A O 1
ATOM 6668 N N . LYS A 1 859 ? 8.707 40.304 31.901 1.00 85.88 859 LYS A N 1
ATOM 6669 C CA . LYS A 1 859 ? 9.121 39.886 33.251 1.00 85.88 859 LYS A CA 1
ATOM 6670 C C . LYS A 1 859 ? 7.974 39.994 34.266 1.00 85.88 859 LYS A C 1
ATOM 6672 O O . LYS A 1 859 ? 7.772 39.075 35.057 1.00 85.88 859 LYS A O 1
ATOM 6677 N N . PHE A 1 860 ? 7.214 41.090 34.227 1.00 86.25 860 PHE A N 1
ATOM 6678 C CA . PHE A 1 860 ? 6.075 41.327 35.121 1.00 86.25 860 PHE A CA 1
ATOM 6679 C C . PHE A 1 860 ? 4.914 40.371 34.814 1.00 86.25 860 PHE A C 1
ATOM 6681 O O . PHE A 1 860 ? 4.378 39.740 35.720 1.00 86.25 860 PHE A O 1
ATOM 6688 N N . LEU A 1 861 ? 4.581 40.190 33.533 1.00 86.88 861 LEU A N 1
ATOM 6689 C CA . LEU A 1 861 ? 3.489 39.313 33.094 1.00 86.88 861 LEU A CA 1
ATOM 6690 C C . LEU A 1 861 ? 3.713 37.834 33.449 1.00 86.88 861 LEU A C 1
ATOM 6692 O O . LEU A 1 861 ? 2.763 37.109 33.750 1.00 86.88 861 LEU A O 1
ATOM 6696 N N . LEU A 1 862 ? 4.964 37.371 33.418 1.00 85.25 862 LEU A N 1
ATOM 6697 C CA . LEU A 1 862 ? 5.308 35.999 33.785 1.00 85.25 862 LEU A CA 1
ATOM 6698 C C . LEU A 1 862 ? 5.467 35.822 35.300 1.00 85.25 862 LEU A C 1
ATOM 6700 O O . LEU A 1 862 ? 5.011 34.808 35.837 1.00 85.25 862 LEU A O 1
ATOM 6704 N N . GLY A 1 863 ? 6.078 36.798 35.979 1.00 81.06 863 GLY A N 1
ATOM 6705 C CA . GLY A 1 863 ? 6.427 36.726 37.400 1.00 81.06 863 GLY A CA 1
ATOM 6706 C C . GLY A 1 863 ? 5.267 36.935 38.373 1.00 81.06 863 GLY A C 1
ATOM 6707 O O . GLY A 1 863 ? 5.279 36.325 39.440 1.00 81.06 863 GLY A O 1
ATOM 6708 N N . GLU A 1 864 ? 4.267 37.739 38.009 1.00 85.56 864 GLU A N 1
ATOM 6709 C CA . GLU A 1 864 ? 3.177 38.117 38.914 1.00 85.56 864 GLU A CA 1
ATOM 6710 C C . GLU A 1 864 ? 1.920 37.245 38.765 1.00 85.56 864 GLU A C 1
ATOM 6712 O O . GLU A 1 864 ? 1.700 36.550 37.758 1.00 85.56 864 GLU A O 1
ATOM 6717 N N . ASP A 1 865 ? 1.083 37.290 39.802 1.00 83.69 865 ASP A N 1
ATOM 6718 C CA . ASP A 1 865 ? -0.241 36.676 39.804 1.00 83.69 865 ASP A CA 1
ATOM 6719 C C . ASP A 1 865 ? -1.234 37.482 38.957 1.00 83.69 865 ASP A C 1
ATOM 6721 O O . ASP A 1 865 ? -1.152 38.706 38.825 1.00 83.69 865 ASP A O 1
ATOM 6725 N N . VAL A 1 866 ? -2.223 36.781 38.399 1.00 85.12 866 VAL A N 1
ATOM 6726 C CA . VAL A 1 866 ? -3.221 37.348 37.476 1.00 85.12 866 VAL A CA 1
ATOM 6727 C C . VAL A 1 866 ? -3.981 38.526 38.106 1.00 85.12 866 VAL A C 1
ATOM 6729 O O . VAL A 1 866 ? -4.276 39.503 37.421 1.00 85.12 866 VAL A 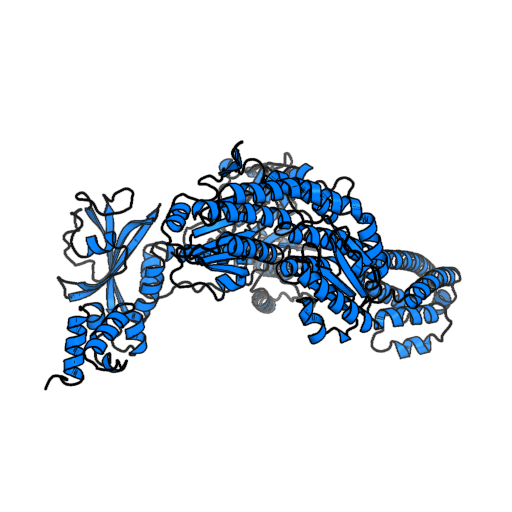O 1
ATOM 6732 N N . GLU A 1 867 ? -4.227 38.498 39.421 1.00 84.56 867 GLU A N 1
ATOM 6733 C CA . GLU A 1 867 ? -4.857 39.608 40.150 1.00 84.56 867 GLU A CA 1
ATOM 6734 C C . GLU A 1 867 ? -3.999 40.880 40.185 1.00 84.56 867 GLU A C 1
ATOM 6736 O O . GLU A 1 867 ? -4.525 41.986 40.044 1.00 84.56 867 GLU A O 1
ATOM 6741 N N . VAL A 1 868 ? -2.681 40.734 40.346 1.00 87.56 868 VAL A N 1
ATOM 6742 C CA . VAL A 1 868 ? -1.728 41.854 40.376 1.00 87.56 868 VAL A CA 1
ATOM 6743 C C . VAL A 1 868 ? -1.624 42.478 38.988 1.00 87.56 868 VAL A C 1
ATOM 6745 O O . VAL A 1 868 ? -1.682 43.701 38.847 1.00 87.56 868 VAL A O 1
ATOM 6748 N N . ILE A 1 869 ? -1.564 41.636 37.953 1.00 88.94 869 ILE A N 1
ATOM 6749 C CA . ILE A 1 869 ? -1.562 42.080 36.556 1.00 88.94 869 ILE A CA 1
ATOM 6750 C C . ILE A 1 869 ? -2.863 42.828 36.236 1.00 88.94 869 ILE A C 1
ATOM 6752 O O . ILE A 1 869 ? -2.816 43.927 35.686 1.00 88.94 869 ILE A O 1
ATOM 6756 N N . LYS A 1 870 ? -4.018 42.290 36.646 1.00 89.50 870 LYS A N 1
ATOM 6757 C CA . LYS A 1 870 ? -5.326 42.946 36.498 1.00 89.50 870 LYS A CA 1
ATOM 6758 C C . LYS A 1 870 ? -5.355 44.321 37.170 1.00 89.50 870 LYS A C 1
ATOM 6760 O O . LYS A 1 870 ? -5.778 45.285 36.541 1.00 89.50 870 LYS A O 1
ATOM 6765 N N . ASN A 1 871 ? -4.887 44.439 38.416 1.00 87.19 871 ASN A N 1
ATOM 6766 C CA . ASN A 1 871 ? -4.850 45.727 39.121 1.00 87.19 871 ASN A CA 1
ATOM 6767 C C . ASN A 1 871 ? -3.987 46.753 38.370 1.00 87.19 871 ASN A C 1
ATOM 6769 O O . ASN A 1 871 ? -4.388 47.905 38.221 1.00 87.19 871 ASN A O 1
ATOM 6773 N N . ARG A 1 872 ? -2.846 46.323 37.818 1.00 87.94 872 ARG A N 1
ATOM 6774 C CA . ARG A 1 872 ? -1.977 47.187 37.012 1.00 87.94 872 ARG A CA 1
ATOM 6775 C C . ARG A 1 872 ? -2.633 47.633 35.703 1.00 87.94 872 ARG A C 1
ATOM 6777 O O . ARG A 1 872 ? -2.469 48.781 35.300 1.00 87.94 872 ARG A O 1
ATOM 6784 N N . ILE A 1 873 ? -3.398 46.749 35.065 1.00 87.69 873 ILE A N 1
ATOM 6785 C CA . ILE A 1 873 ? -4.208 47.089 33.889 1.00 87.69 873 ILE A CA 1
ATOM 6786 C C . ILE A 1 873 ? -5.288 48.110 34.267 1.00 87.69 873 ILE A C 1
ATOM 6788 O O . ILE A 1 873 ? -5.483 49.078 33.540 1.00 87.69 873 ILE A O 1
ATOM 6792 N N . PHE A 1 874 ? -5.946 47.951 35.420 1.00 86.00 874 PHE A N 1
ATOM 6793 C CA . PHE A 1 874 ? -6.971 48.888 35.902 1.00 86.00 874 PHE A CA 1
ATOM 6794 C C . PHE A 1 874 ? -6.400 50.284 36.185 1.00 86.00 874 PHE A C 1
ATOM 6796 O O . PHE A 1 874 ? -7.036 51.284 35.858 1.00 86.00 874 PHE A O 1
ATOM 6803 N N . GLU A 1 875 ? -5.175 50.366 36.707 1.00 84.00 875 GLU A N 1
ATOM 6804 C CA . GLU A 1 875 ? -4.447 51.635 36.836 1.00 84.00 875 GLU A CA 1
ATOM 6805 C C . GLU A 1 875 ? -4.160 52.287 35.473 1.00 84.00 875 GLU A C 1
ATOM 6807 O O . GLU A 1 875 ? -4.251 53.507 35.351 1.00 84.00 875 GLU A O 1
ATOM 6812 N N . GLN A 1 876 ? -3.831 51.498 34.441 1.00 81.69 876 GLN A N 1
ATOM 6813 C CA . GLN A 1 876 ? -3.527 52.008 33.096 1.00 81.69 876 GLN A CA 1
ATOM 6814 C C . GLN A 1 876 ? -4.765 52.504 32.338 1.00 81.69 876 GLN A C 1
ATOM 6816 O O . GLN A 1 876 ? -4.672 53.483 31.598 1.00 81.69 876 GLN A O 1
ATOM 6821 N N . ILE A 1 877 ? -5.910 51.838 32.496 1.00 80.06 877 ILE A N 1
ATOM 6822 C CA . ILE A 1 877 ? -7.154 52.185 31.786 1.00 80.06 877 ILE A CA 1
ATOM 6823 C C . ILE A 1 877 ? -7.999 53.241 32.519 1.00 80.06 877 ILE A C 1
ATOM 6825 O O . ILE A 1 877 ? -8.951 53.754 31.933 1.00 80.06 877 ILE A O 1
ATOM 6829 N N . GLY A 1 878 ? -7.636 53.582 33.762 1.00 65.88 878 GLY A N 1
ATOM 6830 C CA . GLY A 1 878 ? -8.444 54.394 34.672 1.00 65.88 878 GLY A CA 1
ATOM 6831 C C . GLY A 1 878 ? -9.482 53.530 35.392 1.00 65.88 878 GLY A C 1
ATOM 6832 O O . GLY A 1 878 ? -10.192 52.745 34.766 1.00 65.88 878 GLY A O 1
ATOM 6833 N N . ASN A 1 879 ? -9.547 53.636 36.721 1.00 55.94 879 ASN A N 1
ATOM 6834 C CA . ASN A 1 879 ? -10.377 52.773 37.561 1.00 55.94 879 ASN A CA 1
ATOM 6835 C C . ASN A 1 879 ? -11.869 52.865 37.150 1.00 55.94 879 ASN A C 1
ATOM 6837 O O . ASN A 1 879 ? -12.427 53.956 37.207 1.00 55.94 879 ASN A O 1
ATOM 6841 N N . PRO A 1 880 ? -12.554 51.763 36.789 1.00 55.47 880 PRO A N 1
ATOM 6842 C CA . PRO A 1 880 ? -13.984 51.790 36.455 1.00 55.47 880 PRO A CA 1
ATOM 6843 C C . PRO A 1 880 ? -14.914 51.951 37.672 1.00 55.47 880 PRO A C 1
ATOM 6845 O O . PRO A 1 880 ? -16.133 51.928 37.513 1.00 55.47 880 PRO A O 1
ATOM 6848 N N . ALA A 1 881 ? -14.357 52.054 38.884 1.00 53.06 881 ALA A N 1
ATOM 6849 C CA . ALA A 1 881 ? -15.089 52.200 40.144 1.00 53.06 881 ALA A CA 1
ATOM 6850 C C . ALA A 1 881 ? -15.020 53.623 40.749 1.00 53.06 881 ALA A C 1
ATOM 6852 O O . ALA A 1 881 ? -15.253 53.773 41.950 1.00 53.06 881 ALA A O 1
ATOM 6853 N N . GLU A 1 882 ? -14.722 54.642 39.935 1.00 42.19 882 GLU A N 1
ATOM 6854 C CA . GLU A 1 882 ? -15.009 56.062 40.223 1.00 42.19 882 GLU A CA 1
ATOM 6855 C C . GLU A 1 882 ? -16.015 56.648 39.228 1.00 42.19 882 GLU A C 1
ATOM 6857 O O . GLU A 1 882 ? -15.892 56.360 38.013 1.00 42.19 882 GLU A O 1
#

pLDDT: mean 88.16, std 10.82, range [35.47, 98.69]

Foldseek 3Di:
DDAFLQQGDDPKDKDKDKFWAQPCLVVLQVVLVVLPQDDDPVPPGSRVSQVSQLVSVSNVVDDSVVSNLVSVLPGDTWMWMWMDMPSDPQKIKIKTADLLWWKKWFFAQQFIDIDRDQLVRQVGHQKIFIFARYQFPDPPDCSRGMKMWMAGNVQGTDDRRIFIGTSVRHTDDDDPVRIDGHPAHPVLVDPPPPPFLLVVLLLCLLVLLVLLLPPQWDQDPVLFIDGPFDCQQPNPVNLVCLLVQLAAEEEEEEDQLQLLLSVLLQLLLCVLCVVRNHHGHRDYLQCLLPPVDDLAQLNYEYEYEDAQLSQPSSLNSLQSSVLNNHAYGYEYLAPPRPNSVSHSHYRHGRNSRNDRLFLQDRSSSSSSNSSSNSVSLVSSVSNVSDDSNVSSVVSVVSVCLSVLSVVLVVCLVQLLVLLLQPLLQAQAAEEEEADSLLSLRSSLQSLLCQFFVHNYYRYHLVCPVVDPLLSQHAYEYLEAQPDPVVVVVSLVSLQVSVVSNHAYEYEYAPPPCSCVVRHPYYRHGHHDHPPSSSVSSNSSSSSNSLSNSVSLQVVLVLLVVLLVQLVVLVVVCVVVVHDLVRQLCDPSQLVSLVVVLVVLVVCVVSSSNSQPDPVLSVLLNVLSCCSNVVDDLVVVCVVCVVPDPDSHSSVVNSVSSVSSSVSRRGPRRDGPDCCSVRSNDPCPPPPQQDAQVQVVCVVVVHGLSQARSSQSQLVSLQRVFFPHWQKKWKKFWDDADPVQADDQPIWIATDDIDGPRPPDDDPRVDIDHQDDPRNVCSHVRHWAFAADPPPRFTKIWHFTADPPRHGGMIMIIGTDTNQPDALVSLCSNLDPLNVVLQVVLVVVVDHDDSCLCPPPGSNDSRHDDSVVSNVVSCVVVPPPPD

Radius of gyration: 34.0 Å; chains: 1; bounding box: 81×81×104 Å

Secondary structure (DSSP, 8-state):
-EEETTTEEE---EEEEEEE--TTHHHHHHHHHHTT-PPPTT--SGGGHHHHHHHHHHHTT--HHHHHHHHHHT--S-EEEEEEETTSTTEEEEEEESSS---EEEEPSSSEEEESSGGGTTTT-SEEEE--SSS-SSTT-GGG--EEEEEEGGG-SSGGGEEEEETTS-EE---GGGEEE----GGGS--TT-S-HHHHHHHHHHHHHHHHHTTSEEE-TTS-EEE---TTTS-HHHHHHHHTT---EEEEEESTHHHHHHHHHHHHHHHHTTTSS-EEEEEEHHHIIIII--S--TTEEEEEEESSS--HHHHHHHHHHHHTT-EEEEEESSTT-GGGGTSSEEEESTTS-----SSS--HHHHHHHHHHHHHHHHHHHHHTSS-HHHHHHHHHHHHHHHHHHHHHHHTHHHHHHHHHHHGGG-S-EEEEE-TTHHHHHHHHHHHHHHHH---EEEE-TTTHHHHTGGG--EEEEE-TT--HHHHHHHHHHHHHHHHTT-EEEEEEETT--TTTTSSSEEEEE----TTHHHHHHHHHHHHHHHHHHHHHHHHHHHHHHHHHHHHHHHHHHHHTT--HHHHHT-HHHHHHHHHHHHHHHHHHHTTTTTTS-HHHHHHHHHHHHHHTTSS-HHHHHHHTGGG-S-S-HHHHHHHHHHHHHHHH---SSS-SSGGGTTT-----------SHHHHHHHHTT--GGGS-HHHHHHHHHHGGGEEEEEEEEEEEEEEE-TTS-EEEEEEEEEEEEEEGGGG---TTSS-EE--THHHHHHHHT--EEEE-TTT--EEEEEEEE-GGG-EEEEEEEEEEE-TT--HHHHHHHHTHHHHHHHHHHHTTTPPP-GGGGTT--HHHHHHS-HHHHHHHHHHHH--TT-